Protein AF-0000000082581961 (afdb_homodimer)

Nearest PDB structures (foldseek):
  3zx6-assembly1_A  TM=3.488E-01  e=2.601E-10  Archaeoglobus fulgidus DSM 4304
  3g67-assembly1_B  TM=8.698E-01  e=4.375E-05  Thermotoga maritima
  3g6b-assembly1_A  TM=6.900E-01  e=1.747E-05  Thermotoga maritima
  3g67-assembly1_A  TM=6.271E-01  e=1.162E-05  Thermotoga maritima
  8c5v-assembly1_I  TM=3.028E-01  e=1.075E-08  Escherichia coli

Foldseek 3Di:
DPPPDDDDPLVVLLVVLLVVLLVVLVVVLVVVQVVVLVVLVVVVVVVLQVLQVVVLVVVVVVVVVVQVVQVVLLAVLLVLPPDDCSVVVNLVVQQVVCVVDVQWPKKKKQFPPVQAIRMPVDDHDDRNCPDPQWVVQVVVQAKDKDDWDADPVPRFIWIKIKHFRDHPNDTRIMIMTTGGLVVVQVVQVVSVVVDVKKKWKAFLLQFTSYTRVDDDGQAGLELVNCDDPPHHHPDNDSVVSCQARVVVNVCSVDQWDWDWHQHPNFIWIKTWHAPPPGRMIMIITHTVVVSCVVSVVSVVVSVVSSVVSSVVSNVVSNVVSVVVVVLVVLVVVVVVCVVQFELPDFRDDDPDPVSRVVRVVSNVVSVVVLVVLVVVLVVLVVLLVVLVVLLVVLVVLLVVLVVVVVVLVVLLVVLVVLLVVLVVLLVVLVVLVVVLVVLLVVLVVVLVVLVVVLVVLVVVLVVLVVVLVVLVVVLVVLVVLLVVLVVQLVVLVVVLVVLVVQLVVLVVQLVVLVVQLVVLVVVPPVRPVSNVVSVVSNVVSVVSNVVSVVVNVVSVVVNVVSVVVNVVSVVVSVVSVVVSVVSVVVSVVSVVVSVVSVVVSVVSVVVSVVSVVSVVVSVVSSVVSVVVNVVSVVSNVVSVVVVVVSVVSNVVSVVSNVVSVVSVVVSVVSVVVSVSHDSD/DPPPDDDDPLVVLLVVLLVVLLVVLVVVLVVVLVVVLVVLVVVVLVVLQVLQVVVLVVVVVVVVVVQVVQVVLLAVLLVLPPDDVSLVVNLVVQQVSCVVDVFWPKKKKQFPPVQAIRMPVDDGDDRNCPDPQFVVQVVVQAKDKDDWDADPVPRFIWIKIKHFRDHPNDTGIMIMTTGGLVVVQVVQVVSVVVDVKKKWKDFLLQFTSYTRVDDDGQAGLELVNCDDDRHHHPDNDSVVSCQARVVVNVCNVDQWDWDWHQHPNFIWTKTWHANPVGRMIMIITHTVVVSCVVSVVSVVVSVVSSVVSSVVSNVVSNVVSVVVVVLVVLVVVVVVCVVQFELPDFRDDDPDPVSRVVRVVSNVVSVVVLVVLVVVLVVLVVLLVVLVVLQVVLVVLLVVLVVVVVVLVVLLVVLVVLLVVLVVLLVVLVVLVVVLVVLLVVLVVVLVVLVVVLVVLVVVLVVLVVVLVVLVVVLVVLVVVLVVLVVQLVVLVVVLVVLVVQLVVLVVQLVVLVVQLVVLVVVPPVSPVSNVVSVVSNVVSVVSNVVSVVVNVVSVVSSVVSVVVNVVSVVVSVVSVVVSVVSVVVSVVSVVVSVVSVVVSVVSVVVSVVSVVSVVVSVVSSVVSVVVNVVSVVSNVVSVVVVVVSVVSNVVSVVSNVVSVVSVVVSVVSVVVSVSHDSD

pLDDT: mean 88.44, std 5.91, range [30.7, 96.56]

Sequence (1360 aa):
MIKSSKKSLSFILKSLNILTVLVCLIITTTIMYFHSQSSITSNLKSQNNSIVKTSKVTMATYFNGYELSIKNYANSISNLYGQANSFDSIQKLSEKFLSSDKSLAGVYYIDGTENKMFIAPYTNFDNPKNTKTYKDTISKNGLNWFDAYKDKITGNMMISVSYPVIKDNNIIGVVGYDINLNSLGDLRKQFENSTNNKLIISDQTGTLLTSGLGKEVGVNLSVKNNNKKDIKNIIEDKTEFAKQYSWVDGIYQNKEGNQNVNLLNKKYYVEYSTYDKLGIRIISLMPYSYITNSTKNLVYFSITSIIIGIVIAMIIAIFISKYIMNIFTKISTAIKRTSEGDFITPLQINNITEGIQISNDYNNMLENVKSLLLNIDEKFKQVENSSEGLMRIATENSKAINEVSDAIDHISKGTMEQATNMDKGSRATQKLGEEIDSVMQNSEKANGALNTSNQSLKLGEKDICDLSKTYANLENSLLKVENIINTLNEKTANIIEVVDVISGISEQTNLLSLNASIEAARAGESGKGFAVVADEVRQLAEQSQISSENIRDIITTVINDTKDAVLEMKKTNQTNSEQKAAVENVNASFSSLKDSIMLSLDDIKNQTNSIKILVDQKLKVTEMIENISALSQETSASTEEMLASIEQQSASSEEVSNHANTLNDLIHEVQMELNKFRIKMIKSSKKSLSFILKSLNILTVLVCLIITTTIMYFHSQSSITSNLKSQNNSIVKTSKVTMATYFNGYELSIKNYANSISNLYGQANSFDSIQKLSEKFLSSDKSLAGVYYIDGTENKMFIAPYTNFDNPKNTKTYKDTISKNGLNWFDAYKDKITGNMMISVSYPVIKDNNIIGVVGYDINLNSLGDLRKQFENSTNNKLIISDQTGTLLTSGLGKEVGVNLSVKNNNKKDIKNIIEDKTEFAKQYSWVDGIYQNKEGNQNVNLLNKKYYVEYSTYDKLGIRIISLMPYSYITNSTKNLVYFSITSIIIGIVIAMIIAIFISKYIMNIFTKISTAIKRTSEGDFITPLQINNITEGIQISNDYNNMLENVKSLLLNIDEKFKQVENSSEGLMRIATENSKAINEVSDAIDHISKGTMEQATNMDKGSRATQKLGEEIDSVMQNSEKANGALNTSNQSLKLGEKDICDLSKTYANLENSLLKVENIINTLNEKTANIIEVVDVISGISEQTNLLSLNASIEAARAGESGKGFAVVADEVRQLAEQSQISSENIRDIITTVINDTKDAVLEMKKTNQTNSEQKAAVENVNASFSSLKDSIMLSLDDIKNQTNSIKILVDQKLKVTEMIENISALSQETSASTEEMLASIEQQSASSEEVSNHANTLNDLIHEVQMELNKFRIK

Secondary structure (DSSP, 8-state):
-----PPPHHHHHHHHHHHHHHHHHHHHHHHHHHHHHHHHHHHHHHHHHHHHHHHHHHHHHHHHHHHHHHHHHHHHHHHHTTSTTHHHHHHHHHHHHHHH-TTEEEEEEEETTT--EEEES----S-GGGSHHHHHHHHHTS-EE---EE-TTT--EEEEEEEEEEETTEEEEEEEEEEETHHHHHHHHHHHHTSS-EEEEE-TTSBEEEESS-S--S-B--STT---TT--BSSSSHHHHHHHHHHHHHHTTSSSEEEEEEETTEEEEEEEEEETTTTEEEEEEEEHHHHHHHHHHHHHHHHHHHHHHHHHHHHHHHHHHHHHHHHHHHHHHHHHHHHTTB-S------SSHHHHHHHHHHHHHHHHHHHHHHHHHHHHHHHHHHHHHHHHHHHHHHHHHHHHHHHHHHHHHHHHHHHHHHHHHHHHHHHHHHHHHHHHHHHHHHHHHHHHHHHHHHHHHHHHHHHHHHHHHHHHHHHHHHHHHHHHHHHHHHHHHHHHHHHHHHHHHHHHHHHHHHHHHHTGGGGHHHHHHHHHHHHHHHHHHHHHHHHHHHHHHHHHHHHHHHHHHHHHHHHHHHHHHHHHHHHHHHHHHHHHHHHHHHHHHHHHHHHHHHHHHHHHHHHHHHHHHHHHHHHHHHHHHHHHHHHHHHHHHHHHHHHHHHHHHHHHHHHHHHTTSB--/-----PPPHHHHHHHHHHHHHHHHHHHHHHHHHHHHHHHHHHHHHHHHHHHHHHHHHHHHHHHHHHHHHHHHHHHHHHHHTTSTTHHHHHHHHHHHHHHH-TTEEEEEEEETTT--EEEES----S-GGGSHHHHHHHHHTS-EEPPPEE-TTT--EEEEEEEEEEETTEEEEEEEEEEETHHHHHHHHHHHHTSS-EEEEE-TTSBEEEESS-S--S-B--STT---TT--BSSSSHHHHHHHHHHHHHHTTSSSEEEEEEETTEEEEEEEEEETTTTEEEEEEEEHHHHHHHHHHHHHHHHHHHHHHHHHHHHHHHHHHHHHHHHHHHHHHHHHHHHTTB-S------SSHHHHHHHHHHHHHHHHHHHHHHHHHHHHHHHHHHHHHHHHHHHHHHHHHHHHHHHHHHHHHHHHHHHHHHHHHHHHHHHHHHHHHHHHHHHHHHHHHHHHHHHHHHHHHHHHHHHHHHHHHHHHHHHHHHHHHHHHHHHHHHHHHHHHHHHHHHHHHHHHHHHHHHHHHHTGGGGHHHHHHHHHHHHHHHHHHHHHHHHHHHHHHHHHHHHHHHHHHHHHHHHHHHHHHHHHHHHHHHHHHHHHHHHHHHHHHHHHHHHHHHHHHHHHHHHHHHHHHHHHHHHHHHHHHHHHHHHHHHHHHHHHHHHHHHHHHHHHHHHHHHTTSB--

Radius of gyration: 113.08 Å; Cα contacts (8 Å, |Δi|>4): 2018; chains: 2; bounding box: 65×340×175 Å

Structure (mmCIF, N/CA/C/O backbone):
data_AF-0000000082581961-model_v1
#
loop_
_entity.id
_entity.type
_entity.pdbx_description
1 polymer 'Methyl-accepting chemotaxis protein'
#
loop_
_atom_site.group_PDB
_atom_site.id
_atom_site.type_symbol
_atom_site.label_atom_id
_atom_site.label_alt_id
_atom_site.label_comp_id
_atom_site.label_asym_id
_atom_site.label_entity_id
_atom_site.label_seq_id
_atom_site.pdbx_PDB_ins_code
_atom_site.Cartn_x
_atom_site.Cartn_y
_atom_site.Cartn_z
_atom_site.occupancy
_atom_site.B_iso_or_equiv
_atom_site.auth_seq_id
_atom_site.auth_comp_id
_atom_site.auth_asym_id
_atom_site.auth_atom_id
_atom_site.pdbx_PDB_model_num
ATOM 1 N N . MET A 1 1 ? 28.141 -24.703 -30.328 1 32.25 1 MET A N 1
ATOM 2 C CA . MET A 1 1 ? 27.312 -24.625 -29.125 1 32.25 1 MET A CA 1
ATOM 3 C C . MET A 1 1 ? 25.969 -25.297 -29.359 1 32.25 1 MET A C 1
ATOM 5 O O . MET A 1 1 ? 25.141 -24.781 -30.109 1 32.25 1 MET A O 1
ATOM 9 N N . ILE A 1 2 ? 26.078 -26.594 -29.531 1 33.5 2 ILE A N 1
ATOM 10 C CA . ILE A 1 2 ? 25 -27.484 -29.984 1 33.5 2 ILE A CA 1
ATOM 11 C C . ILE A 1 2 ? 23.812 -27.391 -29.031 1 33.5 2 ILE A C 1
ATOM 13 O O . ILE A 1 2 ? 23.922 -27.75 -27.859 1 33.5 2 ILE A O 1
ATOM 17 N N . LYS A 1 3 ? 23 -26.359 -29.047 1 45.78 3 LYS A N 1
ATOM 18 C CA . LYS A 1 3 ? 21.719 -25.938 -28.469 1 45.78 3 LYS A CA 1
ATOM 19 C C . LYS A 1 3 ? 20.797 -27.141 -28.25 1 45.78 3 LYS A C 1
ATOM 21 O O . LYS A 1 3 ? 20.312 -27.734 -29.203 1 45.78 3 LYS A O 1
ATOM 26 N N . SER A 1 4 ? 21.109 -28.016 -27.359 1 43.59 4 SER A N 1
ATOM 27 C CA . SER A 1 4 ? 20.516 -29.312 -27.031 1 43.59 4 SER A CA 1
ATOM 28 C C . SER A 1 4 ? 19 -29.203 -26.938 1 43.59 4 SER A C 1
ATOM 30 O O . SER A 1 4 ? 18.453 -28.469 -26.109 1 43.59 4 SER A O 1
ATOM 32 N N . SER A 1 5 ? 18.266 -29.25 -27.875 1 55.84 5 SER A N 1
ATOM 33 C CA . SER A 1 5 ? 16.844 -29.094 -28.141 1 55.84 5 SER A CA 1
ATOM 34 C C . SER A 1 5 ? 16.016 -30.078 -27.312 1 55.84 5 SER A C 1
ATOM 36 O O . SER A 1 5 ? 16.109 -31.297 -27.516 1 55.84 5 SER A O 1
ATOM 38 N N . LYS A 1 6 ? 15.719 -29.859 -26.203 1 64.25 6 LYS A N 1
ATOM 39 C CA . LYS A 1 6 ? 14.938 -30.656 -25.266 1 64.25 6 LYS A CA 1
ATOM 40 C C . LYS A 1 6 ? 13.594 -31.062 -25.875 1 64.25 6 LYS A C 1
ATOM 42 O O . LYS A 1 6 ? 13.008 -30.312 -26.656 1 64.25 6 LYS A O 1
ATOM 47 N N . LYS A 1 7 ? 13.289 -32.219 -25.656 1 80.19 7 LYS A N 1
ATOM 48 C CA . LYS A 1 7 ? 12.156 -32.875 -26.297 1 80.19 7 LYS A CA 1
ATOM 49 C C . LYS A 1 7 ? 10.852 -32.562 -25.578 1 80.19 7 LYS A C 1
ATOM 51 O O . LYS A 1 7 ? 10.859 -32.281 -24.375 1 80.19 7 LYS A O 1
ATOM 56 N N . SER A 1 8 ? 9.648 -32.562 -26.312 1 86.19 8 SER A N 1
ATOM 57 C CA . SER A 1 8 ? 8.32 -32.312 -25.766 1 86.19 8 SER A CA 1
ATOM 58 C C . SER A 1 8 ? 7.824 -33.5 -24.938 1 86.19 8 SER A C 1
ATOM 60 O O . SER A 1 8 ? 8.258 -34.625 -25.141 1 86.19 8 SER A O 1
ATOM 62 N N . LEU A 1 9 ? 7.098 -33.219 -23.875 1 85.12 9 LEU A N 1
ATOM 63 C CA . LEU A 1 9 ? 6.492 -34.281 -23.062 1 85.12 9 LEU A CA 1
ATOM 64 C C . LEU A 1 9 ? 5.68 -35.25 -23.906 1 85.12 9 LEU A C 1
ATOM 66 O O . LEU A 1 9 ? 5.707 -36.438 -23.688 1 85.12 9 LEU A O 1
ATOM 70 N N . SER A 1 10 ? 5.035 -34.656 -24.891 1 86.06 10 SER A N 1
ATOM 71 C CA . SER A 1 10 ? 4.266 -35.469 -25.828 1 86.06 10 SER A CA 1
ATOM 72 C C . SER A 1 10 ? 5.152 -36.469 -26.547 1 86.06 10 SER A C 1
ATOM 74 O O . SER A 1 10 ? 4.809 -37.656 -26.625 1 86.06 10 SER A O 1
ATOM 76 N N . PHE A 1 11 ? 6.258 -36.094 -26.984 1 87 11 PHE A N 1
ATOM 77 C CA . PHE A 1 11 ? 7.195 -36.969 -27.688 1 87 11 PHE A CA 1
ATOM 78 C C . PHE A 1 11 ? 7.73 -38.062 -26.766 1 87 11 PHE A C 1
ATOM 80 O O . PHE A 1 11 ? 7.824 -39.219 -27.156 1 87 11 PHE A O 1
ATOM 87 N N . ILE A 1 12 ? 8.008 -37.688 -25.594 1 84.38 12 ILE A N 1
ATOM 88 C CA . ILE A 1 12 ? 8.586 -38.656 -24.656 1 84.38 12 ILE A CA 1
ATOM 89 C C . ILE A 1 12 ? 7.551 -39.719 -24.297 1 84.38 12 ILE A C 1
ATOM 91 O O . ILE A 1 12 ? 7.855 -40.906 -24.312 1 84.38 12 ILE A O 1
ATOM 95 N N . LEU A 1 13 ? 6.328 -39.312 -24.094 1 85.44 13 LEU A N 1
ATOM 96 C CA . LEU A 1 13 ? 5.266 -40.25 -23.734 1 85.44 13 LEU A CA 1
ATOM 97 C C . LEU A 1 13 ? 4.969 -41.219 -24.891 1 85.44 13 LEU A C 1
ATOM 99 O O . LEU A 1 13 ? 4.844 -42.406 -24.672 1 85.44 13 LEU A O 1
ATOM 103 N N . LYS A 1 14 ? 4.957 -40.656 -26.047 1 86.06 14 LYS A N 1
ATOM 104 C CA . LYS A 1 14 ? 4.684 -41.469 -27.219 1 86.06 14 LYS A CA 1
ATOM 105 C C . LYS A 1 14 ? 5.82 -42.438 -27.484 1 86.06 14 LYS A C 1
ATOM 107 O O . LYS A 1 14 ? 5.586 -43.656 -27.688 1 86.06 14 LYS A O 1
ATOM 112 N N . SER A 1 15 ? 7.027 -41.969 -27.391 1 84.5 15 SER A N 1
ATOM 113 C CA . SER A 1 15 ? 8.195 -42.781 -27.688 1 84.5 15 SER A CA 1
ATOM 114 C C . SER A 1 15 ? 8.352 -43.906 -26.672 1 84.5 15 SER A C 1
ATOM 116 O O . SER A 1 15 ? 8.641 -45.062 -27.047 1 84.5 15 SER A O 1
ATOM 118 N N . LEU A 1 16 ? 8.133 -43.625 -25.469 1 84 16 LEU A N 1
ATOM 119 C CA . LEU A 1 16 ? 8.305 -44.656 -24.422 1 84 16 LEU A CA 1
ATOM 120 C C . LEU A 1 16 ? 7.238 -45.719 -24.531 1 84 16 LEU A C 1
ATOM 122 O O . LEU A 1 16 ? 7.527 -46.906 -24.344 1 84 16 LEU A O 1
ATOM 126 N N . ASN A 1 17 ? 6.012 -45.312 -24.859 1 85.31 17 ASN A N 1
ATOM 127 C CA . ASN A 1 17 ? 4.945 -46.281 -25.031 1 85.31 17 ASN A CA 1
ATOM 128 C C . ASN A 1 17 ? 5.215 -47.219 -26.219 1 85.31 17 ASN A C 1
ATOM 130 O O . ASN A 1 17 ? 5.078 -48.438 -26.109 1 85.31 17 ASN A O 1
ATOM 134 N N . ILE A 1 18 ? 5.613 -46.594 -27.312 1 85.88 18 ILE A N 1
ATOM 135 C CA . ILE A 1 18 ? 5.887 -47.344 -28.516 1 85.88 18 ILE A CA 1
ATOM 136 C C . ILE A 1 18 ? 7.062 -48.281 -28.281 1 85.88 18 ILE A C 1
ATOM 138 O O . ILE A 1 18 ? 7.031 -49.438 -28.688 1 85.88 18 ILE A O 1
ATOM 142 N N . LEU A 1 19 ? 8.086 -47.844 -27.594 1 84.75 19 LEU A N 1
ATOM 143 C CA . LEU A 1 19 ? 9.258 -48.656 -27.312 1 84.75 19 LEU A CA 1
ATOM 144 C C . LEU A 1 19 ? 8.898 -49.844 -26.438 1 84.75 19 LEU A C 1
ATOM 146 O O . LEU A 1 19 ? 9.367 -50.969 -26.656 1 84.75 19 LEU A O 1
ATOM 150 N N . THR A 1 20 ? 8.039 -49.656 -25.453 1 84.75 20 THR A N 1
ATOM 151 C CA . THR A 1 20 ? 7.621 -50.719 -24.562 1 84.75 20 THR A CA 1
ATOM 152 C C . THR A 1 20 ? 6.879 -51.812 -25.328 1 84.75 20 THR A C 1
ATOM 154 O O . THR A 1 20 ? 7.164 -53 -25.172 1 84.75 20 THR A O 1
ATOM 157 N N . VAL A 1 21 ? 5.957 -51.375 -26.219 1 86.81 21 VAL A N 1
ATOM 158 C CA . VAL A 1 21 ? 5.156 -52.312 -26.984 1 86.81 21 VAL A CA 1
ATOM 159 C C . VAL A 1 21 ? 6.051 -53.094 -27.953 1 86.81 21 VAL A C 1
ATOM 161 O O . VAL A 1 21 ? 5.922 -54.312 -28.109 1 86.81 21 VAL A O 1
ATOM 164 N N . LEU A 1 22 ? 6.969 -52.344 -28.562 1 86.06 22 LEU A N 1
ATOM 165 C CA . LEU A 1 22 ? 7.867 -52.969 -29.531 1 86.06 22 LEU A CA 1
ATOM 166 C C . LEU A 1 22 ? 8.719 -54.031 -28.875 1 86.06 22 LEU A C 1
ATOM 168 O O . LEU A 1 22 ? 8.844 -55.156 -29.422 1 86.06 22 LEU A O 1
ATOM 172 N N . VAL A 1 23 ? 9.289 -53.844 -27.734 1 85.06 23 VAL A N 1
ATOM 173 C CA . VAL A 1 23 ? 10.148 -54.781 -27.047 1 85.06 23 VAL A CA 1
ATOM 174 C C . VAL A 1 23 ? 9.344 -56.031 -26.656 1 85.06 23 VAL A C 1
ATOM 176 O O . VAL A 1 23 ? 9.797 -57.156 -26.844 1 85.06 23 VAL A O 1
ATOM 179 N N . CYS A 1 24 ? 8.117 -55.844 -26.172 1 85.5 24 CYS A N 1
ATOM 180 C CA . CYS A 1 24 ? 7.277 -56.969 -25.75 1 85.5 24 CYS A CA 1
ATOM 181 C C . CYS A 1 24 ? 6.871 -57.812 -26.953 1 85.5 24 CYS A C 1
ATOM 183 O O . CYS A 1 24 ? 6.887 -59.031 -26.891 1 85.5 24 CYS A O 1
ATOM 185 N N . LEU A 1 25 ? 6.543 -57.094 -28.062 1 87.25 25 LEU A N 1
ATOM 186 C CA . LEU A 1 25 ? 6.109 -57.812 -29.266 1 87.25 25 LEU A CA 1
ATOM 187 C C . LEU A 1 25 ? 7.254 -58.625 -29.859 1 87.25 25 LEU A C 1
ATOM 189 O O . LEU A 1 25 ? 7.055 -59.781 -30.266 1 87.25 25 LEU A O 1
ATOM 193 N N . ILE A 1 26 ? 8.469 -58.062 -29.875 1 85.5 26 ILE A N 1
ATOM 194 C CA . ILE A 1 26 ? 9.625 -58.75 -30.438 1 85.5 26 ILE A CA 1
ATOM 195 C C . ILE A 1 26 ? 9.93 -60 -29.609 1 85.5 26 ILE A C 1
ATOM 197 O O . ILE A 1 26 ? 10.156 -61.094 -30.172 1 85.5 26 ILE A O 1
ATOM 201 N N . ILE A 1 27 ? 9.891 -59.938 -28.328 1 84.75 27 ILE A N 1
ATOM 202 C CA . ILE A 1 27 ? 10.211 -61.062 -27.453 1 84.75 27 ILE A CA 1
ATOM 203 C C . ILE A 1 27 ? 9.172 -62.188 -27.625 1 84.75 27 ILE A C 1
ATOM 205 O O . ILE A 1 27 ? 9.516 -63.344 -27.797 1 84.75 27 ILE A O 1
ATOM 209 N N . THR A 1 28 ? 7.898 -61.781 -27.672 1 83.25 28 THR A N 1
ATOM 210 C CA . THR A 1 28 ? 6.812 -62.75 -27.766 1 83.25 28 THR A CA 1
ATOM 211 C C . THR A 1 28 ? 6.832 -63.469 -29.125 1 83.25 28 THR A C 1
ATOM 213 O O . THR A 1 28 ? 6.688 -64.688 -29.203 1 83.25 28 THR A O 1
ATOM 216 N N . THR A 1 29 ? 7.047 -62.688 -30.172 1 84.81 29 THR A N 1
ATOM 217 C CA . THR A 1 29 ? 7.043 -63.25 -31.516 1 84.81 29 THR A CA 1
ATOM 218 C C . THR A 1 29 ? 8.242 -64.188 -31.719 1 84.81 29 THR A C 1
ATOM 220 O O . THR A 1 29 ? 8.125 -65.188 -32.406 1 84.81 29 THR A O 1
ATOM 223 N N . THR A 1 30 ? 9.406 -63.812 -31.109 1 85.31 30 THR A N 1
ATOM 224 C CA . THR A 1 30 ? 10.609 -64.625 -31.25 1 85.31 30 THR A CA 1
ATOM 225 C C . THR A 1 30 ? 10.43 -65.938 -30.531 1 85.31 30 THR A C 1
ATOM 227 O O . THR A 1 30 ? 10.766 -67 -31.078 1 85.31 30 THR A O 1
ATOM 230 N N . ILE A 1 31 ? 9.82 -66 -29.375 1 83.75 31 ILE A N 1
ATOM 231 C CA . ILE A 1 31 ? 9.602 -67.25 -28.609 1 83.75 31 ILE A CA 1
ATOM 232 C C . ILE A 1 31 ? 8.633 -68.125 -29.359 1 83.75 31 ILE A C 1
ATOM 234 O O . ILE A 1 31 ? 8.898 -69.312 -29.547 1 83.75 31 ILE A O 1
ATOM 238 N N . MET A 1 32 ? 7.586 -67.562 -29.891 1 82.81 32 MET A N 1
ATOM 239 C CA . MET A 1 32 ? 6.562 -68.312 -30.594 1 82.81 32 MET A CA 1
ATOM 240 C C . MET A 1 32 ? 7.109 -68.875 -31.906 1 82.81 32 MET A C 1
ATOM 242 O O . MET A 1 32 ? 6.789 -70 -32.281 1 82.81 32 MET A O 1
ATOM 246 N N . TYR A 1 33 ? 7.945 -68.062 -32.531 1 84.44 33 TYR A N 1
ATOM 247 C CA . TYR A 1 33 ? 8.531 -68.5 -33.781 1 84.44 33 TYR A CA 1
ATOM 248 C C . TYR A 1 33 ? 9.43 -69.75 -33.594 1 84.44 33 TYR A C 1
ATOM 250 O O . TYR A 1 33 ? 9.273 -70.75 -34.281 1 84.44 33 TYR A O 1
ATOM 258 N N . PHE A 1 34 ? 10.328 -69.688 -32.688 1 86.06 34 PHE A N 1
ATOM 259 C CA . PHE A 1 34 ? 11.312 -70.75 -32.5 1 86.06 34 PHE A CA 1
ATOM 260 C C . PHE A 1 34 ? 10.633 -72 -32.031 1 86.06 34 PHE A C 1
ATOM 262 O O . PHE A 1 34 ? 11 -73.125 -32.469 1 86.06 34 PHE A O 1
ATOM 269 N N . HIS A 1 35 ? 9.664 -71.875 -31.266 1 82.69 35 HIS A N 1
ATOM 270 C CA . HIS A 1 35 ? 8.961 -73.062 -30.812 1 82.69 35 HIS A CA 1
ATOM 271 C C . HIS A 1 35 ? 8.18 -73.688 -31.953 1 82.69 35 HIS A C 1
ATOM 273 O O . HIS A 1 35 ? 8.211 -74.938 -32.125 1 82.69 35 HIS A O 1
ATOM 279 N N . SER A 1 36 ? 7.477 -72.938 -32.781 1 83.12 36 SER A N 1
ATOM 280 C CA . SER A 1 36 ? 6.695 -73.438 -33.906 1 83.12 36 SER A CA 1
ATOM 281 C C . SER A 1 36 ? 7.594 -74.125 -34.938 1 83.12 36 SER A C 1
ATOM 283 O O . SER A 1 36 ? 7.273 -75.188 -35.438 1 83.12 36 SER A O 1
ATOM 285 N N . GLN A 1 37 ? 8.688 -73.5 -35.125 1 85.31 37 GLN A N 1
ATOM 286 C CA . GLN A 1 37 ? 9.641 -74 -36.062 1 85.31 37 GLN A CA 1
ATOM 287 C C . GLN A 1 37 ? 10.172 -75.375 -35.625 1 85.31 37 GLN A C 1
ATOM 289 O O . GLN A 1 37 ? 10.258 -76.312 -36.406 1 85.31 37 GLN A O 1
ATOM 294 N N . SER A 1 38 ? 10.523 -75.5 -34.375 1 87.38 38 SER A N 1
ATOM 295 C CA . SER A 1 38 ? 11.039 -76.75 -33.812 1 87.38 38 SER A CA 1
ATOM 296 C C . SER A 1 38 ? 10.008 -77.875 -33.906 1 87.38 38 SER A C 1
ATOM 298 O O . SER A 1 38 ? 10.328 -79 -34.25 1 87.38 38 SER A O 1
ATOM 300 N N . SER A 1 39 ? 8.773 -77.5 -33.656 1 83.12 39 SER A N 1
ATOM 301 C CA . SER A 1 39 ? 7.691 -78.5 -33.688 1 83.12 39 SER A CA 1
ATOM 302 C C . SER A 1 39 ? 7.41 -79 -35.094 1 83.12 39 SER A C 1
ATOM 304 O O . SER A 1 39 ? 7.27 -80.188 -35.312 1 83.12 39 SER A O 1
ATOM 306 N N . ILE A 1 40 ? 7.43 -78.188 -36.062 1 85.25 40 ILE A N 1
ATOM 307 C CA . ILE A 1 40 ? 7.184 -78.5 -37.469 1 85.25 40 ILE A CA 1
ATOM 308 C C . ILE A 1 40 ? 8.312 -79.438 -38 1 85.25 40 ILE A C 1
ATOM 310 O O . ILE A 1 40 ? 8.062 -80.438 -38.594 1 85.25 40 ILE A O 1
ATOM 314 N N . THR A 1 41 ? 9.508 -79 -37.656 1 86.19 41 THR A N 1
ATOM 315 C CA . THR A 1 41 ? 10.68 -79.75 -38.094 1 86.19 41 THR A CA 1
ATOM 316 C C . THR A 1 41 ? 10.672 -81.188 -37.5 1 86.19 41 THR A C 1
ATOM 318 O O . THR A 1 41 ? 10.891 -82.125 -38.219 1 86.19 41 THR A O 1
ATOM 321 N N . SER A 1 42 ? 10.352 -81.25 -36.25 1 87.38 42 SER A N 1
ATOM 322 C CA . SER A 1 42 ? 10.328 -82.562 -35.562 1 87.38 42 SER A CA 1
ATOM 323 C C . SER A 1 42 ? 9.273 -83.5 -36.188 1 87.38 42 SER A C 1
ATOM 325 O O . SER A 1 42 ? 9.531 -84.688 -36.375 1 87.38 42 SER A O 1
ATOM 327 N N . ASN A 1 43 ? 8.18 -82.938 -36.562 1 83 43 ASN A N 1
ATOM 328 C CA . ASN A 1 43 ? 7.094 -83.688 -37.125 1 83 43 ASN A CA 1
ATOM 329 C C . ASN A 1 43 ? 7.445 -84.188 -38.531 1 83 43 ASN A C 1
ATOM 331 O O . ASN A 1 43 ? 7.121 -85.312 -38.906 1 83 43 ASN A O 1
ATOM 335 N N . LEU A 1 44 ? 8.125 -83.5 -39.312 1 85.5 44 LEU A N 1
ATOM 336 C CA . LEU A 1 44 ? 8.523 -83.875 -40.656 1 85.5 44 LEU A CA 1
ATOM 337 C C . LEU A 1 44 ? 9.602 -84.938 -40.625 1 85.5 44 LEU A C 1
ATOM 339 O O . LEU A 1 44 ? 9.586 -85.875 -41.438 1 85.5 44 LEU A O 1
ATOM 343 N N . LYS A 1 45 ? 10.445 -84.875 -39.688 1 88 45 LYS A N 1
ATOM 344 C CA . LYS A 1 45 ? 11.461 -85.938 -39.5 1 88 45 LYS A CA 1
ATOM 345 C C . LYS A 1 45 ? 10.828 -87.25 -39.125 1 88 45 LYS A C 1
ATOM 347 O O . LYS A 1 45 ? 11.234 -88.312 -39.625 1 88 45 LYS A O 1
ATOM 352 N N . SER A 1 46 ? 9.852 -87.125 -38.281 1 84.69 46 SER A N 1
ATOM 353 C CA . SER A 1 46 ? 9.117 -88.312 -37.906 1 84.69 46 SER A CA 1
ATOM 354 C C . SER A 1 46 ? 8.422 -88.938 -39.094 1 84.69 46 SER A C 1
ATOM 356 O O . SER A 1 46 ? 8.375 -90.188 -39.219 1 84.69 46 SER A O 1
ATOM 358 N N . GLN A 1 47 ? 7.91 -88.125 -39.938 1 83.12 47 GLN A N 1
ATOM 359 C CA . GLN A 1 47 ? 7.281 -88.562 -41.188 1 83.12 47 GLN A CA 1
ATOM 360 C C . GLN A 1 47 ? 8.281 -89.312 -42.062 1 83.12 47 GLN A C 1
ATOM 362 O O . GLN A 1 47 ? 7.977 -90.375 -42.594 1 83.12 47 GLN A O 1
ATOM 367 N N . ASN A 1 48 ? 9.445 -88.75 -42.156 1 88.75 48 ASN A N 1
ATOM 368 C CA . ASN A 1 48 ? 10.5 -89.375 -42.938 1 88.75 48 ASN A CA 1
ATOM 369 C C . ASN A 1 48 ? 10.883 -90.75 -42.406 1 88.75 48 ASN A C 1
ATOM 371 O O . ASN A 1 48 ? 11.094 -91.688 -43.156 1 88.75 48 ASN A O 1
ATOM 375 N N . ASN A 1 49 ? 10.922 -90.875 -41.156 1 88.81 49 ASN A N 1
ATOM 376 C CA . ASN A 1 49 ? 11.227 -92.125 -40.5 1 88.81 49 ASN A CA 1
ATOM 377 C C . ASN A 1 49 ? 10.172 -93.188 -40.781 1 88.81 49 ASN A C 1
ATOM 379 O O . ASN A 1 49 ? 10.508 -94.375 -41.062 1 88.81 49 ASN A O 1
ATOM 383 N N . SER A 1 50 ? 8.977 -92.75 -40.781 1 82.69 50 SER A N 1
ATOM 384 C CA . SER A 1 50 ? 7.887 -93.688 -41.094 1 82.69 50 SER A CA 1
ATOM 385 C C . SER A 1 50 ? 7.977 -94.188 -42.531 1 82.69 50 SER A C 1
ATOM 387 O O . SER A 1 50 ? 7.727 -95.375 -42.781 1 82.69 50 SER A O 1
ATOM 389 N N . ILE A 1 51 ? 8.359 -93.375 -43.438 1 84.75 51 ILE A N 1
ATOM 390 C CA . ILE A 1 51 ? 8.477 -93.75 -44.844 1 84.75 51 ILE A CA 1
ATOM 391 C C . ILE A 1 51 ? 9.539 -94.812 -45 1 84.75 51 ILE A C 1
ATOM 393 O O . ILE A 1 51 ? 9.312 -95.812 -45.688 1 84.75 51 ILE A O 1
ATOM 397 N N . VAL A 1 52 ? 10.664 -94.688 -44.375 1 89.5 52 VAL A N 1
ATOM 398 C CA . VAL A 1 52 ? 11.766 -95.625 -44.469 1 89.5 52 VAL A CA 1
ATOM 399 C C . VAL A 1 52 ? 11.352 -97 -43.906 1 89.5 52 VAL A C 1
ATOM 401 O O . VAL A 1 52 ? 11.602 -98 -44.5 1 89.5 52 VAL A O 1
ATOM 404 N N . LYS A 1 53 ? 10.703 -96.938 -42.875 1 86.75 53 LYS A N 1
ATOM 405 C CA . LYS A 1 53 ? 10.328 -98.188 -42.188 1 86.75 53 LYS A CA 1
ATOM 406 C C . LYS A 1 53 ? 9.258 -98.938 -42.969 1 86.75 53 LYS A C 1
ATOM 408 O O . LYS A 1 53 ? 9.328 -100.188 -43.062 1 86.75 53 LYS A O 1
ATOM 413 N N . THR A 1 54 ? 8.367 -98.188 -43.469 1 82.75 54 THR A N 1
ATOM 414 C CA . THR A 1 54 ? 7.324 -98.812 -44.281 1 82.75 54 THR A CA 1
ATOM 415 C C . THR A 1 54 ? 7.898 -99.312 -45.562 1 82.75 54 THR A C 1
ATOM 417 O O . THR A 1 54 ? 7.5 -100.438 -46.031 1 82.75 54 THR A O 1
ATOM 420 N N . SER A 1 55 ? 8.812 -98.688 -46.125 1 85.75 55 SER A N 1
ATOM 421 C CA . SER A 1 55 ? 9.477 -99.125 -47.344 1 85.75 55 SER A CA 1
ATOM 422 C C . SER A 1 55 ? 10.273 -100.438 -47.094 1 85.75 55 SER A C 1
ATOM 424 O O . SER A 1 55 ? 10.32 -101.312 -47.938 1 85.75 55 SER A O 1
ATOM 426 N N . LYS A 1 56 ? 10.844 -100.5 -45.969 1 89.81 56 LYS A N 1
ATOM 427 C CA . LYS A 1 56 ? 11.594 -101.688 -45.562 1 89.81 56 LYS A CA 1
ATOM 428 C C . LYS A 1 56 ? 10.688 -102.938 -45.562 1 89.81 56 LYS A C 1
ATOM 430 O O . LYS A 1 56 ? 11.055 -104 -46.094 1 89.81 56 LYS A O 1
ATOM 435 N N . VAL A 1 57 ? 9.555 -102.75 -45.094 1 86.31 57 VAL A N 1
ATOM 436 C CA . VAL A 1 57 ? 8.609 -103.812 -45 1 86.31 57 VAL A CA 1
ATOM 437 C C . VAL A 1 57 ? 8.172 -104.25 -46.406 1 86.31 57 VAL A C 1
ATOM 439 O O . VAL A 1 57 ? 8.062 -105.438 -46.688 1 86.31 57 VAL A O 1
ATOM 442 N N . THR A 1 58 ? 8.008 -103.375 -47.219 1 84.19 58 THR A N 1
ATOM 443 C CA . THR A 1 58 ? 7.613 -103.625 -48.594 1 84.19 58 THR A CA 1
ATOM 444 C C . THR A 1 58 ? 8.711 -104.375 -49.344 1 84.19 58 THR A C 1
ATOM 446 O O . THR A 1 58 ? 8.438 -105.375 -50.031 1 84.19 58 THR A O 1
ATOM 449 N N . MET A 1 59 ? 9.867 -104.062 -49.062 1 87.75 59 MET A N 1
ATOM 450 C CA . MET A 1 59 ? 11 -104.75 -49.688 1 87.75 59 MET A CA 1
ATOM 451 C C . MET A 1 59 ? 11.125 -106.188 -49.188 1 87.75 59 MET A C 1
ATOM 453 O O . MET A 1 59 ? 11.383 -107.062 -49.969 1 87.75 59 MET A O 1
ATOM 457 N N . ALA A 1 60 ? 10.953 -106.312 -48 1 88.75 60 ALA A N 1
ATOM 458 C CA . ALA A 1 60 ? 11 -107.625 -47.438 1 88.75 60 ALA A CA 1
ATOM 459 C C . ALA A 1 60 ? 9.945 -108.562 -48.062 1 88.75 60 ALA A C 1
ATOM 461 O O . ALA A 1 60 ? 10.227 -109.688 -48.406 1 88.75 60 ALA A O 1
ATOM 462 N N . THR A 1 61 ? 8.852 -107.938 -48.25 1 86.12 61 THR A N 1
ATOM 463 C CA . THR A 1 61 ? 7.746 -108.688 -48.844 1 86.12 61 THR A CA 1
ATOM 464 C C . THR A 1 61 ? 8.055 -109.062 -50.281 1 86.12 61 THR A C 1
ATOM 466 O O . THR A 1 61 ? 7.77 -110.188 -50.75 1 86.12 61 THR A O 1
ATOM 469 N N . TYR A 1 62 ? 8.664 -108.188 -51 1 87.81 62 TYR A N 1
ATOM 470 C CA . TYR A 1 62 ? 9.047 -108.375 -52.375 1 87.81 62 TYR A CA 1
ATOM 471 C C . TYR A 1 62 ? 10.039 -109.5 -52.562 1 87.81 62 TYR A C 1
ATOM 473 O O . TYR A 1 62 ? 9.812 -110.438 -53.344 1 87.81 62 TYR A O 1
ATOM 481 N N . PHE A 1 63 ? 11.008 -109.562 -51.781 1 90.88 63 PHE A N 1
ATOM 482 C CA . PHE A 1 63 ? 12.055 -110.562 -51.906 1 90.88 63 PHE A CA 1
ATOM 483 C C . PHE A 1 63 ? 11.578 -111.938 -51.375 1 90.88 63 PHE A C 1
ATOM 485 O O . PHE A 1 63 ? 11.914 -113 -51.938 1 90.88 63 PHE A O 1
ATOM 492 N N . ASN A 1 64 ? 10.852 -111.875 -50.438 1 89.38 64 ASN A N 1
ATOM 493 C CA . ASN A 1 64 ? 10.305 -113.125 -49.875 1 89.38 64 ASN A CA 1
ATOM 494 C C . ASN A 1 64 ? 9.414 -113.812 -50.906 1 89.38 64 ASN A C 1
ATOM 496 O O . ASN A 1 64 ? 9.383 -115.062 -50.938 1 89.38 64 ASN A O 1
ATOM 500 N N . GLY A 1 65 ? 8.773 -113.062 -51.688 1 86.19 65 GLY A N 1
ATOM 501 C CA . GLY A 1 65 ? 7.969 -113.688 -52.75 1 86.19 65 GLY A CA 1
ATOM 502 C C . GLY A 1 65 ? 8.773 -114.5 -53.719 1 86.19 65 GLY A C 1
ATOM 503 O O . GLY A 1 65 ? 8.359 -115.625 -54.062 1 86.19 65 GLY A O 1
ATOM 504 N N . TYR A 1 66 ? 9.891 -114.125 -54.031 1 92.31 66 TYR A N 1
ATOM 505 C CA . TYR A 1 66 ? 10.758 -114.812 -54.938 1 92.31 66 TYR A CA 1
ATOM 506 C C . TYR A 1 66 ? 11.375 -116.062 -54.25 1 92.31 66 TYR A C 1
ATOM 508 O O . TYR A 1 66 ? 11.586 -117.062 -54.875 1 92.31 66 TYR A O 1
ATOM 516 N N . GLU A 1 67 ? 11.656 -115.938 -53.062 1 92.56 67 GLU A N 1
ATOM 517 C CA . GLU A 1 67 ? 12.195 -117.062 -52.312 1 92.56 67 GLU A CA 1
ATOM 518 C C . GLU A 1 67 ? 11.203 -118.25 -52.281 1 92.56 67 GLU A C 1
ATOM 520 O O . GLU A 1 67 ? 11.594 -119.375 -52.469 1 92.56 67 GLU A O 1
ATOM 525 N N . LEU A 1 68 ? 10.055 -117.875 -52.125 1 89.5 68 LEU A N 1
ATOM 526 C CA . LEU A 1 68 ? 9.023 -118.938 -52.125 1 89.5 68 LEU A CA 1
ATOM 527 C C . LEU A 1 68 ? 8.828 -119.5 -53.5 1 89.5 68 LEU A C 1
ATOM 529 O O . LEU A 1 68 ? 8.711 -120.75 -53.656 1 89.5 68 LEU A O 1
ATOM 533 N N . SER A 1 69 ? 8.859 -118.688 -54.438 1 91.62 69 SER A N 1
ATOM 534 C CA . SER A 1 69 ? 8.656 -119.125 -55.812 1 91.62 69 SER A CA 1
ATOM 535 C C . SER A 1 69 ? 9.758 -120.062 -56.281 1 91.62 69 SER A C 1
ATOM 537 O O . SER A 1 69 ? 9.484 -121.125 -56.906 1 91.62 69 SER A O 1
ATOM 539 N N . ILE A 1 70 ? 10.945 -119.812 -55.938 1 94.69 70 ILE A N 1
ATOM 540 C CA . ILE A 1 70 ? 12.07 -120.625 -56.406 1 94.69 70 ILE A CA 1
ATOM 541 C C . ILE A 1 70 ? 12.055 -121.938 -55.688 1 94.69 70 ILE A C 1
ATOM 543 O O . ILE A 1 70 ? 12.438 -123 -56.281 1 94.69 70 ILE A O 1
ATOM 547 N N . LYS A 1 71 ? 11.703 -122.062 -54.5 1 92.94 71 LYS A N 1
ATOM 548 C CA . LYS A 1 71 ? 11.539 -123.312 -53.781 1 92.94 71 LYS A CA 1
ATOM 549 C C . LYS A 1 71 ? 10.484 -124.188 -54.469 1 92.94 71 LYS A C 1
ATOM 551 O O . LYS A 1 71 ? 10.68 -125.375 -54.594 1 92.94 71 LYS A O 1
ATOM 556 N N . ASN A 1 72 ? 9.508 -123.5 -54.844 1 90.88 72 ASN A N 1
ATOM 557 C CA . ASN A 1 72 ? 8.453 -124.25 -55.531 1 90.88 72 ASN A CA 1
ATOM 558 C C . ASN A 1 72 ? 8.945 -124.812 -56.875 1 90.88 72 ASN A C 1
ATOM 560 O O . ASN A 1 72 ? 8.578 -125.875 -57.25 1 90.88 72 ASN A O 1
ATOM 564 N N . TYR A 1 73 ? 9.688 -124.062 -57.5 1 93.94 73 TYR A N 1
ATOM 565 C CA . TYR A 1 73 ? 10.281 -124.5 -58.75 1 93.94 73 TYR A CA 1
ATOM 566 C C . TYR A 1 73 ? 11.172 -125.75 -58.5 1 93.94 73 TYR A C 1
ATOM 568 O O . TYR A 1 73 ? 11.086 -126.75 -59.219 1 93.94 73 TYR A O 1
ATOM 576 N N . ALA A 1 74 ? 11.945 -125.688 -57.531 1 94.5 74 ALA A N 1
ATOM 577 C CA . ALA A 1 74 ? 12.836 -126.75 -57.156 1 94.5 74 ALA A CA 1
ATOM 578 C C . ALA A 1 74 ? 12.039 -128 -56.844 1 94.5 74 ALA A C 1
ATOM 580 O O . ALA A 1 74 ? 12.391 -129.125 -57.312 1 94.5 74 ALA A O 1
ATOM 581 N N . ASN A 1 75 ? 11.055 -127.875 -56.156 1 91.31 75 ASN A N 1
ATOM 582 C CA . ASN A 1 75 ? 10.211 -129 -55.781 1 91.31 75 ASN A CA 1
ATOM 583 C C . ASN A 1 75 ? 9.547 -129.625 -57.031 1 91.31 75 ASN A C 1
ATOM 585 O O . ASN A 1 75 ? 9.398 -130.875 -57.094 1 91.31 75 ASN A O 1
ATOM 589 N N . SER A 1 76 ? 9.203 -128.875 -57.938 1 91.75 76 SER A N 1
ATOM 590 C CA . SER A 1 76 ? 8.586 -129.25 -59.156 1 91.75 76 SER A CA 1
ATOM 591 C C . SER A 1 76 ? 9.578 -130.125 -60 1 91.75 76 SER A C 1
ATOM 593 O O . SER A 1 76 ? 9.227 -131.125 -60.562 1 91.75 76 SER A O 1
ATOM 595 N N . ILE A 1 77 ? 10.75 -129.625 -60.062 1 93.56 77 ILE A N 1
ATOM 596 C CA . ILE A 1 77 ? 11.797 -130.375 -60.812 1 93.56 77 ILE A CA 1
ATOM 597 C C . ILE A 1 77 ? 12.094 -131.625 -60.156 1 93.56 77 ILE A C 1
ATOM 599 O O . ILE A 1 77 ? 12.219 -132.625 -60.844 1 93.56 77 ILE A O 1
ATOM 603 N N . SER A 1 78 ? 12.25 -131.625 -58.875 1 92.31 78 SER A N 1
ATOM 604 C CA . SER A 1 78 ? 12.508 -132.875 -58.125 1 92.31 78 SER A CA 1
ATOM 605 C C . SER A 1 78 ? 11.453 -134 -58.438 1 92.31 78 SER A C 1
ATOM 607 O O . SER A 1 78 ? 11.773 -135.125 -58.562 1 92.31 78 SER A O 1
ATOM 609 N N . ASN A 1 79 ? 10.328 -133.625 -58.594 1 88.62 79 ASN A N 1
ATOM 610 C CA . ASN A 1 79 ? 9.219 -134.5 -58.844 1 88.62 79 ASN A CA 1
ATOM 611 C C . ASN A 1 79 ? 9.203 -135 -60.281 1 88.62 79 ASN A C 1
ATOM 613 O O . ASN A 1 79 ? 8.758 -136.125 -60.531 1 88.62 79 ASN A O 1
ATOM 617 N N . LEU A 1 80 ? 9.695 -134.25 -61.219 1 88.19 80 LEU A N 1
ATOM 618 C CA . LEU A 1 80 ? 9.695 -134.625 -62.656 1 88.19 80 LEU A CA 1
ATOM 619 C C . LEU A 1 80 ? 10.906 -135.375 -63 1 88.19 80 LEU A C 1
ATOM 621 O O . LEU A 1 80 ? 10.844 -136.25 -63.906 1 88.19 80 LEU A O 1
ATOM 625 N N . TYR A 1 81 ? 11.906 -135.25 -62.281 1 88.19 81 TYR A N 1
ATOM 626 C CA . TYR A 1 81 ? 13.195 -135.875 -62.625 1 88.19 81 TYR A CA 1
ATOM 627 C C . TYR A 1 81 ? 13.125 -137.375 -62.562 1 88.19 81 TYR A C 1
ATOM 629 O O . TYR A 1 81 ? 12.672 -138 -61.562 1 88.19 81 TYR A O 1
ATOM 637 N N . GLY A 1 82 ? 13.586 -138.125 -63.531 1 80.81 82 GLY A N 1
ATOM 638 C CA . GLY A 1 82 ? 13.617 -139.625 -63.562 1 80.81 82 GLY A CA 1
ATOM 639 C C . GLY A 1 82 ? 12.438 -140.25 -64.25 1 80.81 82 GLY A C 1
ATOM 640 O O . GLY A 1 82 ? 12.438 -141.375 -64.562 1 80.81 82 GLY A O 1
ATOM 641 N N . GLN A 1 83 ? 11.477 -139.5 -64.688 1 83.06 83 GLN A N 1
ATOM 642 C CA . GLN A 1 83 ? 10.328 -140 -65.438 1 83.06 83 GLN A CA 1
ATOM 643 C C . GLN A 1 83 ? 10.633 -140 -66.938 1 83.06 83 GLN A C 1
ATOM 645 O O . GLN A 1 83 ? 11.68 -139.5 -67.375 1 83.06 83 GLN A O 1
ATOM 650 N N . ALA A 1 84 ? 9.828 -140.75 -67.688 1 78.94 84 ALA A N 1
ATOM 651 C CA . ALA A 1 84 ? 10 -140.875 -69.125 1 78.94 84 ALA A CA 1
ATOM 652 C C . ALA A 1 84 ? 9.969 -139.375 -69.75 1 78.94 84 ALA A C 1
ATOM 654 O O . ALA A 1 84 ? 9.102 -138.625 -69.438 1 78.94 84 ALA A O 1
ATOM 655 N N . ASN A 1 85 ? 10.875 -139 -70.562 1 83.88 85 ASN A N 1
ATOM 656 C CA . ASN A 1 85 ? 10.992 -137.625 -71.25 1 83.88 85 ASN A CA 1
ATOM 657 C C . ASN A 1 85 ? 11.156 -136.5 -70.25 1 83.88 85 ASN A C 1
ATOM 659 O O . ASN A 1 85 ? 10.602 -135.5 -70.5 1 83.88 85 ASN A O 1
ATOM 663 N N . SER A 1 86 ? 11.727 -136.75 -69.125 1 87.75 86 SER A N 1
ATOM 664 C CA . SER A 1 86 ? 11.867 -135.75 -68 1 87.75 86 SER A CA 1
ATOM 665 C C . SER A 1 86 ? 12.555 -134.5 -68.5 1 87.75 86 SER A C 1
ATOM 667 O O . SER A 1 86 ? 12.133 -133.375 -68.125 1 87.75 86 SER A O 1
ATOM 669 N N . PHE A 1 87 ? 13.469 -134.625 -69.375 1 89.12 87 PHE A N 1
ATOM 670 C CA . PHE A 1 87 ? 14.258 -133.5 -69.75 1 89.12 87 PHE A CA 1
ATOM 671 C C . PHE A 1 87 ? 13.43 -132.5 -70.625 1 89.12 87 PHE A C 1
ATOM 673 O O . PHE A 1 87 ? 13.523 -131.25 -70.5 1 89.12 87 PHE A O 1
ATOM 680 N N . ASP A 1 88 ? 12.648 -133 -71.5 1 89.62 88 ASP A N 1
ATOM 681 C CA . ASP A 1 88 ? 11.742 -132.25 -72.25 1 89.62 88 ASP A CA 1
ATOM 682 C C . ASP A 1 88 ? 10.711 -131.5 -71.375 1 89.62 88 ASP A C 1
ATOM 684 O O . ASP A 1 88 ? 10.391 -130.375 -71.625 1 89.62 88 ASP A O 1
ATOM 688 N N . SER A 1 89 ? 10.211 -132.25 -70.438 1 89.81 89 SER A N 1
ATOM 689 C CA . SER A 1 89 ? 9.234 -131.75 -69.5 1 89.81 89 SER A CA 1
ATOM 690 C C . SER A 1 89 ? 9.844 -130.625 -68.625 1 89.81 89 SER A C 1
ATOM 692 O O . SER A 1 89 ? 9.188 -129.625 -68.312 1 89.81 89 SER A O 1
ATOM 694 N N . ILE A 1 90 ? 11.047 -130.75 -68.312 1 93.81 90 ILE A N 1
ATOM 695 C CA . ILE A 1 90 ? 11.75 -129.75 -67.5 1 93.81 90 ILE A CA 1
ATOM 696 C C . ILE A 1 90 ? 11.945 -128.5 -68.25 1 93.81 90 ILE A C 1
ATOM 698 O O . ILE A 1 90 ? 11.734 -127.375 -67.75 1 93.81 90 ILE A O 1
ATOM 702 N N . GLN A 1 91 ? 12.305 -128.625 -69.5 1 93.12 91 GLN A N 1
ATOM 703 C CA . GLN A 1 91 ? 12.477 -127.375 -70.312 1 93.12 91 GLN A CA 1
ATOM 704 C C . GLN A 1 91 ? 11.164 -126.625 -70.5 1 93.12 91 GLN A C 1
ATOM 706 O O . GLN A 1 91 ? 11.125 -125.438 -70.438 1 93.12 91 GLN A O 1
ATOM 711 N N . LYS A 1 92 ? 10.148 -127.312 -70.75 1 91.94 92 LYS A N 1
ATOM 712 C CA . LYS A 1 92 ? 8.828 -126.75 -70.875 1 91.94 92 LYS A CA 1
ATOM 713 C C . LYS A 1 92 ? 8.391 -126 -69.625 1 91.94 92 LYS A C 1
ATOM 715 O O . LYS A 1 92 ? 7.777 -124.938 -69.688 1 91.94 92 LYS A O 1
ATOM 720 N N . LEU A 1 93 ? 8.68 -126.625 -68.5 1 92.81 93 LEU A N 1
ATOM 721 C CA . LEU A 1 93 ? 8.328 -126 -67.25 1 92.81 93 LEU A CA 1
ATOM 722 C C . LEU A 1 93 ? 9.078 -124.688 -67 1 92.81 93 LEU A C 1
ATOM 724 O O . LEU A 1 93 ? 8.5 -123.688 -66.5 1 92.81 93 LEU A O 1
ATOM 728 N N . SER A 1 94 ? 10.305 -124.688 -67.312 1 94.56 94 SER A N 1
ATOM 729 C CA . SER A 1 94 ? 11.102 -123.5 -67.188 1 94.56 94 SER A CA 1
ATOM 730 C C . SER A 1 94 ? 10.5 -122.375 -68 1 94.56 94 SER A C 1
ATOM 732 O O . SER A 1 94 ? 10.438 -121.188 -67.562 1 94.56 94 SER A O 1
ATOM 734 N N . GLU A 1 95 ? 10.086 -122.625 -69.125 1 94.06 95 GLU A N 1
ATOM 735 C CA . GLU A 1 95 ? 9.469 -121.625 -70 1 94.06 95 GLU A CA 1
ATOM 736 C C . GLU A 1 95 ? 8.156 -121.125 -69.438 1 94.06 95 GLU A C 1
ATOM 738 O O . GLU A 1 95 ? 7.848 -119.938 -69.562 1 94.06 95 GLU A O 1
ATOM 743 N N . LYS A 1 96 ? 7.434 -122 -68.875 1 91.56 96 LYS A N 1
ATOM 744 C CA . LYS A 1 96 ? 6.152 -121.562 -68.25 1 91.56 96 LYS A CA 1
ATOM 745 C C . LYS A 1 96 ? 6.344 -120.688 -67.062 1 91.56 96 LYS A C 1
ATOM 747 O O . LYS A 1 96 ? 5.594 -119.75 -66.875 1 91.56 96 LYS A O 1
ATOM 752 N N . PHE A 1 97 ? 7.301 -121.062 -66.25 1 92.88 97 PHE A N 1
ATOM 753 C CA . PHE A 1 97 ? 7.594 -120.188 -65.062 1 92.88 97 PHE A CA 1
ATOM 754 C C . PHE A 1 97 ? 8.031 -118.812 -65.5 1 92.88 97 PHE A C 1
ATOM 756 O O . PHE A 1 97 ? 7.617 -117.812 -64.938 1 92.88 97 PHE A O 1
ATOM 763 N N . LEU A 1 98 ? 8.828 -118.688 -66.438 1 93.69 98 LEU A N 1
ATOM 764 C CA . LEU A 1 98 ? 9.266 -117.438 -67 1 93.69 98 LEU A CA 1
ATOM 765 C C . LEU A 1 98 ? 8.086 -116.625 -67.5 1 93.69 98 LEU A C 1
ATOM 767 O O . LEU A 1 98 ? 8.008 -115.375 -67.312 1 93.69 98 LEU A O 1
ATOM 771 N N . SER A 1 99 ? 7.207 -117.25 -68.188 1 90.94 99 SER A N 1
ATOM 772 C CA . SER A 1 99 ? 6.07 -116.562 -68.812 1 90.94 99 SER A CA 1
ATOM 773 C C . SER A 1 99 ? 5.082 -116.062 -67.75 1 90.94 99 SER A C 1
ATOM 775 O O . SER A 1 99 ? 4.324 -115.125 -67.938 1 90.94 99 SER A O 1
ATOM 777 N N . SER A 1 100 ? 5.141 -116.688 -66.625 1 88.06 100 SER A N 1
ATOM 778 C CA . SER A 1 100 ? 4.18 -116.375 -65.562 1 88.06 100 SER A CA 1
ATOM 779 C C . SER A 1 100 ? 4.598 -115.125 -64.812 1 88.06 100 SER A C 1
ATOM 781 O O . SER A 1 100 ? 3.768 -114.438 -64.125 1 88.06 100 SER A O 1
ATOM 783 N N . ASP A 1 101 ? 5.844 -114.75 -64.812 1 90.06 101 ASP A N 1
ATOM 784 C CA . ASP A 1 101 ? 6.363 -113.625 -64.062 1 90.06 101 ASP A CA 1
ATOM 785 C C . ASP A 1 101 ? 7.219 -112.75 -65 1 90.06 101 ASP A C 1
ATOM 787 O O . ASP A 1 101 ? 8.375 -113.062 -65.25 1 90.06 101 ASP A O 1
ATOM 791 N N . LYS A 1 102 ? 6.652 -111.625 -65.25 1 87.62 102 LYS A N 1
ATOM 792 C CA . LYS A 1 102 ? 7.293 -110.75 -66.188 1 87.62 102 LYS A CA 1
ATOM 793 C C . LYS A 1 102 ? 8.57 -110.125 -65.625 1 87.62 102 LYS A C 1
ATOM 795 O O . LYS A 1 102 ? 9.398 -109.625 -66.375 1 87.62 102 LYS A O 1
ATOM 800 N N . SER A 1 103 ? 8.75 -110.375 -64.375 1 89.75 103 SER A N 1
ATOM 801 C CA . SER A 1 103 ? 9.93 -109.75 -63.719 1 89.75 103 SER A CA 1
ATOM 802 C C . SER A 1 103 ? 11.125 -110.75 -63.812 1 89.75 103 SER A C 1
ATOM 804 O O . SER A 1 103 ? 12.258 -110.312 -63.562 1 89.75 103 SER A O 1
ATOM 806 N N . LEU A 1 104 ? 10.914 -111.812 -64.188 1 91.69 104 LEU A N 1
ATOM 807 C CA . LEU A 1 104 ? 12 -112.812 -64.312 1 91.69 104 LEU A CA 1
ATOM 808 C C . LEU A 1 104 ? 12.656 -112.688 -65.688 1 91.69 104 LEU A C 1
ATOM 810 O O . LEU A 1 104 ? 11.969 -112.688 -66.75 1 91.69 104 LEU A O 1
ATOM 814 N N . ALA A 1 105 ? 13.812 -112.562 -65.75 1 91.56 105 ALA A N 1
ATOM 815 C CA . ALA A 1 105 ? 14.578 -112.5 -66.938 1 91.56 105 ALA A CA 1
ATOM 816 C C . ALA A 1 105 ? 15.023 -113.938 -67.375 1 91.56 105 ALA A C 1
ATOM 818 O O . ALA A 1 105 ? 15.289 -114.188 -68.562 1 91.56 105 ALA A O 1
ATOM 819 N N . GLY A 1 106 ? 15.117 -114.812 -66.375 1 91.88 106 GLY A N 1
ATOM 820 C CA . GLY A 1 106 ? 15.531 -116.125 -66.688 1 91.88 106 GLY A CA 1
ATOM 821 C C . GLY A 1 106 ? 15.133 -117.125 -65.625 1 91.88 106 GLY A C 1
ATOM 822 O O . GLY A 1 106 ? 15.086 -116.812 -64.438 1 91.88 106 GLY A O 1
ATOM 823 N N . VAL A 1 107 ? 14.859 -118.312 -66.062 1 94.75 107 VAL A N 1
ATOM 824 C CA . VAL A 1 107 ? 14.586 -119.438 -65.188 1 94.75 107 VAL A CA 1
ATOM 825 C C . VAL A 1 107 ? 15.383 -120.625 -65.625 1 94.75 107 VAL A C 1
ATOM 827 O O . VAL A 1 107 ? 15.375 -121 -66.812 1 94.75 107 VAL A O 1
ATOM 830 N N . TYR A 1 108 ? 16.047 -121.188 -64.75 1 94.69 108 TYR A N 1
ATOM 831 C CA . TYR A 1 108 ? 16.859 -122.312 -65.25 1 94.69 108 TYR A CA 1
ATOM 832 C C . TYR A 1 108 ? 17.031 -123.375 -64.188 1 94.69 108 TYR A C 1
ATOM 834 O O . TYR A 1 108 ? 16.828 -123.188 -63 1 94.69 108 TYR A O 1
ATOM 842 N N . TYR A 1 109 ? 17.406 -124.688 -64.688 1 95.25 109 TYR A N 1
ATOM 843 C CA . TYR A 1 109 ? 17.781 -125.875 -63.875 1 95.25 109 TYR A CA 1
ATOM 844 C C . TYR A 1 109 ? 19.078 -126.5 -64.375 1 95.25 109 TYR A C 1
ATOM 846 O O . TYR A 1 109 ? 19.188 -126.812 -65.562 1 95.25 109 TYR A O 1
ATOM 854 N N . ILE A 1 110 ? 19.953 -126.562 -63.531 1 95.94 110 ILE A N 1
ATOM 855 C CA . ILE A 1 110 ? 21.219 -127.188 -63.844 1 95.94 110 ILE A CA 1
ATOM 856 C C . ILE A 1 110 ? 21.219 -128.625 -63.25 1 95.94 110 ILE A C 1
ATOM 858 O O . ILE A 1 110 ? 21.219 -128.75 -62.031 1 95.94 110 ILE A O 1
ATOM 862 N N . ASP A 1 111 ? 21.391 -129.5 -64.188 1 93.44 111 ASP A N 1
ATOM 863 C CA . ASP A 1 111 ? 21.359 -131 -63.75 1 93.44 111 ASP A CA 1
ATOM 864 C C . ASP A 1 111 ? 22.734 -131.375 -63.312 1 93.44 111 ASP A C 1
ATOM 866 O O . ASP A 1 111 ? 23.703 -131.25 -64.062 1 93.44 111 ASP A O 1
ATOM 870 N N . GLY A 1 112 ? 22.875 -131.875 -62.156 1 91.12 112 GLY A N 1
ATOM 871 C CA . GLY A 1 112 ? 24.141 -132.375 -61.594 1 91.12 112 GLY A CA 1
ATOM 872 C C . GLY A 1 112 ? 24.609 -133.75 -62.094 1 91.12 112 GLY A C 1
ATOM 873 O O . GLY A 1 112 ? 25.797 -134 -62 1 91.12 112 GLY A O 1
ATOM 874 N N . THR A 1 113 ? 23.781 -134.5 -62.656 1 88.38 113 THR A N 1
ATOM 875 C CA . THR A 1 113 ? 24.141 -135.75 -63.094 1 88.38 113 THR A CA 1
ATOM 876 C C . THR A 1 113 ? 24.594 -135.75 -64.562 1 88.38 113 THR A C 1
ATOM 878 O O . THR A 1 113 ? 25.641 -136.375 -64.875 1 88.38 113 THR A O 1
ATOM 881 N N . GLU A 1 114 ? 23.828 -135.25 -65.375 1 88.5 114 GLU A N 1
ATOM 882 C CA . GLU A 1 114 ? 24.094 -135.25 -66.812 1 88.5 114 GLU A CA 1
ATOM 883 C C . GLU A 1 114 ? 24.875 -134 -67.25 1 88.5 114 GLU A C 1
ATOM 885 O O . GLU A 1 114 ? 25.297 -133.875 -68.438 1 88.5 114 GLU A O 1
ATOM 890 N N . ASN A 1 115 ? 25.125 -133 -66.375 1 91.06 115 ASN A N 1
ATOM 891 C CA . ASN A 1 115 ? 25.828 -131.75 -66.688 1 91.06 115 ASN A CA 1
ATOM 892 C C . ASN A 1 115 ? 25.156 -131 -67.812 1 91.06 115 ASN A C 1
ATOM 894 O O . ASN A 1 115 ? 25.812 -130.5 -68.75 1 91.06 115 ASN A O 1
ATOM 898 N N . LYS A 1 116 ? 23.812 -130.75 -67.812 1 92.38 116 LYS A N 1
ATOM 899 C CA . LYS A 1 116 ? 23.016 -130.125 -68.75 1 92.38 116 LYS A CA 1
ATOM 900 C C . LYS A 1 116 ? 22.234 -129 -68.125 1 92.38 116 LYS A C 1
ATOM 902 O O . LYS A 1 116 ? 21.875 -129 -66.938 1 92.38 116 LYS A O 1
ATOM 907 N N . MET A 1 117 ? 22.031 -128 -68.812 1 94.19 117 MET A N 1
ATOM 908 C CA . MET A 1 117 ? 21.234 -126.875 -68.312 1 94.19 117 MET A CA 1
ATOM 909 C C . MET A 1 117 ? 19.953 -126.688 -69.125 1 94.19 117 MET A C 1
ATOM 911 O O . MET A 1 117 ? 19.984 -126.688 -70.375 1 94.19 117 MET A O 1
ATOM 915 N N . PHE A 1 118 ? 18.906 -126.625 -68.5 1 93.5 118 PHE A N 1
ATOM 916 C CA . PHE A 1 118 ? 17.609 -126.312 -69.062 1 93.5 118 PHE A CA 1
ATOM 917 C C . PHE A 1 118 ? 17.219 -124.875 -68.688 1 93.5 118 PHE A C 1
ATOM 919 O O . PHE A 1 118 ? 16.906 -124.562 -67.562 1 93.5 118 PHE A O 1
ATOM 926 N N . ILE A 1 119 ? 17.281 -124.062 -69.625 1 93 119 ILE A N 1
ATOM 927 C CA . ILE A 1 119 ? 17.094 -122.625 -69.312 1 93 119 ILE A CA 1
ATOM 928 C C . ILE A 1 119 ? 16.047 -122 -70.25 1 93 119 ILE A C 1
ATOM 930 O O . ILE A 1 119 ? 15.93 -122.438 -71.375 1 93 119 ILE A O 1
ATOM 934 N N . ALA A 1 120 ? 15.312 -121.25 -69.75 1 92.56 120 ALA A N 1
ATOM 935 C CA . ALA A 1 120 ? 14.391 -120.438 -70.5 1 92.56 120 ALA A CA 1
ATOM 936 C C . ALA A 1 120 ? 14.695 -118.938 -70.312 1 92.56 120 ALA A C 1
ATOM 938 O O . ALA A 1 120 ? 14.75 -118.438 -69.188 1 92.56 120 ALA A O 1
ATOM 939 N N . PRO A 1 121 ? 14.789 -118 -71.25 1 87.75 121 PRO A N 1
ATOM 940 C CA . PRO A 1 121 ? 14.781 -118.375 -72.625 1 87.75 121 PRO A CA 1
ATOM 941 C C . PRO A 1 121 ? 15.945 -119.312 -73 1 87.75 121 PRO A C 1
ATOM 943 O O . PRO A 1 121 ? 17.016 -119.188 -72.375 1 87.75 121 PRO A O 1
ATOM 946 N N . TYR A 1 122 ? 15.781 -120.125 -74.062 1 86.62 122 TYR A N 1
ATOM 947 C CA . TYR A 1 122 ? 16.734 -121.188 -74.312 1 86.62 122 TYR A CA 1
ATOM 948 C C . TYR A 1 122 ? 18.062 -120.625 -74.812 1 86.62 122 TYR A C 1
ATOM 950 O O . TYR A 1 122 ? 18.109 -119.688 -75.562 1 86.62 122 TYR A O 1
ATOM 958 N N . THR A 1 123 ? 19.094 -121.062 -74.188 1 83.75 123 THR A N 1
ATOM 959 C CA . THR A 1 123 ? 20.469 -120.75 -74.562 1 83.75 123 THR A CA 1
ATOM 960 C C . THR A 1 123 ? 21.359 -122 -74.375 1 83.75 123 THR A C 1
ATOM 962 O O . THR A 1 123 ? 21.188 -122.75 -73.438 1 83.75 123 THR A O 1
ATOM 965 N N . ASN A 1 124 ? 22.156 -122.188 -75.312 1 79.62 124 ASN A N 1
ATOM 966 C CA . ASN A 1 124 ? 23.062 -123.312 -75.25 1 79.62 124 ASN A CA 1
ATOM 967 C C . ASN A 1 124 ? 24.234 -123 -74.312 1 79.62 124 ASN A C 1
ATOM 969 O O . ASN A 1 124 ? 24.891 -122 -74.375 1 79.62 124 ASN A O 1
ATOM 973 N N . PHE A 1 125 ? 24.375 -123.75 -73.188 1 82.75 125 PHE A N 1
ATOM 974 C CA . PHE A 1 125 ? 25.438 -123.562 -72.25 1 82.75 125 PHE A CA 1
ATOM 975 C C . PHE A 1 125 ? 26.359 -124.75 -72.188 1 82.75 125 PHE A C 1
ATOM 977 O O . PHE A 1 125 ? 25.891 -125.875 -72 1 82.75 125 PHE A O 1
ATOM 984 N N . ASP A 1 126 ? 27.625 -124.438 -72.438 1 80.44 126 ASP A N 1
ATOM 985 C CA . ASP A 1 126 ? 28.609 -125.5 -72.312 1 80.44 126 ASP A CA 1
ATOM 986 C C . ASP A 1 126 ? 29.047 -125.75 -70.875 1 80.44 126 ASP A C 1
ATOM 988 O O . ASP A 1 126 ? 29.422 -124.812 -70.188 1 80.44 126 ASP A O 1
ATOM 992 N N . ASN A 1 127 ? 29.062 -126.812 -70.188 1 88.25 127 ASN A N 1
ATOM 993 C CA . ASN A 1 127 ? 29.531 -127.312 -68.875 1 88.25 127 ASN A CA 1
ATOM 994 C C . ASN A 1 127 ? 28.812 -126.562 -67.75 1 88.25 127 ASN A C 1
ATOM 996 O O . ASN A 1 127 ? 29.469 -125.875 -66.938 1 88.25 127 ASN A O 1
ATOM 1000 N N . PRO A 1 128 ? 27.547 -126.625 -67.625 1 92 128 PRO A N 1
ATOM 1001 C CA . PRO A 1 128 ? 26.75 -125.875 -66.625 1 92 128 PRO A CA 1
ATOM 1002 C C . PRO A 1 128 ? 27.219 -126.125 -65.188 1 92 128 PRO A C 1
ATOM 1004 O O . PRO A 1 128 ? 27.047 -125.25 -64.312 1 92 128 PRO A O 1
ATOM 1007 N N . LYS A 1 129 ? 27.859 -127.188 -64.875 1 94.25 129 LYS A N 1
ATOM 1008 C CA . LYS A 1 129 ? 28.312 -127.5 -63.5 1 94.25 129 LYS A CA 1
ATOM 1009 C C . LYS A 1 129 ? 29.484 -126.625 -63.094 1 94.25 129 LYS A C 1
ATOM 1011 O O . LYS A 1 129 ? 29.812 -126.5 -61.906 1 94.25 129 LYS A O 1
ATOM 1016 N N . ASN A 1 130 ? 30.016 -126 -64 1 90.75 130 ASN A N 1
ATOM 1017 C CA . ASN A 1 130 ? 31.172 -125.125 -63.75 1 90.75 130 ASN A CA 1
ATOM 1018 C C . ASN A 1 130 ? 30.734 -123.688 -63.469 1 90.75 130 ASN A C 1
ATOM 1020 O O . ASN A 1 130 ? 31.562 -122.812 -63.094 1 90.75 130 ASN A O 1
ATOM 1024 N N . THR A 1 131 ? 29.531 -123.438 -63.562 1 89.62 131 THR A N 1
ATOM 1025 C CA . THR A 1 131 ? 29.031 -122.125 -63.312 1 89.62 131 THR A CA 1
ATOM 1026 C C . THR A 1 131 ? 29.141 -121.812 -61.812 1 89.62 131 THR A C 1
ATOM 1028 O O . THR A 1 131 ? 29.047 -122.688 -60.969 1 89.62 131 THR A O 1
ATOM 1031 N N . LYS A 1 132 ? 29.328 -120.562 -61.469 1 90 132 LYS A N 1
ATOM 1032 C CA . LYS A 1 132 ? 29.375 -120.062 -60.094 1 90 132 LYS A CA 1
ATOM 1033 C C . LYS A 1 132 ? 28.062 -120.375 -59.375 1 90 132 LYS A C 1
ATOM 1035 O O . LYS A 1 132 ? 28.062 -120.75 -58.188 1 90 132 LYS A O 1
ATOM 1040 N N . THR A 1 133 ? 27 -120.312 -60.031 1 92.12 133 THR A N 1
ATOM 1041 C CA . THR A 1 133 ? 25.672 -120.562 -59.469 1 92.12 133 THR A CA 1
ATOM 1042 C C . THR A 1 133 ? 25.578 -122 -58.938 1 92.12 133 THR A C 1
ATOM 1044 O O . THR A 1 133 ? 25.109 -122.188 -57.812 1 92.12 133 THR A O 1
ATOM 1047 N N . TYR A 1 134 ? 26.016 -122.812 -59.719 1 93.31 134 TYR A N 1
ATOM 1048 C CA . TYR A 1 134 ? 25.922 -124.25 -59.312 1 93.31 134 TYR A CA 1
ATOM 1049 C C . TYR A 1 134 ? 26.828 -124.5 -58.125 1 93.31 134 TYR A C 1
ATOM 1051 O O . TYR A 1 134 ? 26.391 -125.062 -57.125 1 93.31 134 TYR A O 1
ATOM 1059 N N . LYS A 1 135 ? 28.062 -124.125 -58.25 1 94.69 135 LYS A N 1
ATOM 1060 C CA . LYS A 1 135 ? 29.062 -124.375 -57.219 1 94.69 135 LYS A CA 1
ATOM 1061 C C . LYS A 1 135 ? 28.672 -123.75 -55.906 1 94.69 135 LYS A C 1
ATOM 1063 O O . LYS A 1 135 ? 28.734 -124.438 -54.844 1 94.69 135 LYS A O 1
ATOM 1068 N N . ASP A 1 136 ? 28.234 -122.625 -55.938 1 93.5 136 ASP A N 1
ATOM 1069 C CA . ASP A 1 136 ? 27.906 -121.875 -54.719 1 93.5 136 ASP A CA 1
ATOM 1070 C C . ASP A 1 136 ? 26.656 -122.5 -54.062 1 93.5 136 ASP A C 1
ATOM 1072 O O . ASP A 1 136 ? 26.578 -122.562 -52.844 1 93.5 136 ASP A O 1
ATOM 1076 N N . THR A 1 137 ? 25.641 -122.75 -54.75 1 94.88 137 THR A N 1
ATOM 1077 C CA . THR A 1 137 ? 24.391 -123.25 -54.219 1 94.88 137 THR A CA 1
ATOM 1078 C C . THR A 1 137 ? 24.578 -124.625 -53.594 1 94.88 137 THR A C 1
ATOM 1080 O O . THR A 1 137 ? 23.984 -124.938 -52.562 1 94.88 137 THR A O 1
ATOM 1083 N N . ILE A 1 138 ? 25.438 -125.375 -54.281 1 93.62 138 ILE A N 1
ATOM 1084 C CA . ILE A 1 138 ? 25.719 -126.688 -53.75 1 93.62 138 ILE A CA 1
ATOM 1085 C C . ILE A 1 138 ? 26.484 -126.562 -52.438 1 93.62 138 ILE A C 1
ATOM 1087 O O . ILE A 1 138 ? 26.188 -127.312 -51.469 1 93.62 138 ILE A O 1
ATOM 1091 N N . SER A 1 139 ? 27.438 -125.75 -52.469 1 93.38 139 SER A N 1
ATOM 1092 C CA . SER A 1 139 ? 28.234 -125.562 -51.25 1 93.38 139 SER A CA 1
ATOM 1093 C C . SER A 1 139 ? 27.375 -125.062 -50.094 1 93.38 139 SER A C 1
ATOM 1095 O O . SER A 1 139 ? 27.547 -125.5 -48.969 1 93.38 139 SER A O 1
ATOM 1097 N N . LYS A 1 140 ? 26.453 -124.188 -50.344 1 92.06 140 LYS A N 1
ATOM 1098 C CA . LYS A 1 140 ? 25.594 -123.625 -49.312 1 92.06 140 LYS A CA 1
ATOM 1099 C C . LYS A 1 140 ? 24.5 -124.625 -48.906 1 92.06 140 LYS A C 1
ATOM 1101 O O . LYS A 1 140 ? 23.969 -124.5 -47.781 1 92.06 140 LYS A O 1
ATOM 1106 N N . ASN A 1 141 ? 24.094 -125.375 -49.75 1 91.62 141 ASN A N 1
ATOM 1107 C CA . ASN A 1 141 ? 23.016 -126.375 -49.562 1 91.62 141 ASN A CA 1
ATOM 1108 C C . ASN A 1 141 ? 21.734 -125.688 -49.094 1 91.62 141 ASN A C 1
ATOM 1110 O O . ASN A 1 141 ? 21.125 -126.125 -48.094 1 91.62 141 ASN A O 1
ATOM 1114 N N . GLY A 1 142 ? 21.438 -124.625 -49.688 1 92.38 142 GLY A N 1
ATOM 1115 C CA . GLY A 1 142 ? 20.25 -123.812 -49.375 1 92.38 142 GLY A CA 1
ATOM 1116 C C . GLY A 1 142 ? 20.047 -122.625 -50.281 1 92.38 142 GLY A C 1
ATOM 1117 O O . GLY A 1 142 ? 20.641 -122.562 -51.375 1 92.38 142 GLY A O 1
ATOM 1118 N N . LEU A 1 143 ? 19.094 -121.812 -49.906 1 93.81 143 LEU A N 1
ATOM 1119 C CA . LEU A 1 143 ? 18.766 -120.625 -50.688 1 93.81 143 LEU A CA 1
ATOM 1120 C C . LEU A 1 143 ? 19.984 -119.688 -50.781 1 93.81 143 LEU A C 1
ATOM 1122 O O . LEU A 1 143 ? 20.656 -119.438 -49.781 1 93.81 143 LEU A O 1
ATOM 1126 N N . ASN A 1 144 ? 20.297 -119.25 -51.938 1 94.56 144 ASN A N 1
ATOM 1127 C CA . ASN A 1 144 ? 21.453 -118.438 -52.125 1 94.56 144 ASN A CA 1
ATOM 1128 C C . ASN A 1 144 ? 21.109 -117.188 -53.031 1 94.56 144 ASN A C 1
ATOM 1130 O O . ASN A 1 144 ? 20.734 -117.375 -54.188 1 94.56 144 ASN A O 1
ATOM 1134 N N . TRP A 1 145 ? 21.141 -116.062 -52.469 1 92.38 145 TRP A N 1
ATOM 1135 C CA . TRP A 1 145 ? 21.016 -114.812 -53.25 1 92.38 145 TRP A CA 1
ATOM 1136 C C . TRP A 1 145 ? 22.375 -114.375 -53.75 1 92.38 145 TRP A C 1
ATOM 1138 O O . TRP A 1 145 ? 23.359 -114.438 -53.031 1 92.38 145 TRP A O 1
ATOM 1148 N N . PHE A 1 146 ? 22.406 -113.938 -54.969 1 88.75 146 PHE A N 1
ATOM 1149 C CA . PHE A 1 146 ? 23.656 -113.438 -55.562 1 88.75 146 PHE A CA 1
ATOM 1150 C C . PHE A 1 146 ? 23.641 -111.938 -55.656 1 88.75 146 PHE A C 1
ATOM 1152 O O . PHE A 1 146 ? 22.578 -111.312 -55.562 1 88.75 146 PHE A O 1
ATOM 1159 N N . ASP A 1 147 ? 24.75 -111.375 -55.812 1 85 147 ASP A N 1
ATOM 1160 C CA . ASP A 1 147 ? 24.906 -109.938 -55.969 1 85 147 ASP A CA 1
ATOM 1161 C C . ASP A 1 147 ? 24.281 -109.438 -57.281 1 85 147 ASP A C 1
ATOM 1163 O O . ASP A 1 147 ? 24.188 -110.25 -58.25 1 85 147 ASP A O 1
ATOM 1167 N N . ALA A 1 148 ? 23.859 -108.188 -57.25 1 87.31 148 ALA A N 1
ATOM 1168 C CA . ALA A 1 148 ? 23.328 -107.562 -58.469 1 87.31 148 ALA A CA 1
ATOM 1169 C C . ALA A 1 148 ? 24.375 -107.562 -59.562 1 87.31 148 ALA A C 1
ATOM 1171 O O . ALA A 1 148 ? 25.562 -107.312 -59.312 1 87.31 148 ALA A O 1
ATOM 1172 N N . TYR A 1 149 ? 23.906 -107.875 -60.75 1 83.12 149 TYR A N 1
ATOM 1173 C CA . TYR A 1 149 ? 24.812 -107.875 -61.906 1 83.12 149 TYR A CA 1
ATOM 1174 C C . TYR A 1 149 ? 24.094 -107.438 -63.156 1 83.12 149 TYR A C 1
ATOM 1176 O O . TYR A 1 149 ? 22.859 -107.438 -63.219 1 83.12 149 TYR A O 1
ATOM 1184 N N . LYS A 1 150 ? 24.875 -107.062 -64.125 1 83.62 150 LYS A N 1
ATOM 1185 C CA . LYS A 1 150 ? 24.344 -106.625 -65.438 1 83.62 150 LYS A CA 1
ATOM 1186 C C . LYS A 1 150 ? 24.25 -107.812 -66.438 1 83.62 150 LYS A C 1
ATOM 1188 O O . LYS A 1 150 ? 25.219 -108.562 -66.562 1 83.62 150 LYS A O 1
ATOM 1193 N N . ASP A 1 151 ? 23.047 -108 -66.875 1 77.94 151 ASP A N 1
ATOM 1194 C CA . ASP A 1 151 ? 22.844 -109.062 -67.875 1 77.94 151 ASP A CA 1
ATOM 1195 C C . ASP A 1 151 ? 23.609 -108.75 -69.188 1 77.94 151 ASP A C 1
ATOM 1197 O O . ASP A 1 151 ? 23.5 -107.625 -69.75 1 77.94 151 ASP A O 1
ATOM 1201 N N . LYS A 1 152 ? 24.375 -109.625 -69.75 1 74.56 152 LYS A N 1
ATOM 1202 C CA . LYS A 1 152 ? 25.25 -109.438 -70.875 1 74.56 152 LYS A CA 1
ATOM 1203 C C . LYS A 1 152 ? 24.438 -109.312 -72.188 1 74.56 152 LYS A C 1
ATOM 1205 O O . LYS A 1 152 ? 24.859 -108.625 -73.125 1 74.56 152 LYS A O 1
ATOM 1210 N N . ILE A 1 153 ? 23.297 -109.875 -72 1 71.19 153 ILE A N 1
ATOM 1211 C CA . ILE A 1 153 ? 22.5 -109.875 -73.25 1 71.19 153 ILE A CA 1
ATOM 1212 C C . ILE A 1 153 ? 21.578 -108.688 -73.25 1 71.19 153 ILE A C 1
ATOM 1214 O O . ILE A 1 153 ? 21.609 -107.875 -74.25 1 71.19 153 ILE A O 1
ATOM 1218 N N . THR A 1 154 ? 20.828 -108.438 -72.25 1 75.5 154 THR A N 1
ATOM 1219 C CA . THR A 1 154 ? 19.812 -107.375 -72.25 1 75.5 154 THR A CA 1
ATOM 1220 C C . THR A 1 154 ? 20.375 -106.062 -71.688 1 75.5 154 THR A C 1
ATOM 1222 O O . THR A 1 154 ? 19.797 -105 -71.875 1 75.5 154 THR A O 1
ATOM 1225 N N . GLY A 1 155 ? 21.469 -106.188 -70.938 1 75.94 155 GLY A N 1
ATOM 1226 C CA . GLY A 1 155 ? 22.047 -105 -70.312 1 75.94 155 GLY A CA 1
ATOM 1227 C C . GLY A 1 155 ? 21.312 -104.625 -69.062 1 75.94 155 GLY A C 1
ATOM 1228 O O . GLY A 1 155 ? 21.688 -103.625 -68.375 1 75.94 155 GLY A O 1
ATOM 1229 N N . ASN A 1 156 ? 20.297 -105.312 -68.75 1 80.5 156 ASN A N 1
ATOM 1230 C CA . ASN A 1 156 ? 19.516 -104.938 -67.562 1 80.5 156 ASN A CA 1
ATOM 1231 C C . ASN A 1 156 ? 20.172 -105.438 -66.25 1 80.5 156 ASN A C 1
ATOM 1233 O O . ASN A 1 156 ? 20.859 -106.5 -66.25 1 80.5 156 ASN A O 1
ATOM 1237 N N . MET A 1 157 ? 19.984 -104.688 -65.188 1 83.69 157 MET A N 1
ATOM 1238 C CA . MET A 1 157 ? 20.469 -105.125 -63.875 1 83.69 157 MET A CA 1
ATOM 1239 C C . MET A 1 157 ? 19.562 -106.188 -63.312 1 83.69 157 MET A C 1
ATOM 1241 O O . MET A 1 157 ? 18.328 -106.062 -63.375 1 83.69 157 MET A O 1
ATOM 1245 N N . MET A 1 158 ? 20.219 -107.25 -62.906 1 89.69 158 MET A N 1
ATOM 1246 C CA . MET A 1 158 ? 19.469 -108.375 -62.406 1 89.69 158 MET A CA 1
ATOM 1247 C C . MET A 1 158 ? 20 -108.812 -61.031 1 89.69 158 MET A C 1
ATOM 1249 O O . MET A 1 158 ? 21.141 -108.5 -60.688 1 89.69 158 MET A O 1
ATOM 1253 N N . ILE A 1 159 ? 19.219 -109.375 -60.281 1 89.69 159 ILE A N 1
ATOM 1254 C CA . ILE A 1 159 ? 19.594 -110.125 -59.125 1 89.69 159 ILE A CA 1
ATOM 1255 C C . ILE A 1 159 ? 19.109 -111.562 -59.25 1 89.69 159 ILE A C 1
ATOM 1257 O O . ILE A 1 159 ? 18.094 -111.875 -59.906 1 89.69 159 ILE A O 1
ATOM 1261 N N . SER A 1 160 ? 19.906 -112.5 -58.812 1 91.94 160 SER A N 1
ATOM 1262 C CA . SER A 1 160 ? 19.547 -113.875 -59 1 91.94 160 SER A CA 1
ATOM 1263 C C . SER A 1 160 ? 19.391 -114.625 -57.656 1 91.94 160 SER A C 1
ATOM 1265 O O . SER A 1 160 ? 19.984 -114.188 -56.656 1 91.94 160 SER A O 1
ATOM 1267 N N . VAL A 1 161 ? 18.656 -115.5 -57.625 1 95 161 VAL A N 1
ATOM 1268 C CA . VAL A 1 161 ? 18.469 -116.438 -56.469 1 95 161 VAL A CA 1
ATOM 1269 C C . VAL A 1 161 ? 18.469 -117.875 -56.938 1 95 161 VAL A C 1
ATOM 1271 O O . VAL A 1 161 ? 18.031 -118.188 -58.062 1 95 161 VAL A O 1
ATOM 1274 N N . SER A 1 162 ? 19.094 -118.688 -56.219 1 96.31 162 SER A N 1
ATOM 1275 C CA . SER A 1 162 ? 19.172 -120.125 -56.562 1 96.31 162 SER A CA 1
ATOM 1276 C C . SER A 1 162 ? 18.844 -121 -55.375 1 96.31 162 SER A C 1
ATOM 1278 O O . SER A 1 162 ? 18.891 -120.562 -54.219 1 96.31 162 SER A O 1
ATOM 1280 N N . TYR A 1 163 ? 18.562 -122.125 -55.656 1 96.44 163 TYR A N 1
ATOM 1281 C CA . TYR A 1 163 ? 18.156 -123.125 -54.625 1 96.44 163 TYR A CA 1
ATOM 1282 C C . TYR A 1 163 ? 18.469 -124.5 -55.094 1 96.44 163 TYR A C 1
ATOM 1284 O O . TYR A 1 163 ? 18.297 -124.875 -56.281 1 96.44 163 TYR A O 1
ATOM 1292 N N . PRO A 1 164 ? 18.828 -125.375 -54.219 1 96.25 164 PRO A N 1
ATOM 1293 C CA . PRO A 1 164 ? 19.141 -126.75 -54.625 1 96.25 164 PRO A CA 1
ATOM 1294 C C . PRO A 1 164 ? 17.891 -127.625 -54.844 1 96.25 164 PRO A C 1
ATOM 1296 O O . PRO A 1 164 ? 16.875 -127.438 -54.188 1 96.25 164 PRO A O 1
ATOM 1299 N N . VAL A 1 165 ? 18.031 -128.625 -55.781 1 96.19 165 VAL A N 1
ATOM 1300 C CA . VAL A 1 165 ? 16.969 -129.5 -56 1 96.19 165 VAL A CA 1
ATOM 1301 C C . VAL A 1 165 ? 17.312 -130.875 -55.312 1 96.19 165 VAL A C 1
ATOM 1303 O O . VAL A 1 165 ? 18.312 -131.5 -55.688 1 96.19 165 VAL A O 1
ATOM 1306 N N . ILE A 1 166 ? 16.516 -131.25 -54.406 1 93.81 166 ILE A N 1
ATOM 1307 C CA . ILE A 1 166 ? 16.797 -132.5 -53.594 1 93.81 166 ILE A CA 1
ATOM 1308 C C . ILE A 1 166 ? 15.805 -133.625 -53.938 1 93.81 166 ILE A C 1
ATOM 1310 O O . ILE A 1 166 ? 14.594 -133.375 -53.938 1 93.81 166 ILE A O 1
ATOM 1314 N N . LYS A 1 167 ? 16.266 -134.625 -54.312 1 90.75 167 LYS A N 1
ATOM 1315 C CA . LYS A 1 167 ? 15.469 -135.875 -54.531 1 90.75 167 LYS A CA 1
ATOM 1316 C C . LYS A 1 167 ? 16.031 -137 -53.781 1 90.75 167 LYS A C 1
ATOM 1318 O O . LYS A 1 167 ? 17.203 -137.375 -53.938 1 90.75 167 LYS A O 1
ATOM 1323 N N . ASP A 1 168 ? 15.289 -137.75 -52.969 1 86.75 168 ASP A N 1
ATOM 1324 C CA . ASP A 1 168 ? 15.672 -138.875 -52.156 1 86.75 168 ASP A CA 1
ATOM 1325 C C . ASP A 1 168 ? 16.938 -138.625 -51.344 1 86.75 168 ASP A C 1
ATOM 1327 O O . ASP A 1 168 ? 17.891 -139.375 -51.375 1 86.75 168 ASP A O 1
ATOM 1331 N N . ASN A 1 169 ? 17.141 -137.5 -50.781 1 88.25 169 ASN A N 1
ATOM 1332 C CA . ASN A 1 169 ? 18.156 -137 -49.844 1 88.25 169 ASN A CA 1
ATOM 1333 C C . ASN A 1 169 ? 19.469 -136.75 -50.562 1 88.25 169 ASN A C 1
ATOM 1335 O O . ASN A 1 169 ? 20.516 -136.625 -49.906 1 88.25 169 ASN A O 1
ATOM 1339 N N . ASN A 1 170 ? 19.406 -136.625 -51.906 1 90.88 170 ASN A N 1
ATOM 1340 C CA . ASN A 1 170 ? 20.594 -136.25 -52.688 1 90.88 170 ASN A CA 1
ATOM 1341 C C . ASN A 1 170 ? 20.328 -135.125 -53.531 1 90.88 170 ASN A C 1
ATOM 1343 O O . ASN A 1 170 ? 19.234 -134.875 -54.094 1 90.88 170 ASN A O 1
ATOM 1347 N N . ILE A 1 171 ? 21.266 -134.25 -53.719 1 94.44 171 ILE A N 1
ATOM 1348 C CA . ILE A 1 171 ? 21.172 -133.125 -54.594 1 94.44 171 ILE A CA 1
ATOM 1349 C C . ILE A 1 171 ? 21.359 -133.625 -56.031 1 94.44 171 ILE A C 1
ATOM 1351 O O . ILE A 1 171 ? 22.422 -134.125 -56.406 1 94.44 171 ILE A O 1
ATOM 1355 N N . ILE A 1 172 ? 20.438 -133.375 -56.844 1 94.44 172 ILE A N 1
ATOM 1356 C CA . ILE A 1 172 ? 20.5 -133.875 -58.219 1 94.44 172 ILE A CA 1
ATOM 1357 C C . ILE A 1 172 ? 20.797 -132.625 -59.156 1 94.44 172 ILE A C 1
ATOM 1359 O O . ILE A 1 172 ? 21.094 -132.875 -60.344 1 94.44 172 ILE A O 1
ATOM 1363 N N . GLY A 1 173 ? 20.656 -131.375 -58.594 1 95.69 173 GLY A N 1
ATOM 1364 C CA . GLY A 1 173 ? 20.891 -130.25 -59.375 1 95.69 173 GLY A CA 1
ATOM 1365 C C . GLY A 1 173 ? 20.562 -128.875 -58.656 1 95.69 173 GLY A C 1
ATOM 1366 O O . GLY A 1 173 ? 20.406 -128.875 -57.438 1 95.69 173 GLY A O 1
ATOM 1367 N N . VAL A 1 174 ? 20.531 -127.812 -59.469 1 96.5 174 VAL A N 1
ATOM 1368 C CA . VAL A 1 174 ? 20.312 -126.5 -58.938 1 96.5 174 VAL A CA 1
ATOM 1369 C C . VAL A 1 174 ? 19.344 -125.75 -59.844 1 96.5 174 VAL A C 1
ATOM 1371 O O . VAL A 1 174 ? 19.438 -125.812 -61.094 1 96.5 174 VAL A O 1
ATOM 1374 N N . VAL A 1 175 ? 18.359 -125.062 -59.188 1 96.38 175 VAL A N 1
ATOM 1375 C CA . VAL A 1 175 ? 17.484 -124.125 -59.938 1 96.38 175 VAL A CA 1
ATOM 1376 C C . VAL A 1 175 ? 17.891 -122.688 -59.688 1 96.38 175 VAL A C 1
ATOM 1378 O O . VAL A 1 175 ? 18.516 -122.375 -58.656 1 96.38 175 VAL A O 1
ATOM 1381 N N . GLY A 1 176 ? 17.469 -121.812 -60.594 1 95.5 176 GLY A N 1
ATOM 1382 C CA . GLY A 1 176 ? 17.797 -120.438 -60.438 1 95.5 176 GLY A CA 1
ATOM 1383 C C . GLY A 1 176 ? 16.859 -119.5 -61.156 1 95.5 176 GLY A C 1
ATOM 1384 O O . GLY A 1 176 ? 16.266 -119.875 -62.156 1 95.5 176 GLY A O 1
ATOM 1385 N N . TYR A 1 177 ? 16.609 -118.312 -60.562 1 94.5 177 TYR A N 1
ATOM 1386 C CA . TYR A 1 177 ? 15.898 -117.188 -61.156 1 94.5 177 TYR A CA 1
ATOM 1387 C C . TYR A 1 177 ? 16.844 -116 -61.375 1 94.5 177 TYR A C 1
ATOM 1389 O O . TYR A 1 177 ? 17.703 -115.75 -60.562 1 94.5 177 TYR A O 1
ATOM 1397 N N . ASP A 1 178 ? 16.75 -115.375 -62.5 1 93.56 178 ASP A N 1
ATOM 1398 C CA . ASP A 1 178 ? 17.281 -114.062 -62.75 1 93.56 178 ASP A CA 1
ATOM 1399 C C . ASP A 1 178 ? 16.172 -113 -62.781 1 93.56 178 ASP A C 1
ATOM 1401 O O . ASP A 1 178 ? 15.305 -113.062 -63.656 1 93.56 178 ASP A O 1
ATOM 1405 N N . ILE A 1 179 ? 16.25 -112.125 -61.844 1 92.56 179 ILE A N 1
ATOM 1406 C CA . ILE A 1 179 ? 15.172 -111.188 -61.625 1 92.56 179 ILE A CA 1
ATOM 1407 C C . ILE A 1 179 ? 15.594 -109.812 -62.188 1 92.56 179 ILE A C 1
ATOM 1409 O O . ILE A 1 179 ? 16.641 -109.312 -61.844 1 92.56 179 ILE A O 1
ATOM 1413 N N . ASN A 1 180 ? 14.688 -109.25 -63 1 90.12 180 ASN A N 1
ATOM 1414 C CA . ASN A 1 180 ? 14.906 -107.938 -63.562 1 90.12 180 ASN A CA 1
ATOM 1415 C C . ASN A 1 180 ? 14.578 -106.875 -62.531 1 90.12 180 ASN A C 1
ATOM 1417 O O . ASN A 1 180 ? 13.461 -106.812 -62 1 90.12 180 ASN A O 1
ATOM 1421 N N . LEU A 1 181 ? 15.398 -105.938 -62.25 1 88.38 181 LEU A N 1
ATOM 1422 C CA . LEU A 1 181 ? 15.258 -105 -61.188 1 88.38 181 LEU A CA 1
ATOM 1423 C C . LEU A 1 181 ? 14.359 -103.812 -61.594 1 88.38 181 LEU A C 1
ATOM 1425 O O . LEU A 1 181 ? 14.055 -102.938 -60.781 1 88.38 181 LEU A O 1
ATOM 1429 N N . ASN A 1 182 ? 13.844 -103.812 -62.75 1 87.88 182 ASN A N 1
ATOM 1430 C CA . ASN A 1 182 ? 12.852 -102.875 -63.156 1 87.88 182 ASN A CA 1
ATOM 1431 C C . ASN A 1 182 ? 11.586 -102.938 -62.281 1 87.88 182 ASN A C 1
ATOM 1433 O O . ASN A 1 182 ? 10.953 -101.938 -62.031 1 87.88 182 ASN A O 1
ATOM 1437 N N . SER A 1 183 ? 11.281 -104.062 -61.875 1 86.38 183 SER A N 1
ATOM 1438 C CA . SER A 1 183 ? 10.109 -104.25 -61 1 86.38 183 SER A CA 1
ATOM 1439 C C . SER A 1 183 ? 10.32 -103.625 -59.656 1 86.38 183 SER A C 1
ATOM 1441 O O . SER A 1 183 ? 9.398 -103 -59.062 1 86.38 183 SER A O 1
ATOM 1443 N N . LEU A 1 184 ? 11.484 -103.688 -59.188 1 89.06 184 LEU A N 1
ATOM 1444 C CA . LEU A 1 184 ? 11.828 -103 -57.938 1 89.06 184 LEU A CA 1
ATOM 1445 C C . LEU A 1 184 ? 11.766 -101.438 -58.125 1 89.06 184 LEU A C 1
ATOM 1447 O O . LEU A 1 184 ? 11.328 -100.75 -57.219 1 89.06 184 LEU A O 1
ATOM 1451 N N . GLY A 1 185 ? 12.227 -101 -59.156 1 89.88 185 GLY A N 1
ATOM 1452 C CA . GLY A 1 185 ? 12.125 -99.562 -59.5 1 89.88 185 GLY A CA 1
ATOM 1453 C C . GLY A 1 185 ? 10.688 -99.062 -59.531 1 89.88 185 GLY A C 1
ATOM 1454 O O . GLY A 1 185 ? 10.398 -98 -59.062 1 89.88 185 GLY A O 1
ATOM 1455 N N . ASP A 1 186 ? 9.82 -99.875 -60 1 88.12 186 ASP A N 1
ATOM 1456 C CA . ASP A 1 186 ? 8.414 -99.5 -60.062 1 88.12 186 ASP A CA 1
ATOM 1457 C C . ASP A 1 186 ? 7.809 -99.375 -58.688 1 88.12 186 ASP A C 1
ATOM 1459 O O . ASP A 1 186 ? 6.996 -98.5 -58.406 1 88.12 186 ASP A O 1
ATOM 1463 N N . LEU A 1 187 ? 8.227 -100.312 -57.938 1 86 187 LEU A N 1
ATOM 1464 C CA . LEU A 1 187 ? 7.777 -100.25 -56.531 1 86 187 LEU A CA 1
ATOM 1465 C C . LEU A 1 187 ? 8.266 -99 -55.844 1 86 187 LEU A C 1
ATOM 1467 O O . LEU A 1 187 ? 7.488 -98.312 -55.156 1 86 187 LEU A O 1
ATOM 1471 N N . ARG A 1 188 ? 9.453 -98.688 -55.938 1 90.56 188 ARG A N 1
ATOM 1472 C CA . ARG A 1 188 ? 10.047 -97.438 -55.375 1 90.56 188 ARG A CA 1
ATOM 1473 C C . ARG A 1 188 ? 9.305 -96.25 -55.844 1 90.56 188 ARG A C 1
ATOM 1475 O O . ARG A 1 188 ? 9.016 -95.312 -55.062 1 90.56 188 ARG A O 1
ATOM 1482 N N . LYS A 1 189 ? 9.016 -96.188 -57.125 1 90.12 189 LYS A N 1
ATOM 1483 C CA . LYS A 1 189 ? 8.305 -95 -57.688 1 90.12 189 LYS A CA 1
ATOM 1484 C C . LYS A 1 189 ? 6.934 -94.812 -57.062 1 90.12 189 LYS A C 1
ATOM 1486 O O . LYS A 1 189 ? 6.48 -93.688 -56.844 1 90.12 189 LYS A O 1
ATOM 1491 N N . GLN A 1 190 ? 6.348 -95.812 -56.781 1 84.38 190 GLN A N 1
ATOM 1492 C CA . GLN A 1 190 ? 5.035 -95.75 -56.125 1 84.38 190 GLN A CA 1
ATOM 1493 C C . GLN A 1 190 ? 5.133 -95.125 -54.75 1 84.38 190 GLN A C 1
ATOM 1495 O O . GLN A 1 190 ? 4.27 -94.375 -54.344 1 84.38 190 GLN A O 1
ATOM 1500 N N . PHE A 1 191 ? 6.16 -95.5 -54.062 1 82.44 191 PHE A N 1
ATOM 1501 C CA . PHE A 1 191 ? 6.398 -94.938 -52.75 1 82.44 191 PHE A CA 1
ATOM 1502 C C . PHE A 1 191 ? 6.664 -93.438 -52.906 1 82.44 191 PHE A C 1
ATOM 1504 O O . PHE A 1 191 ? 6.113 -92.625 -52.125 1 82.44 191 PHE A O 1
ATOM 1511 N N . GLU A 1 192 ? 7.469 -93.062 -53.844 1 86.88 192 GLU A N 1
ATOM 1512 C CA . GLU A 1 192 ? 7.867 -91.688 -54.031 1 86.88 192 GLU A CA 1
ATOM 1513 C C . GLU A 1 192 ? 6.676 -90.812 -54.406 1 86.88 192 GLU A C 1
ATOM 1515 O O . GLU A 1 192 ? 6.609 -89.625 -54.031 1 86.88 192 GLU A O 1
ATOM 1520 N N . ASN A 1 193 ? 5.816 -91.438 -55.156 1 82.56 193 ASN A N 1
ATOM 1521 C CA . ASN A 1 193 ? 4.652 -90.688 -55.594 1 82.56 193 ASN A CA 1
ATOM 1522 C C . ASN A 1 193 ? 3.725 -90.375 -54.438 1 82.56 193 ASN A C 1
ATOM 1524 O O . ASN A 1 193 ? 2.922 -89.438 -54.531 1 82.56 193 ASN A O 1
ATOM 1528 N N . SER A 1 194 ? 3.906 -91.062 -53.5 1 74.81 194 SER A N 1
ATOM 1529 C CA . SER A 1 194 ? 3.016 -90.875 -52.344 1 74.81 194 SER A CA 1
ATOM 1530 C C . SER A 1 194 ? 3.656 -90 -51.312 1 74.81 194 SER A C 1
ATOM 1532 O O . SER A 1 194 ? 3.027 -89.625 -50.281 1 74.81 194 SER A O 1
ATOM 1534 N N . THR A 1 195 ? 4.898 -89.625 -51.531 1 79.75 195 THR A N 1
ATOM 1535 C CA . THR A 1 195 ? 5.629 -88.812 -50.562 1 79.75 195 THR A CA 1
ATOM 1536 C C . THR A 1 195 ? 6.402 -87.688 -51.25 1 79.75 195 THR A C 1
ATOM 1538 O O . THR A 1 195 ? 6.332 -87.562 -52.5 1 79.75 195 THR A O 1
ATOM 1541 N N . ASN A 1 196 ? 6.93 -86.812 -50.531 1 80.19 196 ASN A N 1
ATOM 1542 C CA . ASN A 1 196 ? 7.812 -85.812 -51.094 1 80.19 196 ASN A CA 1
ATOM 1543 C C . ASN A 1 196 ? 9.281 -86.188 -51 1 80.19 196 ASN A C 1
ATOM 1545 O O . ASN A 1 196 ? 10.172 -85.375 -51.219 1 80.19 196 ASN A O 1
ATOM 1549 N N . ASN A 1 197 ? 9.484 -87.438 -50.719 1 89.44 197 ASN A N 1
ATOM 1550 C CA . ASN A 1 197 ? 10.836 -87.938 -50.5 1 89.44 197 ASN A CA 1
ATOM 1551 C C . ASN A 1 197 ? 11.359 -88.688 -51.75 1 89.44 197 ASN A C 1
ATOM 1553 O O . ASN A 1 197 ? 10.586 -89 -52.656 1 89.44 197 ASN A O 1
ATOM 1557 N N . LYS A 1 198 ? 12.602 -88.688 -51.875 1 92.88 198 LYS A N 1
ATOM 1558 C CA . LYS A 1 198 ? 13.273 -89.562 -52.812 1 92.88 198 LYS A CA 1
ATOM 1559 C C . LYS A 1 198 ? 13.859 -90.812 -52.156 1 92.88 198 LYS A C 1
ATOM 1561 O O . LYS A 1 198 ? 14.398 -90.688 -51.031 1 92.88 198 LYS A O 1
ATOM 1566 N N . LEU A 1 199 ? 13.703 -91.875 -52.781 1 93.62 199 LEU A N 1
ATOM 1567 C CA . LEU A 1 199 ? 14.164 -93.125 -52.156 1 93.62 199 LEU A CA 1
ATOM 1568 C C . LEU A 1 199 ? 15.312 -93.75 -52.969 1 93.62 199 LEU A C 1
ATOM 1570 O O . LEU A 1 199 ? 15.328 -93.688 -54.188 1 93.62 199 LEU A O 1
ATOM 1574 N N . ILE A 1 200 ? 16.234 -94.312 -52.281 1 94.38 200 ILE A N 1
ATOM 1575 C CA . ILE A 1 200 ? 17.344 -95.062 -52.844 1 94.38 200 ILE A CA 1
ATOM 1576 C C . ILE A 1 200 ? 17.422 -96.438 -52.188 1 94.38 200 ILE A C 1
ATOM 1578 O O . ILE A 1 200 ? 17.328 -96.562 -50.969 1 94.38 200 ILE A O 1
ATOM 1582 N N . ILE A 1 201 ? 17.547 -97.375 -53.062 1 94.12 201 ILE A N 1
ATOM 1583 C CA . ILE A 1 201 ? 17.719 -98.75 -52.562 1 94.12 201 ILE A CA 1
ATOM 1584 C C . ILE A 1 201 ? 19.047 -99.312 -53.062 1 94.12 201 ILE A C 1
ATOM 1586 O O . ILE A 1 201 ? 19.297 -99.312 -54.281 1 94.12 201 ILE A O 1
ATOM 1590 N N . SER A 1 202 ? 19.797 -99.75 -52.219 1 93.38 202 SER A N 1
ATOM 1591 C CA . SER A 1 202 ? 21.109 -100.25 -52.562 1 93.38 202 SER A CA 1
ATOM 1592 C C . SER A 1 202 ? 21.375 -101.625 -51.875 1 93.38 202 SER A C 1
ATOM 1594 O O . SER A 1 202 ? 20.766 -101.938 -50.844 1 93.38 202 SER A O 1
ATOM 1596 N N . ASP A 1 203 ? 22.297 -102.375 -52.5 1 90.12 203 ASP A N 1
ATOM 1597 C CA . ASP A 1 203 ? 22.609 -103.688 -51.938 1 90.12 203 ASP A CA 1
ATOM 1598 C C . ASP A 1 203 ? 23.688 -103.562 -50.844 1 90.12 203 ASP A C 1
ATOM 1600 O O . ASP A 1 203 ? 24.062 -102.438 -50.469 1 90.12 203 ASP A O 1
ATOM 1604 N N . GLN A 1 204 ? 24.094 -104.625 -50.312 1 88.62 204 GLN A N 1
ATOM 1605 C CA . GLN A 1 204 ? 24.984 -104.625 -49.156 1 88.62 204 GLN A CA 1
ATOM 1606 C C . GLN A 1 204 ? 26.359 -104.062 -49.5 1 88.62 204 GLN A C 1
ATOM 1608 O O . GLN A 1 204 ? 27.109 -103.625 -48.625 1 88.62 204 GLN A O 1
ATOM 1613 N N . THR A 1 205 ? 26.609 -104 -50.781 1 86.44 205 THR A N 1
ATOM 1614 C CA . THR A 1 205 ? 27.938 -103.562 -51.188 1 86.44 205 THR A CA 1
ATOM 1615 C C . THR A 1 205 ? 27.906 -102.125 -51.656 1 86.44 205 THR A C 1
ATOM 1617 O O . THR A 1 205 ? 28.938 -101.562 -52 1 86.44 205 THR A O 1
ATOM 1620 N N . GLY A 1 206 ? 26.812 -101.625 -51.75 1 89.75 206 GLY A N 1
ATOM 1621 C CA . GLY A 1 206 ? 26.688 -100.25 -52.188 1 89.75 206 GLY A CA 1
ATOM 1622 C C . GLY A 1 206 ? 26.219 -100.125 -53.625 1 89.75 206 GLY A C 1
ATOM 1623 O O . GLY A 1 206 ? 26.156 -99 -54.156 1 89.75 206 GLY A O 1
ATOM 1624 N N . THR A 1 207 ? 25.859 -101.125 -54.281 1 90.19 207 THR A N 1
ATOM 1625 C CA . THR A 1 207 ? 25.359 -101.062 -55.656 1 90.19 207 THR A CA 1
ATOM 1626 C C . THR A 1 207 ? 23.922 -100.625 -55.688 1 90.19 207 THR A C 1
ATOM 1628 O O . THR A 1 207 ? 23.062 -101.125 -54.969 1 90.19 207 THR A O 1
ATOM 1631 N N . LEU A 1 208 ? 23.719 -99.688 -56.531 1 92.88 208 LEU A N 1
ATOM 1632 C CA . LEU A 1 208 ? 22.422 -99.062 -56.656 1 92.88 208 LEU A CA 1
ATOM 1633 C C . LEU A 1 208 ? 21.438 -100 -57.375 1 92.88 208 LEU A C 1
ATOM 1635 O O . LEU A 1 208 ? 21.656 -100.375 -58.531 1 92.88 208 LEU A O 1
ATOM 1639 N N . LEU A 1 209 ? 20.5 -100.312 -56.688 1 91.06 209 LEU A N 1
ATOM 1640 C CA . LEU A 1 209 ? 19.484 -101.188 -57.281 1 91.06 209 LEU A CA 1
ATOM 1641 C C . LEU A 1 209 ? 18.406 -100.375 -57.969 1 91.06 209 LEU A C 1
ATOM 1643 O O . LEU A 1 209 ? 17.953 -100.688 -59.062 1 91.06 209 LEU A O 1
ATOM 1647 N N . THR A 1 210 ? 17.938 -99.312 -57.312 1 91.69 210 THR A N 1
ATOM 1648 C CA . THR A 1 210 ? 17.016 -98.312 -57.875 1 91.69 210 THR A CA 1
ATOM 1649 C C . THR A 1 210 ? 17.141 -97 -57.156 1 91.69 210 THR A C 1
ATOM 1651 O O . THR A 1 210 ? 17.562 -96.938 -56 1 91.69 210 THR A O 1
ATOM 1654 N N . SER A 1 211 ? 16.875 -95.938 -57.781 1 92.38 211 SER A N 1
ATOM 1655 C CA . SER A 1 211 ? 17.062 -94.625 -57.219 1 92.38 211 SER A CA 1
ATOM 1656 C C . SER A 1 211 ? 16.016 -93.625 -57.75 1 92.38 211 SER A C 1
ATOM 1658 O O . SER A 1 211 ? 15.703 -93.625 -58.938 1 92.38 211 SER A O 1
ATOM 1660 N N . GLY A 1 212 ? 15.539 -92.875 -56.812 1 90.5 212 GLY A N 1
ATOM 1661 C CA . GLY A 1 212 ? 14.664 -91.812 -57.188 1 90.5 212 GLY A CA 1
ATOM 1662 C C . GLY A 1 212 ? 15.422 -90.562 -57.625 1 90.5 212 GLY A C 1
ATOM 1663 O O . GLY A 1 212 ? 14.812 -89.562 -58.062 1 90.5 212 GLY A O 1
ATOM 1664 N N . LEU A 1 213 ? 16.688 -90.375 -57.5 1 86.38 213 LEU A N 1
ATOM 1665 C CA . LEU A 1 213 ? 17.484 -89.25 -57.844 1 86.38 213 LEU A CA 1
ATOM 1666 C C . LEU A 1 213 ? 17.922 -89.25 -59.281 1 86.38 213 LEU A C 1
ATOM 1668 O O . LEU A 1 213 ? 18.359 -88.25 -59.844 1 86.38 213 LEU A O 1
ATOM 1672 N N . GLY A 1 214 ? 17.828 -90.5 -59.906 1 79.81 214 GLY A N 1
ATOM 1673 C CA . GLY A 1 214 ? 18.281 -90.625 -61.281 1 79.81 214 GLY A CA 1
ATOM 1674 C C . GLY A 1 214 ? 17.891 -91.938 -61.938 1 79.81 214 GLY A C 1
ATOM 1675 O O . GLY A 1 214 ? 17.203 -92.75 -61.312 1 79.81 214 GLY A O 1
ATOM 1676 N N . LYS A 1 215 ? 18.281 -92 -63.219 1 75.44 215 LYS A N 1
ATOM 1677 C CA . LYS A 1 215 ? 17.906 -93.188 -63.969 1 75.44 215 LYS A CA 1
ATOM 1678 C C . LYS A 1 215 ? 18.953 -94.25 -63.875 1 75.44 215 LYS A C 1
ATOM 1680 O O . LYS A 1 215 ? 18.703 -95.438 -64.25 1 75.44 215 LYS A O 1
ATOM 1685 N N . GLU A 1 216 ? 19.984 -94 -63.156 1 77.31 216 GLU A N 1
ATOM 1686 C CA . GLU A 1 216 ? 21.109 -94.938 -63.156 1 77.31 216 GLU A CA 1
ATOM 1687 C C . GLU A 1 216 ? 20.891 -96.062 -62.188 1 77.31 216 GLU A C 1
ATOM 1689 O O . GLU A 1 216 ? 20.5 -95.812 -61.031 1 77.31 216 GLU A O 1
ATOM 1694 N N . VAL A 1 217 ? 20.938 -97.25 -62.719 1 85.31 217 VAL A N 1
ATOM 1695 C CA . VAL A 1 217 ? 20.859 -98.438 -61.906 1 85.31 217 VAL A CA 1
ATOM 1696 C C . VAL A 1 217 ? 22.125 -99.312 -62.156 1 85.31 217 VAL A C 1
ATOM 1698 O O . VAL A 1 217 ? 22.734 -99.25 -63.219 1 85.31 217 VAL A O 1
ATOM 1701 N N . GLY A 1 218 ? 22.609 -99.875 -61.125 1 85.12 218 GLY A N 1
ATOM 1702 C CA . GLY A 1 218 ? 23.766 -100.75 -61.25 1 85.12 218 GLY A CA 1
ATOM 1703 C C . GLY A 1 218 ? 25.094 -100 -61.094 1 85.12 218 GLY A C 1
ATOM 1704 O O . GLY A 1 218 ? 26.109 -100.438 -61.625 1 85.12 218 GLY A O 1
ATOM 1705 N N . VAL A 1 219 ? 24.969 -98.938 -60.594 1 88.81 219 VAL A N 1
ATOM 1706 C CA . VAL A 1 219 ? 26.188 -98.125 -60.312 1 88.81 219 VAL A CA 1
ATOM 1707 C C . VAL A 1 219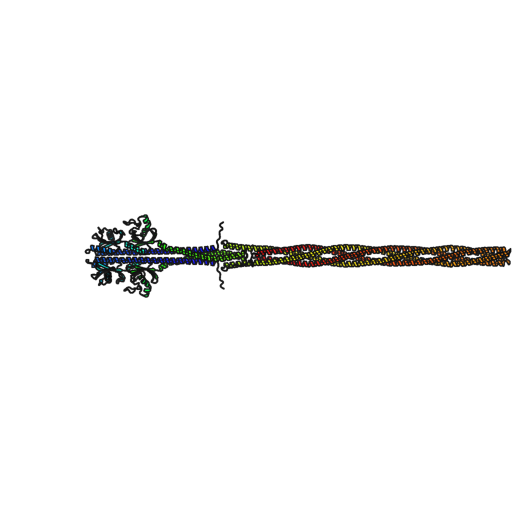 ? 26.5 -98.188 -58.812 1 88.81 219 VAL A C 1
ATOM 1709 O O . VAL A 1 219 ? 25.625 -98.438 -58 1 88.81 219 VAL A O 1
ATOM 1712 N N . ASN A 1 220 ? 27.781 -98.062 -58.5 1 90.25 220 ASN A N 1
ATOM 1713 C CA . ASN A 1 220 ? 28.234 -98.062 -57.125 1 90.25 220 ASN A CA 1
ATOM 1714 C C . ASN A 1 220 ? 28.094 -96.75 -56.438 1 90.25 220 ASN A C 1
ATOM 1716 O O . ASN A 1 220 ? 28.516 -95.688 -56.969 1 90.25 220 ASN A O 1
ATOM 1720 N N . LEU A 1 221 ? 27.547 -96.75 -55.25 1 92.19 221 LEU A N 1
ATOM 1721 C CA . LEU A 1 221 ? 27.312 -95.562 -54.5 1 92.19 221 LEU A CA 1
ATOM 1722 C C . LEU A 1 221 ? 28.344 -95.438 -53.375 1 92.19 221 LEU A C 1
ATOM 1724 O O . LEU A 1 221 ? 28.5 -94.312 -52.781 1 92.19 221 LEU A O 1
ATOM 1728 N N . SER A 1 222 ? 29.016 -96.5 -52.969 1 91.69 222 SER A N 1
ATOM 1729 C CA . SER A 1 222 ? 29.938 -96.562 -51.844 1 91.69 222 SER A CA 1
ATOM 1730 C C . SER A 1 222 ? 31.328 -96.125 -52.281 1 91.69 222 SER A C 1
ATOM 1732 O O . SER A 1 222 ? 31.922 -96.688 -53.188 1 91.69 222 SER A O 1
ATOM 1734 N N . VAL A 1 223 ? 31.797 -95.188 -51.562 1 89.62 223 VAL A N 1
ATOM 1735 C CA . VAL A 1 223 ? 33.125 -94.688 -51.875 1 89.62 223 VAL A CA 1
ATOM 1736 C C . VAL A 1 223 ? 34.188 -95.688 -51.406 1 89.62 223 VAL A C 1
ATOM 1738 O O . VAL A 1 223 ? 35.219 -95.812 -52.031 1 89.62 223 VAL A O 1
ATOM 1741 N N . LYS A 1 224 ? 33.875 -96.375 -50.344 1 87.06 224 LYS A N 1
ATOM 1742 C CA . LYS A 1 224 ? 34.812 -97.312 -49.781 1 87.06 224 LYS A CA 1
ATOM 1743 C C . LYS A 1 224 ? 34.906 -98.562 -50.656 1 87.06 224 LYS A C 1
ATOM 1745 O O . LYS A 1 224 ? 36 -99.125 -50.812 1 87.06 224 LYS A O 1
ATOM 1750 N N . ASN A 1 225 ? 33.875 -99 -51.188 1 80.38 225 ASN A N 1
ATOM 1751 C CA . ASN A 1 225 ? 33.812 -100.188 -52.031 1 80.38 225 ASN A CA 1
ATOM 1752 C C . ASN A 1 225 ? 33.844 -99.812 -53.5 1 80.38 225 ASN A C 1
ATOM 1754 O O . ASN A 1 225 ? 32.938 -100.188 -54.25 1 80.38 225 ASN A O 1
ATOM 1758 N N . ASN A 1 226 ? 34.844 -99.125 -54 1 76.38 226 ASN A N 1
ATOM 1759 C CA . ASN A 1 226 ? 34.875 -98.562 -55.344 1 76.38 226 ASN A CA 1
ATOM 1760 C C . ASN A 1 226 ? 35.562 -99.438 -56.344 1 76.38 226 ASN A C 1
ATOM 1762 O O . ASN A 1 226 ? 35.656 -99.125 -57.531 1 76.38 226 ASN A O 1
ATOM 1766 N N . ASN A 1 227 ? 36 -100.688 -55.906 1 69.44 227 ASN A N 1
ATOM 1767 C CA . ASN A 1 227 ? 36.75 -101.562 -56.844 1 69.44 227 ASN A CA 1
ATOM 1768 C C . ASN A 1 227 ? 36 -102.812 -57.156 1 69.44 227 ASN A C 1
ATOM 1770 O O . ASN A 1 227 ? 36.594 -103.938 -57.031 1 69.44 227 ASN A O 1
ATOM 1774 N N . LYS A 1 228 ? 34.75 -102.75 -57.594 1 73.19 228 LYS A N 1
ATOM 1775 C CA . LYS A 1 228 ? 33.969 -103.875 -57.969 1 73.19 228 LYS A CA 1
ATOM 1776 C C . LYS A 1 228 ? 34.094 -104.25 -59.438 1 73.19 228 LYS A C 1
ATOM 1778 O O . LYS A 1 228 ? 34.094 -103.312 -60.281 1 73.19 228 LYS A O 1
ATOM 1783 N N . LYS A 1 229 ? 34.281 -105.438 -59.688 1 72.25 229 LYS A N 1
ATOM 1784 C CA . LYS A 1 229 ? 34.469 -105.875 -61.062 1 72.25 229 LYS A CA 1
ATOM 1785 C C . LYS A 1 229 ? 33.188 -105.688 -61.844 1 72.25 229 LYS A C 1
ATOM 1787 O O . LYS A 1 229 ? 32.094 -106.062 -61.438 1 72.25 229 LYS A O 1
ATOM 1792 N N . ASP A 1 230 ? 33.062 -104.812 -62.938 1 70.69 230 ASP A N 1
ATOM 1793 C CA . ASP A 1 230 ? 32.031 -104.688 -63.969 1 70.69 230 ASP A CA 1
ATOM 1794 C C . ASP A 1 230 ? 30.969 -103.688 -63.5 1 70.69 230 ASP A C 1
ATOM 1796 O O . ASP A 1 230 ? 29.875 -103.625 -64.062 1 70.69 230 ASP A O 1
ATOM 1800 N N . ILE A 1 231 ? 31.203 -102.938 -62.312 1 81.75 231 ILE A N 1
ATOM 1801 C CA . ILE A 1 231 ? 30.25 -101.938 -61.844 1 81.75 231 ILE A CA 1
ATOM 1802 C C . ILE A 1 231 ? 30.938 -100.625 -61.75 1 81.75 231 ILE A C 1
ATOM 1804 O O . ILE A 1 231 ? 31.891 -100.438 -60.969 1 81.75 231 ILE A O 1
ATOM 1808 N N . LYS A 1 232 ? 30.453 -99.625 -62.406 1 87.69 232 LYS A N 1
ATOM 1809 C CA . LYS A 1 232 ? 31.016 -98.312 -62.406 1 87.69 232 LYS A CA 1
ATOM 1810 C C . LYS A 1 232 ? 30.5 -97.5 -61.25 1 87.69 232 LYS A C 1
ATOM 1812 O O . LYS A 1 232 ? 29.422 -97.75 -60.719 1 87.69 232 LYS A O 1
ATOM 1817 N N . ASN A 1 233 ? 31.375 -96.625 -60.812 1 89.19 233 ASN A N 1
ATOM 1818 C CA . ASN A 1 233 ? 30.953 -95.688 -59.781 1 89.19 233 ASN A CA 1
ATOM 1819 C C . ASN A 1 233 ? 29.922 -94.688 -60.312 1 89.19 233 ASN A C 1
ATOM 1821 O O . ASN A 1 233 ? 29.938 -94.375 -61.5 1 89.19 233 ASN A O 1
ATOM 1825 N N . ILE A 1 234 ? 29 -94.25 -59.562 1 88.12 234 ILE A N 1
ATOM 1826 C CA . ILE A 1 234 ? 27.938 -93.312 -59.969 1 88.12 234 ILE A CA 1
ATOM 1827 C C . ILE A 1 234 ? 28.562 -92 -60.5 1 88.12 234 ILE A C 1
ATOM 1829 O O . ILE A 1 234 ? 28.016 -91.375 -61.406 1 88.12 234 ILE A O 1
ATOM 1833 N N . ILE A 1 235 ? 29.656 -91.625 -59.906 1 89.62 235 ILE A N 1
ATOM 1834 C CA . ILE A 1 235 ? 30.453 -90.5 -60.375 1 89.62 235 ILE A CA 1
ATOM 1835 C C . ILE A 1 235 ? 31.875 -91 -60.719 1 89.62 235 ILE A C 1
ATOM 1837 O O . ILE A 1 235 ? 32.5 -91.625 -59.875 1 89.62 235 ILE A O 1
ATOM 1841 N N . GLU A 1 236 ? 32.281 -90.75 -61.875 1 87.88 236 GLU A N 1
ATOM 1842 C CA . GLU A 1 236 ? 33.562 -91.188 -62.375 1 87.88 236 GLU A CA 1
ATOM 1843 C C . GLU A 1 236 ? 34.719 -90.5 -61.656 1 87.88 236 GLU A C 1
ATOM 1845 O O . GLU A 1 236 ? 35.688 -91.188 -61.25 1 87.88 236 GLU A O 1
ATOM 1850 N N . ASP A 1 237 ? 34.594 -89.312 -61.469 1 90.81 237 ASP A N 1
ATOM 1851 C CA . ASP A 1 237 ? 35.625 -88.562 -60.781 1 90.81 237 ASP A CA 1
ATOM 1852 C C . ASP A 1 237 ? 35.656 -88.938 -59.312 1 90.81 237 ASP A C 1
ATOM 1854 O O . ASP A 1 237 ? 34.688 -88.688 -58.562 1 90.81 237 ASP A O 1
ATOM 1858 N N . LYS A 1 238 ? 36.812 -89.312 -58.844 1 90.94 238 LYS A N 1
ATOM 1859 C CA . LYS A 1 238 ? 36.938 -89.875 -57.469 1 90.94 238 LYS A CA 1
ATOM 1860 C C . LYS A 1 238 ? 36.719 -88.75 -56.438 1 90.94 238 LYS A C 1
ATOM 1862 O O . LYS A 1 238 ? 36.062 -89 -55.406 1 90.94 238 LYS A O 1
ATOM 1867 N N . THR A 1 239 ? 37.219 -87.688 -56.688 1 91.5 239 THR A N 1
ATOM 1868 C CA . THR A 1 239 ? 37.094 -86.562 -55.75 1 91.5 239 THR A CA 1
ATOM 1869 C C . THR A 1 239 ? 35.625 -86.125 -55.656 1 91.5 239 THR A C 1
ATOM 1871 O O . THR A 1 239 ? 35.125 -85.875 -54.531 1 91.5 239 THR A O 1
ATOM 1874 N N . GLU A 1 240 ? 35.062 -86 -56.781 1 91.94 240 GLU A N 1
ATOM 1875 C CA . GLU A 1 240 ? 33.656 -85.625 -56.812 1 91.94 240 GLU A CA 1
ATOM 1876 C C . GLU A 1 240 ? 32.781 -86.688 -56.219 1 91.94 240 GLU A C 1
ATOM 1878 O O . GLU A 1 240 ? 31.766 -86.375 -55.562 1 91.94 240 GLU A O 1
ATOM 1883 N N . PHE A 1 241 ? 33.156 -87.875 -56.438 1 89.81 241 PHE A N 1
ATOM 1884 C CA . PHE A 1 241 ? 32.438 -89 -55.906 1 89.81 241 PHE A CA 1
ATOM 1885 C C . PHE A 1 241 ? 32.469 -89 -54.375 1 89.81 241 PHE A C 1
ATOM 1887 O O . PHE A 1 241 ? 31.422 -89.125 -53.719 1 89.81 241 PHE A O 1
ATOM 1894 N N . ALA A 1 242 ? 33.5 -88.75 -53.812 1 92.06 242 ALA A N 1
ATOM 1895 C CA . ALA A 1 242 ? 33.656 -88.75 -52.344 1 92.06 242 ALA A CA 1
ATOM 1896 C C . ALA A 1 242 ? 32.906 -87.5 -51.75 1 92.06 242 ALA A C 1
ATOM 1898 O O . ALA A 1 242 ? 32.281 -87.625 -50.719 1 92.06 242 ALA A O 1
ATOM 1899 N N . LYS A 1 243 ? 33.062 -86.562 -52.469 1 92.44 243 LYS A N 1
ATOM 1900 C CA . LYS A 1 243 ? 32.406 -85.312 -52 1 92.44 243 LYS A CA 1
ATOM 1901 C C . LYS A 1 243 ? 30.891 -85.5 -51.938 1 92.44 243 LYS A C 1
ATOM 1903 O O . LYS A 1 243 ? 30.266 -85.062 -50.969 1 92.44 243 LYS A O 1
ATOM 1908 N N . GLN A 1 244 ? 30.312 -86.125 -52.875 1 91.38 244 GLN A N 1
ATOM 1909 C CA . GLN A 1 244 ? 28.859 -86.25 -53.031 1 91.38 244 GLN A CA 1
ATOM 1910 C C . GLN A 1 244 ? 28.312 -87.438 -52.281 1 91.38 244 GLN A C 1
ATOM 1912 O O . GLN A 1 244 ? 27.203 -87.438 -51.781 1 91.38 244 GLN A O 1
ATOM 1917 N N . TYR A 1 245 ? 29.125 -88.5 -52.125 1 91 245 TYR A N 1
ATOM 1918 C CA . TYR A 1 245 ? 28.484 -89.75 -51.688 1 91 245 TYR A CA 1
ATOM 1919 C C . TYR A 1 245 ? 29.234 -90.375 -50.531 1 91 245 TYR A C 1
ATOM 1921 O O . TYR A 1 245 ? 28.953 -91.5 -50.125 1 91 245 TYR A O 1
ATOM 1929 N N . SER A 1 246 ? 30.094 -89.562 -49.906 1 91.88 246 SER A N 1
ATOM 1930 C CA . SER A 1 246 ? 30.828 -90.062 -48.75 1 91.88 246 SER A CA 1
ATOM 1931 C C . SER A 1 246 ? 29.875 -90.5 -47.625 1 91.88 246 SER A C 1
ATOM 1933 O O . SER A 1 246 ? 30.188 -91.375 -46.844 1 91.88 246 SER A O 1
ATOM 1935 N N . TRP A 1 247 ? 28.75 -89.875 -47.594 1 92.12 247 TRP A N 1
ATOM 1936 C CA . TRP A 1 247 ? 27.781 -90.125 -46.562 1 92.12 247 TRP A CA 1
ATOM 1937 C C . TRP A 1 247 ? 27.219 -91.562 -46.719 1 92.12 247 TRP A C 1
ATOM 1939 O O . TRP A 1 247 ? 26.734 -92.125 -45.75 1 92.12 247 TRP A O 1
ATOM 1949 N N . VAL A 1 248 ? 27.25 -92.188 -47.781 1 92.75 248 VAL A N 1
ATOM 1950 C CA . VAL A 1 248 ? 26.688 -93.5 -48.062 1 92.75 248 VAL A CA 1
ATOM 1951 C C . VAL A 1 248 ? 27.438 -94.562 -47.25 1 92.75 248 VAL A C 1
ATOM 1953 O O . VAL A 1 248 ? 26.844 -95.5 -46.75 1 92.75 248 VAL A O 1
ATOM 1956 N N . ASP A 1 249 ? 28.734 -94.375 -47.188 1 91.56 249 ASP A N 1
ATOM 1957 C CA . ASP A 1 249 ? 29.531 -95.375 -46.438 1 91.56 249 ASP A CA 1
ATOM 1958 C C . ASP A 1 249 ? 29.125 -95.375 -44.969 1 91.56 249 ASP A C 1
ATOM 1960 O O . ASP A 1 249 ? 29.188 -96.438 -44.344 1 91.56 249 ASP A O 1
ATOM 1964 N N . GLY A 1 250 ? 28.766 -94.312 -44.531 1 89.38 250 GLY A N 1
ATOM 1965 C CA . GLY A 1 250 ? 28.281 -94.25 -43.156 1 89.38 250 GLY A CA 1
ATOM 1966 C C . GLY A 1 250 ? 26.984 -95 -42.938 1 89.38 250 GLY A C 1
ATOM 1967 O O . GLY A 1 250 ? 26.75 -95.562 -41.844 1 89.38 250 GLY A O 1
ATOM 1968 N N . ILE A 1 251 ? 26.172 -95.062 -43.844 1 91.5 251 ILE A N 1
ATOM 1969 C CA . ILE A 1 251 ? 24.891 -95.812 -43.781 1 91.5 251 ILE A CA 1
ATOM 1970 C C . ILE A 1 251 ? 25.141 -97.312 -43.594 1 91.5 251 ILE A C 1
ATOM 1972 O O . ILE A 1 251 ? 24.312 -98 -43 1 91.5 251 ILE A O 1
ATOM 1976 N N . TYR A 1 252 ? 26.234 -97.812 -44.062 1 90.25 252 TYR A N 1
ATOM 1977 C CA . TYR A 1 252 ? 26.516 -99.25 -44.031 1 90.25 252 TYR A CA 1
ATOM 1978 C C . TYR A 1 252 ? 27.172 -99.625 -42.719 1 90.25 252 TYR A C 1
ATOM 1980 O O . TYR A 1 252 ? 27.438 -100.812 -42.469 1 90.25 252 TYR A O 1
ATOM 1988 N N . GLN A 1 253 ? 27.406 -98.625 -41.875 1 89.62 253 GLN A N 1
ATOM 1989 C CA . GLN A 1 253 ? 27.969 -98.875 -40.562 1 89.62 253 GLN A CA 1
ATOM 1990 C C . GLN A 1 253 ? 26.875 -99.312 -39.562 1 89.62 253 GLN A C 1
ATOM 1992 O O . GLN A 1 253 ? 27.141 -100.062 -38.625 1 89.62 253 GLN A O 1
ATOM 1997 N N . ASN A 1 254 ? 25.688 -98.75 -39.75 1 91.19 254 ASN A N 1
ATOM 1998 C CA . ASN A 1 254 ? 24.562 -99.125 -38.875 1 91.19 254 ASN A CA 1
ATOM 1999 C C . ASN A 1 254 ? 23.375 -99.625 -39.656 1 91.19 254 ASN A C 1
ATOM 2001 O O . ASN A 1 254 ? 23.25 -99.312 -40.875 1 91.19 254 ASN A O 1
ATOM 2005 N N . LYS A 1 255 ? 22.516 -100.375 -39 1 91.25 255 LYS A N 1
ATOM 2006 C CA . LYS A 1 255 ? 21.344 -100.938 -39.656 1 91.25 255 LYS A CA 1
ATOM 2007 C C . LYS A 1 255 ? 20.281 -99.875 -39.906 1 91.25 255 LYS A C 1
ATOM 2009 O O . LYS A 1 255 ? 19.469 -100 -40.844 1 91.25 255 LYS A O 1
ATOM 2014 N N . GLU A 1 256 ? 20.188 -98.875 -39 1 93.62 256 GLU A N 1
ATOM 2015 C CA . GLU A 1 256 ? 19.266 -97.75 -39.156 1 93.62 256 GLU A CA 1
ATOM 2016 C C . GLU A 1 256 ? 19.844 -96.438 -38.594 1 93.62 256 GLU A C 1
ATOM 2018 O O . GLU A 1 256 ? 20.766 -96.5 -37.781 1 93.62 256 GLU A O 1
ATOM 2023 N N . GLY A 1 257 ? 19.312 -95.375 -39.094 1 93.62 257 GLY A N 1
ATOM 2024 C CA . GLY A 1 257 ? 19.781 -94.062 -38.625 1 93.62 257 GLY A CA 1
ATOM 2025 C C . GLY A 1 257 ? 19.328 -92.938 -39.5 1 93.62 257 GLY A C 1
ATOM 2026 O O . GLY A 1 257 ? 18.484 -93.062 -40.375 1 93.62 257 GLY A O 1
ATOM 2027 N N . ASN A 1 258 ? 19.781 -91.75 -39.125 1 94.62 258 ASN A N 1
ATOM 2028 C CA . ASN A 1 258 ? 19.469 -90.5 -39.844 1 94.62 258 ASN A CA 1
ATOM 2029 C C . ASN A 1 258 ? 20.672 -89.562 -39.906 1 94.62 258 ASN A C 1
ATOM 2031 O O . ASN A 1 258 ? 21.578 -89.688 -39.094 1 94.62 258 ASN A O 1
ATOM 2035 N N . GLN A 1 259 ? 20.797 -88.688 -40.844 1 94.25 259 GLN A N 1
ATOM 2036 C CA . GLN A 1 259 ? 21.859 -87.688 -40.969 1 94.25 259 GLN A CA 1
ATOM 2037 C C . GLN A 1 259 ? 21.469 -86.625 -41.969 1 94.25 259 GLN A C 1
ATOM 2039 O O . GLN A 1 259 ? 20.641 -86.875 -42.844 1 94.25 259 GLN A O 1
ATOM 2044 N N . ASN A 1 260 ? 22.047 -85.562 -41.875 1 93.19 260 ASN A N 1
ATOM 2045 C CA . ASN A 1 260 ? 21.922 -84.5 -42.844 1 93.19 260 ASN A CA 1
ATOM 2046 C C . ASN A 1 260 ? 22.984 -84.625 -43.938 1 93.19 260 ASN A C 1
ATOM 2048 O O . ASN A 1 260 ? 24.156 -84.812 -43.625 1 93.19 260 ASN A O 1
ATOM 2052 N N . VAL A 1 261 ? 22.5 -84.5 -45.188 1 93.75 261 VAL A N 1
ATOM 2053 C CA . VAL A 1 261 ? 23.422 -84.688 -46.281 1 93.75 261 VAL A CA 1
ATOM 2054 C C . VAL A 1 261 ? 23.266 -83.562 -47.312 1 93.75 261 VAL A C 1
ATOM 2056 O O . VAL A 1 261 ? 22.172 -83.062 -47.5 1 93.75 261 VAL A O 1
ATOM 2059 N N . ASN A 1 262 ? 24.359 -83.25 -47.906 1 93.5 262 ASN A N 1
ATOM 2060 C CA . ASN A 1 262 ? 24.375 -82.375 -49.062 1 93.5 262 ASN A CA 1
ATOM 2061 C C . ASN A 1 262 ? 24.672 -83.125 -50.344 1 93.5 262 ASN A C 1
ATOM 2063 O O . ASN A 1 262 ? 25.75 -83.75 -50.5 1 93.5 262 ASN A O 1
ATOM 2067 N N . LEU A 1 263 ? 23.672 -83.312 -51.156 1 91.75 263 LEU A N 1
ATOM 2068 C CA . LEU A 1 263 ? 23.766 -84.062 -52.375 1 91.75 263 LEU A CA 1
ATOM 2069 C C . LEU A 1 263 ? 23.297 -83.25 -53.562 1 91.75 263 LEU A C 1
ATOM 2071 O O . LEU A 1 263 ? 22.188 -82.75 -53.594 1 91.75 263 LEU A O 1
ATOM 2075 N N . LEU A 1 264 ? 24.156 -83.125 -54.562 1 89.12 264 LEU A N 1
ATOM 2076 C CA . LEU A 1 264 ? 23.859 -82.438 -55.812 1 89.12 264 LEU A CA 1
ATOM 2077 C C . LEU A 1 264 ? 23.375 -81 -55.531 1 89.12 264 LEU A C 1
ATOM 2079 O O . LEU A 1 264 ? 22.359 -80.562 -56.062 1 89.12 264 LEU A O 1
ATOM 2083 N N . ASN A 1 265 ? 23.922 -80.312 -54.594 1 89.5 265 ASN A N 1
ATOM 2084 C CA . ASN A 1 265 ? 23.734 -78.938 -54.219 1 89.5 265 ASN A CA 1
ATOM 2085 C C . ASN A 1 265 ? 22.406 -78.688 -53.5 1 89.5 265 ASN A C 1
ATOM 2087 O O . ASN A 1 265 ? 21.859 -77.625 -53.5 1 89.5 265 ASN A O 1
ATOM 2091 N N . LYS A 1 266 ? 21.906 -79.75 -53.062 1 93.12 266 LYS A N 1
ATOM 2092 C CA . LYS A 1 266 ? 20.688 -79.688 -52.281 1 93.12 266 LYS A CA 1
ATOM 2093 C C . LYS A 1 266 ? 20.875 -80.375 -50.906 1 93.12 266 LYS A C 1
ATOM 2095 O O . LYS A 1 266 ? 21.578 -81.375 -50.812 1 93.12 266 LYS A O 1
ATOM 2100 N N . LYS A 1 267 ? 20.375 -79.75 -49.906 1 94.75 267 LYS A N 1
ATOM 2101 C CA . LYS A 1 267 ? 20.438 -80.312 -48.562 1 94.75 267 LYS A CA 1
ATOM 2102 C C . LYS A 1 267 ? 19.281 -81.25 -48.312 1 94.75 267 LYS A C 1
ATOM 2104 O O . LYS A 1 267 ? 18.125 -80.938 -48.625 1 94.75 267 LYS A O 1
ATOM 2109 N N . TYR A 1 268 ? 19.609 -82.5 -47.875 1 93.81 268 TYR A N 1
ATOM 2110 C CA . TYR A 1 268 ? 18.594 -83.5 -47.562 1 93.81 268 TYR A CA 1
ATOM 2111 C C . TYR A 1 268 ? 18.703 -84 -46.125 1 93.81 268 TYR A C 1
ATOM 2113 O O . TYR A 1 268 ? 19.797 -84.062 -45.562 1 93.81 268 TYR A O 1
ATOM 2121 N N . TYR A 1 269 ? 17.547 -84.25 -45.531 1 94.38 269 TYR A N 1
ATOM 2122 C CA . TYR A 1 269 ? 17.484 -85.125 -44.344 1 94.38 269 TYR A CA 1
ATOM 2123 C C . TYR A 1 269 ? 17.297 -86.562 -44.719 1 94.38 269 TYR A C 1
ATOM 2125 O O . TYR A 1 269 ? 16.25 -86.938 -45.25 1 94.38 269 TYR A O 1
ATOM 2133 N N . VAL A 1 270 ? 18.328 -87.312 -44.375 1 94.88 270 VAL A N 1
ATOM 2134 C CA . VAL A 1 270 ? 18.359 -88.688 -44.844 1 94.88 270 VAL A CA 1
ATOM 2135 C C . VAL A 1 270 ? 18.047 -89.625 -43.688 1 94.88 270 VAL A C 1
ATOM 2137 O O . VAL A 1 270 ? 18.547 -89.438 -42.562 1 94.88 270 VAL A O 1
ATOM 2140 N N . GLU A 1 271 ? 17.125 -90.5 -43.938 1 95.38 271 GLU A N 1
ATOM 2141 C CA . GLU A 1 271 ? 16.828 -91.625 -43.031 1 95.38 271 GLU A CA 1
ATOM 2142 C C . GLU A 1 271 ? 17.016 -93 -43.75 1 95.38 271 GLU A C 1
ATOM 2144 O O . GLU A 1 271 ? 16.688 -93.125 -44.938 1 95.38 271 GLU A O 1
ATOM 2149 N N . TYR A 1 272 ? 17.578 -93.938 -43.062 1 95.25 272 TYR A N 1
ATOM 2150 C CA . TYR A 1 272 ? 17.797 -95.188 -43.719 1 95.25 272 TYR A CA 1
ATOM 2151 C C . TYR A 1 272 ? 17.5 -96.375 -42.781 1 95.25 272 TYR A C 1
ATOM 2153 O O . TYR A 1 272 ? 17.547 -96.25 -41.562 1 95.25 272 TYR A O 1
ATOM 2161 N N . SER A 1 273 ? 17.141 -97.438 -43.344 1 94 273 SER A N 1
ATOM 2162 C CA . SER A 1 273 ? 16.938 -98.75 -42.688 1 94 273 SER A CA 1
ATOM 2163 C C . SER A 1 273 ? 17.469 -99.875 -43.531 1 94 273 SER A C 1
ATOM 2165 O O . SER A 1 273 ? 17.844 -99.688 -44.688 1 94 273 SER A O 1
ATOM 2167 N N . THR A 1 274 ? 17.609 -101.062 -42.906 1 94.5 274 THR A N 1
ATOM 2168 C CA . THR A 1 274 ? 18.234 -102.25 -43.562 1 94.5 274 THR A CA 1
ATOM 2169 C C . THR A 1 274 ? 17.328 -103.438 -43.562 1 94.5 274 THR A C 1
ATOM 2171 O O . THR A 1 274 ? 16.781 -103.812 -42.5 1 94.5 274 THR A O 1
ATOM 2174 N N . TYR A 1 275 ? 17.125 -103.938 -44.75 1 90.88 275 TYR A N 1
ATOM 2175 C CA . TYR A 1 275 ? 16.547 -105.312 -44.781 1 90.88 275 TYR A CA 1
ATOM 2176 C C . TYR A 1 275 ? 17.609 -106.375 -44.5 1 90.88 275 TYR A C 1
ATOM 2178 O O . TYR A 1 275 ? 18.391 -106.75 -45.375 1 90.88 275 TYR A O 1
ATOM 2186 N N . ASP A 1 276 ? 17.609 -106.938 -43.375 1 88.69 276 ASP A N 1
ATOM 2187 C CA . ASP A 1 276 ? 18.703 -107.688 -42.781 1 88.69 276 ASP A CA 1
ATOM 2188 C C . ASP A 1 276 ? 19.016 -108.938 -43.562 1 88.69 276 ASP A C 1
ATOM 2190 O O . ASP A 1 276 ? 20.188 -109.312 -43.75 1 88.69 276 ASP A O 1
ATOM 2194 N N . LYS A 1 277 ? 18.156 -109.562 -44.125 1 87.25 277 LYS A N 1
ATOM 2195 C CA . LYS A 1 277 ? 18.328 -110.812 -44.781 1 87.25 277 LYS A CA 1
ATOM 2196 C C . LYS A 1 277 ? 19.25 -110.688 -46 1 87.25 277 LYS A C 1
ATOM 2198 O O . LYS A 1 277 ? 20.062 -111.625 -46.281 1 87.25 277 LYS A O 1
ATOM 2203 N N . LEU A 1 278 ? 19.188 -109.625 -46.688 1 89.88 278 LEU A N 1
ATOM 2204 C CA . LEU A 1 278 ? 19.953 -109.5 -47.938 1 89.88 278 LEU A CA 1
ATOM 2205 C C . LEU A 1 278 ? 20.953 -108.312 -47.812 1 89.88 278 LEU A C 1
ATOM 2207 O O . LEU A 1 278 ? 21.766 -108.125 -48.688 1 89.88 278 LEU A O 1
ATOM 2211 N N . GLY A 1 279 ? 20.812 -107.625 -46.656 1 90.88 279 GLY A N 1
ATOM 2212 C CA . GLY A 1 279 ? 21.672 -106.5 -46.438 1 90.88 279 GLY A CA 1
ATOM 2213 C C . GLY A 1 279 ? 21.312 -105.312 -47.344 1 90.88 279 GLY A C 1
ATOM 2214 O O . GLY A 1 279 ? 22.156 -104.438 -47.594 1 90.88 279 GLY A O 1
ATOM 2215 N N . ILE A 1 280 ? 20.109 -105.25 -47.812 1 93.12 280 ILE A N 1
ATOM 2216 C CA . ILE A 1 280 ? 19.641 -104.188 -48.656 1 93.12 280 ILE A CA 1
ATOM 2217 C C . ILE A 1 280 ? 19.375 -102.938 -47.844 1 93.12 280 ILE A C 1
ATOM 2219 O O . ILE A 1 280 ? 18.75 -103 -46.781 1 93.12 280 ILE A O 1
ATOM 2223 N N . ARG A 1 281 ? 19.812 -101.812 -48.344 1 94.38 281 ARG A N 1
ATOM 2224 C CA . ARG A 1 281 ? 19.609 -100.562 -47.656 1 94.38 281 ARG A CA 1
ATOM 2225 C C . ARG A 1 281 ? 18.531 -99.75 -48.344 1 94.38 281 ARG A C 1
ATOM 2227 O O . ARG A 1 281 ? 18.547 -99.562 -49.562 1 94.38 281 ARG A O 1
ATOM 2234 N N . ILE A 1 282 ? 17.625 -99.25 -47.531 1 94.62 282 ILE A N 1
ATOM 2235 C CA . ILE A 1 282 ? 16.594 -98.312 -48 1 94.62 282 ILE A CA 1
ATOM 2236 C C . ILE A 1 282 ? 16.875 -96.938 -47.438 1 94.62 282 ILE A C 1
ATOM 2238 O O . ILE A 1 282 ? 16.922 -96.688 -46.25 1 94.62 282 ILE A O 1
ATOM 2242 N N . ILE A 1 283 ? 17.031 -96 -48.281 1 95.19 283 ILE A N 1
ATOM 2243 C CA . ILE A 1 283 ? 17.406 -94.625 -47.938 1 95.19 283 ILE A CA 1
ATOM 2244 C C . ILE A 1 283 ? 16.328 -93.625 -48.406 1 95.19 283 ILE A C 1
ATOM 2246 O O . ILE A 1 283 ? 15.984 -93.625 -49.594 1 95.19 283 ILE A O 1
ATOM 2250 N N . SER A 1 284 ? 15.797 -92.875 -47.5 1 94.56 284 SER A N 1
ATOM 2251 C CA . SER A 1 284 ? 14.828 -91.812 -47.781 1 94.56 284 SER A CA 1
ATOM 2252 C C . SER A 1 284 ? 15.445 -90.438 -47.656 1 94.56 284 SER A C 1
ATOM 2254 O O . SER A 1 284 ? 15.969 -90.062 -46.625 1 94.56 284 SER A O 1
ATOM 2256 N N . LEU A 1 285 ? 15.391 -89.688 -48.719 1 94.94 285 LEU A N 1
ATOM 2257 C CA . LEU A 1 285 ? 15.922 -88.375 -48.75 1 94.94 285 LEU A CA 1
ATOM 2258 C C . LEU A 1 285 ? 14.789 -87.312 -48.75 1 94.94 285 LEU A C 1
ATOM 2260 O O . LEU A 1 285 ? 14.055 -87.25 -49.75 1 94.94 285 LEU A O 1
ATOM 2264 N N . MET A 1 286 ? 14.672 -86.625 -47.719 1 92.69 286 MET A N 1
ATOM 2265 C CA . MET A 1 286 ? 13.727 -85.5 -47.625 1 92.69 286 MET A CA 1
ATOM 2266 C C . MET A 1 286 ? 14.43 -84.188 -47.906 1 92.69 286 MET A C 1
ATOM 2268 O O . MET A 1 286 ? 15.32 -83.75 -47.156 1 92.69 286 MET A O 1
ATOM 2272 N N . PRO A 1 287 ? 13.938 -83.5 -48.906 1 91 287 PRO A N 1
ATOM 2273 C CA . PRO A 1 287 ? 14.539 -82.188 -49.156 1 91 287 PRO A CA 1
ATOM 2274 C C . PRO A 1 287 ? 14.305 -81.188 -48 1 91 287 PRO A C 1
ATOM 2276 O O . PRO A 1 287 ? 13.18 -81.062 -47.531 1 91 287 PRO A O 1
ATOM 2279 N N . TYR A 1 288 ? 15.398 -80.625 -47.688 1 90.06 288 TYR A N 1
ATOM 2280 C CA . TYR A 1 288 ? 15.312 -79.625 -46.594 1 90.06 288 TYR A CA 1
ATOM 2281 C C . TYR A 1 288 ? 14.406 -78.5 -46.969 1 90.06 288 TYR A C 1
ATOM 2283 O O . TYR A 1 288 ? 13.828 -77.812 -46.125 1 90.06 288 TYR A O 1
ATOM 2291 N N . SER A 1 289 ? 14.266 -78.188 -48.25 1 89.75 289 SER A N 1
ATOM 2292 C CA . SER A 1 289 ? 13.367 -77.188 -48.75 1 89.75 289 SER A CA 1
ATOM 2293 C C . SER A 1 289 ? 11.93 -77.438 -48.312 1 89.75 289 SER A C 1
ATOM 2295 O O . SER A 1 289 ? 11.141 -76.5 -48.188 1 89.75 289 SER A O 1
ATOM 2297 N N . TYR A 1 290 ? 11.609 -78.625 -48.094 1 85.25 290 TYR A N 1
ATOM 2298 C CA . TYR A 1 290 ? 10.266 -79 -47.594 1 85.25 290 TYR A CA 1
ATOM 2299 C C . TYR A 1 290 ? 10.055 -78.438 -46.188 1 85.25 290 TYR A C 1
ATOM 2301 O O . TYR A 1 290 ? 8.992 -77.938 -45.875 1 85.25 290 TYR A O 1
ATOM 2309 N N . ILE A 1 291 ? 11.039 -78.625 -45.406 1 83.94 291 ILE A N 1
ATOM 2310 C CA . ILE A 1 291 ? 10.977 -78.125 -44.062 1 83.94 291 ILE A CA 1
ATOM 2311 C C . ILE A 1 291 ? 10.906 -76.562 -44.062 1 83.94 291 ILE A C 1
ATOM 2313 O O . ILE A 1 291 ? 10.039 -76 -43.406 1 83.94 291 ILE A O 1
ATOM 2317 N N . THR A 1 292 ? 11.758 -76 -44.812 1 87 292 THR A N 1
ATOM 2318 C CA . THR A 1 292 ? 11.836 -74.5 -44.844 1 87 292 THR A CA 1
ATOM 2319 C C . THR A 1 292 ? 10.562 -73.938 -45.438 1 87 292 THR A C 1
ATOM 2321 O O . THR A 1 292 ? 10.102 -72.875 -44.969 1 87 292 THR A O 1
ATOM 2324 N N . ASN A 1 293 ? 9.961 -74.625 -46.406 1 85.44 293 ASN A N 1
ATOM 2325 C CA . ASN A 1 293 ? 8.727 -74.125 -47.031 1 85.44 293 ASN A CA 1
ATOM 2326 C C . ASN A 1 293 ? 7.551 -74.25 -46.062 1 85.44 293 ASN A C 1
ATOM 2328 O O . ASN A 1 293 ? 6.664 -73.375 -46.062 1 85.44 293 ASN A O 1
ATOM 2332 N N . SER A 1 294 ? 7.652 -75.125 -45.156 1 79.69 294 SER A N 1
ATOM 2333 C CA . SER A 1 294 ? 6.578 -75.312 -44.156 1 79.69 294 SER A CA 1
ATOM 2334 C C . SER A 1 294 ? 6.68 -74.312 -43.062 1 79.69 294 SER A C 1
ATOM 2336 O O . SER A 1 294 ? 5.695 -74 -42.375 1 79.69 294 SER A O 1
ATOM 2338 N N . THR A 1 295 ? 7.859 -73.688 -42.938 1 83.81 295 THR A N 1
ATOM 2339 C CA . THR A 1 295 ? 8.055 -72.75 -41.812 1 83.81 295 THR A CA 1
ATOM 2340 C C . THR A 1 295 ? 8.156 -71.312 -42.344 1 83.81 295 THR A C 1
ATOM 2342 O O . THR A 1 295 ? 8.172 -70.375 -41.531 1 83.81 295 THR A O 1
ATOM 2345 N N . LYS A 1 296 ? 8.242 -71.062 -43.656 1 85.12 296 LYS A N 1
ATOM 2346 C CA . LYS A 1 296 ? 8.43 -69.75 -44.25 1 85.12 296 LYS A CA 1
ATOM 2347 C C . LYS A 1 296 ? 7.281 -68.812 -43.875 1 85.12 296 LYS A C 1
ATOM 2349 O O . LYS A 1 296 ? 7.504 -67.625 -43.562 1 85.12 296 LYS A O 1
ATOM 2354 N N . ASN A 1 297 ? 6.102 -69.375 -43.719 1 83.62 297 ASN A N 1
ATOM 2355 C CA . ASN A 1 297 ? 4.926 -68.562 -43.438 1 83.62 297 ASN A CA 1
ATOM 2356 C C . ASN A 1 297 ? 4.926 -68 -42 1 83.62 297 ASN A C 1
ATOM 2358 O O . ASN A 1 297 ? 4.285 -67 -41.719 1 83.62 297 ASN A O 1
ATOM 2362 N N . LEU A 1 298 ? 5.746 -68.688 -41.188 1 82.44 298 LEU A N 1
ATOM 2363 C CA . LEU A 1 298 ? 5.84 -68.25 -39.812 1 82.44 298 LEU A CA 1
ATOM 2364 C C . LEU A 1 298 ? 6.465 -66.875 -39.719 1 82.44 298 LEU A C 1
ATOM 2366 O O . LEU A 1 298 ? 6.023 -66.062 -38.906 1 82.44 298 LEU A O 1
ATOM 2370 N N . VAL A 1 299 ? 7.465 -66.625 -40.531 1 83.62 299 VAL A N 1
ATOM 2371 C CA . VAL A 1 299 ? 8.156 -65.312 -40.531 1 83.62 299 VAL A CA 1
ATOM 2372 C C . VAL A 1 299 ? 7.191 -64.188 -40.938 1 83.62 299 VAL A C 1
ATOM 2374 O O . VAL A 1 299 ? 7.129 -63.156 -40.281 1 83.62 299 VAL A O 1
ATOM 2377 N N . TYR A 1 300 ? 6.359 -64.5 -41.969 1 84.81 300 TYR A N 1
ATOM 2378 C CA . TYR A 1 300 ? 5.418 -63.531 -42.469 1 84.81 300 TYR A CA 1
ATOM 2379 C C . TYR A 1 300 ? 4.387 -63.188 -41.406 1 84.81 300 TYR A C 1
ATOM 2381 O O . TYR A 1 300 ? 4.09 -62 -41.188 1 84.81 300 TYR A O 1
ATOM 2389 N N . PHE A 1 301 ? 3.955 -64.188 -40.625 1 82.75 301 PHE A N 1
ATOM 2390 C CA . PHE A 1 301 ? 2.936 -63.938 -39.594 1 82.75 301 PHE A CA 1
ATOM 2391 C C . PHE A 1 301 ? 3.539 -63.25 -38.406 1 82.75 301 PHE A C 1
ATOM 2393 O O . PHE A 1 301 ? 2.879 -62.406 -37.75 1 82.75 301 PHE A O 1
ATOM 2400 N N . SER A 1 302 ? 4.812 -63.531 -38.219 1 82.88 302 SER A N 1
ATOM 2401 C CA . SER A 1 302 ? 5.504 -62.875 -37.125 1 82.88 302 SER A CA 1
ATOM 2402 C C . SER A 1 302 ? 5.652 -61.375 -37.406 1 82.88 302 SER A C 1
ATOM 2404 O O . SER A 1 302 ? 5.316 -60.531 -36.562 1 82.88 302 SER A O 1
ATOM 2406 N N . ILE A 1 303 ? 6.047 -60.938 -38.656 1 85.38 303 ILE A N 1
ATOM 2407 C CA . ILE A 1 303 ? 6.273 -59.562 -39.062 1 85.38 303 ILE A CA 1
ATOM 2408 C C . ILE A 1 303 ? 4.945 -58.812 -39.094 1 85.38 303 ILE A C 1
ATOM 2410 O O . ILE A 1 303 ? 4.84 -57.688 -38.594 1 85.38 303 ILE A O 1
ATOM 2414 N N . THR A 1 304 ? 3.891 -59.469 -39.594 1 85 304 THR A N 1
ATOM 2415 C CA . THR A 1 304 ? 2.58 -58.844 -39.688 1 85 304 THR A CA 1
ATOM 2416 C C . THR A 1 304 ? 2.027 -58.531 -38.281 1 85 304 THR A C 1
ATOM 2418 O O . THR A 1 304 ? 1.44 -57.469 -38.062 1 85 304 THR A O 1
ATOM 2421 N N . SER A 1 305 ? 2.291 -59.469 -37.312 1 82.75 305 SER A N 1
ATOM 2422 C CA . SER A 1 305 ? 1.815 -59.281 -35.938 1 82.75 305 SER A CA 1
ATOM 2423 C C . SER A 1 305 ? 2.525 -58.094 -35.281 1 82.75 305 SER A C 1
ATOM 2425 O O . SER A 1 305 ? 1.908 -57.312 -34.531 1 82.75 305 SER A O 1
ATOM 2427 N N . ILE A 1 306 ? 3.801 -57.938 -35.594 1 85.75 306 ILE A N 1
ATOM 2428 C CA . ILE A 1 306 ? 4.578 -56.812 -35.031 1 85.75 306 ILE A CA 1
ATOM 2429 C C . ILE A 1 306 ? 4.066 -55.5 -35.594 1 85.75 306 ILE A C 1
ATOM 2431 O O . ILE A 1 306 ? 3.873 -54.531 -34.844 1 85.75 306 ILE A O 1
ATOM 2435 N N . ILE A 1 307 ? 3.725 -55.406 -36.906 1 86.69 307 ILE A N 1
ATOM 2436 C CA . ILE A 1 307 ? 3.27 -54.188 -37.562 1 86.69 307 ILE A CA 1
ATOM 2437 C C . ILE A 1 307 ? 1.908 -53.781 -37 1 86.69 307 ILE A C 1
ATOM 2439 O O . ILE A 1 307 ? 1.695 -52.625 -36.656 1 86.69 307 ILE A O 1
ATOM 2443 N N . ILE A 1 308 ? 1.003 -54.75 -36.75 1 84.88 308 ILE A N 1
ATOM 2444 C CA . ILE A 1 308 ? -0.319 -54.469 -36.219 1 84.88 308 ILE A CA 1
ATOM 2445 C C . ILE A 1 308 ? -0.185 -53.969 -34.781 1 84.88 308 ILE A C 1
ATOM 2447 O O . ILE A 1 308 ? -0.849 -53 -34.375 1 84.88 308 ILE A O 1
ATOM 2451 N N . GLY A 1 309 ? 0.721 -54.594 -34.031 1 83.19 309 GLY A N 1
ATOM 2452 C CA . GLY A 1 309 ? 0.959 -54.156 -32.656 1 83.19 309 GLY A CA 1
ATOM 2453 C C . GLY A 1 309 ? 1.482 -52.75 -32.562 1 83.19 309 GLY A C 1
ATOM 2454 O O . GLY A 1 309 ? 1.042 -51.969 -31.719 1 83.19 309 GLY A O 1
ATOM 2455 N N . ILE A 1 310 ? 2.32 -52.344 -33.5 1 84.19 310 ILE A N 1
ATOM 2456 C CA . ILE A 1 310 ? 2.912 -51 -33.5 1 84.19 310 ILE A CA 1
ATOM 2457 C C . ILE A 1 310 ? 1.84 -49.969 -33.812 1 84.19 310 ILE A C 1
ATOM 2459 O O . ILE A 1 310 ? 1.807 -48.906 -33.219 1 84.19 310 ILE A O 1
ATOM 2463 N N . VAL A 1 311 ? 0.947 -50.25 -34.75 1 87.38 311 VAL A N 1
ATOM 2464 C CA . VAL A 1 311 ? -0.113 -49.312 -35.156 1 87.38 311 VAL A CA 1
ATOM 2465 C C . VAL A 1 311 ? -1.045 -49.062 -33.969 1 87.38 311 VAL A C 1
ATOM 2467 O O . VAL A 1 311 ? -1.391 -47.938 -33.656 1 87.38 311 VAL A O 1
ATOM 2470 N N . ILE A 1 312 ? -1.4 -50.094 -33.188 1 84 312 ILE A N 1
ATOM 2471 C CA . ILE A 1 312 ? -2.268 -49.969 -32 1 84 312 ILE A CA 1
ATOM 2472 C C . ILE A 1 312 ? -1.559 -49.156 -30.922 1 84 312 ILE A C 1
ATOM 2474 O O . ILE A 1 312 ? -2.162 -48.281 -30.297 1 84 312 ILE A O 1
ATOM 2478 N N . ALA A 1 313 ? -0.272 -49.469 -30.766 1 83.38 313 ALA A N 1
ATOM 2479 C CA . ALA A 1 313 ? 0.528 -48.75 -29.766 1 83.38 313 ALA A CA 1
ATOM 2480 C C . ALA A 1 313 ? 0.574 -47.25 -30.078 1 83.38 313 ALA A C 1
ATOM 2482 O O . ALA A 1 313 ? 0.484 -46.438 -29.188 1 83.38 313 ALA A O 1
ATOM 2483 N N . MET A 1 314 ? 0.625 -46.938 -31.359 1 84.5 314 MET A N 1
ATOM 2484 C CA . MET A 1 314 ? 0.68 -45.531 -31.797 1 84.5 314 MET A CA 1
ATOM 2485 C C . MET A 1 314 ? -0.635 -44.812 -31.5 1 84.5 314 MET A C 1
ATOM 2487 O O . MET A 1 314 ? -0.637 -43.688 -31 1 84.5 314 MET A O 1
ATOM 2491 N N . ILE A 1 315 ? -1.752 -45.438 -31.719 1 85.75 315 ILE A N 1
ATOM 2492 C CA . ILE A 1 315 ? -3.07 -44.844 -31.5 1 85.75 315 ILE A CA 1
ATOM 2493 C C . ILE A 1 315 ? -3.262 -44.562 -30.016 1 85.75 315 ILE A C 1
ATOM 2495 O O . ILE A 1 315 ? -3.658 -43.469 -29.625 1 85.75 315 ILE A O 1
ATOM 2499 N N . ILE A 1 316 ? -2.865 -45.469 -29.109 1 82 316 ILE A N 1
ATOM 2500 C CA . ILE A 1 316 ? -3.049 -45.312 -27.672 1 82 316 ILE A CA 1
ATOM 2501 C C . ILE A 1 316 ? -2.078 -44.281 -27.141 1 82 316 ILE A C 1
ATOM 2503 O O . ILE A 1 316 ? -2.434 -43.469 -26.266 1 82 316 ILE A O 1
ATOM 2507 N N . ALA A 1 317 ? -0.861 -44.312 -27.75 1 83.69 317 ALA A N 1
ATOM 2508 C CA . ALA A 1 317 ? 0.138 -43.344 -27.359 1 83.69 317 ALA A CA 1
ATOM 2509 C C . ALA A 1 317 ? -0.357 -41.906 -27.625 1 83.69 317 ALA A C 1
ATOM 2511 O O . ALA A 1 317 ? -0.147 -41 -26.812 1 83.69 317 ALA A O 1
ATOM 2512 N N . ILE A 1 318 ? -1.028 -41.688 -28.688 1 86.25 318 ILE A N 1
ATOM 2513 C CA . ILE A 1 318 ? -1.563 -40.375 -29.047 1 86.25 318 ILE A CA 1
ATOM 2514 C C . ILE A 1 318 ? -2.646 -39.969 -28.047 1 86.25 318 ILE A C 1
ATOM 2516 O O . ILE A 1 318 ? -2.697 -38.812 -27.609 1 86.25 318 ILE A O 1
ATOM 2520 N N . PHE A 1 319 ? -3.445 -40.938 -27.625 1 85.31 319 PHE A N 1
ATOM 2521 C CA . PHE A 1 319 ? -4.523 -40.656 -26.688 1 85.31 319 PHE A CA 1
ATOM 2522 C C . PHE A 1 319 ? -3.963 -40.281 -25.312 1 85.31 319 PHE A C 1
ATOM 2524 O O . PHE A 1 319 ? -4.402 -39.312 -24.703 1 85.31 319 PHE A O 1
ATOM 2531 N N . ILE A 1 320 ? -2.98 -40.969 -24.844 1 82.62 320 ILE A N 1
ATOM 2532 C CA . ILE A 1 320 ? -2.355 -40.688 -23.562 1 82.62 320 ILE A CA 1
ATOM 2533 C C . ILE A 1 320 ? -1.669 -39.344 -23.578 1 82.62 320 ILE A C 1
ATOM 2535 O O . ILE A 1 320 ? -1.824 -38.531 -22.656 1 82.62 320 ILE A O 1
ATOM 2539 N N . SER A 1 321 ? -0.977 -39.125 -24.656 1 86.12 321 SER A N 1
ATOM 2540 C CA . SER A 1 321 ? -0.249 -37.875 -24.812 1 86.12 321 SER A CA 1
ATOM 2541 C C . SER A 1 321 ? -1.199 -36.688 -24.812 1 86.12 321 SER A C 1
ATOM 2543 O O . SER A 1 321 ? -0.958 -35.688 -24.141 1 86.12 321 SER A O 1
ATOM 2545 N N . LYS A 1 322 ? -2.301 -36.844 -25.531 1 86.62 322 LYS A N 1
ATOM 2546 C CA . LYS A 1 322 ? -3.275 -35.75 -25.609 1 86.62 322 LYS A CA 1
ATOM 2547 C C . LYS A 1 322 ? -3.902 -35.5 -24.25 1 86.62 322 LYS A C 1
ATOM 2549 O O . LYS A 1 322 ? -4.105 -34.344 -23.875 1 86.62 322 LYS A O 1
ATOM 2554 N N . TYR A 1 323 ? -4.16 -36.469 -23.516 1 85.88 323 TYR A N 1
ATOM 2555 C CA . TYR A 1 323 ? -4.762 -36.344 -22.203 1 85.88 323 TYR A CA 1
ATOM 2556 C C . TYR A 1 323 ? -3.844 -35.594 -21.234 1 85.88 323 TYR A C 1
ATOM 2558 O O . TYR A 1 323 ? -4.266 -34.625 -20.594 1 85.88 323 TYR A O 1
ATOM 2566 N N . ILE A 1 324 ? -2.598 -35.906 -21.172 1 86.12 324 ILE A N 1
ATOM 2567 C CA . ILE A 1 324 ? -1.629 -35.312 -20.266 1 86.12 324 ILE A CA 1
ATOM 2568 C C . ILE A 1 324 ? -1.298 -33.906 -20.719 1 86.12 324 ILE A C 1
ATOM 2570 O O . ILE A 1 324 ? -1.222 -32.969 -19.906 1 86.12 324 ILE A O 1
ATOM 2574 N N . MET A 1 325 ? -1.164 -33.781 -21.984 1 87.12 325 MET A N 1
ATOM 2575 C CA . MET A 1 325 ? -0.831 -32.469 -22.547 1 87.12 325 MET A CA 1
ATOM 2576 C C . MET A 1 325 ? -1.939 -31.453 -22.266 1 87.12 325 MET A C 1
ATOM 2578 O O . MET A 1 325 ? -1.667 -30.266 -22.047 1 87.12 325 MET A O 1
ATOM 2582 N N . ASN A 1 326 ? -3.17 -31.938 -22.25 1 88.56 326 ASN A N 1
ATOM 2583 C CA . ASN A 1 326 ? -4.285 -31.047 -21.938 1 88.56 326 ASN A CA 1
ATOM 2584 C C . ASN A 1 326 ? -4.18 -30.484 -20.516 1 88.56 326 ASN A C 1
ATOM 2586 O O . ASN A 1 326 ? -4.418 -29.297 -20.297 1 88.56 326 ASN A O 1
ATOM 2590 N N . ILE A 1 327 ? -3.814 -31.25 -19.609 1 87.75 327 ILE A N 1
ATOM 2591 C CA . ILE A 1 327 ? -3.652 -30.844 -18.219 1 87.75 327 ILE A CA 1
ATOM 2592 C C . ILE A 1 327 ? -2.504 -29.844 -18.094 1 87.75 327 ILE A C 1
ATOM 2594 O O . ILE A 1 327 ? -2.65 -28.781 -17.484 1 87.75 327 ILE A O 1
ATOM 2598 N N . PHE A 1 328 ? -1.375 -30.109 -18.781 1 89 328 PHE A N 1
ATOM 2599 C CA . PHE A 1 328 ? -0.205 -29.25 -18.766 1 89 328 PHE A CA 1
ATOM 2600 C C . PHE A 1 328 ? -0.525 -27.891 -19.391 1 89 328 PHE A C 1
ATOM 2602 O O . PHE A 1 328 ? -0.101 -26.859 -18.875 1 89 328 PHE A O 1
ATOM 2609 N N . THR A 1 329 ? -1.291 -27.938 -20.406 1 90.44 329 THR A N 1
ATOM 2610 C CA . THR A 1 329 ? -1.653 -26.703 -21.094 1 90.44 329 THR A CA 1
ATOM 2611 C C . THR A 1 329 ? -2.533 -25.828 -20.188 1 90.44 329 THR A C 1
ATOM 2613 O O . THR A 1 329 ? -2.359 -24.609 -20.141 1 90.44 329 THR A O 1
ATOM 2616 N N . LYS A 1 330 ? -3.469 -26.438 -19.469 1 91.62 330 LYS A N 1
ATOM 2617 C CA . LYS A 1 330 ? -4.316 -25.688 -18.547 1 91.62 330 LYS A CA 1
ATOM 2618 C C . LYS A 1 330 ? -3.482 -25.016 -17.453 1 91.62 330 LYS A C 1
ATOM 2620 O O . LYS A 1 330 ? -3.697 -23.844 -17.141 1 91.62 330 LYS A O 1
ATOM 2625 N N . ILE A 1 331 ? -2.549 -25.719 -16.906 1 92.31 331 ILE A N 1
ATOM 2626 C CA . ILE A 1 331 ? -1.673 -25.203 -15.867 1 92.31 331 ILE A CA 1
ATOM 2627 C C . ILE A 1 331 ? -0.816 -24.062 -16.438 1 92.31 331 ILE A C 1
ATOM 2629 O O . ILE A 1 331 ? -0.743 -22.984 -15.859 1 92.31 331 ILE A O 1
ATOM 2633 N N . SER A 1 332 ? -0.187 -24.359 -17.578 1 92.12 332 SER A N 1
ATOM 2634 C CA . SER A 1 332 ? 0.684 -23.406 -18.234 1 92.12 332 SER A CA 1
ATOM 2635 C C . SER A 1 332 ? -0.068 -22.109 -18.578 1 92.12 332 SER A C 1
ATOM 2637 O O . SER A 1 332 ? 0.431 -21.016 -18.328 1 92.12 332 SER A O 1
ATOM 2639 N N . THR A 1 333 ? -1.284 -22.219 -19.109 1 92.12 333 THR A N 1
ATOM 2640 C CA . THR A 1 333 ? -2.092 -21.062 -19.484 1 92.12 333 THR A CA 1
ATOM 2641 C C . THR A 1 333 ? -2.49 -20.25 -18.25 1 92.12 333 THR A C 1
ATOM 2643 O O . THR A 1 333 ? -2.436 -19.016 -18.266 1 92.12 333 THR A O 1
ATOM 2646 N N . ALA A 1 334 ? -2.908 -20.891 -17.203 1 92.31 334 ALA A N 1
ATOM 2647 C CA . ALA A 1 334 ? -3.299 -20.219 -15.969 1 92.31 334 ALA A CA 1
ATOM 2648 C C . ALA A 1 334 ? -2.133 -19.422 -15.391 1 92.31 334 ALA A C 1
ATOM 2650 O O . ALA A 1 334 ? -2.283 -18.25 -15.039 1 92.31 334 ALA A O 1
ATOM 2651 N N . ILE A 1 335 ? -0.951 -20 -15.328 1 92.5 335 ILE A N 1
ATOM 2652 C CA . ILE A 1 335 ? 0.235 -19.375 -14.766 1 92.5 335 ILE A CA 1
ATOM 2653 C C . ILE A 1 335 ? 0.667 -18.203 -15.648 1 92.5 335 ILE A C 1
ATOM 2655 O O . ILE A 1 335 ? 1.051 -17.141 -15.156 1 92.5 335 ILE A O 1
ATOM 2659 N N . LYS A 1 336 ? 0.588 -18.453 -16.969 1 91.75 336 LYS A N 1
ATOM 2660 C CA . LYS A 1 336 ? 0.931 -17.375 -17.906 1 91.75 336 LYS A CA 1
ATOM 2661 C C . LYS A 1 336 ? 0.02 -16.172 -17.703 1 91.75 336 LYS A C 1
ATOM 2663 O O . LYS A 1 336 ? 0.494 -15.031 -17.625 1 91.75 336 LYS A O 1
ATOM 2668 N N . ARG A 1 337 ? -1.262 -16.359 -17.594 1 92.25 337 ARG A N 1
ATOM 2669 C CA . ARG A 1 337 ? -2.221 -15.289 -17.359 1 92.25 337 ARG A CA 1
ATOM 2670 C C . ARG A 1 337 ? -1.903 -14.531 -16.078 1 92.25 337 ARG A C 1
ATOM 2672 O O . ARG A 1 337 ? -1.932 -13.297 -16.047 1 92.25 337 ARG A O 1
ATOM 2679 N N . THR A 1 338 ? -1.645 -15.258 -15.07 1 91.5 338 THR A N 1
ATOM 2680 C CA . THR A 1 338 ? -1.326 -14.625 -13.797 1 91.5 338 THR A CA 1
ATOM 2681 C C . THR A 1 338 ? -0.015 -13.852 -13.883 1 91.5 338 THR A C 1
ATOM 2683 O O . THR A 1 338 ? 0.122 -12.781 -13.281 1 91.5 338 THR A O 1
ATOM 2686 N N . SER A 1 339 ? 0.974 -14.422 -14.586 1 91.12 339 SER A N 1
ATOM 2687 C CA . SER A 1 339 ? 2.242 -13.734 -14.797 1 91.12 339 SER A CA 1
ATOM 2688 C C . SER A 1 339 ? 2.037 -12.406 -15.523 1 91.12 339 SER A C 1
ATOM 2690 O O . SER A 1 339 ? 2.852 -11.492 -15.406 1 91.12 339 SER A O 1
ATOM 2692 N N . GLU A 1 340 ? 0.918 -12.359 -16.312 1 90.06 340 GLU A N 1
ATOM 2693 C CA . GLU A 1 340 ? 0.592 -11.148 -17.062 1 90.06 340 GLU A CA 1
ATOM 2694 C C . GLU A 1 340 ? -0.327 -10.234 -16.25 1 90.06 340 GLU A C 1
ATOM 2696 O O . GLU A 1 340 ? -0.794 -9.211 -16.75 1 90.06 340 GLU A O 1
ATOM 2701 N N . GLY A 1 341 ? -0.681 -10.664 -15.109 1 90.81 341 GLY A N 1
ATOM 2702 C CA . GLY A 1 341 ? -1.378 -9.758 -14.203 1 90.81 341 GLY A CA 1
ATOM 2703 C C . GLY A 1 341 ? -2.807 -10.188 -13.922 1 90.81 341 GLY A C 1
ATOM 2704 O O . GLY A 1 341 ? -3.535 -9.492 -13.211 1 90.81 341 GLY A O 1
ATOM 2705 N N . ASP A 1 342 ? -3.289 -11.336 -14.375 1 91.75 342 ASP A N 1
ATOM 2706 C CA . ASP A 1 342 ? -4.652 -11.812 -14.164 1 91.75 342 ASP A CA 1
ATOM 2707 C C . ASP A 1 342 ? -4.762 -12.609 -12.867 1 91.75 342 ASP A C 1
ATOM 2709 O O . ASP A 1 342 ? -4.363 -13.773 -12.812 1 91.75 342 ASP A O 1
ATOM 2713 N N . PHE A 1 343 ? -5.355 -12 -11.898 1 91.62 343 PHE A N 1
ATOM 2714 C CA . PHE A 1 343 ? -5.492 -12.688 -10.625 1 91.62 343 PHE A CA 1
ATOM 2715 C C . PHE A 1 343 ? -6.957 -13 -10.328 1 91.62 343 PHE A C 1
ATOM 2717 O O . PHE A 1 343 ? -7.348 -13.133 -9.172 1 91.62 343 PHE A O 1
ATOM 2724 N N . ILE A 1 344 ? -7.844 -13.094 -11.367 1 91.25 344 ILE A N 1
ATOM 2725 C CA . ILE A 1 344 ? -9.273 -13.336 -11.188 1 91.25 344 ILE A CA 1
ATOM 2726 C C . ILE A 1 344 ? -9.641 -14.703 -11.742 1 91.25 344 ILE A C 1
ATOM 2728 O O . ILE A 1 344 ? -10.57 -15.352 -11.242 1 91.25 344 ILE A O 1
ATOM 2732 N N . THR A 1 345 ? -8.961 -15.234 -12.758 1 91.69 345 THR A N 1
ATOM 2733 C CA . THR A 1 345 ? -9.328 -16.469 -13.445 1 91.69 345 THR A CA 1
ATOM 2734 C C . THR A 1 345 ? -8.805 -17.688 -12.703 1 91.69 345 THR A C 1
ATOM 2736 O O . THR A 1 345 ? -7.594 -17.891 -12.617 1 91.69 345 THR A O 1
ATOM 2739 N N . PRO A 1 346 ? -9.672 -18.516 -12.18 1 92.12 346 PRO A N 1
ATOM 2740 C CA . PRO A 1 346 ? -9.227 -19.703 -11.43 1 92.12 346 PRO A CA 1
ATOM 2741 C C . PRO A 1 346 ? -8.75 -20.828 -12.344 1 92.12 346 PRO A C 1
ATOM 2743 O O . PRO A 1 346 ? -9.039 -20.828 -13.539 1 92.12 346 PRO A O 1
ATOM 2746 N N . LEU A 1 347 ? -7.879 -21.703 -11.844 1 92.94 347 LEU A N 1
ATOM 2747 C CA . LEU A 1 347 ? -7.477 -22.953 -12.477 1 92.94 347 LEU A CA 1
ATOM 2748 C C . LEU A 1 347 ? -8.406 -24.094 -12.062 1 92.94 347 LEU A C 1
ATOM 2750 O O . LEU A 1 347 ? -8.703 -24.25 -10.883 1 92.94 347 LEU A O 1
ATOM 2754 N N . GLN A 1 348 ? -9.016 -24.781 -13.062 1 92.44 348 GLN A N 1
ATOM 2755 C CA . GLN A 1 348 ? -9.914 -25.891 -12.773 1 92.44 348 GLN A CA 1
ATOM 2756 C C . GLN A 1 348 ? -9.461 -27.172 -13.484 1 92.44 348 GLN A C 1
ATOM 2758 O O . GLN A 1 348 ? -9.641 -27.312 -14.703 1 92.44 348 GLN A O 1
ATOM 2763 N N . ILE A 1 349 ? -8.812 -28.016 -12.742 1 90.81 349 ILE A N 1
ATOM 2764 C CA . ILE A 1 349 ? -8.469 -29.359 -13.164 1 90.81 349 ILE A CA 1
ATOM 2765 C C . ILE A 1 349 ? -9.164 -30.391 -12.266 1 90.81 349 ILE A C 1
ATOM 2767 O O . ILE A 1 349 ? -8.773 -30.562 -11.109 1 90.81 349 ILE A O 1
ATOM 2771 N N . ASN A 1 350 ? -10.266 -31.109 -12.719 1 88.06 350 ASN A N 1
ATOM 2772 C CA . ASN A 1 350 ? -11.094 -31.953 -11.867 1 88.06 350 ASN A CA 1
ATOM 2773 C C . ASN A 1 350 ? -11 -33.406 -12.273 1 88.06 350 ASN A C 1
ATOM 2775 O O . ASN A 1 350 ? -11.703 -34.281 -11.727 1 88.06 350 ASN A O 1
ATOM 2779 N N . ASN A 1 351 ? -10.133 -33.75 -13.094 1 85.44 351 ASN A N 1
ATOM 2780 C CA . ASN A 1 351 ? -10.125 -35.094 -13.648 1 85.44 351 ASN A CA 1
ATOM 2781 C C . ASN A 1 351 ? -9.141 -36 -12.906 1 85.44 351 ASN A C 1
ATOM 2783 O O . ASN A 1 351 ? -9.242 -37.219 -12.977 1 85.44 351 ASN A O 1
ATOM 2787 N N . ILE A 1 352 ? -8.156 -35.469 -12.227 1 86.75 352 ILE A N 1
ATOM 2788 C CA . ILE A 1 352 ? -7.164 -36.25 -11.484 1 86.75 352 ILE A CA 1
ATOM 2789 C C . ILE A 1 352 ? -6.949 -35.625 -10.102 1 86.75 352 ILE A C 1
ATOM 2791 O O . ILE A 1 352 ? -7.133 -34.406 -9.922 1 86.75 352 ILE A O 1
ATOM 2795 N N . THR A 1 353 ? -6.574 -36.438 -9.07 1 87.38 353 THR A N 1
ATOM 2796 C CA . THR A 1 353 ? -6.391 -35.969 -7.691 1 87.38 353 THR A CA 1
ATOM 2797 C C . THR A 1 353 ? -5.301 -34.906 -7.617 1 87.38 353 THR A C 1
ATOM 2799 O O . THR A 1 353 ? -5.461 -33.906 -6.934 1 87.38 353 THR A O 1
ATOM 2802 N N . GLU A 1 354 ? -4.141 -35.125 -8.344 1 88.19 354 GLU A N 1
ATOM 2803 C CA . GLU A 1 354 ? -3.039 -34.156 -8.344 1 88.19 354 GLU A CA 1
ATOM 2804 C C . GLU A 1 354 ? -3.461 -32.844 -8.977 1 88.19 354 GLU A C 1
ATOM 2806 O O . GLU A 1 354 ? -3.051 -31.781 -8.523 1 88.19 354 GLU A O 1
ATOM 2811 N N . GLY A 1 355 ? -4.301 -33 -9.992 1 89.25 355 GLY A N 1
ATOM 2812 C CA . GLY A 1 355 ? -4.828 -31.797 -10.641 1 89.25 355 GLY A CA 1
ATOM 2813 C C . GLY A 1 355 ? -5.734 -30.984 -9.742 1 89.25 355 GLY A C 1
ATOM 2814 O O . GLY A 1 355 ? -5.652 -29.75 -9.719 1 89.25 355 GLY A O 1
ATOM 2815 N N . ILE A 1 356 ? -6.543 -31.562 -8.922 1 90.38 356 ILE A N 1
ATOM 2816 C CA . ILE A 1 356 ? -7.445 -30.906 -7.98 1 90.38 356 ILE A CA 1
ATOM 2817 C C . ILE A 1 356 ? -6.633 -30.172 -6.914 1 90.38 356 ILE A C 1
ATOM 2819 O O . ILE A 1 356 ? -6.918 -29.016 -6.59 1 90.38 356 ILE A O 1
ATOM 2823 N N . GLN A 1 357 ? -5.625 -30.891 -6.465 1 90.62 357 GLN A N 1
ATOM 2824 C CA . GLN A 1 357 ? -4.777 -30.281 -5.441 1 90.62 357 GLN A CA 1
ATOM 2825 C C . GLN A 1 357 ? -4.066 -29.047 -5.98 1 90.62 357 GLN A C 1
ATOM 2827 O O . GLN A 1 357 ? -4.039 -28 -5.324 1 90.62 357 GLN A O 1
ATOM 2832 N N . ILE A 1 358 ? -3.523 -29.141 -7.152 1 92.25 358 ILE A N 1
ATOM 2833 C CA . ILE A 1 358 ? -2.844 -28.016 -7.789 1 92.25 358 ILE A CA 1
ATOM 2834 C C . ILE A 1 358 ? -3.83 -26.859 -8 1 92.25 358 ILE A C 1
ATOM 2836 O O . ILE A 1 358 ? -3.514 -25.703 -7.719 1 92.25 358 ILE A O 1
ATOM 2840 N N . SER A 1 359 ? -5.02 -27.234 -8.492 1 93.81 359 SER A N 1
ATOM 2841 C CA . SER A 1 359 ? -6.059 -26.234 -8.703 1 93.81 359 SER A CA 1
ATOM 2842 C C . SER A 1 359 ? -6.406 -25.516 -7.41 1 93.81 359 SER A C 1
ATOM 2844 O O . SER A 1 359 ? -6.488 -24.281 -7.383 1 93.81 359 SER A O 1
ATOM 2846 N N . ASN A 1 360 ? -6.543 -26.219 -6.332 1 92.81 360 ASN A N 1
ATOM 2847 C CA . ASN A 1 360 ? -6.891 -25.641 -5.043 1 92.81 360 ASN A CA 1
ATOM 2848 C C . ASN A 1 360 ? -5.785 -24.719 -4.527 1 92.81 360 ASN A C 1
ATOM 2850 O O . ASN A 1 360 ? -6.051 -23.594 -4.113 1 92.81 360 ASN A O 1
ATOM 2854 N N . ASP A 1 361 ? -4.547 -25.203 -4.57 1 92.75 361 ASP A N 1
ATOM 2855 C CA . ASP A 1 361 ? -3.416 -24.406 -4.098 1 92.75 361 ASP A CA 1
ATOM 2856 C C . ASP A 1 361 ? -3.232 -23.156 -4.945 1 92.75 361 ASP A C 1
ATOM 2858 O O . ASP A 1 361 ? -2.961 -22.078 -4.418 1 92.75 361 ASP A O 1
ATOM 2862 N N . TYR A 1 362 ? -3.406 -23.297 -6.168 1 94.56 362 TYR A N 1
ATOM 2863 C CA . TYR A 1 362 ? -3.311 -22.172 -7.09 1 94.56 362 TYR A CA 1
ATOM 2864 C C . TYR A 1 362 ? -4.395 -21.141 -6.809 1 94.56 362 TYR A C 1
ATOM 2866 O O . TYR A 1 362 ? -4.113 -19.938 -6.711 1 94.56 362 TYR A O 1
ATOM 2874 N N . ASN A 1 363 ? -5.582 -21.578 -6.715 1 92.81 363 ASN A N 1
ATOM 2875 C CA . ASN A 1 363 ? -6.695 -20.672 -6.469 1 92.81 363 ASN A CA 1
ATOM 2876 C C . ASN A 1 363 ? -6.582 -20 -5.102 1 92.81 363 ASN A C 1
ATOM 2878 O O . ASN A 1 363 ? -6.961 -18.844 -4.938 1 92.81 363 ASN A O 1
ATOM 2882 N N . ASN A 1 364 ? -6.105 -20.703 -4.145 1 92.81 364 ASN A N 1
ATOM 2883 C CA . ASN A 1 364 ? -5.828 -20.109 -2.842 1 92.81 364 ASN A CA 1
ATOM 2884 C C . ASN A 1 364 ? -4.781 -19 -2.943 1 92.81 364 ASN A C 1
ATOM 2886 O O . ASN A 1 364 ? -4.918 -17.953 -2.311 1 92.81 364 ASN A O 1
ATOM 2890 N N . MET A 1 365 ? -3.74 -19.312 -3.664 1 90.38 365 MET A N 1
ATOM 2891 C CA . MET A 1 365 ? -2.717 -18.297 -3.914 1 90.38 365 MET A CA 1
ATOM 2892 C C . MET A 1 365 ? -3.326 -17.047 -4.559 1 90.38 365 MET A C 1
ATOM 2894 O O . MET A 1 365 ? -3.057 -15.93 -4.133 1 90.38 365 MET A O 1
ATOM 2898 N N . LEU A 1 366 ? -4.168 -17.266 -5.609 1 91.56 366 LEU A N 1
ATOM 2899 C CA . LEU A 1 366 ? -4.84 -16.172 -6.285 1 91.56 366 LEU A CA 1
ATOM 2900 C C . LEU A 1 366 ? -5.664 -15.344 -5.297 1 91.56 366 LEU A C 1
ATOM 2902 O O . LEU A 1 366 ? -5.574 -14.117 -5.277 1 91.56 366 LEU A O 1
ATOM 2906 N N . GLU A 1 367 ? -6.359 -16.016 -4.5 1 91.44 367 GLU A N 1
ATOM 2907 C CA . GLU A 1 367 ? -7.238 -15.359 -3.539 1 91.44 367 GLU A CA 1
ATOM 2908 C C . GLU A 1 367 ? -6.441 -14.57 -2.51 1 91.44 367 GLU A C 1
ATOM 2910 O O . GLU A 1 367 ? -6.824 -13.453 -2.137 1 91.44 367 GLU A O 1
ATOM 2915 N N . ASN A 1 368 ? -5.387 -15.109 -2.062 1 90.44 368 ASN A N 1
ATOM 2916 C CA . ASN A 1 368 ? -4.555 -14.438 -1.064 1 90.44 368 ASN A CA 1
ATOM 2917 C C . ASN A 1 368 ? -3.932 -13.164 -1.618 1 90.44 368 ASN A C 1
ATOM 2919 O O . ASN A 1 368 ? -3.943 -12.125 -0.956 1 90.44 368 ASN A O 1
ATOM 2923 N N . VAL A 1 369 ? -3.418 -13.211 -2.762 1 90.19 369 VAL A N 1
ATOM 2924 C CA . VAL A 1 369 ? -2.797 -12.047 -3.373 1 90.19 369 VAL A CA 1
ATOM 2925 C C . VAL A 1 369 ? -3.865 -11.008 -3.709 1 90.19 369 VAL A C 1
ATOM 2927 O O . VAL A 1 369 ? -3.688 -9.812 -3.445 1 90.19 369 VAL A O 1
ATOM 2930 N N . LYS A 1 370 ? -4.941 -11.555 -4.289 1 91 370 LYS A N 1
ATOM 2931 C CA . LYS A 1 370 ? -6.055 -10.664 -4.605 1 91 370 LYS A CA 1
ATOM 2932 C C . LYS A 1 370 ? -6.535 -9.93 -3.359 1 91 370 LYS A C 1
ATOM 2934 O O . LYS A 1 370 ? -6.719 -8.711 -3.387 1 91 370 LYS A O 1
ATOM 2939 N N . SER A 1 371 ? -6.73 -10.617 -2.297 1 90.81 371 SER A N 1
ATOM 2940 C CA . SER A 1 371 ? -7.18 -10.023 -1.041 1 90.81 371 SER A CA 1
ATOM 2941 C C . SER A 1 371 ? -6.188 -8.984 -0.536 1 90.81 371 SER A C 1
ATOM 2943 O O . SER A 1 371 ? -6.582 -7.91 -0.083 1 90.81 371 SER A O 1
ATOM 2945 N N . LEU A 1 372 ? -4.965 -9.258 -0.626 1 88.19 372 LEU A N 1
ATOM 2946 C CA . LEU A 1 372 ? -3.924 -8.32 -0.212 1 88.19 372 LEU A CA 1
ATOM 2947 C C . LEU A 1 372 ? -3.975 -7.051 -1.048 1 88.19 372 LEU A C 1
ATOM 2949 O O . LEU A 1 372 ? -3.955 -5.941 -0.503 1 88.19 372 LEU A O 1
ATOM 2953 N N . LEU A 1 373 ? -4.082 -7.23 -2.334 1 89 373 LEU A N 1
ATOM 2954 C CA . LEU A 1 373 ? -4.066 -6.082 -3.232 1 89 373 LEU A CA 1
ATOM 2955 C C . LEU A 1 373 ? -5.32 -5.23 -3.047 1 89 373 LEU A C 1
ATOM 2957 O O . LEU A 1 373 ? -5.25 -4 -3.086 1 89 373 LEU A O 1
ATOM 2961 N N . LEU A 1 374 ? -6.422 -5.887 -2.793 1 90.56 374 LEU A N 1
ATOM 2962 C CA . LEU A 1 374 ? -7.652 -5.156 -2.51 1 90.56 374 LEU A CA 1
ATOM 2963 C C . LEU A 1 374 ? -7.531 -4.379 -1.202 1 90.56 374 LEU A C 1
ATOM 2965 O O . LEU A 1 374 ? -7.98 -3.234 -1.112 1 90.56 374 LEU A O 1
ATOM 2969 N N . ASN A 1 375 ? -6.914 -4.977 -0.269 1 90.56 375 ASN A N 1
ATOM 2970 C CA . ASN A 1 375 ? -6.695 -4.309 1.01 1 90.56 375 ASN A CA 1
ATOM 2971 C C . ASN A 1 375 ? -5.77 -3.105 0.862 1 90.56 375 ASN A C 1
ATOM 2973 O O . ASN A 1 375 ? -6.02 -2.049 1.445 1 90.56 375 ASN A O 1
ATOM 2977 N N . ILE A 1 376 ? -4.762 -3.287 0.151 1 88.44 376 ILE A N 1
ATOM 2978 C CA . ILE A 1 376 ? -3.83 -2.195 -0.106 1 88.44 376 ILE A CA 1
ATOM 2979 C C . ILE A 1 376 ? -4.551 -1.056 -0.821 1 88.44 376 ILE A C 1
ATOM 2981 O O . ILE A 1 376 ? -4.379 0.114 -0.47 1 88.44 376 ILE A O 1
ATOM 2985 N N . ASP A 1 377 ? -5.336 -1.371 -1.773 1 92.19 377 ASP A N 1
ATOM 2986 C CA . ASP A 1 377 ? -6.121 -0.374 -2.494 1 92.19 377 ASP A CA 1
ATOM 2987 C C . ASP A 1 377 ? -7.023 0.408 -1.544 1 92.19 377 ASP A C 1
ATOM 2989 O O . ASP A 1 377 ? -7.094 1.637 -1.617 1 92.19 377 ASP A O 1
ATOM 2993 N N . GLU A 1 378 ? -7.629 -0.278 -0.649 1 91.19 378 GLU A N 1
ATOM 2994 C CA . GLU A 1 378 ? -8.508 0.352 0.33 1 91.19 378 GLU A CA 1
ATOM 2995 C C . GLU A 1 378 ? -7.727 1.264 1.27 1 91.19 378 GLU A C 1
ATOM 2997 O O . GLU A 1 378 ? -8.164 2.375 1.574 1 91.19 378 GLU A O 1
ATOM 3002 N N . LYS A 1 379 ? -6.594 0.793 1.746 1 90.88 379 LYS A N 1
ATOM 3003 C CA . LYS A 1 379 ? -5.77 1.586 2.652 1 90.88 379 LYS A CA 1
ATOM 3004 C C . LYS A 1 379 ? -5.254 2.848 1.967 1 90.88 379 LYS A C 1
ATOM 3006 O O . LYS A 1 379 ? -5.191 3.914 2.582 1 90.88 379 LYS A O 1
ATOM 3011 N N . PHE A 1 380 ? -4.992 2.795 0.702 1 91.25 380 PHE A N 1
ATOM 3012 C CA . PHE A 1 380 ? -4.5 3.973 -0.002 1 91.25 380 PHE A CA 1
ATOM 3013 C C . PHE A 1 380 ? -5.633 4.957 -0.271 1 91.25 380 PHE A C 1
ATOM 3015 O O . PHE A 1 380 ? -5.402 6.16 -0.382 1 91.25 380 PHE A O 1
ATOM 3022 N N . LYS A 1 381 ? -6.887 4.441 -0.338 1 90.81 381 LYS A N 1
ATOM 3023 C CA . LYS A 1 381 ? -8.023 5.355 -0.387 1 90.81 381 LYS A CA 1
ATOM 3024 C C . LYS A 1 381 ? -8.148 6.152 0.908 1 90.81 381 LYS A C 1
ATOM 3026 O O . LYS A 1 381 ? -8.484 7.34 0.884 1 90.81 381 LYS A O 1
ATOM 3031 N N . GLN A 1 382 ? -7.797 5.516 1.958 1 91.19 382 GLN A N 1
ATOM 3032 C CA . GLN A 1 382 ? -7.812 6.199 3.248 1 91.19 382 GLN A CA 1
ATOM 3033 C C . GLN A 1 382 ? -6.676 7.215 3.344 1 91.19 382 GLN A C 1
ATOM 3035 O O . GLN A 1 382 ? -6.848 8.297 3.912 1 91.19 382 GLN A O 1
ATOM 3040 N N . VAL A 1 383 ? -5.531 6.883 2.828 1 91.19 383 VAL A N 1
ATOM 3041 C CA . VAL A 1 383 ? -4.43 7.836 2.75 1 91.19 383 VAL A CA 1
ATOM 3042 C C . VAL A 1 383 ? -4.844 9.031 1.897 1 91.19 383 VAL A C 1
ATOM 3044 O O . VAL A 1 383 ? -4.535 10.18 2.234 1 91.19 383 VAL A O 1
ATOM 3047 N N . GLU A 1 384 ? -5.578 8.773 0.864 1 91.44 384 GLU A N 1
ATOM 3048 C CA . GLU A 1 384 ? -6.078 9.836 -0.003 1 91.44 384 GLU A CA 1
ATOM 3049 C C . GLU A 1 384 ? -7.012 10.773 0.756 1 91.44 384 GLU A C 1
ATOM 3051 O O . GLU A 1 384 ? -6.891 11.992 0.651 1 91.44 384 GLU A O 1
ATOM 3056 N N . ASN A 1 385 ? -7.875 10.258 1.532 1 92.5 385 ASN A N 1
ATOM 3057 C CA . ASN A 1 385 ? -8.773 11.047 2.357 1 92.5 385 ASN A CA 1
ATOM 3058 C C . ASN A 1 385 ? -8.008 11.914 3.355 1 92.5 385 ASN A C 1
ATOM 3060 O O . ASN A 1 385 ? -8.344 13.086 3.557 1 92.5 385 ASN A O 1
ATOM 3064 N N . SER A 1 386 ? -7.031 11.273 3.932 1 90.81 386 SER A N 1
ATOM 3065 C CA . SER A 1 386 ? -6.203 12.016 4.875 1 90.81 386 SER A CA 1
ATOM 3066 C C . SER A 1 386 ? -5.441 13.133 4.18 1 90.81 386 SER A C 1
ATOM 3068 O O . SER A 1 386 ? -5.344 14.25 4.703 1 90.81 386 SER A O 1
ATOM 3070 N N . SER A 1 387 ? -4.91 12.875 3.031 1 92.62 387 SER A N 1
ATOM 3071 C CA . SER A 1 387 ? -4.176 13.883 2.266 1 92.62 387 SER A CA 1
ATOM 3072 C C . SER A 1 387 ? -5.078 15.047 1.874 1 92.62 387 SER A C 1
ATOM 3074 O O . SER A 1 387 ? -4.688 16.203 2.004 1 92.62 387 SER A O 1
ATOM 3076 N N . GLU A 1 388 ? -6.309 14.781 1.484 1 91.56 388 GLU A N 1
ATOM 3077 C CA . GLU A 1 388 ? -7.273 15.828 1.142 1 91.56 388 GLU A CA 1
ATOM 3078 C C . GLU A 1 388 ? -7.656 16.656 2.369 1 91.56 388 GLU A C 1
ATOM 3080 O O . GLU A 1 388 ? -7.773 17.875 2.291 1 91.56 388 GLU A O 1
ATOM 3085 N N . GLY A 1 389 ? -7.781 15.867 3.395 1 91.94 389 GLY A N 1
ATOM 3086 C CA . GLY A 1 389 ? -8.055 16.562 4.645 1 91.94 389 GLY A CA 1
ATOM 3087 C C . GLY A 1 389 ? -6.93 17.469 5.078 1 91.94 389 GLY A C 1
ATOM 3088 O O . GLY A 1 389 ? -7.168 18.609 5.484 1 91.94 389 GLY A O 1
ATOM 3089 N N . LEU A 1 390 ? -5.75 17.047 4.961 1 92 390 LEU A N 1
ATOM 3090 C CA . LEU A 1 390 ? -4.578 17.828 5.328 1 92 390 LEU A CA 1
ATOM 3091 C C . LEU A 1 390 ? -4.441 19.047 4.434 1 92 390 LEU A C 1
ATOM 3093 O O . LEU A 1 390 ? -4.086 20.141 4.906 1 92 390 LEU A O 1
ATOM 3097 N N . MET A 1 391 ? -4.758 18.938 3.15 1 92.31 391 MET A N 1
ATOM 3098 C CA . MET A 1 391 ? -4.707 20.062 2.225 1 92.31 391 MET A CA 1
ATOM 3099 C C . MET A 1 391 ? -5.734 21.125 2.605 1 92.31 391 MET A C 1
ATOM 3101 O O . MET A 1 391 ? -5.43 22.312 2.598 1 92.31 391 MET A O 1
ATOM 3105 N N . ARG A 1 392 ? -6.898 20.703 2.947 1 92.19 392 ARG A N 1
ATOM 3106 C CA . ARG A 1 392 ? -7.941 21.625 3.393 1 92.19 392 ARG A CA 1
ATOM 3107 C C . ARG A 1 392 ? -7.527 22.344 4.668 1 92.19 392 ARG A C 1
ATOM 3109 O O . ARG A 1 392 ? -7.703 23.56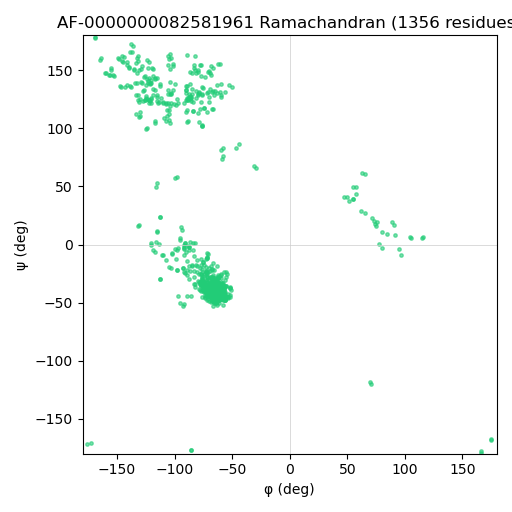2 4.781 1 92.19 392 ARG A O 1
ATOM 3116 N N . ILE A 1 393 ? -6.953 21.594 5.594 1 91.38 393 ILE A N 1
ATOM 3117 C CA . ILE A 1 393 ? -6.512 22.156 6.867 1 91.38 393 ILE A CA 1
ATOM 3118 C C . ILE A 1 393 ? -5.406 23.172 6.629 1 91.38 393 ILE A C 1
ATOM 3120 O O . ILE A 1 393 ? -5.395 24.234 7.254 1 91.38 393 ILE A O 1
ATOM 3124 N N . ALA A 1 394 ? -4.492 22.859 5.746 1 91.25 394 ALA A N 1
ATOM 3125 C CA . ALA A 1 394 ? -3.4 23.781 5.43 1 91.25 394 ALA A CA 1
ATOM 3126 C C . ALA A 1 394 ? -3.932 25.094 4.855 1 91.25 394 ALA A C 1
ATOM 3128 O O . ALA A 1 394 ? -3.471 26.172 5.23 1 91.25 394 ALA A O 1
ATOM 3129 N N . THR A 1 395 ? -4.965 25.062 4.051 1 90.81 395 THR A N 1
ATOM 3130 C CA . THR A 1 395 ? -5.566 26.25 3.449 1 90.81 395 THR A CA 1
ATOM 3131 C C . THR A 1 395 ? -6.289 27.078 4.504 1 90.81 395 THR A C 1
ATOM 3133 O O . THR A 1 395 ? -6.125 28.297 4.559 1 90.81 395 THR A O 1
ATOM 3136 N N . GLU A 1 396 ? -7 26.391 5.328 1 91.19 396 GLU A N 1
ATOM 3137 C CA . GLU A 1 396 ? -7.723 27.078 6.402 1 91.19 396 GLU A CA 1
ATOM 3138 C C . GLU A 1 396 ? -6.758 27.719 7.398 1 91.19 396 GLU A C 1
ATOM 3140 O O . GLU A 1 396 ? -6.988 28.828 7.855 1 91.19 396 GLU A O 1
ATOM 3145 N N . ASN A 1 397 ? -5.746 26.969 7.691 1 89.69 397 ASN A N 1
ATOM 3146 C CA . ASN A 1 397 ? -4.75 27.5 8.617 1 89.69 397 ASN A CA 1
ATOM 3147 C C . ASN A 1 397 ? -4.02 28.703 8.039 1 89.69 397 ASN A C 1
ATOM 3149 O O . ASN A 1 397 ? -3.729 29.656 8.758 1 89.69 397 ASN A O 1
ATOM 3153 N N . SER A 1 398 ? -3.738 28.672 6.789 1 91.12 398 SER A N 1
ATOM 3154 C CA . SER A 1 398 ? -3.104 29.797 6.133 1 91.12 398 SER A CA 1
ATOM 3155 C C . SER A 1 398 ? -3.98 31.047 6.207 1 91.12 398 SER A C 1
ATOM 3157 O O . SER A 1 398 ? -3.479 32.156 6.406 1 91.12 398 SER A O 1
ATOM 3159 N N . LYS A 1 399 ? -5.273 30.891 6.051 1 92.31 399 LYS A N 1
ATOM 3160 C CA . LYS A 1 399 ? -6.215 32 6.168 1 92.31 399 LYS A CA 1
ATOM 3161 C C . LYS A 1 399 ? -6.23 32.562 7.59 1 92.31 399 LYS A C 1
ATOM 3163 O O . LYS A 1 399 ? -6.203 33.781 7.785 1 92.31 399 LYS A O 1
ATOM 3168 N N . ALA A 1 400 ? -6.238 31.625 8.516 1 91.75 400 ALA A N 1
ATOM 3169 C CA . ALA A 1 400 ? -6.254 32.031 9.922 1 91.75 400 ALA A CA 1
ATOM 3170 C C . ALA A 1 400 ? -4.965 32.75 10.289 1 91.75 400 ALA A C 1
ATOM 3172 O O . ALA A 1 400 ? -4.996 33.75 11.023 1 91.75 400 ALA A O 1
ATOM 3173 N N . ILE A 1 401 ? -3.867 32.312 9.812 1 92.19 401 ILE A N 1
ATOM 3174 C CA . ILE A 1 401 ? -2.566 32.938 10.062 1 92.19 401 ILE A CA 1
ATOM 3175 C C . ILE A 1 401 ? -2.547 34.344 9.477 1 92.19 401 ILE A C 1
ATOM 3177 O O . ILE A 1 401 ? -2.051 35.281 10.109 1 92.19 401 ILE A O 1
ATOM 3181 N N . ASN A 1 402 ? -3.156 34.562 8.32 1 92.38 402 ASN A N 1
ATOM 3182 C CA . ASN A 1 402 ? -3.23 35.875 7.695 1 92.38 402 ASN A CA 1
ATOM 3183 C C . ASN A 1 402 ? -4.102 36.812 8.508 1 92.38 402 ASN A C 1
ATOM 3185 O O . ASN A 1 402 ? -3.793 38 8.617 1 92.38 402 ASN A O 1
ATOM 3189 N N . GLU A 1 403 ? -5.117 36.281 9.039 1 91.75 403 GLU A N 1
ATOM 3190 C CA . GLU A 1 403 ? -5.996 37.094 9.875 1 91.75 403 GLU A CA 1
ATOM 3191 C C . GLU A 1 403 ? -5.277 37.562 11.133 1 91.75 403 GLU A C 1
ATOM 3193 O O . GLU A 1 403 ? -5.391 38.719 11.516 1 91.75 403 GLU A O 1
ATOM 3198 N N . VAL A 1 404 ? -4.57 36.719 11.711 1 91.62 404 VAL A N 1
ATOM 3199 C CA . VAL A 1 404 ? -3.814 37.062 12.906 1 91.62 404 VAL A CA 1
ATOM 3200 C C . VAL A 1 404 ? -2.717 38.062 12.539 1 91.62 404 VAL A C 1
ATOM 3202 O O . VAL A 1 404 ? -2.486 39.031 13.258 1 91.62 404 VAL A O 1
ATOM 3205 N N . SER A 1 405 ? -2.074 37.844 11.445 1 93 405 SER A N 1
ATOM 3206 C CA . SER A 1 405 ? -1.04 38.75 10.961 1 93 405 SER A CA 1
ATOM 3207 C C . SER A 1 405 ? -1.599 40.156 10.734 1 93 405 SER A C 1
ATOM 3209 O O . SER A 1 405 ? -0.977 41.156 11.109 1 93 405 SER A O 1
ATOM 3211 N N . ASP A 1 406 ? -2.783 40.25 10.133 1 92.88 406 ASP A N 1
ATOM 3212 C CA . ASP A 1 406 ? -3.449 41.531 9.898 1 92.88 406 ASP A CA 1
ATOM 3213 C C . ASP A 1 406 ? -3.783 42.219 11.211 1 92.88 406 ASP A C 1
ATOM 3215 O O . ASP A 1 406 ? -3.582 43.438 11.344 1 92.88 406 ASP A O 1
ATOM 3219 N N . ALA A 1 407 ? -4.277 41.375 12.062 1 91.62 407 ALA A N 1
ATOM 3220 C CA . ALA A 1 407 ? -4.629 41.938 13.367 1 91.62 407 ALA A CA 1
ATOM 3221 C C . ALA A 1 407 ? -3.393 42.469 14.094 1 91.62 407 ALA A C 1
ATOM 3223 O O . ALA A 1 407 ? -3.441 43.5 14.734 1 91.62 407 ALA A O 1
ATOM 3224 N N . ILE A 1 408 ? -2.293 41.812 14.008 1 91.69 408 ILE A N 1
ATOM 3225 C CA . ILE A 1 408 ? -1.033 42.219 14.617 1 91.69 408 ILE A CA 1
ATOM 3226 C C . ILE A 1 408 ? -0.561 43.531 13.992 1 91.69 408 ILE A C 1
ATOM 3228 O O . ILE A 1 408 ? -0.068 44.406 14.688 1 91.69 408 ILE A O 1
ATOM 3232 N N . ASP A 1 409 ? -0.756 43.656 12.734 1 91.5 409 ASP A N 1
ATOM 3233 C CA . ASP A 1 409 ? -0.393 44.875 12.031 1 91.5 409 ASP A CA 1
ATOM 3234 C C . ASP A 1 409 ? -1.22 46.062 12.531 1 91.5 409 ASP A C 1
ATOM 3236 O O . ASP A 1 409 ? -0.69 47.156 12.727 1 91.5 409 ASP A O 1
ATOM 3240 N N . HIS A 1 410 ? -2.459 45.812 12.742 1 91.44 410 HIS A N 1
ATOM 3241 C CA . HIS A 1 410 ? -3.336 46.844 13.273 1 91.44 410 HIS A CA 1
ATOM 3242 C C . HIS A 1 410 ? -2.902 47.281 14.672 1 91.44 410 HIS A C 1
ATOM 3244 O O . HIS A 1 410 ? -2.863 48.469 14.977 1 91.44 410 HIS A O 1
ATOM 3250 N N . ILE A 1 411 ? -2.574 46.281 15.469 1 91 411 ILE A N 1
ATOM 3251 C CA . ILE A 1 411 ? -2.15 46.562 16.844 1 91 411 ILE A CA 1
ATOM 3252 C C . ILE A 1 411 ? -0.83 47.344 16.812 1 91 411 ILE A C 1
ATOM 3254 O O . ILE A 1 411 ? -0.654 48.312 17.562 1 91 411 ILE A O 1
ATOM 3258 N N . SER A 1 412 ? 0.077 46.938 15.969 1 91.06 412 SER A N 1
ATOM 3259 C CA . SER A 1 412 ? 1.371 47.594 15.852 1 91.06 412 SER A CA 1
ATOM 3260 C C . SER A 1 412 ? 1.208 49.062 15.438 1 91.06 412 SER A C 1
ATOM 3262 O O . SER A 1 412 ? 1.824 49.938 16.016 1 91.06 412 SER A O 1
ATOM 3264 N N . LYS A 1 413 ? 0.389 49.281 14.438 1 91.31 413 LYS A N 1
ATOM 3265 C CA . LYS A 1 413 ? 0.111 50.656 13.992 1 91.31 413 LYS A CA 1
ATOM 3266 C C . LYS A 1 413 ? -0.556 51.469 15.094 1 91.31 413 LYS A C 1
ATOM 3268 O O . LYS A 1 413 ? -0.219 52.625 15.305 1 91.31 413 LYS A O 1
ATOM 3273 N N . GLY A 1 414 ? -1.487 50.781 15.711 1 87.25 414 GLY A N 1
ATOM 3274 C CA . GLY A 1 414 ? -2.146 51.406 16.828 1 87.25 414 GLY A CA 1
ATOM 3275 C C . GLY A 1 414 ? -1.19 51.781 17.953 1 87.25 414 GLY A C 1
ATOM 3276 O O . GLY A 1 414 ? -1.285 52.875 18.516 1 87.25 414 GLY A O 1
ATOM 3277 N N . THR A 1 415 ? -0.293 50.906 18.25 1 89.38 415 THR A N 1
ATOM 3278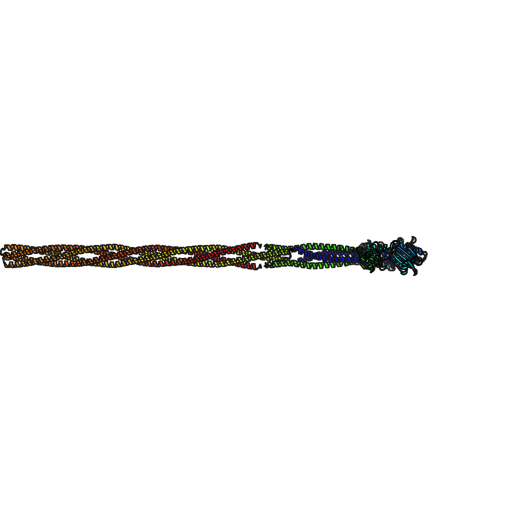 C CA . THR A 1 415 ? 0.694 51.156 19.297 1 89.38 415 THR A CA 1
ATOM 3279 C C . THR A 1 415 ? 1.625 52.281 18.922 1 89.38 415 THR A C 1
ATOM 3281 O O . THR A 1 415 ? 2.01 53.094 19.781 1 89.38 415 THR A O 1
ATOM 3284 N N . MET A 1 416 ? 2.004 52.438 17.672 1 88.75 416 MET A N 1
ATOM 3285 C CA . MET A 1 416 ? 2.84 53.531 17.203 1 88.75 416 MET A CA 1
ATOM 3286 C C . MET A 1 416 ? 2.105 54.875 17.312 1 88.75 416 MET A C 1
ATOM 3288 O O . MET A 1 416 ? 2.686 55.875 17.75 1 88.75 416 MET A O 1
ATOM 3292 N N . GLU A 1 417 ? 0.877 54.844 16.969 1 90.06 417 GLU A N 1
ATOM 3293 C CA . GLU A 1 417 ? 0.052 56.031 17.094 1 90.06 417 GLU A CA 1
ATOM 3294 C C . GLU A 1 417 ? -0.103 56.438 18.562 1 90.06 417 GLU A C 1
ATOM 3296 O O . GLU A 1 417 ? -0.101 57.625 18.891 1 90.06 417 GLU A O 1
ATOM 3301 N N . GLN A 1 418 ? -0.215 55.406 19.344 1 88.69 418 GLN A N 1
ATOM 3302 C CA . GLN A 1 418 ? -0.311 55.656 20.766 1 88.69 418 GLN A CA 1
ATOM 3303 C C . GLN A 1 418 ? 0.963 56.312 21.312 1 88.69 418 GLN A C 1
ATOM 3305 O O . GLN A 1 418 ? 0.901 57.219 22.125 1 88.69 418 GLN A O 1
ATOM 3310 N N . ALA A 1 419 ? 2.072 55.844 20.875 1 86.44 419 ALA A N 1
ATOM 3311 C CA . ALA A 1 419 ? 3.348 56.406 21.297 1 86.44 419 ALA A CA 1
ATOM 3312 C C . ALA A 1 419 ? 3.455 57.875 20.891 1 86.44 419 ALA A C 1
ATOM 3314 O O . ALA A 1 419 ? 3.93 58.719 21.672 1 86.44 419 ALA A O 1
ATOM 3315 N N . THR A 1 420 ? 3.002 58.219 19.75 1 89.62 420 THR A N 1
ATOM 3316 C CA . THR A 1 420 ? 3.027 59.594 19.25 1 89.62 420 THR A CA 1
ATOM 3317 C C . THR A 1 420 ? 2.111 60.469 20.078 1 89.62 420 THR A C 1
ATOM 3319 O O . THR A 1 420 ? 2.484 61.594 20.438 1 89.62 420 THR A O 1
ATOM 3322 N N . ASN A 1 421 ? 0.929 59.938 20.375 1 89.06 421 ASN A N 1
ATOM 3323 C CA . ASN A 1 421 ? -0.026 60.688 21.188 1 89.06 421 ASN A CA 1
ATOM 3324 C C . ASN A 1 421 ? 0.498 60.906 22.594 1 89.06 421 ASN A C 1
ATOM 3326 O O . ASN A 1 421 ? 0.279 61.969 23.188 1 89.06 421 ASN A O 1
ATOM 3330 N N . MET A 1 422 ? 1.159 59.938 23.078 1 87.94 422 MET A N 1
ATOM 3331 C CA . MET A 1 422 ? 1.737 60.062 24.422 1 87.94 422 MET A CA 1
ATOM 3332 C C . MET A 1 422 ? 2.834 61.125 24.453 1 87.94 422 MET A C 1
ATOM 3334 O O . MET A 1 422 ? 2.971 61.875 25.422 1 87.94 422 MET A O 1
ATOM 3338 N N . ASP A 1 423 ? 3.607 61.219 23.422 1 89.62 423 ASP A N 1
ATOM 3339 C CA . ASP A 1 423 ? 4.633 62.25 23.312 1 89.62 423 ASP A CA 1
ATOM 3340 C C . ASP A 1 423 ? 4.008 63.625 23.328 1 89.62 423 ASP A C 1
ATOM 3342 O O . ASP A 1 423 ? 4.492 64.5 24.016 1 89.62 423 ASP A O 1
ATOM 3346 N N . LYS A 1 424 ? 2.992 63.75 22.531 1 89.25 424 LYS A N 1
ATOM 3347 C CA . LYS A 1 424 ? 2.268 65.062 22.5 1 89.25 424 LYS A CA 1
ATOM 3348 C C . LYS A 1 424 ? 1.689 65.375 23.875 1 89.25 424 LYS A C 1
ATOM 3350 O O . LYS A 1 424 ? 1.766 66.5 24.328 1 89.25 424 LYS A O 1
ATOM 3355 N N . GLY A 1 425 ? 1.127 64.312 24.469 1 86.5 425 GLY A N 1
ATOM 3356 C CA . GLY A 1 425 ? 0.566 64.438 25.797 1 86.5 425 GLY A CA 1
ATOM 3357 C C . GLY A 1 425 ? 1.604 64.875 26.828 1 86.5 425 GLY A C 1
ATOM 3358 O O . GLY A 1 425 ? 1.36 65.75 27.672 1 86.5 425 GLY A O 1
ATOM 3359 N N . SER A 1 426 ? 2.725 64.25 26.797 1 90.62 426 SER A N 1
ATOM 3360 C CA . SER A 1 426 ? 3.816 64.562 27.719 1 90.62 426 SER A CA 1
ATOM 3361 C C . SER A 1 426 ? 4.266 66 27.578 1 90.62 426 SER A C 1
ATOM 3363 O O . SER A 1 426 ? 4.488 66.688 28.578 1 90.62 426 SER A O 1
ATOM 3365 N N . ARG A 1 427 ? 4.465 66.5 26.344 1 92.88 427 ARG A N 1
ATOM 3366 C CA . ARG A 1 427 ? 4.855 67.875 26.094 1 92.88 427 ARG A CA 1
ATOM 3367 C C . ARG A 1 427 ? 3.799 68.875 26.609 1 92.88 427 ARG A C 1
ATOM 3369 O O . ARG A 1 427 ? 4.129 69.875 27.203 1 92.88 427 ARG A O 1
ATOM 3376 N N . ALA A 1 428 ? 2.52 68.438 26.328 1 88.56 428 ALA A N 1
ATOM 3377 C CA . ALA A 1 428 ? 1.419 69.25 26.797 1 88.56 428 ALA A CA 1
ATOM 3378 C C . ALA A 1 428 ? 1.409 69.375 28.312 1 88.56 428 ALA A C 1
ATOM 3380 O O . ALA A 1 428 ? 1.185 70.438 28.875 1 88.56 428 ALA A O 1
ATOM 3381 N N . THR A 1 429 ? 1.641 68.25 28.969 1 90.12 429 THR A N 1
ATOM 3382 C CA . THR A 1 429 ? 1.646 68.25 30.422 1 90.12 429 THR A CA 1
ATOM 3383 C C . THR A 1 429 ? 2.838 69 30.984 1 90.12 429 THR A C 1
ATOM 3385 O O . THR A 1 429 ? 2.734 69.688 32.031 1 90.12 429 THR A O 1
ATOM 3388 N N . GLN A 1 430 ? 3.924 68.938 30.328 1 89.69 430 GLN A N 1
ATOM 3389 C CA . GLN A 1 430 ? 5.086 69.75 30.734 1 89.69 430 GLN A CA 1
ATOM 3390 C C . GLN A 1 430 ? 4.797 71.25 30.625 1 89.69 430 GLN A C 1
ATOM 3392 O O . GLN A 1 430 ? 5.121 72 31.547 1 89.69 430 GLN A O 1
ATOM 3397 N N . LYS A 1 431 ? 4.227 71.625 29.547 1 91.38 431 LYS A N 1
ATOM 3398 C CA . LYS A 1 431 ? 3.855 73 29.375 1 91.38 431 LYS A CA 1
ATOM 3399 C C . LYS A 1 431 ? 2.836 73.438 30.422 1 91.38 431 LYS A C 1
ATOM 3401 O O . LYS A 1 431 ? 2.879 74.562 30.906 1 91.38 431 LYS A O 1
ATOM 3406 N N . LEU A 1 432 ? 1.94 72.5 30.703 1 88.38 432 LEU A N 1
ATOM 3407 C CA . LEU A 1 432 ? 0.986 72.75 31.781 1 88.38 432 LEU A CA 1
ATOM 3408 C C . LEU A 1 432 ? 1.709 73.062 33.094 1 88.38 432 LEU A C 1
ATOM 3410 O O . LEU A 1 432 ? 1.347 74 33.812 1 88.38 432 LEU A O 1
ATOM 3414 N N . GLY A 1 433 ? 2.691 72.188 33.344 1 89.69 433 GLY A N 1
ATOM 3415 C CA . GLY A 1 433 ? 3.479 72.375 34.562 1 89.69 433 GLY A CA 1
ATOM 3416 C C . GLY A 1 433 ? 4.164 73.75 34.594 1 89.69 433 GLY A C 1
ATOM 3417 O O . GLY A 1 433 ? 4.141 74.438 35.625 1 89.69 433 GLY A O 1
ATOM 3418 N N . GLU A 1 434 ? 4.727 74.188 33.531 1 91.31 434 GLU A N 1
ATOM 3419 C CA . GLU A 1 434 ? 5.398 75.5 33.438 1 91.31 434 GLU A CA 1
ATOM 3420 C C . GLU A 1 434 ? 4.418 76.625 33.656 1 91.31 434 GLU A C 1
ATOM 3422 O O . GLU A 1 434 ? 4.734 77.625 34.344 1 91.31 434 GLU A O 1
ATOM 3427 N N . GLU A 1 435 ? 3.307 76.438 33.031 1 89.88 435 GLU A N 1
ATOM 3428 C CA . GLU A 1 435 ? 2.311 77.5 33.125 1 89.88 435 GLU A CA 1
ATOM 3429 C C . GLU A 1 435 ? 1.717 77.562 34.531 1 89.88 435 GLU A C 1
ATOM 3431 O O . GLU A 1 435 ? 1.376 78.688 35 1 89.88 435 GLU A O 1
ATOM 3436 N N . ILE A 1 436 ? 1.544 76.5 35.188 1 91.88 436 ILE A N 1
ATOM 3437 C CA . ILE A 1 436 ? 1.07 76.5 36.594 1 91.88 436 ILE A CA 1
ATOM 3438 C C . ILE A 1 436 ? 2.066 77.25 37.469 1 91.88 436 ILE A C 1
ATOM 3440 O O . ILE A 1 436 ? 1.67 78 38.344 1 91.88 436 ILE A O 1
ATOM 3444 N N . ASP A 1 437 ? 3.307 77 37.25 1 90.75 437 ASP A N 1
ATOM 3445 C CA . ASP A 1 437 ? 4.348 77.688 38 1 90.75 437 ASP A CA 1
ATOM 3446 C C . ASP A 1 437 ? 4.27 79.188 37.781 1 90.75 437 ASP A C 1
ATOM 3448 O O . ASP A 1 437 ? 4.434 79.938 38.719 1 90.75 437 ASP A O 1
ATOM 3452 N N . SER A 1 438 ? 4.078 79.5 36.594 1 90.31 438 SER A N 1
ATOM 3453 C CA . SER A 1 438 ? 3.953 80.938 36.25 1 90.31 438 SER A CA 1
ATOM 3454 C C . SER A 1 438 ? 2.762 81.562 36.938 1 90.31 438 SER A C 1
ATOM 3456 O O . SER A 1 438 ? 2.844 82.688 37.406 1 90.31 438 SER A O 1
ATOM 3458 N N . VAL A 1 439 ? 1.68 80.812 36.938 1 90.19 439 VAL A N 1
ATOM 3459 C CA . VAL A 1 439 ? 0.479 81.312 37.594 1 90.19 439 VAL A CA 1
ATOM 3460 C C . VAL A 1 439 ? 0.75 81.5 39.094 1 90.19 439 VAL A C 1
ATOM 3462 O O . VAL A 1 439 ? 0.339 82.5 39.719 1 90.19 439 VAL A O 1
ATOM 3465 N N . MET A 1 440 ? 1.392 80.562 39.688 1 89.62 440 MET A N 1
ATOM 3466 C CA . MET A 1 440 ? 1.74 80.625 41.094 1 89.62 440 MET A CA 1
ATOM 3467 C C . MET A 1 440 ? 2.631 81.812 41.406 1 89.62 440 MET A C 1
ATOM 3469 O O . MET A 1 440 ? 2.391 82.562 42.375 1 89.62 440 MET A O 1
ATOM 3473 N N . GLN A 1 441 ? 3.609 82.062 40.594 1 91 441 GLN A N 1
ATOM 3474 C CA . GLN A 1 441 ? 4.531 83.125 40.781 1 91 441 GLN A CA 1
ATOM 3475 C C . GLN A 1 441 ? 3.809 84.5 40.688 1 91 441 GLN A C 1
ATOM 3477 O O . GLN A 1 441 ? 4.039 85.375 41.5 1 91 441 GLN A O 1
ATOM 3482 N N . ASN A 1 442 ? 3.014 84.562 39.656 1 88.44 442 ASN A N 1
ATOM 3483 C CA . ASN A 1 442 ? 2.258 85.75 39.5 1 88.44 442 ASN A CA 1
ATOM 3484 C C . ASN A 1 442 ? 1.303 86 40.656 1 88.44 442 ASN A C 1
ATOM 3486 O O . ASN A 1 442 ? 1.103 87.125 41.062 1 88.44 442 ASN A O 1
ATOM 3490 N N . SER A 1 443 ? 0.763 85 41.156 1 88.56 443 SER A N 1
ATOM 3491 C CA . SER A 1 443 ? -0.115 85.062 42.312 1 88.56 443 SER A CA 1
ATOM 3492 C C . SER A 1 443 ? 0.649 85.562 43.562 1 88.56 443 SER A C 1
ATOM 3494 O O . SER A 1 443 ? 0.157 86.375 44.312 1 88.56 443 SER A O 1
ATOM 3496 N N . GLU A 1 444 ? 1.811 85.062 43.719 1 90 444 GLU A N 1
ATOM 3497 C CA . GLU A 1 444 ? 2.646 85.438 44.875 1 90 444 GLU A CA 1
ATOM 3498 C C . GLU A 1 444 ? 3.068 86.875 44.781 1 90 444 GLU A C 1
ATOM 3500 O O . GLU A 1 444 ? 3.086 87.562 45.781 1 90 444 GLU A O 1
ATOM 3505 N N . LYS A 1 445 ? 3.43 87.25 43.594 1 90.31 445 LYS A N 1
ATOM 3506 C CA . LYS A 1 445 ? 3.781 88.688 43.375 1 90.31 445 LYS A CA 1
ATOM 3507 C C . LYS A 1 445 ? 2.6 89.625 43.688 1 90.31 445 LYS A C 1
ATOM 3509 O O . LYS A 1 445 ? 2.762 90.625 44.375 1 90.31 445 LYS A O 1
ATOM 3514 N N . ALA A 1 446 ? 1.513 89.062 43.188 1 85.94 446 ALA A N 1
ATOM 3515 C CA . ALA A 1 446 ? 0.304 89.875 43.438 1 85.94 446 ALA A CA 1
ATOM 3516 C C . ALA A 1 446 ? 0.02 89.938 44.938 1 85.94 446 ALA A C 1
ATOM 3518 O O . ALA A 1 446 ? -0.348 91 45.469 1 85.94 446 ALA A O 1
ATOM 3519 N N . ASN A 1 447 ? 0.166 88.875 45.594 1 87.62 447 ASN A N 1
ATOM 3520 C CA . ASN A 1 447 ? -0.008 88.812 47.031 1 87.62 447 ASN A CA 1
ATOM 3521 C C . ASN A 1 447 ? 0.963 89.75 47.75 1 87.62 447 ASN A C 1
ATOM 3523 O O . ASN A 1 447 ? 0.582 90.438 48.688 1 87.62 447 ASN A O 1
ATOM 3527 N N . GLY A 1 448 ? 2.191 89.75 47.344 1 90.12 448 GLY A N 1
ATOM 3528 C CA . GLY A 1 448 ? 3.184 90.625 47.938 1 90.12 448 GLY A CA 1
ATOM 3529 C C . GLY A 1 448 ? 2.848 92.125 47.75 1 90.12 448 GLY A C 1
ATOM 3530 O O . GLY A 1 448 ? 2.93 92.875 48.719 1 90.12 448 GLY A O 1
ATOM 3531 N N . ALA A 1 449 ? 2.484 92.375 46.562 1 87.19 449 ALA A N 1
ATOM 3532 C CA . ALA A 1 449 ? 2.115 93.75 46.25 1 87.19 449 ALA A CA 1
ATOM 3533 C C . ALA A 1 449 ? 0.905 94.188 47.062 1 87.19 449 ALA A C 1
ATOM 3535 O O . ALA A 1 449 ? 0.861 95.312 47.594 1 87.19 449 ALA A O 1
ATOM 3536 N N . LEU A 1 450 ? 0.007 93.375 47.25 1 89.06 450 LEU A N 1
ATOM 3537 C CA . LEU A 1 450 ? -1.206 93.625 48.031 1 89.06 450 LEU A CA 1
ATOM 3538 C C . LEU A 1 450 ? -0.901 93.75 49.5 1 89.06 450 LEU A C 1
ATOM 3540 O O . LEU A 1 450 ? -1.499 94.625 50.219 1 89.06 450 LEU A O 1
ATOM 3544 N N . ASN A 1 451 ? -0.034 93 50 1 90.38 451 ASN A N 1
ATOM 3545 C CA . ASN A 1 451 ? 0.381 93.125 51.406 1 90.38 451 ASN A CA 1
ATOM 3546 C C . ASN A 1 451 ? 1.102 94.438 51.656 1 90.38 451 ASN A C 1
ATOM 3548 O O . ASN A 1 451 ? 0.938 95 52.719 1 90.38 451 ASN A O 1
ATOM 3552 N N . THR A 1 452 ? 1.912 94.812 50.75 1 90.12 452 THR A N 1
ATOM 3553 C CA . THR A 1 452 ? 2.568 96.062 50.844 1 90.12 452 THR A CA 1
ATOM 3554 C C . THR A 1 452 ? 1.541 97.188 50.844 1 90.12 452 THR A C 1
ATOM 3556 O O . THR A 1 452 ? 1.656 98.188 51.625 1 90.12 452 THR A O 1
ATOM 3559 N N . SER A 1 453 ? 0.576 97 50 1 88.94 453 SER A N 1
ATOM 3560 C CA . SER A 1 453 ? -0.516 98 49.938 1 88.94 453 SER A CA 1
ATOM 3561 C C . SER A 1 453 ? -1.26 98 51.281 1 88.94 453 SER A C 1
ATOM 3563 O O . SER A 1 453 ? -1.608 99.125 51.75 1 88.94 453 SER A O 1
ATOM 3565 N N . ASN A 1 454 ? -1.461 96.875 51.812 1 89.38 454 ASN A N 1
ATOM 3566 C CA . ASN A 1 454 ? -2.133 96.812 53.094 1 89.38 454 ASN A CA 1
ATOM 3567 C C . ASN A 1 454 ? -1.33 97.5 54.219 1 89.38 454 ASN A C 1
ATOM 3569 O O . ASN A 1 454 ? -1.901 98.188 55.062 1 89.38 454 ASN A O 1
ATOM 3573 N N . GLN A 1 455 ? -0.057 97.438 54.219 1 89.38 455 GLN A N 1
ATOM 3574 C CA . GLN A 1 455 ? 0.802 98.062 55.188 1 89.38 455 GLN A CA 1
ATOM 3575 C C . GLN A 1 455 ? 0.768 99.625 54.969 1 89.38 455 GLN A C 1
ATOM 3577 O O . GLN A 1 455 ? 0.7 100.375 55.938 1 89.38 455 GLN A O 1
ATOM 3582 N N . SER A 1 456 ? 0.857 99.938 53.75 1 87.19 456 SER A N 1
ATOM 3583 C CA . SER A 1 456 ? 0.769 101.375 53.438 1 87.19 456 SER A CA 1
ATOM 3584 C C . SER A 1 456 ? -0.571 101.938 53.875 1 87.19 456 SER A C 1
ATOM 3586 O O . SER A 1 456 ? -0.637 103.062 54.312 1 87.19 456 SER A O 1
ATOM 3588 N N . LEU A 1 457 ? -1.543 101.125 53.688 1 87.75 457 LEU A N 1
ATOM 3589 C CA . LEU A 1 457 ? -2.883 101.5 54.125 1 87.75 457 LEU A CA 1
ATOM 3590 C C . LEU A 1 457 ? -2.941 101.688 55.625 1 87.75 457 LEU A C 1
ATOM 3592 O O . LEU A 1 457 ? -3.564 102.688 56.125 1 87.75 457 LEU A O 1
ATOM 3596 N N . LYS A 1 458 ? -2.334 100.938 56.406 1 87.44 458 LYS A N 1
ATOM 3597 C CA . LYS A 1 458 ? -2.307 101.062 57.875 1 87.44 458 LYS A CA 1
ATOM 3598 C C . LYS A 1 458 ? -1.566 102.312 58.281 1 87.44 458 LYS A C 1
ATOM 3600 O O . LYS A 1 458 ? -2.01 103 59.188 1 87.44 458 LYS A O 1
ATOM 3605 N N . LEU A 1 459 ? -0.551 102.562 57.688 1 87.88 459 LEU A N 1
ATOM 3606 C CA . LEU A 1 459 ? 0.192 103.75 57.969 1 87.88 459 LEU A CA 1
ATOM 3607 C C . LEU A 1 459 ? -0.626 105 57.562 1 87.88 459 LEU A C 1
ATOM 3609 O O . LEU A 1 459 ? -0.645 106 58.312 1 87.88 459 LEU A O 1
ATOM 3613 N N . GLY A 1 460 ? -1.189 104.812 56.406 1 86.06 460 GLY A N 1
ATOM 3614 C CA . GLY A 1 460 ? -2.045 105.875 55.969 1 86.06 460 GLY A CA 1
ATOM 3615 C C . GLY A 1 460 ? -3.197 106.125 56.906 1 86.06 460 GLY A C 1
ATOM 3616 O O . GLY A 1 460 ? -3.564 107.312 57.125 1 86.06 460 GLY A O 1
ATOM 3617 N N . GLU A 1 461 ? -3.736 105.125 57.469 1 86.69 461 GLU A N 1
ATOM 3618 C CA . GLU A 1 461 ? -4.797 105.312 58.438 1 86.69 461 GLU A CA 1
ATOM 3619 C C . GLU A 1 461 ? -4.316 106.125 59.656 1 86.69 461 GLU A C 1
ATOM 3621 O O . GLU A 1 461 ? -5.051 106.938 60.188 1 86.69 461 GLU A O 1
ATOM 3626 N N . LYS A 1 462 ? -3.166 105.875 60.094 1 91.56 462 LYS A N 1
ATOM 3627 C CA . LYS A 1 462 ? -2.582 106.625 61.188 1 91.56 462 LYS A CA 1
ATOM 3628 C C . LYS A 1 462 ? -2.383 108.125 60.844 1 91.56 462 LYS A C 1
ATOM 3630 O O . LYS A 1 462 ? -2.668 109 61.625 1 91.56 462 LYS A O 1
ATOM 3635 N N . ASP A 1 463 ? -1.896 108.25 59.656 1 90.5 463 ASP A N 1
ATOM 3636 C CA . ASP A 1 463 ? -1.682 109.625 59.156 1 90.5 463 ASP A CA 1
ATOM 3637 C C . ASP A 1 463 ? -2.996 110.375 59.094 1 90.5 463 ASP A C 1
ATOM 3639 O O . ASP A 1 463 ? -3.037 111.562 59.438 1 90.5 463 ASP A O 1
ATOM 3643 N N . ILE A 1 464 ? -3.99 109.75 58.719 1 90.38 464 ILE A N 1
ATOM 3644 C CA . ILE A 1 464 ? -5.301 110.375 58.625 1 90.38 464 ILE A CA 1
ATOM 3645 C C . ILE A 1 464 ? -5.824 110.688 60.031 1 90.38 464 ILE A C 1
ATOM 3647 O O . ILE A 1 464 ? -6.441 111.75 60.25 1 90.38 464 ILE A O 1
ATOM 3651 N N . CYS A 1 465 ? -5.598 109.875 60.969 1 90.38 465 CYS A N 1
ATOM 3652 C CA . CYS A 1 465 ? -5.977 110.125 62.344 1 90.38 465 CYS A CA 1
ATOM 3653 C C . CYS A 1 465 ? -5.246 111.375 62.906 1 90.38 465 CYS A C 1
ATOM 3655 O O . CYS A 1 465 ? -5.859 112.188 63.562 1 90.38 465 CYS A O 1
ATOM 3657 N N . ASP A 1 466 ? -4.066 111.375 62.625 1 91.56 466 ASP A N 1
ATOM 3658 C CA . ASP A 1 466 ? -3.275 112.5 63.062 1 91.56 466 ASP A CA 1
ATOM 3659 C C . ASP A 1 466 ? -3.779 113.812 62.406 1 91.56 466 ASP A C 1
ATOM 3661 O O . ASP A 1 466 ? -3.842 114.875 63.062 1 91.56 466 ASP A O 1
ATOM 3665 N N . LEU A 1 467 ? -4.023 113.625 61.188 1 91.12 467 LEU A N 1
ATOM 3666 C CA . LEU A 1 467 ? -4.574 114.75 60.469 1 91.12 467 LEU A CA 1
ATOM 3667 C C . LEU A 1 467 ? -5.863 115.25 61.125 1 91.12 467 LEU A C 1
ATOM 3669 O O . LEU A 1 467 ? -6.043 116.438 61.312 1 91.12 467 LEU A O 1
ATOM 3673 N N . SER A 1 468 ? -6.727 114.438 61.5 1 90.56 468 SER A N 1
ATOM 3674 C CA . SER A 1 468 ? -7.988 114.75 62.156 1 90.56 468 SER A CA 1
ATOM 3675 C C . SER A 1 468 ? -7.75 115.375 63.531 1 90.56 468 SER A C 1
ATOM 3677 O O . SER A 1 468 ? -8.438 116.312 63.906 1 90.56 468 SER A O 1
ATOM 3679 N N . LYS A 1 469 ? -6.801 115 64.25 1 91.44 469 LYS A N 1
ATOM 3680 C CA . LYS A 1 469 ? -6.477 115.562 65.562 1 91.44 469 LYS A CA 1
ATOM 3681 C C . LYS A 1 469 ? -5.914 116.938 65.5 1 91.44 469 LYS A C 1
ATOM 3683 O O . LYS A 1 469 ? -6.305 117.812 66.25 1 91.44 469 LYS A O 1
ATOM 3688 N N . THR A 1 470 ? -5.023 117 64.625 1 90.12 470 THR A N 1
ATOM 3689 C CA . THR A 1 470 ? -4.414 118.312 64.438 1 90.12 470 THR A CA 1
ATOM 3690 C C . THR A 1 470 ? -5.453 119.312 64 1 90.12 470 THR A C 1
ATOM 3692 O O . THR A 1 470 ? -5.383 120.5 64.375 1 90.12 470 THR A O 1
ATOM 3695 N N . TYR A 1 471 ? -6.383 118.875 63.219 1 89.44 471 TYR A N 1
ATOM 3696 C CA . TYR A 1 471 ? -7.461 119.75 62.781 1 89.44 471 TYR A CA 1
ATOM 3697 C C . TYR A 1 471 ? -8.305 120.188 63.969 1 89.44 471 TYR A C 1
ATOM 3699 O O . TYR A 1 471 ? -8.68 121.375 64.125 1 89.44 471 TYR A O 1
ATOM 3707 N N . ALA A 1 472 ? -8.594 119.312 64.812 1 89.56 472 ALA A N 1
ATOM 3708 C CA . ALA A 1 472 ? -9.375 119.625 66 1 89.56 472 ALA A CA 1
ATOM 3709 C C . ALA A 1 472 ? -8.656 120.688 66.875 1 89.56 472 ALA A C 1
ATOM 3711 O O . ALA A 1 472 ? -9.289 121.625 67.375 1 89.56 472 ALA A O 1
ATOM 3712 N N . ASN A 1 473 ? -7.441 120.562 67 1 91.31 473 ASN A N 1
ATOM 3713 C CA . ASN A 1 473 ? -6.645 121.5 67.75 1 91.31 473 ASN A CA 1
ATOM 3714 C C . ASN A 1 473 ? -6.668 122.875 67.062 1 91.31 473 ASN A C 1
ATOM 3716 O O . ASN A 1 473 ? -6.762 123.875 67.75 1 91.31 473 ASN A O 1
ATOM 3720 N N . LEU A 1 474 ? -6.559 122.75 65.812 1 91.5 474 LEU A N 1
ATOM 3721 C CA . LEU A 1 474 ? -6.582 124 65.062 1 91.5 474 LEU A CA 1
ATOM 3722 C C . LEU A 1 474 ? -7.93 124.75 65.25 1 91.5 474 LEU A C 1
ATOM 3724 O O . LEU A 1 474 ? -7.984 125.938 65.375 1 91.5 474 LEU A O 1
ATOM 3728 N N . GLU A 1 475 ? -8.953 124 65.125 1 89.19 475 GLU A N 1
ATOM 3729 C CA . GLU A 1 475 ? -10.297 124.562 65.312 1 89.19 475 GLU A CA 1
ATOM 3730 C C . GLU A 1 475 ? -10.469 125.188 66.688 1 89.19 475 GLU A C 1
ATOM 3732 O O . GLU A 1 475 ? -11.023 126.312 66.75 1 89.19 475 GLU A O 1
ATOM 3737 N N . ASN A 1 476 ? -9.969 124.688 67.688 1 91.81 476 ASN A N 1
ATOM 3738 C CA . ASN A 1 476 ? -10.047 125.25 69.062 1 91.81 476 ASN A CA 1
ATOM 3739 C C . ASN A 1 476 ? -9.242 126.5 69.188 1 91.81 476 ASN A C 1
ATOM 3741 O O . ASN A 1 476 ? -9.664 127.438 69.875 1 91.81 476 ASN A O 1
ATOM 3745 N N . SER A 1 477 ? -8.117 126.375 68.625 1 90.75 477 SER A N 1
ATOM 3746 C CA . SER A 1 477 ? -7.258 127.562 68.688 1 90.75 477 SER A CA 1
ATOM 3747 C C . SER A 1 477 ? -7.898 128.75 67.938 1 90.75 477 SER A C 1
ATOM 3749 O O . SER A 1 477 ? -7.84 129.875 68.438 1 90.75 477 SER A O 1
ATOM 3751 N N . LEU A 1 478 ? -8.516 128.5 66.875 1 91.56 478 LEU A N 1
ATOM 3752 C CA . LEU A 1 478 ? -9.172 129.5 66.062 1 91.56 478 LEU A CA 1
ATOM 3753 C C . LEU A 1 478 ? -10.359 130.125 66.875 1 91.56 478 LEU A C 1
ATOM 3755 O O . LEU A 1 478 ? -10.602 131.25 66.812 1 91.56 478 LEU A O 1
ATOM 3759 N N . LEU A 1 479 ? -10.984 129.375 67.562 1 90.62 479 LEU A N 1
ATOM 3760 C CA . LEU A 1 479 ? -12.109 129.875 68.375 1 90.62 479 LEU A CA 1
ATOM 3761 C C . LEU A 1 479 ? -11.625 130.75 69.5 1 90.62 479 LEU A C 1
ATOM 3763 O O . LEU A 1 479 ? -12.281 131.75 69.75 1 90.62 479 LEU A O 1
ATOM 3767 N N . LYS A 1 480 ? -10.578 130.5 70.062 1 91.06 480 LYS A N 1
ATOM 3768 C CA . LYS A 1 480 ? -10.016 131.375 71.125 1 91.06 480 LYS A CA 1
ATOM 3769 C C . LYS A 1 480 ? -9.617 132.75 70.562 1 91.06 480 LYS A C 1
ATOM 3771 O O . LYS A 1 480 ? -9.906 133.75 71.188 1 91.06 480 LYS A O 1
ATOM 3776 N N . VAL A 1 481 ? -9.008 132.5 69.438 1 90.38 481 VAL A N 1
ATOM 3777 C CA . VAL A 1 481 ? -8.602 133.75 68.75 1 90.38 481 VAL A CA 1
ATOM 3778 C C . VAL A 1 481 ? -9.836 134.625 68.438 1 90.38 481 VAL A C 1
ATOM 3780 O O . VAL A 1 481 ? -9.844 135.75 68.625 1 90.38 481 VAL A O 1
ATOM 3783 N N . GLU A 1 482 ? -10.789 134 67.938 1 91 482 GLU A N 1
ATOM 3784 C CA . GLU A 1 482 ? -12.031 134.625 67.625 1 91 482 GLU A CA 1
ATOM 3785 C C . GLU A 1 482 ? -12.648 135.375 68.812 1 91 482 GLU A C 1
ATOM 3787 O O . GLU A 1 482 ? -13.094 136.5 68.75 1 91 482 GLU A O 1
ATOM 3792 N N . ASN A 1 483 ? -12.641 134.875 69.938 1 92.25 483 ASN A N 1
ATOM 3793 C CA . ASN A 1 483 ? -13.211 135.375 71.188 1 92.25 483 ASN A CA 1
ATOM 3794 C C . ASN A 1 483 ? -12.438 136.625 71.625 1 92.25 483 ASN A C 1
ATOM 3796 O O . ASN A 1 483 ? -13.031 137.625 72.062 1 92.25 483 ASN A O 1
ATOM 3800 N N . ILE A 1 484 ? -11.188 136.375 71.562 1 90.56 484 ILE A N 1
ATOM 3801 C CA . ILE A 1 484 ? -10.344 137.5 72 1 90.56 484 ILE A CA 1
ATOM 3802 C C . ILE A 1 484 ? -10.586 138.75 71.125 1 90.56 484 ILE A C 1
ATOM 3804 O O . ILE A 1 484 ? -10.734 139.875 71.625 1 90.56 484 ILE A O 1
ATOM 3808 N N . ILE A 1 485 ? -10.719 138.5 69.875 1 89.31 485 ILE A N 1
ATOM 3809 C CA . ILE A 1 485 ? -10.906 139.5 68.938 1 89.31 485 ILE A CA 1
ATOM 3810 C C . ILE A 1 485 ? -12.281 140.125 69.125 1 89.31 485 ILE A C 1
ATOM 3812 O O . ILE A 1 485 ? -12.43 141.375 69.062 1 89.31 485 ILE A O 1
ATOM 3816 N N . ASN A 1 486 ? -13.234 139.5 69.5 1 89.44 486 ASN A N 1
ATOM 3817 C CA . ASN A 1 486 ? -14.57 140.125 69.75 1 89.44 486 ASN A CA 1
ATOM 3818 C C . ASN A 1 486 ? -14.602 140.875 71 1 89.44 486 ASN A C 1
ATOM 3820 O O . ASN A 1 486 ? -15.25 142 71.062 1 89.44 486 ASN A O 1
ATOM 3824 N N . THR A 1 487 ? -13.961 140.5 72 1 89.38 487 THR A N 1
ATOM 3825 C CA . THR A 1 487 ? -13.875 141.25 73.25 1 89.38 487 THR A CA 1
ATOM 3826 C C . THR A 1 487 ? -13.156 142.625 73.062 1 89.38 487 THR A C 1
ATOM 3828 O O . THR A 1 487 ? -13.57 143.625 73.562 1 89.38 487 THR A O 1
ATOM 3831 N N . LEU A 1 488 ? -12.172 142.375 72.25 1 86.25 488 LEU A N 1
ATOM 3832 C CA . LEU A 1 488 ? -11.414 143.625 71.875 1 86.25 488 LEU A CA 1
ATOM 3833 C C . LEU A 1 488 ? -12.297 144.625 71.188 1 86.25 488 LEU A C 1
ATOM 3835 O O . LEU A 1 488 ? -12.227 145.875 71.438 1 86.25 488 LEU A O 1
ATOM 3839 N N . ASN A 1 489 ? -13.062 144.25 70.312 1 86.31 489 ASN A N 1
ATOM 3840 C CA . ASN A 1 489 ? -13.984 145 69.562 1 86.31 489 ASN A CA 1
ATOM 3841 C C . ASN A 1 489 ? -14.977 145.75 70.5 1 86.31 489 ASN A C 1
ATOM 3843 O O . ASN A 1 489 ? -15.227 147 70.312 1 86.31 489 ASN A O 1
ATOM 3847 N N . GLU A 1 490 ? -15.469 145.25 71.5 1 87.19 490 GLU A N 1
ATOM 3848 C CA . GLU A 1 490 ? -16.422 145.75 72.438 1 87.19 490 GLU A CA 1
ATOM 3849 C C . GLU A 1 490 ? -15.758 146.75 73.312 1 87.19 490 GLU A C 1
ATOM 3851 O O . GLU A 1 490 ? -16.312 147.875 73.562 1 87.19 490 GLU A O 1
ATOM 3856 N N . LYS A 1 491 ? -14.672 146.625 73.75 1 85.81 491 LYS A N 1
ATOM 3857 C CA . LYS A 1 491 ? -13.984 147.375 74.75 1 85.81 491 LYS A CA 1
ATOM 3858 C C . LYS A 1 491 ? -13.469 148.75 74.062 1 85.81 491 LYS A C 1
ATOM 3860 O O . LYS A 1 491 ? -13.492 149.75 74.688 1 85.81 491 LYS A O 1
ATOM 3865 N N . THR A 1 492 ? -13.031 148.5 72.812 1 86.06 492 THR A N 1
ATOM 3866 C CA . THR A 1 492 ? -12.484 149.625 72.062 1 86.06 492 THR A CA 1
ATOM 3867 C C . THR A 1 492 ? -13.586 150.625 71.75 1 86.06 492 THR A C 1
ATOM 3869 O O . THR A 1 492 ? -13.352 151.875 71.75 1 86.06 492 THR A O 1
ATOM 3872 N N . ALA A 1 493 ? -14.742 150.25 71.625 1 82.94 493 ALA A N 1
ATOM 3873 C CA . ALA A 1 493 ? -15.875 151.125 71.312 1 82.94 493 ALA A CA 1
ATOM 3874 C C . ALA A 1 493 ? -16.203 152 72.562 1 82.94 493 ALA A C 1
ATOM 3876 O O . ALA A 1 493 ? -16.594 153.125 72.438 1 82.94 493 ALA A O 1
ATOM 3877 N N . ASN A 1 494 ? -15.969 151.625 73.688 1 85.38 494 ASN A N 1
ATOM 3878 C CA . ASN A 1 494 ? -16.25 152.25 74.938 1 85.38 494 ASN A CA 1
ATOM 3879 C C . ASN A 1 494 ? -15.25 153.375 75.125 1 85.38 494 ASN A C 1
ATOM 3881 O O . ASN A 1 494 ? -15.57 154.375 75.812 1 85.38 494 ASN A O 1
ATOM 3885 N N . ILE A 1 495 ? -14.156 153.25 74.562 1 85.06 495 ILE A N 1
ATOM 3886 C CA . ILE A 1 495 ? -13.109 154.25 74.75 1 85.06 495 ILE A CA 1
ATOM 3887 C C . ILE A 1 495 ? -13.5 155.5 74.062 1 85.06 495 ILE A C 1
ATOM 3889 O O . ILE A 1 495 ? -13.273 156.625 74.625 1 85.06 495 ILE A O 1
ATOM 3893 N N . ILE A 1 496 ? -14.148 155.5 73 1 80.75 496 ILE A N 1
ATOM 3894 C CA . ILE A 1 496 ? -14.523 156.625 72.188 1 80.75 496 ILE A CA 1
ATOM 3895 C C . ILE A 1 496 ? -15.508 157.5 73 1 80.75 496 ILE A C 1
ATOM 3897 O O . ILE A 1 496 ? -15.438 158.75 73 1 80.75 496 ILE A O 1
ATOM 3901 N N . GLU A 1 497 ? -16.297 157 73.75 1 84.62 497 GLU A N 1
ATOM 3902 C CA . GLU A 1 497 ? -17.281 157.75 74.562 1 84.62 497 GLU A CA 1
ATOM 3903 C C . GLU A 1 497 ? -16.609 158.5 75.688 1 84.62 497 GLU A C 1
ATOM 3905 O O . GLU A 1 497 ? -16.969 159.625 75.938 1 84.62 497 GLU A O 1
ATOM 3910 N N . VAL A 1 498 ? -15.688 157.875 76.25 1 84.19 498 VAL A N 1
ATOM 3911 C CA . VAL A 1 498 ? -15.016 158.625 77.375 1 84.19 498 VAL A CA 1
ATOM 3912 C C . VAL A 1 498 ? -14.156 159.75 76.875 1 84.19 498 VAL A C 1
ATOM 3914 O O . VAL A 1 498 ? -14.047 160.75 77.5 1 84.19 498 VAL A O 1
ATOM 3917 N N . VAL A 1 499 ? -13.602 159.5 75.625 1 87.38 499 VAL A N 1
ATOM 3918 C CA . VAL A 1 499 ? -12.789 160.625 75 1 87.38 499 VAL A CA 1
ATOM 3919 C C . VAL A 1 499 ? -13.664 161.75 74.688 1 87.38 499 VAL A C 1
ATOM 3921 O O . VAL A 1 499 ? -13.242 162.875 74.812 1 87.38 499 VAL A O 1
ATOM 3924 N N . ASP A 1 500 ? -14.852 161.5 74.375 1 86.62 500 ASP A N 1
ATOM 3925 C CA . ASP A 1 500 ? -15.797 162.625 74.062 1 86.62 500 ASP A CA 1
ATOM 3926 C C . ASP A 1 500 ? -16.141 163.5 75.312 1 86.62 500 ASP A C 1
ATOM 3928 O O . ASP A 1 500 ? -16.297 164.625 75.25 1 86.62 500 ASP A O 1
ATOM 3932 N N . VAL A 1 501 ? -16.203 162.875 76.375 1 87.56 501 VAL A N 1
ATOM 3933 C CA . VAL A 1 501 ? -16.469 163.5 77.625 1 87.56 501 VAL A CA 1
ATOM 3934 C C . VAL A 1 501 ? -15.305 164.5 77.938 1 87.56 501 VAL A C 1
ATOM 3936 O O . VAL A 1 501 ? -15.508 165.625 78.375 1 87.56 501 VAL A O 1
ATOM 3939 N N . ILE A 1 502 ? -14.195 163.875 77.688 1 84.88 502 ILE A N 1
ATOM 3940 C CA . ILE A 1 502 ? -13 164.625 78 1 84.88 502 ILE A CA 1
ATOM 3941 C C . ILE A 1 502 ? -12.914 165.875 77.062 1 84.88 502 ILE A C 1
ATOM 3943 O O . ILE A 1 502 ? -12.586 167 77.5 1 84.88 502 ILE A O 1
ATOM 3947 N N . SER A 1 503 ? -13.219 165.75 75.812 1 89.12 503 SER A N 1
ATOM 3948 C CA . SER A 1 503 ? -13.25 166.875 74.875 1 89.12 503 SER A CA 1
ATOM 3949 C C . SER A 1 503 ? -14.281 167.875 75.25 1 89.12 503 SER A C 1
ATOM 3951 O O . SER A 1 503 ? -14.031 169.125 75.125 1 89.12 503 SER A O 1
ATOM 3953 N N . GLY A 1 504 ? -15.352 167.625 75.812 1 88.38 504 GLY A N 1
ATOM 3954 C CA . GLY A 1 504 ? -16.375 168.5 76.312 1 88.38 504 GLY A CA 1
ATOM 3955 C C . GLY A 1 504 ? -15.953 169.25 77.5 1 88.38 504 GLY A C 1
ATOM 3956 O O . GLY A 1 504 ? -16.203 170.5 77.625 1 88.38 504 GLY A O 1
ATOM 3957 N N . ILE A 1 505 ? -15.312 168.5 78.25 1 86.69 505 ILE A N 1
ATOM 3958 C CA . ILE A 1 505 ? -14.812 169.125 79.5 1 86.69 505 ILE A CA 1
ATOM 3959 C C . ILE A 1 505 ? -13.773 170.25 79.125 1 86.69 505 ILE A C 1
ATOM 3961 O O . ILE A 1 505 ? -13.773 171.375 79.688 1 86.69 505 ILE A O 1
ATOM 3965 N N . SER A 1 506 ? -12.969 169.875 78.125 1 89.88 506 SER A N 1
ATOM 3966 C CA . SER A 1 506 ? -11.938 170.875 77.688 1 89.88 506 SER A CA 1
ATOM 3967 C C . SER A 1 506 ? -12.539 172.125 77 1 89.88 506 SER A C 1
ATOM 3969 O O . SER A 1 506 ? -12.062 173.125 77.25 1 89.88 506 SER A O 1
ATOM 3971 N N . GLU A 1 507 ? -13.555 172 76.438 1 89.94 507 GLU A N 1
ATOM 3972 C CA . GLU A 1 507 ? -14.25 173.125 75.812 1 89.94 507 GLU A CA 1
ATOM 3973 C C . GLU A 1 507 ? -14.914 174 76.812 1 89.94 507 GLU A C 1
ATOM 3975 O O . GLU A 1 507 ? -14.859 175.25 76.688 1 89.94 507 GLU A O 1
ATOM 3980 N N . GLN A 1 508 ? -15.43 173.375 77.688 1 90.56 508 GLN A N 1
ATOM 3981 C CA . GLN A 1 508 ? -16.109 174.125 78.75 1 90.56 508 GLN A CA 1
ATOM 3982 C C . GLN A 1 508 ? -15.094 174.875 79.625 1 90.56 508 GLN A C 1
ATOM 3984 O O . GLN A 1 508 ? -15.352 176.125 80 1 90.56 508 GLN A O 1
ATOM 3989 N N . THR A 1 509 ? -14.07 174.25 79.75 1 86.12 509 THR A N 1
ATOM 3990 C CA . THR A 1 509 ? -13 174.875 80.5 1 86.12 509 THR A CA 1
ATOM 3991 C C . THR A 1 509 ? -12.422 176 79.75 1 86.12 509 THR A C 1
ATOM 3993 O O . THR A 1 509 ? -12.133 177.125 80.312 1 86.12 509 THR A O 1
ATOM 3996 N N . ASN A 1 510 ? -12.273 175.875 78.5 1 88.81 510 ASN A N 1
ATOM 3997 C CA . ASN A 1 510 ? -11.797 177 77.625 1 88.81 510 ASN A CA 1
ATOM 3998 C C . ASN A 1 510 ? -12.758 178.125 77.625 1 88.81 510 ASN A C 1
ATOM 4000 O O . ASN A 1 510 ? -12.328 179.25 77.688 1 88.81 510 ASN A O 1
ATOM 4004 N N . LEU A 1 511 ? -13.922 178 77.688 1 89 511 LEU A N 1
ATOM 4005 C CA . LEU A 1 511 ? -14.945 179 77.688 1 89 511 LEU A CA 1
ATOM 4006 C C . LEU A 1 511 ? -14.992 179.75 79 1 89 511 LEU A C 1
ATOM 4008 O O . LEU A 1 511 ? -15.117 181 79.062 1 89 511 LEU A O 1
ATOM 4012 N N . LEU A 1 512 ? -14.914 179 80 1 87.94 512 LEU A N 1
ATOM 4013 C CA . LEU A 1 512 ? -14.914 179.625 81.312 1 87.94 512 LEU A CA 1
ATOM 4014 C C . LEU A 1 512 ? -13.68 180.5 81.5 1 87.94 512 LEU A C 1
ATOM 4016 O O . LEU A 1 512 ? -13.766 181.5 82.125 1 87.94 512 LEU A O 1
ATOM 4020 N N . SER A 1 513 ? -12.625 180 80.938 1 86.44 513 SER A N 1
ATOM 4021 C CA . SER A 1 513 ? -11.375 180.75 81 1 86.44 513 SER A CA 1
ATOM 4022 C C . SER A 1 513 ? -11.414 182.125 80.188 1 86.44 513 SER A C 1
ATOM 4024 O O . SER A 1 513 ? -10.867 183.125 80.625 1 86.44 513 SER A O 1
ATOM 4026 N N . LEU A 1 514 ? -12.07 182.125 79.125 1 85.12 514 LEU A N 1
ATOM 4027 C CA . LEU A 1 514 ? -12.25 183.25 78.312 1 85.12 514 LEU A CA 1
ATOM 4028 C C . LEU A 1 514 ? -13.117 184.375 79 1 85.12 514 LEU A C 1
ATOM 4030 O O . LEU A 1 514 ? -12.781 185.5 79 1 85.12 514 LEU A O 1
ATOM 4034 N N . ASN A 1 515 ? -14.039 184 79.625 1 84 515 ASN A N 1
ATOM 4035 C CA . ASN A 1 515 ? -14.93 184.875 80.375 1 84 515 ASN A CA 1
ATOM 4036 C C . ASN A 1 515 ? -14.227 185.5 81.562 1 84 515 ASN A C 1
ATOM 4038 O O . ASN A 1 515 ? -14.422 186.75 81.875 1 84 515 ASN A O 1
ATOM 4042 N N . ALA A 1 516 ? -13.469 184.625 82.062 1 82.44 516 ALA A N 1
ATOM 4043 C CA . ALA A 1 516 ? -12.68 185.125 83.25 1 82.44 516 ALA A CA 1
ATOM 4044 C C . ALA A 1 516 ? -11.633 186.125 82.812 1 82.44 516 ALA A C 1
ATOM 4046 O O . ALA A 1 516 ? -11.359 187.125 83.5 1 82.44 516 ALA A O 1
ATOM 4047 N N . SER A 1 517 ? -11.141 186 81.688 1 85.31 517 SER A N 1
ATOM 4048 C CA . SER A 1 517 ? -10.172 187 81.125 1 85.31 517 SER A CA 1
ATOM 4049 C C . SER A 1 517 ? -10.836 188.25 80.75 1 85.31 517 SER A C 1
ATOM 4051 O O . SER A 1 517 ? -10.258 189.375 81 1 85.31 517 SER A O 1
ATOM 4053 N N . ILE A 1 518 ? -11.938 188.375 80.375 1 80.69 518 ILE A N 1
ATOM 4054 C CA . ILE A 1 518 ? -12.688 189.5 80 1 80.69 518 ILE A CA 1
ATOM 4055 C C . ILE A 1 518 ? -13.039 190.25 81.312 1 80.69 518 ILE A C 1
ATOM 4057 O O . ILE A 1 518 ? -12.875 191.5 81.375 1 80.69 518 ILE A O 1
ATOM 4061 N N . GLU A 1 519 ? -13.453 189.625 82.25 1 77.62 519 GLU A N 1
ATOM 4062 C CA . GLU A 1 519 ? -13.852 190.25 83.5 1 77.62 519 GLU A CA 1
ATOM 4063 C C . GLU A 1 519 ? -12.641 190.875 84.25 1 77.62 519 GLU A C 1
ATOM 4065 O O . GLU A 1 519 ? -12.742 191.875 84.875 1 77.62 519 GLU A O 1
ATOM 4070 N N . ALA A 1 520 ? -11.594 190.125 84.062 1 80.5 520 ALA A N 1
ATOM 4071 C CA . ALA A 1 520 ? -10.352 190.625 84.625 1 80.5 520 ALA A CA 1
ATOM 4072 C C . ALA A 1 520 ? -9.883 191.875 83.938 1 80.5 520 ALA A C 1
ATOM 4074 O O . ALA A 1 520 ? -9.375 192.75 84.625 1 80.5 520 ALA A O 1
ATOM 4075 N N . ALA A 1 521 ? -10.094 192.25 82.812 1 78.62 521 ALA A N 1
ATOM 4076 C CA . ALA A 1 521 ? -9.758 193.375 82.062 1 78.62 521 ALA A CA 1
ATOM 4077 C C . ALA A 1 521 ? -10.664 194.625 82.438 1 78.62 521 ALA A C 1
ATOM 4079 O O . ALA A 1 521 ? -10.203 195.75 82.562 1 78.62 521 ALA A O 1
ATOM 4080 N N . ARG A 1 522 ? -11.844 194.375 82.75 1 78.19 522 ARG A N 1
ATOM 4081 C CA . ARG A 1 522 ? -12.852 195.375 83.062 1 78.19 522 ARG A CA 1
ATOM 4082 C C . ARG A 1 522 ? -12.594 196 84.5 1 78.19 522 ARG A C 1
ATOM 4084 O O . ARG A 1 522 ? -12.938 197.125 84.75 1 78.19 522 ARG A O 1
ATOM 4091 N N . ALA A 1 523 ? -11.922 195.125 85.25 1 78.94 523 ALA A N 1
ATOM 4092 C CA . ALA A 1 523 ? -11.672 195.5 86.688 1 78.94 523 ALA A CA 1
ATOM 4093 C C . ALA A 1 523 ? -10.414 196.375 86.75 1 78.94 523 ALA A C 1
ATOM 4095 O O . ALA A 1 523 ? -10.023 196.75 87.875 1 78.94 523 ALA A O 1
ATOM 4096 N N . GLY A 1 524 ? -9.656 196.625 85.625 1 77.44 524 GLY A N 1
ATOM 4097 C CA . GLY A 1 524 ? -8.531 197.5 85.5 1 77.44 524 GLY A CA 1
ATOM 4098 C C . GLY A 1 524 ? -7.293 197 86.25 1 77.44 524 GLY A C 1
ATOM 4099 O O . GLY A 1 524 ? -6.84 195.875 86 1 77.44 524 GLY A O 1
ATOM 4100 N N . GLU A 1 525 ? -6.809 197.875 87.312 1 76.44 525 GLU A N 1
ATOM 4101 C CA . GLU A 1 525 ? -5.543 197.625 88 1 76.44 525 GLU A CA 1
ATOM 4102 C C . GLU A 1 525 ? -5.684 196.5 89 1 76.44 525 GLU A C 1
ATOM 4104 O O . GLU A 1 525 ? -4.738 195.75 89.25 1 76.44 525 GLU A O 1
ATOM 4109 N N . SER A 1 526 ? -6.828 196.25 89.375 1 74.88 526 SER A N 1
ATOM 4110 C CA . SER A 1 526 ? -7.086 195.25 90.375 1 74.88 526 SER A CA 1
ATOM 4111 C C . SER A 1 526 ? -7.246 193.875 89.812 1 74.88 526 SER A C 1
ATOM 4113 O O . SER A 1 526 ? -7.176 192.75 90.5 1 74.88 526 SER A O 1
ATOM 4115 N N . GLY A 1 527 ? -7.176 193.75 88.375 1 76.5 527 GLY A N 1
ATOM 4116 C CA . GLY A 1 527 ? -7.469 192.5 87.75 1 76.5 527 GLY A CA 1
ATOM 4117 C C . GLY A 1 527 ? -6.273 191.875 87 1 76.5 527 GLY A C 1
ATOM 4118 O O . GLY A 1 527 ? -6.383 190.875 86.312 1 76.5 527 GLY A O 1
ATOM 4119 N N . LYS A 1 528 ? -5.23 192.5 87.062 1 81.31 528 LYS A N 1
ATOM 4120 C CA . LYS A 1 528 ? -4.051 192.125 86.25 1 81.31 528 LYS A CA 1
ATOM 4121 C C . LYS A 1 528 ? -3.549 190.75 86.625 1 81.31 528 LYS A C 1
ATOM 4123 O O . LYS A 1 528 ? -3.176 190 85.75 1 81.31 528 LYS A O 1
ATOM 4128 N N . GLY A 1 529 ? -3.648 190.375 87.938 1 78.5 529 GLY A N 1
ATOM 4129 C CA . GLY A 1 529 ? -3.227 189 88.375 1 78.5 529 GLY A CA 1
ATOM 4130 C C . GLY A 1 529 ? -4.168 187.875 87.938 1 78.5 529 GLY A C 1
ATOM 4131 O O . GLY A 1 529 ? -3.721 186.875 87.562 1 78.5 529 GLY A O 1
ATOM 4132 N N . PHE A 1 530 ? -5.445 188.25 87.75 1 80.62 530 PHE A N 1
ATOM 4133 C CA . PHE A 1 530 ? -6.469 187.25 87.375 1 80.62 530 PHE A CA 1
ATOM 4134 C C . PHE A 1 530 ? -6.473 187.125 85.875 1 80.62 530 PHE A C 1
ATOM 4136 O O . PHE A 1 530 ? -6.746 186 85.375 1 80.62 530 PHE A O 1
ATOM 4143 N N . ALA A 1 531 ? -5.977 188 85.188 1 83.06 531 ALA A N 1
ATOM 4144 C CA . ALA A 1 531 ? -5.887 187.875 83.75 1 83.06 531 ALA A CA 1
ATOM 4145 C C . ALA A 1 531 ? -4.797 187 83.312 1 83.06 531 ALA A C 1
ATOM 4147 O O . ALA A 1 531 ? -4.984 186.125 82.375 1 83.06 531 ALA A O 1
ATOM 4148 N N . VAL A 1 532 ? -3.809 186.75 84.125 1 84.81 532 VAL A N 1
ATOM 4149 C CA . VAL A 1 532 ? -2.691 185.875 83.812 1 84.81 532 VAL A CA 1
ATOM 4150 C C . VAL A 1 532 ? -3.102 184.5 84.062 1 84.81 532 VAL A C 1
ATOM 4152 O O . VAL A 1 532 ? -2.83 183.5 83.312 1 84.81 532 VAL A O 1
ATOM 4155 N N . VAL A 1 533 ? -3.871 184.375 85.062 1 83.56 533 VAL A N 1
ATOM 4156 C CA . VAL A 1 533 ? -4.328 183 85.438 1 83.56 533 VAL A CA 1
ATOM 4157 C C . VAL A 1 533 ? -5.391 182.5 84.438 1 83.56 533 VAL A C 1
ATOM 4159 O O . VAL A 1 533 ? -5.367 181.375 84 1 83.56 533 VAL A O 1
ATOM 4162 N N . ALA A 1 534 ? -6.199 183.375 84 1 84.19 534 ALA A N 1
ATOM 4163 C CA . ALA A 1 534 ? -7.246 183 83.062 1 84.19 534 ALA A CA 1
ATOM 4164 C C . ALA A 1 534 ? -6.652 182.625 81.688 1 84.19 534 ALA A C 1
ATOM 4166 O O . ALA A 1 534 ? -7.109 181.75 81.062 1 84.19 534 ALA A O 1
ATOM 4167 N N . ASP A 1 535 ? -5.504 183.25 81.438 1 85.81 535 ASP A N 1
ATOM 4168 C CA . ASP A 1 535 ? -4.848 183 80.125 1 85.81 535 ASP A CA 1
ATOM 4169 C C . ASP A 1 535 ? -4.105 181.625 80.188 1 85.81 535 ASP A C 1
ATOM 4171 O O . ASP A 1 535 ? -4.074 181 79.188 1 85.81 535 ASP A O 1
ATOM 4175 N N . GLU A 1 536 ? -3.674 181.375 81.312 1 89.44 536 GLU A N 1
ATOM 4176 C CA . GLU A 1 536 ? -2.963 180.125 81.438 1 89.44 536 GLU A CA 1
ATOM 4177 C C . GLU A 1 536 ? -3.932 179 81.438 1 89.44 536 GLU A C 1
ATOM 4179 O O . GLU A 1 536 ? -3.662 178 80.812 1 89.44 536 GLU A O 1
ATOM 4184 N N . VAL A 1 537 ? -5.023 179 82 1 86.25 537 VAL A N 1
ATOM 4185 C CA . VAL A 1 537 ? -6.059 178 82 1 86.25 537 VAL A CA 1
ATOM 4186 C C . VAL A 1 537 ? -6.645 177.875 80.625 1 86.25 537 VAL A C 1
ATOM 4188 O O . VAL A 1 537 ? -6.941 176.75 80.188 1 86.25 537 VAL A O 1
ATOM 4191 N N . ARG A 1 538 ? -6.699 179 79.938 1 87.12 538 ARG A N 1
ATOM 4192 C CA . ARG A 1 538 ? -7.164 178.875 78.562 1 87.12 538 ARG A CA 1
ATOM 4193 C C . ARG A 1 538 ? -6.199 178.125 77.688 1 87.12 538 ARG A C 1
ATOM 4195 O O . ARG A 1 538 ? -6.625 177.25 76.875 1 87.12 538 ARG A O 1
ATOM 4202 N N . GLN A 1 539 ? -4.934 178.25 77.875 1 87.88 539 GLN A N 1
ATOM 4203 C CA . GLN A 1 539 ? -3.912 177.5 77.125 1 87.88 539 GLN A CA 1
ATOM 4204 C C . GLN A 1 539 ? -3.906 176 77.438 1 87.88 539 GLN A C 1
ATOM 4206 O O . GLN A 1 539 ? -3.762 175.25 76.562 1 87.88 539 GLN A O 1
ATOM 4211 N N . LEU A 1 540 ? -4.199 175.75 78.625 1 87.38 540 LEU A N 1
ATOM 4212 C CA . LEU A 1 540 ? -4.238 174.375 79 1 87.38 540 LEU A CA 1
ATOM 4213 C C . LEU A 1 540 ? -5.492 173.625 78.5 1 87.38 540 LEU A C 1
ATOM 4215 O O . LEU A 1 540 ? -5.441 172.5 78.125 1 87.38 540 LEU A O 1
ATOM 4219 N N . ALA A 1 541 ? -6.551 174.375 78.438 1 87.38 541 ALA A N 1
ATOM 4220 C CA . ALA A 1 541 ? -7.793 173.75 77.875 1 87.38 541 ALA A CA 1
ATOM 4221 C C . ALA A 1 541 ? -7.656 173.5 76.375 1 87.38 541 ALA A C 1
ATOM 4223 O O . ALA A 1 541 ? -8.148 172.5 75.875 1 87.38 541 ALA A O 1
ATOM 4224 N N . GLU A 1 542 ? -6.906 174.5 75.812 1 88.62 542 GLU A N 1
ATOM 4225 C CA . GLU A 1 542 ? -6.652 174.375 74.375 1 88.62 542 GLU A CA 1
ATOM 4226 C C . GLU A 1 542 ? -5.742 173.125 74.125 1 88.62 542 GLU A C 1
ATOM 4228 O O . GLU A 1 542 ? -5.969 172.375 73.188 1 88.62 542 GLU A O 1
ATOM 4233 N N . GLN A 1 543 ? -4.859 172.875 74.938 1 88.88 543 GLN A N 1
ATOM 4234 C CA . GLN A 1 543 ? -3.961 171.75 74.812 1 88.88 543 GLN A CA 1
ATOM 4235 C C . GLN A 1 543 ? -4.688 170.5 75.062 1 88.88 543 GLN A C 1
ATOM 4237 O O . GLN A 1 543 ? -4.441 169.5 74.438 1 88.88 543 GLN A O 1
ATOM 4242 N N . SER A 1 544 ? -5.527 170.375 76 1 86.69 544 SER A N 1
ATOM 4243 C CA . SER A 1 544 ? -6.324 169.25 76.312 1 86.69 544 SER A CA 1
ATOM 4244 C C . SER A 1 544 ? -7.285 168.875 75.188 1 86.69 544 SER A C 1
ATOM 4246 O O . SER A 1 544 ? -7.504 167.75 74.875 1 86.69 544 SER A O 1
ATOM 4248 N N . GLN A 1 545 ? -7.754 169.875 74.562 1 86.38 545 GLN A N 1
ATOM 4249 C CA . GLN A 1 545 ? -8.633 169.75 73.438 1 86.38 545 GLN A CA 1
ATOM 4250 C C . GLN A 1 545 ? -7.879 169.125 72.25 1 86.38 545 GLN A C 1
ATOM 4252 O O . GLN A 1 545 ? -8.375 168.125 71.625 1 86.38 545 GLN A O 1
ATOM 4257 N N . ILE A 1 546 ? -6.664 169.5 72.125 1 90.25 546 ILE A N 1
ATOM 4258 C CA . ILE A 1 546 ? -5.836 169 71.062 1 90.25 546 ILE A CA 1
ATOM 4259 C C . ILE A 1 546 ? -5.469 167.5 71.375 1 90.25 546 ILE A C 1
ATOM 4261 O O . ILE A 1 546 ? -5.535 166.625 70.5 1 90.25 546 ILE A O 1
ATOM 4265 N N . SER A 1 547 ? -5.23 167.25 72.5 1 87.25 547 SER A N 1
ATOM 4266 C CA . SER A 1 547 ? -4.875 165.875 72.875 1 87.25 547 SER A CA 1
ATOM 4267 C C . SER A 1 547 ? -6.078 165 72.812 1 87.25 547 SER A C 1
ATOM 4269 O O . SER A 1 547 ? -5.941 163.75 72.438 1 87.25 547 SER A O 1
ATOM 4271 N N . SER A 1 548 ? -7.199 165.375 73.188 1 85.81 548 SER A N 1
ATOM 4272 C CA . SER A 1 548 ? -8.422 164.625 73.062 1 85.81 548 SER A CA 1
ATOM 4273 C C . SER A 1 548 ? -8.773 164.25 71.625 1 85.81 548 SER A C 1
ATOM 4275 O O . SER A 1 548 ? -9.227 163.125 71.312 1 85.81 548 SER A O 1
ATOM 4277 N N . GLU A 1 549 ? -8.469 165.375 70.812 1 87.81 549 GLU A N 1
ATOM 4278 C CA . GLU A 1 549 ? -8.695 165.125 69.438 1 87.81 549 GLU A CA 1
ATOM 4279 C C . GLU A 1 549 ? -7.715 164.125 68.875 1 87.81 549 GLU A C 1
ATOM 4281 O O . GLU A 1 549 ? -8.086 163.25 68 1 87.81 549 GLU A O 1
ATOM 4286 N N . ASN A 1 550 ? -6.57 164.125 69.375 1 90.06 550 ASN A N 1
ATOM 4287 C CA . ASN A 1 550 ? -5.566 163.125 69 1 90.06 550 ASN A CA 1
ATOM 4288 C C . ASN A 1 550 ? -5.945 161.75 69.438 1 90.06 550 ASN A C 1
ATOM 4290 O O . ASN A 1 550 ? -5.828 160.75 68.625 1 90.06 550 ASN A O 1
ATOM 4294 N N . ILE A 1 551 ? -6.426 161.5 70.438 1 86.56 551 ILE A N 1
ATOM 4295 C CA . ILE A 1 551 ? -6.848 160.125 71 1 86.56 551 ILE A CA 1
ATOM 4296 C C . ILE A 1 551 ? -8.055 159.625 70.188 1 86.56 551 ILE A C 1
ATOM 4298 O O . ILE A 1 551 ? -8.148 158.5 69.875 1 86.56 551 ILE A O 1
ATOM 4302 N N . ARG A 1 552 ? -8.867 160.625 70 1 85.56 552 ARG A N 1
ATOM 4303 C CA . ARG A 1 552 ? -10.047 160.25 69.25 1 85.56 552 ARG A CA 1
ATOM 4304 C C . ARG A 1 552 ? -9.656 159.75 67.875 1 85.56 552 ARG A C 1
ATOM 4306 O O . ARG A 1 552 ? -10.227 158.75 67.438 1 85.56 552 ARG A O 1
ATOM 4313 N N . ASP A 1 553 ? -8.648 160.25 67.25 1 89.69 553 ASP A N 1
ATOM 4314 C CA . ASP A 1 553 ? -8.188 159.875 65.938 1 89.69 553 ASP A CA 1
ATOM 4315 C C . ASP A 1 553 ? -7.562 158.375 66.062 1 89.69 553 ASP A C 1
ATOM 4317 O O . ASP A 1 553 ? -7.852 157.5 65.25 1 89.69 553 ASP A O 1
ATOM 4321 N N . ILE A 1 554 ? -6.875 158.125 67 1 86.44 554 ILE A N 1
ATOM 4322 C CA . ILE A 1 554 ? -6.184 156.875 67.188 1 86.44 554 ILE A CA 1
ATOM 4323 C C . ILE A 1 554 ? -7.195 155.75 67.5 1 86.44 554 ILE A C 1
ATOM 4325 O O . ILE A 1 554 ? -7.141 154.625 66.938 1 86.44 554 ILE A O 1
ATOM 4329 N N . ILE A 1 555 ? -8.094 156.125 68.312 1 83.69 555 ILE A N 1
ATOM 4330 C CA . ILE A 1 555 ? -9.07 155.125 68.75 1 83.69 555 ILE A CA 1
ATOM 4331 C C . ILE A 1 555 ? -10 154.75 67.562 1 83.69 555 ILE A C 1
ATOM 4333 O O . ILE A 1 555 ? -10.422 153.625 67.438 1 83.69 555 ILE A O 1
ATOM 4337 N N . THR A 1 556 ? -10.32 155.875 66.812 1 89.06 556 THR A N 1
ATOM 4338 C CA . THR A 1 556 ? -11.133 155.625 65.625 1 89.06 556 THR A CA 1
ATOM 4339 C C . THR A 1 556 ? -10.43 154.625 64.688 1 89.06 556 THR A C 1
ATOM 4341 O O . THR A 1 556 ? -11.055 153.75 64.125 1 89.06 556 THR A O 1
ATOM 4344 N N . THR A 1 557 ? -9.109 154.75 64.688 1 88.81 557 THR A N 1
ATOM 4345 C CA . THR A 1 557 ? -8.336 153.875 63.812 1 88.81 557 THR A CA 1
ATOM 4346 C C . THR A 1 557 ? -8.297 152.5 64.438 1 88.81 557 THR A C 1
ATOM 4348 O O . THR A 1 557 ? -8.406 151.5 63.719 1 88.81 557 THR A O 1
ATOM 4351 N N . VAL A 1 558 ? -8.188 152.25 65.625 1 85.19 558 VAL A N 1
ATOM 4352 C CA . VAL A 1 558 ? -8.141 151 66.312 1 85.19 558 VAL A CA 1
ATOM 4353 C C . VAL A 1 558 ? -9.492 150.25 66.188 1 85.19 558 VAL A C 1
ATOM 4355 O O . VAL A 1 558 ? -9.539 149 66 1 85.19 558 VAL A O 1
ATOM 4358 N N . ILE A 1 559 ? -10.523 151.125 66.375 1 87.5 559 ILE A N 1
ATOM 4359 C CA . ILE A 1 559 ? -11.859 150.5 66.188 1 87.5 559 ILE A CA 1
ATOM 4360 C C . ILE A 1 559 ? -12.023 150 64.812 1 87.5 559 ILE A C 1
ATOM 4362 O O . ILE A 1 559 ? -12.555 148.875 64.625 1 87.5 559 ILE A O 1
ATOM 4366 N N . ASN A 1 560 ? -11.453 150.75 63.812 1 90.94 560 ASN A N 1
ATOM 4367 C CA . ASN A 1 560 ? -11.539 150.25 62.438 1 90.94 560 ASN A CA 1
ATOM 4368 C C . ASN A 1 560 ? -10.695 149 62.25 1 90.94 560 ASN A C 1
ATOM 4370 O O . ASN A 1 560 ? -11.125 148 61.562 1 90.94 560 ASN A O 1
ATOM 4374 N N . ASP A 1 561 ? -9.586 148.875 62.875 1 87.25 561 ASP A N 1
ATOM 4375 C CA . ASP A 1 561 ? -8.719 147.75 62.75 1 87.25 561 ASP A CA 1
ATOM 4376 C C . ASP A 1 561 ? -9.344 146.5 63.438 1 87.25 561 ASP A C 1
ATOM 4378 O O . ASP A 1 561 ? -9.234 145.375 62.938 1 87.25 561 ASP A O 1
ATOM 4382 N N . THR A 1 562 ? -9.914 146.625 64.5 1 86.62 562 THR A N 1
ATOM 4383 C CA . THR A 1 562 ? -10.555 145.5 65.188 1 86.62 562 THR A CA 1
ATOM 4384 C C . THR A 1 562 ? -11.734 144.875 64.375 1 86.62 562 THR A C 1
ATOM 4386 O O . THR A 1 562 ? -11.961 143.75 64.375 1 86.62 562 THR A O 1
ATOM 4389 N N . LYS A 1 563 ? -12.43 146 63.844 1 90.69 563 LYS A N 1
ATOM 4390 C CA . LYS A 1 563 ? -13.523 145.5 63 1 90.69 563 LYS A CA 1
ATOM 4391 C C . LYS A 1 563 ? -13 144.75 61.812 1 90.69 563 LYS A C 1
ATOM 4393 O O . LYS A 1 563 ? -13.609 143.75 61.438 1 90.69 563 LYS A O 1
ATOM 4398 N N . ASP A 1 564 ? -11.867 145.125 61.312 1 90.75 564 ASP A N 1
ATOM 4399 C CA . ASP A 1 564 ? -11.234 144.375 60.25 1 90.75 564 ASP A CA 1
ATOM 4400 C C . ASP A 1 564 ? -10.781 143 60.719 1 90.75 564 ASP A C 1
ATOM 4402 O O . ASP A 1 564 ? -10.891 142 60 1 90.75 564 ASP A O 1
ATOM 4406 N N . ALA A 1 565 ? -10.312 142.875 61.844 1 87.69 565 ALA A N 1
ATOM 4407 C CA . ALA A 1 565 ? -9.875 141.625 62.438 1 87.69 565 ALA A CA 1
ATOM 4408 C C . ALA A 1 565 ? -11.047 140.625 62.594 1 87.69 565 ALA A C 1
ATOM 4410 O O . ALA A 1 565 ? -10.93 139.375 62.344 1 87.69 565 ALA A O 1
ATOM 4411 N N . VAL A 1 566 ? -12.117 141.125 63.125 1 90.12 566 VAL A N 1
ATOM 4412 C CA . VAL A 1 566 ? -13.32 140.375 63.281 1 90.12 566 VAL A CA 1
ATOM 4413 C C . VAL A 1 566 ? -13.773 139.75 61.938 1 90.12 566 VAL A C 1
ATOM 4415 O O . VAL A 1 566 ? -14.117 138.625 61.844 1 90.12 566 VAL A O 1
ATOM 4418 N N . LEU A 1 567 ? -13.703 140.625 60.875 1 92.62 567 LEU A N 1
ATOM 4419 C CA . LEU A 1 567 ? -14.133 140.25 59.562 1 92.62 567 LEU A CA 1
ATOM 4420 C C . LEU A 1 567 ? -13.195 139.125 59 1 92.62 567 LEU A C 1
ATOM 4422 O O . LEU A 1 567 ? -13.648 138.125 58.406 1 92.62 567 LEU A O 1
ATOM 4426 N N . GLU A 1 568 ? -11.977 139.25 59.188 1 91.12 568 GLU A N 1
ATOM 4427 C CA . GLU A 1 568 ? -11.008 138.375 58.688 1 91.12 568 GLU A CA 1
ATOM 4428 C C . GLU A 1 568 ? -11.109 137 59.438 1 91.12 568 GLU A C 1
ATOM 4430 O O . GLU A 1 568 ? -10.898 136 58.875 1 91.12 568 GLU A O 1
ATOM 4435 N N . MET A 1 569 ? -11.367 137 60.656 1 90.44 569 MET A N 1
ATOM 4436 C CA . MET A 1 569 ? -11.539 135.75 61.438 1 90.44 569 MET A CA 1
ATOM 4437 C C . MET A 1 569 ? -12.773 135 61 1 90.44 569 MET A C 1
ATOM 4439 O O . MET A 1 569 ? -12.773 133.75 61 1 90.44 569 MET A O 1
ATOM 4443 N N . LYS A 1 570 ? -13.75 135.875 60.688 1 91.31 570 LYS A N 1
ATOM 4444 C CA . LYS A 1 570 ? -14.945 135.25 60.188 1 91.31 570 LYS A CA 1
ATOM 4445 C C . LYS A 1 570 ? -14.648 134.5 58.875 1 91.31 570 LYS A C 1
ATOM 4447 O O . LYS A 1 570 ? -15.109 133.375 58.656 1 91.31 570 LYS A O 1
ATOM 4452 N N . LYS A 1 571 ? -13.875 135.125 58.062 1 91.44 571 LYS A N 1
ATOM 4453 C CA . LYS A 1 571 ? -13.461 134.375 56.812 1 91.44 571 LYS A CA 1
ATOM 4454 C C . LYS A 1 571 ? -12.578 133.25 57.094 1 91.44 571 LYS A C 1
ATOM 4456 O O . LYS A 1 571 ? -12.703 132.125 56.438 1 91.44 571 LYS A O 1
ATOM 4461 N N . THR A 1 572 ? -11.711 133.25 57.969 1 91.12 572 THR A N 1
ATOM 4462 C CA . THR A 1 572 ? -10.82 132.125 58.344 1 91.12 572 THR A CA 1
ATOM 4463 C C . THR A 1 572 ? -11.609 131 58.875 1 91.12 572 THR A C 1
ATOM 4465 O O . THR A 1 572 ? -11.312 129.875 58.562 1 91.12 572 THR A O 1
ATOM 4468 N N . ASN A 1 573 ? -12.586 131.375 59.719 1 89.75 573 ASN A N 1
ATOM 4469 C CA . ASN A 1 573 ? -13.422 130.25 60.25 1 89.75 573 ASN A CA 1
ATOM 4470 C C . ASN A 1 573 ? -14.195 129.5 59.125 1 89.75 573 ASN A C 1
ATOM 4472 O O . ASN A 1 573 ? -14.43 128.375 59.219 1 89.75 573 ASN A O 1
ATOM 4476 N N . GLN A 1 574 ? -14.578 130.375 58.156 1 91.5 574 GLN A N 1
ATOM 4477 C CA . GLN A 1 574 ? -15.25 129.75 57 1 91.5 574 GLN A CA 1
ATOM 4478 C C . GLN A 1 574 ? -14.297 128.75 56.25 1 91.5 574 GLN A C 1
ATOM 4480 O O . GLN A 1 574 ? -14.672 127.688 55.875 1 91.5 574 GLN A O 1
ATOM 4485 N N . THR A 1 575 ? -13.141 129.25 56.062 1 89.75 575 THR A N 1
ATOM 4486 C CA . THR A 1 575 ? -12.133 128.375 55.375 1 89.75 575 THR A CA 1
ATOM 4487 C C . THR A 1 575 ? -11.805 127.188 56.219 1 89.75 575 THR A C 1
ATOM 4489 O O . THR A 1 575 ? -11.57 126.125 55.656 1 89.75 575 THR A O 1
ATOM 4492 N N . ASN A 1 576 ? -11.75 127.312 57.469 1 90.19 576 ASN A N 1
ATOM 4493 C CA . ASN A 1 576 ? -11.508 126.125 58.344 1 90.19 576 ASN A CA 1
ATOM 4494 C C . ASN A 1 576 ? -12.617 125.125 58.25 1 90.19 576 ASN A C 1
ATOM 4496 O O . ASN A 1 576 ? -12.352 123.938 58.344 1 90.19 576 ASN A O 1
ATOM 4500 N N . SER A 1 577 ? -13.812 125.625 58.156 1 91 577 SER A N 1
ATOM 4501 C CA . SER A 1 577 ? -14.93 124.75 57.969 1 91 577 SER A CA 1
ATOM 4502 C C . SER A 1 577 ? -14.797 123.938 56.688 1 91 577 SER A C 1
ATOM 4504 O O . SER A 1 577 ? -15.164 122.75 56.625 1 91 577 SER A O 1
ATOM 4506 N N . GLU A 1 578 ? -14.297 124.562 55.656 1 90.25 578 GLU A N 1
ATOM 4507 C CA . GLU A 1 578 ? -14.039 123.812 54.406 1 90.25 578 GLU A CA 1
ATOM 4508 C C . GLU A 1 578 ? -12.93 122.812 54.562 1 90.25 578 GLU A C 1
ATOM 4510 O O . GLU A 1 578 ? -12.992 121.75 53.969 1 90.25 578 GLU A O 1
ATOM 4515 N N . GLN A 1 579 ? -11.977 123 55.281 1 87.12 579 GLN A N 1
ATOM 4516 C CA . GLN A 1 579 ? -10.891 122.062 55.562 1 87.12 579 GLN A CA 1
ATOM 4517 C C . GLN A 1 579 ? -11.391 120.875 56.344 1 87.12 579 GLN A C 1
ATOM 4519 O O . GLN A 1 579 ? -10.945 119.75 56.094 1 87.12 579 GLN A O 1
ATOM 4524 N N . LYS A 1 580 ? -12.234 121.188 57.25 1 88.44 580 LYS A N 1
ATOM 4525 C CA . LYS A 1 580 ? -12.836 120.062 58 1 88.44 580 LYS A CA 1
ATOM 4526 C C . LYS A 1 580 ? -13.516 119.062 57.062 1 88.44 580 LYS A C 1
ATOM 4528 O O . LYS A 1 580 ? -13.312 117.875 57.156 1 88.44 580 LYS A O 1
ATOM 4533 N N . ALA A 1 581 ? -14.227 119.625 56.125 1 91.25 581 ALA A N 1
ATOM 4534 C CA . ALA A 1 581 ? -14.93 118.75 55.156 1 91.25 581 ALA A CA 1
ATOM 4535 C C . ALA A 1 581 ? -13.945 118 54.281 1 91.25 581 ALA A C 1
ATOM 4537 O O . ALA A 1 581 ? -14.18 116.812 53.969 1 91.25 581 ALA A O 1
ATOM 4538 N N . ALA A 1 582 ? -12.898 118.5 53.969 1 87.69 582 ALA A N 1
ATOM 4539 C CA . ALA A 1 582 ? -11.883 117.875 53.125 1 87.69 582 ALA A CA 1
ATOM 4540 C C . ALA A 1 582 ? -11.211 116.75 53.875 1 87.69 582 ALA A C 1
ATOM 4542 O O . ALA A 1 582 ? -10.938 115.688 53.312 1 87.69 582 ALA A O 1
ATOM 4543 N N . VAL A 1 583 ? -10.914 116.812 55.125 1 87.44 583 VAL A N 1
ATOM 4544 C CA . VAL A 1 583 ? -10.328 115.812 55.969 1 87.44 583 VAL A CA 1
ATOM 4545 C C . VAL A 1 583 ? -11.281 114.625 56.062 1 87.44 583 VAL A C 1
ATOM 4547 O O . VAL A 1 583 ? -10.867 113.438 55.969 1 87.44 583 VAL A O 1
ATOM 4550 N N . GLU A 1 584 ? -12.57 115 56.219 1 90.5 584 GLU A N 1
ATOM 4551 C CA . GLU A 1 584 ? -13.578 113.938 56.312 1 90.5 584 GLU A CA 1
ATOM 4552 C C . GLU A 1 584 ? -13.688 113.125 55 1 90.5 584 GLU A C 1
ATOM 4554 O O . GLU A 1 584 ? -13.867 111.938 55 1 90.5 584 GLU A O 1
ATOM 4559 N N . ASN A 1 585 ? -13.531 113.875 53.938 1 90.19 585 ASN A N 1
ATOM 4560 C CA . ASN A 1 585 ? -13.586 113.188 52.625 1 90.19 585 ASN A CA 1
ATOM 4561 C C . ASN A 1 585 ? -12.391 112.25 52.406 1 90.19 585 ASN A C 1
ATOM 4563 O O . ASN A 1 585 ? -12.539 111.188 51.875 1 90.19 585 ASN A O 1
ATOM 4567 N N . VAL A 1 586 ? -11.234 112.625 52.75 1 88.5 586 VAL A N 1
ATOM 4568 C CA . VAL A 1 586 ? -10.039 111.812 52.656 1 88.5 586 VAL A CA 1
ATOM 4569 C C . VAL A 1 586 ? -10.18 110.562 53.531 1 88.5 586 VAL A C 1
ATOM 4571 O O . VAL A 1 586 ? -9.812 109.438 53.094 1 88.5 586 VAL A O 1
ATOM 4574 N N . ASN A 1 587 ? -10.703 110.75 54.719 1 88 587 ASN A N 1
ATOM 4575 C CA . ASN A 1 587 ? -10.93 109.625 55.594 1 88 587 ASN A CA 1
ATOM 4576 C C . ASN A 1 587 ? -11.875 108.625 54.969 1 88 587 ASN A C 1
ATOM 4578 O O . ASN A 1 587 ? -11.641 107.375 55.062 1 88 587 ASN A O 1
ATOM 4582 N N . ALA A 1 588 ? -12.906 109.125 54.344 1 88 588 ALA A N 1
ATOM 4583 C CA . ALA A 1 588 ? -13.867 108.25 53.688 1 88 588 ALA A CA 1
ATOM 4584 C C . ALA A 1 588 ? -13.234 107.5 52.5 1 88 588 ALA A C 1
ATOM 4586 O O . ALA A 1 588 ? -13.484 106.312 52.312 1 88 588 ALA A O 1
ATOM 4587 N N . SER A 1 589 ? -12.484 108.188 51.812 1 86.88 589 SER A N 1
ATOM 4588 C CA . SER A 1 589 ? -11.812 107.562 50.656 1 86.88 589 SER A CA 1
ATOM 4589 C C . SER A 1 589 ? -10.844 106.5 51.094 1 86.88 589 SER A C 1
ATOM 4591 O O . SER A 1 589 ? -10.758 105.438 50.5 1 86.88 589 SER A O 1
ATOM 4593 N N . PHE A 1 590 ? -10.156 106.625 52.125 1 86.69 590 PHE A N 1
ATOM 4594 C CA . PHE A 1 590 ? -9.203 105.688 52.656 1 86.69 590 PHE A CA 1
ATOM 4595 C C . PHE A 1 590 ? -9.93 104.438 53.188 1 86.69 590 PHE A C 1
ATOM 4597 O O . PHE A 1 590 ? -9.438 103.312 53.031 1 86.69 590 PHE A O 1
ATOM 4604 N N . SER A 1 591 ? -11.023 104.75 53.844 1 87.44 591 SER A N 1
ATOM 4605 C CA . SER A 1 591 ? -11.797 103.625 54.344 1 87.44 591 SER A CA 1
ATOM 4606 C C . SER A 1 591 ? -12.289 102.75 53.219 1 87.44 591 SER A C 1
ATOM 4608 O O . SER A 1 591 ? -12.266 101.5 53.344 1 87.44 591 SER A O 1
ATOM 4610 N N . SER A 1 592 ? -12.711 103.312 52.188 1 87.06 592 SER A N 1
ATOM 4611 C CA . SER A 1 592 ? -13.164 102.562 51.031 1 87.06 592 SER A CA 1
ATOM 4612 C C . SER A 1 592 ? -12.016 101.812 50.406 1 87.06 592 SER A C 1
ATOM 4614 O O . SER A 1 592 ? -12.219 100.688 49.938 1 87.06 592 SER A O 1
ATOM 4616 N N . LEU A 1 593 ? -10.906 102.312 50.344 1 87.38 593 LEU A N 1
ATOM 4617 C CA . LEU A 1 593 ? -9.719 101.625 49.781 1 87.38 593 LEU A CA 1
ATOM 4618 C C . LEU A 1 593 ? -9.328 100.438 50.656 1 87.38 593 LEU A C 1
ATOM 4620 O O . LEU A 1 593 ? -8.938 99.375 50.125 1 87.38 593 LEU A O 1
ATOM 4624 N N . LYS A 1 594 ? -9.375 100.625 51.875 1 88.69 594 LYS A N 1
ATOM 4625 C CA . LYS A 1 594 ? -9.047 99.5 52.781 1 88.69 594 LYS A CA 1
ATOM 4626 C C . LYS A 1 594 ? -9.914 98.312 52.531 1 88.69 594 LYS A C 1
ATOM 4628 O O . LYS A 1 594 ? -9.398 97.188 52.438 1 88.69 594 LYS A O 1
ATOM 4633 N N . ASP A 1 595 ? -11.227 98.562 52.312 1 89.19 595 ASP A N 1
ATOM 4634 C CA . ASP A 1 595 ? -12.156 97.438 52.094 1 89.19 595 ASP A CA 1
ATOM 4635 C C . ASP A 1 595 ? -11.828 96.688 50.781 1 89.19 595 ASP A C 1
ATOM 4637 O O . ASP A 1 595 ? -11.852 95.5 50.719 1 89.19 595 ASP A O 1
ATOM 4641 N N . SER A 1 596 ? -11.5 97.438 49.875 1 86.94 596 SER A N 1
ATOM 4642 C CA . SER A 1 596 ? -11.227 96.875 48.562 1 86.94 596 SER A CA 1
ATOM 4643 C C . SER A 1 596 ? -9.93 96.062 48.562 1 86.94 596 SER A C 1
ATOM 4645 O O . SER A 1 596 ? -9.852 95 47.938 1 86.94 596 SER A O 1
ATOM 4647 N N . ILE A 1 597 ? -8.914 96.438 49.188 1 88.44 597 ILE A N 1
ATOM 4648 C CA . ILE A 1 597 ? -7.633 95.75 49.25 1 88.44 597 ILE A CA 1
ATOM 4649 C C . ILE A 1 597 ? -7.773 94.5 50.062 1 88.44 597 ILE A C 1
ATOM 4651 O O . ILE A 1 597 ? -7.211 93.438 49.719 1 88.44 597 ILE A O 1
ATOM 4655 N N . MET A 1 598 ? -8.594 94.562 51.125 1 88.62 598 MET A N 1
ATOM 4656 C CA . MET A 1 598 ? -8.805 93.375 51.969 1 88.62 598 MET A CA 1
ATOM 4657 C C . MET A 1 598 ? -9.523 92.312 51.188 1 88.62 598 MET A C 1
ATOM 4659 O O . MET A 1 598 ? -9.188 91.125 51.281 1 88.62 598 MET A O 1
ATOM 4663 N N . LEU A 1 599 ? -10.445 92.688 50.375 1 88.81 599 LEU A N 1
ATOM 4664 C CA . LEU A 1 599 ? -11.156 91.75 49.531 1 88.81 599 LEU A CA 1
ATOM 4665 C C . LEU A 1 599 ? -10.211 91.125 48.531 1 88.81 599 LEU A C 1
ATOM 4667 O O . LEU A 1 599 ? -10.273 89.938 48.25 1 88.81 599 LEU A O 1
ATOM 4671 N N . SER A 1 600 ? -9.375 91.812 47.969 1 87.88 600 SER A N 1
ATOM 4672 C CA . SER A 1 600 ? -8.414 91.312 47 1 87.88 600 SER A CA 1
ATOM 4673 C C . SER A 1 600 ? -7.438 90.312 47.625 1 87.88 600 SER A C 1
ATOM 4675 O O . SER A 1 600 ? -7.062 89.375 47 1 87.88 600 SER A O 1
ATOM 4677 N N . LEU A 1 601 ? -7.027 90.625 48.781 1 89.12 601 LEU A N 1
ATOM 4678 C CA . LEU A 1 601 ? -6.129 89.75 49.5 1 89.12 601 LEU A CA 1
ATOM 4679 C C . LEU A 1 601 ? -6.785 88.375 49.719 1 89.12 601 LEU A C 1
ATOM 4681 O O . LEU A 1 601 ? -6.141 87.312 49.562 1 89.12 601 LEU A O 1
ATOM 4685 N N . ASP A 1 602 ? -8.086 88.375 50 1 90.06 602 ASP A N 1
ATOM 4686 C CA . ASP A 1 602 ? -8.812 87.125 50.188 1 90.06 602 ASP A CA 1
ATOM 4687 C C . ASP A 1 602 ? -8.922 86.375 48.875 1 90.06 602 ASP A C 1
ATOM 4689 O O . ASP A 1 602 ? -8.758 85.125 48.875 1 90.06 602 ASP A O 1
ATOM 4693 N N . ASP A 1 603 ? -9.148 87.062 47.875 1 87.19 603 ASP A N 1
ATOM 4694 C CA . ASP A 1 603 ? -9.297 86.438 46.594 1 87.19 603 ASP A CA 1
ATOM 4695 C C . ASP A 1 603 ? -7.984 85.75 46.156 1 87.19 603 ASP A C 1
ATOM 4697 O O . ASP A 1 603 ? -7.98 84.688 45.594 1 87.19 603 ASP A O 1
ATOM 4701 N N . ILE A 1 604 ? -6.891 86.375 46.312 1 88.81 604 ILE A N 1
ATOM 4702 C CA . ILE A 1 604 ? -5.586 85.812 45.906 1 88.81 604 ILE A CA 1
ATOM 4703 C C . ILE A 1 604 ? -5.23 84.625 46.75 1 88.81 604 ILE A C 1
ATOM 4705 O O . ILE A 1 604 ? -4.629 83.688 46.25 1 88.81 604 ILE A O 1
ATOM 4709 N N . LYS A 1 605 ? -5.629 84.688 48.031 1 89.19 605 LYS A N 1
ATOM 4710 C CA . LYS A 1 605 ? -5.414 83.562 48.875 1 89.19 605 LYS A CA 1
ATOM 4711 C C . LYS A 1 605 ? -6.184 82.312 48.344 1 89.19 605 LYS A C 1
ATOM 4713 O O . LYS A 1 605 ? -5.648 81.25 48.281 1 89.19 605 LYS A O 1
ATOM 4718 N N . ASN A 1 606 ? -7.359 82.562 47.969 1 89.69 606 ASN A N 1
ATOM 4719 C CA . ASN A 1 606 ? -8.164 81.5 47.375 1 89.69 606 ASN A CA 1
ATOM 4720 C C . ASN A 1 606 ? -7.574 81 46.062 1 89.69 606 ASN A C 1
ATOM 4722 O O . ASN A 1 606 ? -7.598 79.812 45.781 1 89.69 606 ASN A O 1
ATOM 4726 N N . GLN A 1 607 ? -7.066 81.812 45.344 1 87.94 607 GLN A N 1
ATOM 4727 C CA . GLN A 1 607 ? -6.422 81.5 44.094 1 87.94 607 GLN A CA 1
ATOM 4728 C C . GLN A 1 607 ? -5.195 80.625 44.312 1 87.94 607 GLN A C 1
ATOM 4730 O O . GLN A 1 607 ? -5 79.625 43.625 1 87.94 607 GLN A O 1
ATOM 4735 N N . THR A 1 608 ? -4.418 80.938 45.25 1 88.25 608 THR A N 1
ATOM 4736 C CA . THR A 1 608 ? -3.219 80.188 45.562 1 88.25 608 THR A CA 1
ATOM 4737 C C . THR A 1 608 ? -3.584 78.75 45.969 1 88.25 608 THR A C 1
ATOM 4739 O O . THR A 1 608 ? -2.887 77.812 45.625 1 88.25 608 THR A O 1
ATOM 4742 N N . ASN A 1 609 ? -4.719 78.625 46.688 1 89.81 609 ASN A N 1
ATOM 4743 C CA . ASN A 1 609 ? -5.184 77.312 47.062 1 89.81 609 ASN A CA 1
ATOM 4744 C C . ASN A 1 609 ? -5.605 76.5 45.844 1 89.81 609 ASN A C 1
ATOM 4746 O O . ASN A 1 609 ? -5.34 75.25 45.781 1 89.81 609 ASN A O 1
ATOM 4750 N N . SER A 1 610 ? -6.188 77.062 44.938 1 89.75 610 SER A N 1
ATOM 4751 C CA . SER A 1 610 ? -6.613 76.438 43.719 1 89.75 610 SER A CA 1
ATOM 4752 C C . SER A 1 610 ? -5.418 76 42.875 1 89.75 610 SER A C 1
ATOM 4754 O O . SER A 1 610 ? -5.441 74.875 42.281 1 89.75 610 SER A O 1
ATOM 4756 N N . ILE A 1 611 ? -4.41 76.688 42.844 1 91.38 611 ILE A N 1
ATOM 4757 C CA . ILE A 1 611 ? -3.203 76.375 42.094 1 91.38 611 ILE A CA 1
ATOM 4758 C C . ILE A 1 611 ? -2.521 75.125 42.688 1 91.38 611 ILE A C 1
ATOM 4760 O O . ILE A 1 611 ? -1.972 74.312 41.938 1 91.38 611 ILE A O 1
ATOM 4764 N N . LYS A 1 612 ? -2.582 75 43.969 1 90.44 612 LYS A N 1
ATOM 4765 C CA . LYS A 1 612 ? -2.006 73.812 44.625 1 90.44 612 LYS A CA 1
ATOM 4766 C C . LYS A 1 612 ? -2.721 72.562 44.188 1 90.44 612 LYS A C 1
ATOM 4768 O O . LYS A 1 612 ? -2.084 71.562 43.969 1 90.44 612 LYS A O 1
ATOM 4773 N N . ILE A 1 613 ? -3.965 72.625 43.969 1 89.88 613 ILE A N 1
ATOM 4774 C CA . ILE A 1 613 ? -4.738 71.5 43.5 1 89.88 613 ILE A CA 1
ATOM 4775 C C . ILE A 1 613 ? -4.367 71.188 42.062 1 89.88 613 ILE A C 1
ATOM 4777 O O . ILE A 1 613 ? -4.281 70.062 41.656 1 89.88 613 ILE A O 1
ATOM 4781 N N . LEU A 1 614 ? -4.109 72.125 41.281 1 90.06 614 LEU A N 1
ATOM 4782 C CA . LEU A 1 614 ? -3.691 72 39.875 1 90.06 614 LEU A CA 1
ATOM 4783 C C . LEU A 1 614 ? -2.383 71.188 39.812 1 90.06 614 LEU A C 1
ATOM 4785 O O . LEU A 1 614 ? -2.209 70.375 38.906 1 90.06 614 LEU A O 1
ATOM 4789 N N . VAL A 1 615 ? -1.49 71.562 40.719 1 90.06 615 VAL A N 1
ATOM 4790 C CA . VAL A 1 615 ? -0.203 70.812 40.719 1 90.06 615 VAL A CA 1
ATOM 4791 C C . VAL A 1 615 ? -0.42 69.375 40.969 1 90.06 615 VAL A C 1
ATOM 4793 O O . VAL A 1 615 ? 0.191 68.5 40.312 1 90.06 615 VAL A O 1
ATOM 4796 N N . ASP A 1 616 ? -1.344 69.062 41.906 1 90.25 616 ASP A N 1
ATOM 4797 C CA . ASP A 1 616 ? -1.634 67.625 42.219 1 90.25 616 ASP A CA 1
ATOM 4798 C C . ASP A 1 616 ? -2.244 66.938 41.031 1 90.25 616 ASP A C 1
ATOM 4800 O O . ASP A 1 616 ? -1.882 65.812 40.75 1 90.25 616 ASP A O 1
ATOM 4804 N N . GLN A 1 617 ? -3.115 67.562 40.406 1 87.94 617 GLN A N 1
ATOM 4805 C CA . GLN A 1 617 ? -3.779 66.938 39.281 1 87.94 617 GLN A CA 1
ATOM 4806 C C . GLN A 1 617 ? -2.814 66.75 38.094 1 87.94 617 GLN A C 1
ATOM 4808 O O . GLN A 1 617 ? -2.887 65.812 37.375 1 87.94 617 GLN A O 1
ATOM 4813 N N . LYS A 1 618 ? -1.949 67.625 37.906 1 88.56 618 LYS A N 1
ATOM 4814 C CA . LYS A 1 618 ? -0.918 67.562 36.875 1 88.56 618 LYS A CA 1
ATOM 4815 C C . LYS A 1 618 ? -0.041 66.312 37.094 1 88.56 618 LYS A C 1
ATOM 4817 O O . LYS A 1 618 ? 0.295 65.625 36.156 1 88.56 618 LYS A O 1
ATOM 4822 N N . LEU A 1 619 ? 0.26 66.062 38.312 1 90.19 619 LEU A N 1
ATOM 4823 C CA . LEU A 1 619 ? 1.078 64.875 38.625 1 90.19 619 LEU A CA 1
ATOM 4824 C C . LEU A 1 619 ? 0.344 63.594 38.312 1 90.19 619 LEU A C 1
ATOM 4826 O O . LEU A 1 619 ? 0.953 62.656 37.844 1 90.19 619 LEU A O 1
ATOM 4830 N N . LYS A 1 620 ? -0.883 63.625 38.531 1 90.75 620 LYS A N 1
ATOM 4831 C CA . LYS A 1 620 ? -1.681 62.469 38.219 1 90.75 620 LYS A CA 1
ATOM 4832 C C . LYS A 1 620 ? -1.729 62.219 36.719 1 90.75 620 LYS A C 1
ATOM 4834 O O . LYS A 1 620 ? -1.656 61.062 36.281 1 90.75 620 LYS A O 1
ATOM 4839 N N . VAL A 1 621 ? -1.848 63.188 35.938 1 89.56 621 VAL A N 1
ATOM 4840 C CA . VAL A 1 621 ? -1.867 63.062 34.469 1 89.56 621 VAL A CA 1
ATOM 4841 C C . VAL A 1 621 ? -0.501 62.594 33.969 1 89.56 621 VAL A C 1
ATOM 4843 O O . VAL A 1 621 ? -0.413 61.75 33.094 1 89.56 621 VAL A O 1
ATOM 4846 N N . THR A 1 622 ? 0.502 63.156 34.562 1 91.12 622 THR A N 1
ATOM 4847 C CA . THR A 1 622 ? 1.854 62.75 34.188 1 91.12 622 THR A CA 1
ATOM 4848 C C . THR A 1 622 ? 2.068 61.281 34.469 1 91.12 622 THR A C 1
ATOM 4850 O O . THR A 1 622 ? 2.637 60.562 33.656 1 91.12 622 THR A O 1
ATOM 4853 N N . GLU A 1 623 ? 1.583 60.875 35.594 1 91.44 623 GLU A N 1
ATOM 4854 C CA . GLU A 1 623 ? 1.689 59.469 35.969 1 91.44 623 GLU A CA 1
ATOM 4855 C C . GLU A 1 623 ? 0.918 58.562 35 1 91.44 623 GLU A C 1
ATOM 4857 O O . GLU A 1 623 ? 1.393 57.5 34.594 1 91.44 623 GLU A O 1
ATOM 4862 N N . MET A 1 624 ? -0.219 58.938 34.594 1 89.38 624 MET A N 1
ATOM 4863 C CA . MET A 1 624 ? -1.034 58.219 33.625 1 89.38 624 MET A CA 1
ATOM 4864 C C . MET A 1 624 ? -0.302 58.062 32.281 1 89.38 624 MET A C 1
ATOM 4866 O O . MET A 1 624 ? -0.27 56.969 31.719 1 89.38 624 MET A O 1
ATOM 4870 N N . ILE A 1 625 ? 0.306 59.094 31.828 1 90.25 625 ILE A N 1
ATOM 4871 C CA . ILE A 1 625 ? 1.021 59.094 30.562 1 90.25 625 ILE A CA 1
ATOM 4872 C C . ILE A 1 625 ? 2.217 58.125 30.656 1 90.25 625 ILE A C 1
ATOM 4874 O O . ILE A 1 625 ? 2.48 57.375 29.719 1 90.25 625 ILE A O 1
ATOM 4878 N N . GLU A 1 626 ? 2.871 58.156 31.797 1 90.44 626 GLU A N 1
ATOM 4879 C CA . GLU A 1 626 ? 4.012 57.281 32 1 90.44 626 GLU A CA 1
ATOM 4880 C C . GLU A 1 626 ? 3.572 55.812 32 1 90.44 626 GLU A C 1
ATOM 4882 O O . GLU A 1 626 ? 4.23 54.969 31.406 1 90.44 626 GLU A O 1
ATOM 4887 N N . ASN A 1 627 ? 2.494 55.562 32.594 1 90.56 627 ASN A N 1
ATOM 4888 C CA . ASN A 1 627 ? 1.974 54.188 32.656 1 90.56 627 ASN A CA 1
ATOM 4889 C C . ASN A 1 627 ? 1.542 53.688 31.281 1 90.56 627 ASN A C 1
ATOM 4891 O O . ASN A 1 627 ? 1.84 52.562 30.906 1 90.56 627 ASN A O 1
ATOM 4895 N N . ILE A 1 628 ? 0.883 54.438 30.562 1 88.5 628 ILE A N 1
ATOM 4896 C CA . ILE A 1 628 ? 0.412 54.062 29.234 1 88.5 628 ILE A CA 1
ATOM 4897 C C . ILE A 1 628 ? 1.604 53.875 28.297 1 88.5 628 ILE A C 1
ATOM 4899 O O . ILE A 1 628 ? 1.592 53 27.438 1 88.5 628 ILE A O 1
ATOM 4903 N N . SER A 1 629 ? 2.584 54.75 28.469 1 89.25 629 SER A N 1
ATOM 4904 C CA . SER A 1 629 ? 3.803 54.594 27.688 1 89.25 629 SER A CA 1
ATOM 4905 C C . SER A 1 629 ? 4.453 53.25 27.953 1 89.25 629 SER A C 1
ATOM 4907 O O . SER A 1 629 ? 4.875 52.562 27.016 1 89.25 629 SER A O 1
ATOM 4909 N N . ALA A 1 630 ? 4.527 52.812 29.172 1 89.94 630 ALA A N 1
ATOM 4910 C CA . ALA A 1 630 ? 5.09 51.531 29.531 1 89.94 630 ALA A CA 1
ATOM 4911 C C . ALA A 1 630 ? 4.262 50.375 28.938 1 89.94 630 ALA A C 1
ATOM 4913 O O . ALA A 1 630 ? 4.812 49.406 28.422 1 89.94 630 ALA A O 1
ATOM 4914 N N . LEU A 1 631 ? 3.004 50.469 29 1 87.69 631 LEU A N 1
ATOM 4915 C CA . LEU A 1 631 ? 2.104 49.438 28.469 1 87.69 631 LEU A CA 1
ATOM 4916 C C . LEU A 1 631 ? 2.225 49.375 26.953 1 87.69 631 LEU A C 1
ATOM 4918 O O . LEU A 1 631 ? 2.143 48.281 26.375 1 87.69 631 LEU A O 1
ATOM 4922 N N . SER A 1 632 ? 2.369 50.5 26.281 1 88.38 632 SER A N 1
ATOM 4923 C CA . SER A 1 632 ? 2.564 50.531 24.828 1 88.38 632 SER A CA 1
ATOM 4924 C C . SER A 1 632 ? 3.846 49.812 24.438 1 88.38 632 SER A C 1
ATOM 4926 O O . SER A 1 632 ? 3.879 49.094 23.422 1 88.38 632 SER A O 1
ATOM 4928 N N . GLN A 1 633 ? 4.867 49.938 25.234 1 88.94 633 GLN A N 1
ATOM 4929 C CA . GLN A 1 633 ? 6.121 49.25 24.969 1 88.94 633 GLN A CA 1
ATOM 4930 C C . GLN A 1 633 ? 5.969 47.75 25.141 1 88.94 633 GLN A C 1
ATOM 4932 O O . GLN A 1 633 ? 6.5 46.969 24.344 1 88.94 633 GLN A O 1
ATOM 4937 N N . GLU A 1 634 ? 5.285 47.406 26.156 1 90.12 634 GLU A N 1
ATOM 4938 C CA . GLU A 1 634 ? 5.023 46 26.375 1 90.12 634 GLU A CA 1
ATOM 4939 C C . GLU A 1 634 ? 4.211 45.406 25.234 1 90.12 634 GLU A C 1
ATOM 4941 O O . GLU A 1 634 ? 4.477 44.281 24.797 1 90.12 634 GLU A O 1
ATOM 4946 N N . THR A 1 635 ? 3.238 46.125 24.797 1 89.75 635 THR A N 1
ATOM 4947 C CA . THR A 1 635 ? 2.42 45.656 23.672 1 89.75 635 THR A CA 1
ATOM 4948 C C . THR A 1 635 ? 3.262 45.5 22.406 1 89.75 635 THR A C 1
ATOM 4950 O O . THR A 1 635 ? 3.105 44.562 21.656 1 89.75 635 THR A O 1
ATOM 4953 N N . SER A 1 636 ? 4.117 46.438 22.203 1 90.31 636 SER A N 1
ATOM 4954 C CA . SER A 1 636 ? 5.02 46.375 21.062 1 90.31 636 SER A CA 1
ATOM 4955 C C . SER A 1 636 ? 5.898 45.125 21.125 1 90.31 636 SER A C 1
ATOM 4957 O O . SER A 1 636 ? 6.086 44.438 20.109 1 90.31 636 SER A O 1
ATOM 4959 N N . ALA A 1 637 ? 6.426 44.812 22.281 1 90.38 637 ALA A N 1
ATOM 4960 C CA . ALA A 1 637 ? 7.258 43.625 22.453 1 90.38 637 ALA A CA 1
ATOM 4961 C C . ALA A 1 637 ? 6.457 42.344 22.203 1 90.38 637 ALA A C 1
ATOM 4963 O O . ALA A 1 637 ? 6.945 41.438 21.562 1 90.38 637 ALA A O 1
ATOM 4964 N N . SER A 1 638 ? 5.305 42.375 22.75 1 91.69 638 SER A N 1
ATOM 4965 C CA . SER A 1 638 ? 4.438 41.219 22.562 1 91.69 638 SER A CA 1
ATOM 4966 C C . SER A 1 638 ? 4.098 41 21.078 1 91.69 638 SER A C 1
ATOM 4968 O O . SER A 1 638 ? 4.035 39.875 20.609 1 91.69 638 SER A O 1
ATOM 4970 N N . THR A 1 639 ? 3.852 42.094 20.375 1 91.75 639 THR A N 1
ATOM 4971 C CA . THR A 1 639 ? 3.539 42.031 18.953 1 91.75 639 THR A CA 1
ATOM 4972 C C . THR A 1 639 ? 4.723 41.5 18.172 1 91.75 639 THR A C 1
ATOM 4974 O O . THR A 1 639 ? 4.543 40.719 17.219 1 91.75 639 THR A O 1
ATOM 4977 N N . GLU A 1 640 ? 5.891 41.844 18.578 1 91.31 640 GLU A N 1
ATOM 4978 C CA . GLU A 1 640 ? 7.082 41.344 17.906 1 91.31 640 GLU A CA 1
ATOM 4979 C C . GLU A 1 640 ? 7.223 39.812 18.125 1 91.31 640 GLU A C 1
ATOM 4981 O O . GLU A 1 640 ? 7.574 39.094 17.203 1 91.31 640 GLU A O 1
ATOM 4986 N N . GLU A 1 641 ? 6.984 39.438 19.297 1 90.81 641 GLU A N 1
ATOM 4987 C CA . GLU A 1 641 ? 7.031 38 19.609 1 90.81 641 GLU A CA 1
ATOM 4988 C C . GLU A 1 641 ? 5.984 37.25 18.812 1 90.81 641 GLU A C 1
ATOM 4990 O O . GLU A 1 641 ? 6.258 36.156 18.312 1 90.81 641 GLU A O 1
ATOM 4995 N N . MET A 1 642 ? 4.84 37.781 18.688 1 89.88 642 MET A N 1
ATOM 4996 C CA . MET A 1 642 ? 3.756 37.156 17.938 1 89.88 642 MET A CA 1
ATOM 4997 C C . MET A 1 642 ? 4.113 37.031 16.453 1 89.88 642 MET A C 1
ATOM 4999 O O . MET A 1 642 ? 3.811 36 15.828 1 89.88 642 MET A O 1
ATOM 5003 N N . LEU A 1 643 ? 4.75 38.062 15.969 1 91.31 643 LEU A N 1
ATOM 5004 C CA . LEU A 1 643 ? 5.137 38.031 14.562 1 91.31 643 LEU A CA 1
ATOM 5005 C C . LEU A 1 643 ? 6.082 36.875 14.273 1 91.31 643 LEU A C 1
ATOM 5007 O O . LEU A 1 643 ? 5.953 36.188 13.25 1 91.31 643 LEU A O 1
ATOM 5011 N N . ALA A 1 644 ? 7.004 36.656 15.164 1 91.56 644 ALA A N 1
ATOM 5012 C CA . ALA A 1 644 ? 7.93 35.531 15.008 1 91.56 644 ALA A CA 1
ATOM 5013 C C . ALA A 1 644 ? 7.184 34.188 15.023 1 91.56 644 ALA A C 1
ATOM 5015 O O . ALA A 1 644 ? 7.461 33.312 14.211 1 91.56 644 ALA A O 1
ATOM 5016 N N . SER A 1 645 ? 6.297 34.062 15.906 1 91.62 645 SER A N 1
ATOM 5017 C CA . SER A 1 645 ? 5.523 32.844 16.047 1 91.62 645 SER A CA 1
ATOM 5018 C C . SER A 1 645 ? 4.633 32.625 14.82 1 91.62 645 SER A C 1
ATOM 5020 O O . SER A 1 645 ? 4.465 31.484 14.375 1 91.62 645 SER A O 1
ATOM 5022 N N . ILE A 1 646 ? 4.109 33.656 14.273 1 91.81 646 ILE A N 1
ATOM 5023 C CA . ILE A 1 646 ? 3.244 33.594 13.102 1 91.81 646 ILE A CA 1
ATOM 5024 C C . ILE A 1 646 ? 4.059 33.156 11.883 1 91.81 646 ILE A C 1
ATOM 5026 O O . ILE A 1 646 ? 3.574 32.406 11.031 1 91.81 646 ILE A O 1
ATOM 5030 N N . GLU A 1 647 ? 5.27 33.656 11.812 1 91.69 647 GLU A N 1
ATOM 5031 C CA . GLU A 1 647 ? 6.152 33.188 10.734 1 91.69 647 GLU A CA 1
ATOM 5032 C C . GLU A 1 647 ? 6.41 31.703 10.82 1 91.69 647 GLU A C 1
ATOM 5034 O O . GLU A 1 647 ? 6.398 31 9.797 1 91.69 647 GLU A O 1
ATOM 5039 N N . GLN A 1 648 ? 6.684 31.328 11.984 1 91.31 648 GLN A N 1
ATOM 5040 C CA . GLN A 1 648 ? 6.891 29.906 12.203 1 91.31 648 GLN A CA 1
ATOM 5041 C C . GLN A 1 648 ? 5.641 29.094 11.836 1 91.31 648 GLN A C 1
ATOM 5043 O O . GLN A 1 648 ? 5.734 28.047 11.219 1 91.31 648 GLN A O 1
ATOM 5048 N N . GLN A 1 649 ? 4.504 29.562 12.164 1 90.88 649 GLN A N 1
ATOM 5049 C CA . GLN A 1 649 ? 3.238 28.906 11.859 1 90.88 649 GLN A CA 1
ATOM 5050 C C . GLN A 1 649 ? 2.99 28.859 10.352 1 90.88 649 GLN A C 1
ATOM 5052 O O . GLN A 1 649 ? 2.494 27.859 9.828 1 90.88 649 GLN A O 1
ATOM 5057 N N . SER A 1 650 ? 3.275 29.953 9.695 1 91.88 650 SER A N 1
ATOM 5058 C CA . SER A 1 650 ? 3.145 29.984 8.242 1 91.88 650 SER A CA 1
ATOM 5059 C C . SER A 1 650 ? 4.02 28.938 7.574 1 91.88 650 SER A C 1
ATOM 5061 O O . SER A 1 650 ? 3.566 28.203 6.688 1 91.88 650 SER A O 1
ATOM 5063 N N . ALA A 1 651 ? 5.234 28.828 8.086 1 91.75 651 ALA A N 1
ATOM 5064 C CA . ALA A 1 651 ? 6.145 27.812 7.574 1 91.75 651 ALA A CA 1
ATOM 5065 C C . ALA A 1 651 ? 5.605 26.406 7.836 1 91.75 651 ALA A C 1
ATOM 5067 O O . ALA A 1 651 ? 5.691 25.531 6.973 1 91.75 651 ALA A O 1
ATOM 5068 N N . SER A 1 652 ? 5.129 26.234 9 1 91.19 652 SER A N 1
ATOM 5069 C CA . SER A 1 652 ? 4.559 24.953 9.375 1 91.19 652 SER A CA 1
ATOM 5070 C C . SER A 1 652 ? 3.383 24.578 8.477 1 91.19 652 SER A C 1
ATOM 5072 O O . SER A 1 652 ? 3.242 23.422 8.07 1 91.19 652 SER A O 1
ATOM 5074 N N . SER A 1 653 ? 2.537 25.5 8.156 1 90.81 653 SER A N 1
ATOM 5075 C CA . SER A 1 653 ? 1.389 25.266 7.281 1 90.81 653 SER A CA 1
ATOM 5076 C C . SER A 1 653 ? 1.832 24.891 5.875 1 90.81 653 SER A C 1
ATOM 5078 O O . SER A 1 653 ? 1.251 24 5.254 1 90.81 653 SER A O 1
ATOM 5080 N N . GLU A 1 654 ? 2.842 25.531 5.445 1 91.31 654 GLU A N 1
ATOM 5081 C CA . GLU A 1 654 ? 3.4 25.188 4.141 1 91.31 654 GLU A CA 1
ATOM 5082 C C . GLU A 1 654 ? 3.959 23.766 4.129 1 91.31 654 GLU A C 1
ATOM 5084 O O . GLU A 1 654 ? 3.791 23.031 3.15 1 91.31 654 GLU A O 1
ATOM 5089 N N . GLU A 1 655 ? 4.57 23.422 5.191 1 92.56 655 GLU A N 1
ATOM 5090 C CA . GLU A 1 655 ? 5.117 22.078 5.301 1 92.56 655 GLU A CA 1
ATOM 5091 C C . GLU A 1 655 ? 4.008 21.031 5.293 1 92.56 655 GLU A C 1
ATOM 5093 O O . GLU A 1 655 ? 4.164 19.953 4.703 1 92.56 655 GLU A O 1
ATOM 5098 N N . VAL A 1 656 ? 2.932 21.297 5.98 1 91.88 656 VAL A N 1
ATOM 5099 C CA . VAL A 1 656 ? 1.78 20.391 5.949 1 91.88 656 VAL A CA 1
ATOM 5100 C C . VAL A 1 656 ? 1.305 20.219 4.512 1 91.88 656 VAL A C 1
ATOM 5102 O O . VAL A 1 656 ? 1.064 19.094 4.07 1 91.88 656 VAL A O 1
ATOM 5105 N N . SER A 1 657 ? 1.156 21.312 3.795 1 93.06 657 SER A N 1
ATOM 5106 C CA . SER A 1 657 ? 0.759 21.266 2.393 1 93.06 657 SER A CA 1
ATOM 5107 C C . SER A 1 657 ? 1.727 20.422 1.573 1 93.06 657 SER A C 1
ATOM 5109 O O . SER A 1 657 ? 1.304 19.625 0.73 1 93.06 657 SER A O 1
ATOM 5111 N N . ASN A 1 658 ? 3 20.516 1.84 1 94.06 658 ASN A N 1
ATOM 5112 C CA . ASN A 1 658 ? 4.016 19.734 1.132 1 94.06 658 ASN A CA 1
ATOM 5113 C C . ASN A 1 658 ? 3.879 18.25 1.409 1 94.06 658 ASN A C 1
ATOM 5115 O O . ASN A 1 658 ? 3.971 17.422 0.491 1 94.06 658 ASN A O 1
ATOM 5119 N N . HIS A 1 659 ? 3.695 17.953 2.68 1 92.81 659 HIS A N 1
ATOM 5120 C CA . HIS A 1 659 ? 3.504 16.547 3.029 1 92.81 659 HIS A CA 1
ATOM 5121 C C . HIS A 1 659 ? 2.24 15.992 2.385 1 92.81 659 HIS A C 1
ATOM 5123 O O . HIS A 1 659 ? 2.23 14.852 1.922 1 92.81 659 HIS A O 1
ATOM 5129 N N . ALA A 1 660 ? 1.16 16.781 2.361 1 92.75 660 ALA A N 1
ATOM 5130 C CA . ALA A 1 660 ? -0.076 16.359 1.707 1 92.75 660 ALA A CA 1
ATOM 5131 C C . ALA A 1 660 ? 0.154 16.094 0.223 1 92.75 660 ALA A C 1
ATOM 5133 O O . ALA A 1 660 ? -0.323 15.086 -0.316 1 92.75 660 ALA A O 1
ATOM 5134 N N . ASN A 1 661 ? 0.908 16.891 -0.436 1 92.38 661 ASN A N 1
ATOM 5135 C CA . ASN A 1 661 ? 1.237 16.719 -1.845 1 92.38 661 ASN A CA 1
ATOM 5136 C C . ASN A 1 661 ? 2.068 15.453 -2.064 1 92.38 661 ASN A C 1
ATOM 5138 O O . ASN A 1 661 ? 1.842 14.711 -3.023 1 92.38 661 ASN A O 1
ATOM 5142 N N . THR A 1 662 ? 3.002 15.25 -1.192 1 91.75 662 THR A N 1
ATOM 5143 C CA . THR A 1 662 ? 3.82 14.047 -1.268 1 91.75 662 THR A CA 1
ATOM 5144 C C . THR A 1 662 ? 2.953 12.797 -1.148 1 91.75 662 THR A C 1
ATOM 5146 O O . THR A 1 662 ? 3.127 11.836 -1.905 1 91.75 662 THR A O 1
ATOM 5149 N N . LEU A 1 663 ? 2.006 12.836 -0.227 1 92.31 663 LEU A N 1
ATOM 5150 C CA . LEU A 1 663 ? 1.087 11.719 -0.05 1 92.31 663 LEU A CA 1
ATOM 5151 C C . LEU A 1 663 ? 0.25 11.492 -1.306 1 92.31 663 LEU A C 1
ATOM 5153 O O . LEU A 1 663 ? 0.047 10.359 -1.729 1 92.31 663 LEU A O 1
ATOM 5157 N N . ASN A 1 664 ? -0.157 12.602 -1.903 1 92.88 664 ASN A N 1
ATOM 5158 C CA . ASN A 1 664 ? -0.916 12.508 -3.146 1 92.88 664 ASN A CA 1
ATOM 5159 C C . ASN A 1 664 ? -0.089 11.867 -4.258 1 92.88 664 ASN A C 1
ATOM 5161 O O . ASN A 1 664 ? -0.594 11.039 -5.012 1 92.88 664 ASN A O 1
ATOM 5165 N N . ASP A 1 665 ? 1.142 12.188 -4.328 1 92.38 665 ASP A N 1
ATOM 5166 C CA . ASP A 1 665 ? 2.039 11.602 -5.32 1 92.38 665 ASP A CA 1
ATOM 5167 C C . ASP A 1 665 ? 2.199 10.094 -5.094 1 92.38 665 ASP A C 1
ATOM 5169 O O . ASP A 1 665 ? 2.168 9.312 -6.047 1 92.38 665 ASP A O 1
ATOM 5173 N N . LEU A 1 666 ? 2.348 9.75 -3.867 1 89.62 666 LEU A N 1
ATOM 5174 C CA . LEU A 1 666 ? 2.508 8.344 -3.518 1 89.62 666 LEU A CA 1
ATOM 5175 C C . LEU A 1 666 ? 1.258 7.547 -3.881 1 89.62 666 LEU A C 1
ATOM 5177 O O . LEU A 1 666 ? 1.354 6.418 -4.375 1 89.62 666 LEU A O 1
ATOM 5181 N N . ILE A 1 667 ? 0.085 8.18 -3.664 1 91.88 667 ILE A N 1
ATOM 5182 C CA . ILE A 1 667 ? -1.191 7.566 -4.008 1 91.88 667 ILE A CA 1
ATOM 5183 C C . ILE A 1 667 ? -1.249 7.301 -5.512 1 91.88 667 ILE A C 1
ATOM 5185 O O . ILE A 1 667 ? -1.592 6.199 -5.938 1 91.88 667 ILE A O 1
ATOM 5189 N N . HIS A 1 668 ? -0.846 8.211 -6.316 1 91 668 HIS A N 1
ATOM 5190 C CA . HIS A 1 668 ? -0.872 8.07 -7.77 1 91 668 HIS A CA 1
ATOM 5191 C C . HIS A 1 668 ? 0.094 6.992 -8.242 1 91 668 HIS A C 1
ATOM 5193 O O . HIS A 1 668 ? -0.246 6.184 -9.109 1 91 668 HIS A O 1
ATOM 5199 N N . GLU A 1 669 ? 1.206 6.875 -7.625 1 90 669 GLU A N 1
ATOM 5200 C CA . GLU A 1 669 ? 2.209 5.883 -8 1 90 669 GLU A CA 1
ATOM 5201 C C . GLU A 1 669 ? 1.735 4.469 -7.684 1 90 669 GLU A C 1
ATOM 5203 O O . GLU A 1 669 ? 1.884 3.561 -8.5 1 90 669 GLU A O 1
ATOM 5208 N N . VAL A 1 670 ? 1.146 4.332 -6.512 1 90.5 670 VAL A N 1
ATOM 5209 C CA . VAL A 1 670 ? 0.678 3.014 -6.094 1 90.5 670 VAL A CA 1
ATOM 5210 C C . VAL A 1 670 ? -0.51 2.59 -6.953 1 90.5 670 VAL A C 1
ATOM 5212 O O . VAL A 1 670 ? -0.617 1.425 -7.344 1 90.5 670 VAL A O 1
ATOM 5215 N N . GLN A 1 671 ? -1.369 3.576 -7.281 1 89.56 671 GLN A N 1
ATOM 5216 C CA . GLN A 1 671 ? -2.514 3.275 -8.133 1 89.56 671 GLN A CA 1
ATOM 5217 C C . GLN A 1 671 ? -2.064 2.812 -9.516 1 89.56 671 GLN A C 1
ATOM 5219 O O . GLN A 1 671 ? -2.637 1.878 -10.086 1 89.56 671 GLN A O 1
ATOM 5224 N N . MET A 1 672 ? -1.043 3.357 -10.078 1 89.44 672 MET A N 1
ATOM 5225 C CA . MET A 1 672 ? -0.492 2.963 -11.375 1 89.44 672 MET A CA 1
ATOM 5226 C C . MET A 1 672 ? 0.064 1.544 -11.32 1 89.44 672 MET A C 1
ATOM 5228 O O . MET A 1 672 ? -0.119 0.764 -12.258 1 89.44 672 MET A O 1
ATOM 5232 N N . GLU A 1 673 ? 0.676 1.241 -10.148 1 86.94 673 GLU A N 1
ATOM 5233 C CA . GLU A 1 673 ? 1.24 -0.093 -9.961 1 86.94 673 GLU A CA 1
ATOM 5234 C C . GLU A 1 673 ? 0.142 -1.139 -9.797 1 86.94 673 GLU A C 1
ATOM 5236 O O . GLU A 1 673 ? 0.229 -2.234 -10.352 1 86.94 673 GLU A O 1
ATOM 5241 N N . LEU A 1 674 ? -0.883 -0.778 -9.031 1 89.25 674 LEU A N 1
ATOM 5242 C CA . LEU A 1 674 ? -1.986 -1.699 -8.781 1 89.25 674 LEU A CA 1
ATOM 5243 C C . LEU A 1 674 ? -2.785 -1.951 -10.055 1 89.25 674 LEU A C 1
ATOM 5245 O O . LEU A 1 674 ? -3.301 -3.053 -10.258 1 89.25 674 LEU A O 1
ATOM 5249 N N . ASN A 1 675 ? -2.83 -0.983 -10.992 1 89.69 675 ASN A N 1
ATOM 5250 C CA . ASN A 1 675 ? -3.607 -1.075 -12.219 1 89.69 675 ASN A CA 1
ATOM 5251 C C . ASN A 1 675 ? -2.992 -2.072 -13.195 1 89.69 675 ASN A C 1
ATOM 5253 O O . ASN A 1 675 ? -3.654 -2.514 -14.141 1 89.69 675 ASN A O 1
ATOM 5257 N N . LYS A 1 676 ? -1.766 -2.557 -12.992 1 88.62 676 LYS A N 1
ATOM 5258 C CA . LYS A 1 676 ? -1.115 -3.566 -13.82 1 88.62 676 LYS A CA 1
ATOM 5259 C C . LYS A 1 676 ? -1.686 -4.953 -13.547 1 88.62 676 LYS A C 1
ATOM 5261 O O . LYS A 1 676 ? -1.487 -5.879 -14.336 1 88.62 676 LYS A O 1
ATOM 5266 N N . PHE A 1 677 ? -2.414 -5.047 -12.422 1 89.81 677 PHE A N 1
ATOM 5267 C CA . PHE A 1 677 ? -2.965 -6.328 -12 1 89.81 677 PHE A CA 1
ATOM 5268 C C . PHE A 1 677 ? -4.488 -6.309 -12.062 1 89.81 677 PHE A C 1
ATOM 5270 O O . PHE A 1 677 ? -5.117 -5.324 -11.664 1 89.81 677 PHE A O 1
ATOM 5277 N N . ARG A 1 678 ? -5.125 -7.09 -12.719 1 92.19 678 ARG A N 1
ATOM 5278 C CA . ARG A 1 678 ? -6.574 -7.242 -12.742 1 92.19 678 ARG A CA 1
ATOM 5279 C C . ARG A 1 678 ? -7.074 -7.977 -11.508 1 92.19 678 ARG A C 1
ATOM 5281 O O . ARG A 1 678 ? -6.938 -9.195 -11.406 1 92.19 678 ARG A O 1
ATOM 5288 N N . ILE A 1 679 ? -7.574 -7.512 -10.57 1 87.62 679 ILE A N 1
ATOM 5289 C CA . ILE A 1 679 ? -7.965 -8.109 -9.297 1 87.62 679 ILE A CA 1
ATOM 5290 C C . ILE A 1 679 ? -9.469 -7.938 -9.086 1 87.62 679 ILE A C 1
ATOM 5292 O O . ILE A 1 679 ? -10.016 -8.375 -8.07 1 87.62 679 ILE A O 1
ATOM 5296 N N . LYS A 1 680 ? -10.242 -7.219 -10.25 1 79.44 680 LYS A N 1
ATOM 5297 C CA . LYS A 1 680 ? -11.695 -7.047 -10.242 1 79.44 680 LYS A CA 1
ATOM 5298 C C . LYS A 1 680 ? -12.305 -7.469 -11.578 1 79.44 680 LYS A C 1
ATOM 5300 O O . LYS A 1 680 ? -11.633 -7.426 -12.609 1 79.44 680 LYS A O 1
ATOM 5305 N N . MET B 1 1 ? -24.266 -40.969 -1.101 1 31.92 1 MET B N 1
ATOM 5306 C CA . MET B 1 1 ? -23.469 -39.938 -1.76 1 31.92 1 MET B CA 1
ATOM 5307 C C . MET B 1 1 ? -22.078 -40.469 -2.111 1 31.92 1 MET B C 1
ATOM 5309 O O . MET B 1 1 ? -21.266 -40.719 -1.222 1 31.92 1 MET B O 1
ATOM 5313 N N . ILE B 1 2 ? -22.109 -41.406 -3 1 30.7 2 ILE B N 1
ATOM 5314 C CA . ILE B 1 2 ? -20.969 -42.219 -3.447 1 30.7 2 ILE B CA 1
ATOM 5315 C C . ILE B 1 2 ? -19.891 -41.312 -3.998 1 30.7 2 ILE B C 1
ATOM 5317 O O . ILE B 1 2 ? -20.078 -40.625 -5.02 1 30.7 2 ILE B O 1
ATOM 5321 N N . LYS B 1 3 ? -19.141 -40.562 -3.182 1 45.56 3 LYS B N 1
ATOM 5322 C CA . LYS B 1 3 ? -17.906 -39.781 -3.174 1 45.56 3 LYS B CA 1
ATOM 5323 C C . LYS B 1 3 ? -16.891 -40.344 -4.164 1 45.56 3 LYS B C 1
ATOM 5325 O O . LYS B 1 3 ? -16.312 -41.406 -3.924 1 45.56 3 LYS B O 1
ATOM 5330 N N . SER B 1 4 ? -17.188 -40.281 -5.469 1 43.97 4 SER B N 1
ATOM 5331 C CA . SER B 1 4 ? -16.484 -40.812 -6.637 1 43.97 4 SER B CA 1
ATOM 5332 C C . SER B 1 4 ? -14.984 -40.562 -6.539 1 43.97 4 SER B C 1
ATOM 5334 O O . SER B 1 4 ? -14.547 -39.406 -6.473 1 43.97 4 SER B O 1
ATOM 5336 N N . SER B 1 5 ? -14.219 -41.25 -6.008 1 55.72 5 SER B N 1
ATOM 5337 C CA . SER B 1 5 ? -12.797 -41.25 -5.672 1 55.72 5 SER B CA 1
ATOM 5338 C C . SER B 1 5 ? -11.93 -41.156 -6.922 1 55.72 5 SER B C 1
ATOM 5340 O O . SER B 1 5 ? -11.898 -42.062 -7.738 1 55.72 5 SER B O 1
ATOM 5342 N N . LYS B 1 6 ? -11.727 -40.125 -7.426 1 63.53 6 LYS B N 1
ATOM 5343 C CA . LYS B 1 6 ? -10.914 -39.812 -8.602 1 63.53 6 LYS B CA 1
ATOM 5344 C C . LYS B 1 6 ? -9.523 -40.438 -8.477 1 63.53 6 LYS B C 1
ATOM 5346 O O . LYS B 1 6 ? -8.969 -40.531 -7.379 1 63.53 6 LYS B O 1
ATOM 5351 N N . LYS B 1 7 ? -9.117 -41 -9.531 1 80.25 7 LYS B N 1
ATOM 5352 C CA . LYS B 1 7 ? -7.906 -41.812 -9.57 1 80.25 7 LYS B CA 1
ATOM 5353 C C . LYS B 1 7 ? -6.664 -40.938 -9.734 1 80.25 7 LYS B C 1
ATOM 5355 O O . LYS B 1 7 ? -6.738 -39.844 -10.281 1 80.25 7 LYS B O 1
ATOM 5360 N N . SER B 1 8 ? -5.438 -41.438 -9.25 1 86.25 8 SER B N 1
ATOM 5361 C CA . SER B 1 8 ? -4.156 -40.719 -9.344 1 86.25 8 SER B CA 1
ATOM 5362 C C . SER B 1 8 ? -3.598 -40.812 -10.758 1 86.25 8 SER B C 1
ATOM 5364 O O . SER B 1 8 ? -3.936 -41.719 -11.523 1 86.25 8 SER B O 1
ATOM 5366 N N . LEU B 1 9 ? -2.938 -39.75 -11.195 1 85.19 9 LEU B N 1
ATOM 5367 C CA . LEU B 1 9 ? -2.281 -39.719 -12.492 1 85.19 9 LEU B CA 1
ATOM 5368 C C . LEU B 1 9 ? -1.363 -40.938 -12.672 1 85.19 9 LEU B C 1
ATOM 5370 O O . LEU B 1 9 ? -1.303 -41.5 -13.75 1 85.19 9 LEU B O 1
ATOM 5374 N N . SER B 1 10 ? -0.725 -41.25 -11.57 1 86.06 10 SER B N 1
ATOM 5375 C CA . SER B 1 10 ? 0.144 -42.438 -11.578 1 86.06 10 SER B CA 1
ATOM 5376 C C . SER B 1 10 ? -0.632 -43.688 -11.945 1 86.06 10 SER B C 1
ATOM 5378 O O . SER B 1 10 ? -0.19 -44.469 -12.789 1 86.06 10 SER B O 1
ATOM 5380 N N . PHE B 1 11 ? -1.745 -43.875 -11.414 1 87 11 PHE B N 1
ATOM 5381 C CA . PHE B 1 11 ? -2.582 -45.031 -11.664 1 87 11 PHE B CA 1
ATOM 5382 C C . PHE B 1 11 ? -3.064 -45.062 -13.109 1 87 11 PHE B C 1
ATOM 5384 O O . PHE B 1 11 ? -3.049 -46.094 -13.766 1 87 11 PHE B O 1
ATOM 5391 N N . ILE B 1 12 ? -3.416 -43.938 -13.594 1 84.44 12 ILE B N 1
ATOM 5392 C CA . ILE B 1 12 ? -3.945 -43.875 -14.945 1 84.44 12 ILE B CA 1
ATOM 5393 C C . ILE B 1 12 ? -2.844 -44.188 -15.953 1 84.44 12 ILE B C 1
ATOM 5395 O O . ILE B 1 12 ? -3.051 -44.969 -16.875 1 84.44 12 ILE B O 1
ATOM 5399 N N . LEU B 1 13 ? -1.67 -43.688 -15.719 1 85.38 13 LEU B N 1
ATOM 5400 C CA . LEU B 1 13 ? -0.549 -43.906 -16.625 1 85.38 13 LEU B CA 1
ATOM 5401 C C . LEU B 1 13 ? -0.135 -45.375 -16.625 1 85.38 13 LEU B C 1
ATOM 5403 O O . LEU B 1 13 ? 0.078 -45.969 -17.688 1 85.38 13 LEU B O 1
ATOM 5407 N N . LYS B 1 14 ? -0.123 -45.906 -15.461 1 86.06 14 LYS B N 1
ATOM 5408 C CA . LYS B 1 14 ? 0.259 -47.312 -15.344 1 86.06 14 LYS B CA 1
ATOM 5409 C C . LYS B 1 14 ? -0.788 -48.219 -15.984 1 86.06 14 LYS B C 1
ATOM 5411 O O . LYS B 1 14 ? -0.449 -49.125 -16.766 1 86.06 14 LYS B O 1
ATOM 5416 N N . SER B 1 15 ? -2.029 -47.938 -15.711 1 84.5 15 SER B N 1
ATOM 5417 C CA . SER B 1 15 ? -3.115 -48.781 -16.203 1 84.5 15 SER B CA 1
ATOM 5418 C C . SER B 1 15 ? -3.221 -48.719 -17.719 1 84.5 15 SER B C 1
ATOM 5420 O O . SER B 1 15 ? -3.404 -49.75 -18.391 1 84.5 15 SER B O 1
ATOM 5422 N N . LEU B 1 16 ? -3.074 -47.594 -18.266 1 83.88 16 LEU B N 1
ATOM 5423 C CA . LEU B 1 16 ? -3.207 -47.438 -19.719 1 83.88 16 LEU B CA 1
ATOM 5424 C C . LEU B 1 16 ? -2.053 -48.125 -20.438 1 83.88 16 LEU B C 1
ATOM 5426 O O . LEU B 1 16 ? -2.252 -48.75 -21.484 1 83.88 16 LEU B O 1
ATOM 5430 N N . ASN B 1 17 ? -0.855 -48 -19.859 1 85.38 17 ASN B N 1
ATOM 5431 C CA . ASN B 1 17 ? 0.292 -48.688 -20.453 1 85.38 17 ASN B CA 1
ATOM 5432 C C . ASN B 1 17 ? 0.142 -50.188 -20.422 1 85.38 17 ASN B C 1
ATOM 5434 O O . ASN B 1 17 ? 0.374 -50.875 -21.422 1 85.38 17 ASN B O 1
ATOM 5438 N N . ILE B 1 18 ? -0.255 -50.656 -19.266 1 85.94 18 ILE B N 1
ATOM 5439 C CA . ILE B 1 18 ? -0.423 -52.094 -19.109 1 85.94 18 ILE B CA 1
ATOM 5440 C C . ILE B 1 18 ? -1.527 -52.594 -20.031 1 85.94 18 ILE B C 1
ATOM 5442 O O . ILE B 1 18 ? -1.386 -53.656 -20.672 1 85.94 18 ILE B O 1
ATOM 5446 N N . LEU B 1 19 ? -2.609 -51.906 -20.156 1 84.62 19 LEU B N 1
ATOM 5447 C CA . LEU B 1 19 ? -3.729 -52.281 -21.016 1 84.62 19 LEU B CA 1
ATOM 5448 C C . LEU B 1 19 ? -3.301 -52.312 -22.484 1 84.62 19 LEU B C 1
ATOM 5450 O O . LEU B 1 19 ? -3.668 -53.25 -23.219 1 84.62 19 LEU B O 1
ATOM 5454 N N . THR B 1 20 ? -2.502 -51.375 -22.906 1 84.62 20 THR B N 1
ATOM 5455 C CA . THR B 1 20 ? -2.033 -51.312 -24.281 1 84.62 20 THR B CA 1
ATOM 5456 C C . THR B 1 20 ? -1.178 -52.531 -24.609 1 84.62 20 THR B C 1
ATOM 5458 O O . THR B 1 20 ? -1.37 -53.188 -25.641 1 84.62 20 THR B O 1
ATOM 5461 N N . VAL B 1 21 ? -0.257 -52.875 -23.688 1 86.69 21 VAL B N 1
ATOM 5462 C CA . VAL B 1 21 ? 0.645 -54 -23.891 1 86.69 21 VAL B CA 1
ATOM 5463 C C . VAL B 1 21 ? -0.149 -55.312 -23.906 1 86.69 21 VAL B C 1
ATOM 5465 O O . VAL B 1 21 ? 0.082 -56.188 -24.75 1 86.69 21 VAL B O 1
ATOM 5468 N N . LEU B 1 22 ? -1.107 -55.375 -23 1 86.19 22 LEU B N 1
ATOM 5469 C CA . LEU B 1 22 ? -1.919 -56.594 -22.891 1 86.19 22 LEU B CA 1
ATOM 5470 C C . LEU B 1 22 ? -2.705 -56.844 -24.172 1 86.19 22 LEU B C 1
ATOM 5472 O O . LEU B 1 22 ? -2.721 -57.969 -24.688 1 86.19 22 LEU B O 1
ATOM 5476 N N . VAL B 1 23 ? -3.33 -55.875 -24.75 1 85.06 23 VAL B N 1
ATOM 5477 C CA . VAL B 1 23 ? -4.133 -56 -25.969 1 85.06 23 VAL B CA 1
ATOM 5478 C C . VAL B 1 23 ? -3.244 -56.406 -27.125 1 85.06 23 VAL B C 1
ATOM 5480 O O . VAL B 1 23 ? -3.6 -57.312 -27.891 1 85.06 23 VAL B O 1
ATOM 5483 N N . CYS B 1 24 ? -2.049 -55.844 -27.25 1 85.44 24 CYS B N 1
ATOM 5484 C CA . CYS B 1 24 ? -1.139 -56.156 -28.344 1 85.44 24 CYS B CA 1
ATOM 5485 C C . CYS B 1 24 ? -0.625 -57.594 -28.219 1 85.44 24 CYS B C 1
ATOM 5487 O O . CYS B 1 24 ? -0.547 -58.312 -29.203 1 85.44 24 CYS B O 1
ATOM 5489 N N . LEU B 1 25 ? -0.312 -57.969 -26.953 1 87.25 25 LEU B N 1
ATOM 5490 C CA . LEU B 1 25 ? 0.218 -59.312 -26.719 1 87.25 25 LEU B CA 1
ATOM 5491 C C . LEU B 1 25 ? -0.834 -60.375 -27.031 1 87.25 25 LEU B C 1
ATOM 5493 O O . LEU B 1 25 ? -0.53 -61.375 -27.641 1 87.25 25 LEU B O 1
ATOM 5497 N N . ILE B 1 26 ? -2.1 -60.125 -26.625 1 85.62 26 ILE B N 1
ATOM 5498 C CA . ILE B 1 26 ? -3.174 -61.094 -26.844 1 85.62 26 ILE B CA 1
ATOM 5499 C C . ILE B 1 26 ? -3.41 -61.25 -28.344 1 85.62 26 ILE B C 1
ATOM 5501 O O . ILE B 1 26 ? -3.521 -62.375 -28.828 1 85.62 26 ILE B O 1
ATOM 5505 N N . ILE B 1 27 ? -3.424 -60.219 -29.125 1 84.88 27 ILE B N 1
ATOM 5506 C CA . ILE B 1 27 ? -3.684 -60.281 -30.562 1 84.88 27 ILE B CA 1
ATOM 5507 C C . ILE B 1 27 ? -2.551 -61.031 -31.266 1 84.88 27 ILE B C 1
ATOM 5509 O O . ILE B 1 27 ? -2.799 -61.938 -32.062 1 84.88 27 ILE B O 1
ATOM 5513 N N . THR B 1 28 ? -1.311 -60.719 -30.875 1 83.25 28 THR B N 1
ATOM 5514 C CA . THR B 1 28 ? -0.149 -61.344 -31.516 1 83.25 28 THR B CA 1
ATOM 5515 C C . THR B 1 28 ? -0.067 -62.812 -31.203 1 83.25 28 THR B C 1
ATOM 5517 O O . THR B 1 28 ? 0.176 -63.625 -32.094 1 83.25 28 THR B O 1
ATOM 5520 N N . THR B 1 29 ? -0.317 -63.156 -29.938 1 84.81 29 THR B N 1
ATOM 5521 C CA . THR B 1 29 ? -0.221 -64.562 -29.516 1 84.81 29 THR B CA 1
ATOM 5522 C C . THR B 1 29 ? -1.335 -65.375 -30.156 1 84.81 29 THR B C 1
ATOM 5524 O O . THR B 1 29 ? -1.12 -66.562 -30.516 1 84.81 29 THR B O 1
ATOM 5527 N N . THR B 1 30 ? -2.545 -64.812 -30.312 1 85.44 30 THR B N 1
ATOM 5528 C CA . THR B 1 30 ? -3.674 -65.5 -30.906 1 85.44 30 THR B CA 1
ATOM 5529 C C . THR B 1 30 ? -3.42 -65.75 -32.375 1 85.44 30 THR B C 1
ATOM 5531 O O . THR B 1 30 ? -3.652 -66.875 -32.875 1 85.44 30 THR B O 1
ATOM 5534 N N . ILE B 1 31 ? -2.844 -64.875 -33.125 1 83.88 31 ILE B N 1
ATOM 5535 C CA . ILE B 1 31 ? -2.555 -65 -34.531 1 83.88 31 ILE B CA 1
ATOM 5536 C C . ILE B 1 31 ? -1.491 -66.062 -34.719 1 83.88 31 ILE B C 1
ATOM 5538 O O . ILE B 1 31 ? -1.66 -67 -35.531 1 83.88 31 ILE B O 1
ATOM 5542 N N . MET B 1 32 ? -0.486 -66.062 -33.875 1 82.62 32 MET B N 1
ATOM 5543 C CA . MET B 1 32 ? 0.62 -67 -34 1 82.62 32 MET B CA 1
ATOM 5544 C C . MET B 1 32 ? 0.164 -68.438 -33.625 1 82.62 32 MET B C 1
ATOM 5546 O O . MET B 1 32 ? 0.583 -69.375 -34.25 1 82.62 32 MET B O 1
ATOM 5550 N N . TYR B 1 33 ? -0.708 -68.438 -32.656 1 84.56 33 TYR B N 1
ATOM 5551 C CA . TYR B 1 33 ? -1.216 -69.75 -32.188 1 84.56 33 TYR B CA 1
ATOM 5552 C C . TYR B 1 33 ? -2.023 -70.438 -33.281 1 84.56 33 TYR B C 1
ATOM 5554 O O . TYR B 1 33 ? -1.767 -71.562 -33.625 1 84.56 33 TYR B O 1
ATOM 5562 N N . PHE B 1 34 ? -2.971 -69.75 -33.875 1 86.06 34 PHE B N 1
ATOM 5563 C CA . PHE B 1 34 ? -3.871 -70.375 -34.844 1 86.06 34 PHE B CA 1
ATOM 5564 C C . PHE B 1 34 ? -3.117 -70.75 -36.094 1 86.06 34 PHE B C 1
ATOM 5566 O O . PHE B 1 34 ? -3.381 -71.812 -36.688 1 86.06 34 PHE B O 1
ATOM 5573 N N . HIS B 1 35 ? -2.174 -70 -36.438 1 82.62 35 HIS B N 1
ATOM 5574 C CA . HIS B 1 35 ? -1.399 -70.375 -37.625 1 82.62 35 HIS B CA 1
ATOM 5575 C C . HIS B 1 35 ? -0.534 -71.562 -37.344 1 82.62 35 HIS B C 1
ATOM 5577 O O . HIS B 1 35 ? -0.466 -72.5 -38.188 1 82.62 35 HIS B O 1
ATOM 5583 N N . SER B 1 36 ? 0.121 -71.688 -36.188 1 83.06 36 SER B N 1
ATOM 5584 C CA . SER B 1 36 ? 0.975 -72.812 -35.844 1 83.06 36 SER B CA 1
ATOM 5585 C C . SER B 1 36 ? 0.168 -74.125 -35.75 1 83.06 36 SER B C 1
ATOM 5587 O O . SER B 1 36 ? 0.585 -75.125 -36.25 1 83.06 36 SER B O 1
ATOM 5589 N N . GLN B 1 37 ? -0.961 -73.938 -35.188 1 85.5 37 GLN B N 1
ATOM 5590 C CA . GLN B 1 37 ? -1.838 -75.062 -35.031 1 85.5 37 GLN B CA 1
ATOM 5591 C C . GLN B 1 37 ? -2.281 -75.625 -36.375 1 85.5 37 GLN B C 1
ATOM 5593 O O . GLN B 1 37 ? -2.27 -76.812 -36.594 1 85.5 37 GLN B O 1
ATOM 5598 N N . SER B 1 38 ? -2.664 -74.75 -37.281 1 87.56 38 SER B N 1
ATOM 5599 C CA . SER B 1 38 ? -3.105 -75.188 -38.625 1 87.56 38 SER B CA 1
ATOM 5600 C C . SER B 1 38 ? -1.985 -75.875 -39.375 1 87.56 38 SER B C 1
ATOM 5602 O O . SER B 1 38 ? -2.213 -76.875 -40.062 1 87.56 38 SER B O 1
ATOM 5604 N N . SER B 1 39 ? -0.786 -75.375 -39.219 1 83.19 39 SER B N 1
ATOM 5605 C CA . SER B 1 39 ? 0.362 -75.938 -39.938 1 83.19 39 SER B CA 1
ATOM 5606 C C . SER B 1 39 ? 0.726 -77.312 -39.406 1 83.19 39 SER B C 1
ATOM 5608 O O . SER B 1 39 ? 0.964 -78.25 -40.188 1 83.19 39 SER B O 1
ATOM 5610 N N . ILE B 1 40 ? 0.679 -77.562 -38.156 1 85.31 40 ILE B N 1
ATOM 5611 C CA . ILE B 1 40 ? 0.996 -78.812 -37.531 1 85.31 40 ILE B CA 1
ATOM 5612 C C . ILE B 1 40 ? -0.047 -79.875 -37.938 1 85.31 40 ILE B C 1
ATOM 5614 O O . ILE B 1 40 ? 0.301 -81 -38.344 1 85.31 40 ILE B O 1
ATOM 5618 N N . THR B 1 41 ? -1.287 -79.438 -37.875 1 86.38 41 THR B N 1
ATOM 5619 C CA . THR B 1 41 ? -2.383 -80.312 -38.219 1 86.38 41 THR B CA 1
ATOM 5620 C C . THR B 1 41 ? -2.283 -80.812 -39.688 1 86.38 41 THR B C 1
ATOM 5622 O O . THR B 1 41 ? -2.404 -82 -39.969 1 86.38 41 THR B O 1
ATOM 5625 N N . SER B 1 42 ? -2.002 -79.875 -40.531 1 87.44 42 SER B N 1
ATOM 5626 C CA . SER B 1 42 ? -1.9 -80.125 -41.969 1 87.44 42 SER B CA 1
ATOM 5627 C C . SER B 1 42 ? -0.762 -81.125 -42.25 1 87.44 42 SER B C 1
ATOM 5629 O O . SER B 1 42 ? -0.916 -82.062 -43.062 1 87.44 42 SER B O 1
ATOM 5631 N N . ASN B 1 43 ? 0.297 -80.938 -41.531 1 83.06 43 ASN B N 1
ATOM 5632 C CA . ASN B 1 43 ? 1.459 -81.812 -41.719 1 83.06 43 ASN B CA 1
ATOM 5633 C C . ASN B 1 43 ? 1.192 -83.25 -41.219 1 83.06 43 ASN B C 1
ATOM 5635 O O . ASN B 1 43 ? 1.61 -84.188 -41.875 1 83.06 43 ASN B O 1
ATOM 5639 N N . LEU B 1 44 ? 0.489 -83.438 -40.219 1 85.5 44 LEU B N 1
ATOM 5640 C CA . LEU B 1 44 ? 0.161 -84.75 -39.656 1 85.5 44 LEU B CA 1
ATOM 5641 C C . LEU B 1 44 ? -0.832 -85.5 -40.562 1 85.5 44 LEU B C 1
ATOM 5643 O O . LEU B 1 44 ? -0.72 -86.688 -40.75 1 85.5 44 LEU B O 1
ATOM 5647 N N . LYS B 1 45 ? -1.709 -84.812 -41.156 1 88.06 45 LYS B N 1
ATOM 5648 C CA . LYS B 1 45 ? -2.652 -85.375 -42.094 1 88.06 45 LYS B CA 1
ATOM 5649 C C . LYS B 1 45 ? -1.938 -85.875 -43.344 1 88.06 45 LYS B C 1
ATOM 5651 O O . LYS B 1 45 ? -2.246 -86.938 -43.844 1 88.06 45 LYS B O 1
ATOM 5656 N N . SER B 1 46 ? -1.009 -85.062 -43.75 1 84.56 46 SER B N 1
ATOM 5657 C CA . SER B 1 46 ? -0.202 -85.5 -44.875 1 84.56 46 SER B CA 1
ATOM 5658 C C . SER B 1 46 ? 0.583 -86.75 -44.562 1 84.56 46 SER B C 1
ATOM 5660 O O . SER B 1 46 ? 0.721 -87.625 -45.438 1 84.56 46 SER B O 1
ATOM 5662 N N . GLN B 1 47 ? 1.059 -86.875 -43.375 1 83.06 47 GLN B N 1
ATOM 5663 C CA . GLN B 1 47 ? 1.757 -88.062 -42.938 1 83.06 47 GLN B CA 1
ATOM 5664 C C . GLN B 1 47 ? 0.842 -89.25 -42.969 1 83.06 47 GLN B C 1
ATOM 5666 O O . GLN B 1 47 ? 1.245 -90.312 -43.438 1 83.06 47 GLN B O 1
ATOM 5671 N N . ASN B 1 48 ? -0.35 -89.062 -42.531 1 88.88 48 ASN B N 1
ATOM 5672 C CA . ASN B 1 48 ? -1.332 -90.188 -42.531 1 88.88 48 ASN B CA 1
ATOM 5673 C C . ASN B 1 48 ? -1.631 -90.625 -43.969 1 88.88 48 ASN B C 1
ATOM 5675 O O . ASN B 1 48 ? -1.746 -91.812 -44.219 1 88.88 48 ASN B O 1
ATOM 5679 N N . ASN B 1 49 ? -1.698 -89.75 -44.844 1 88.88 49 ASN B N 1
ATOM 5680 C CA . ASN B 1 49 ? -1.932 -90.062 -46.25 1 88.88 49 ASN B CA 1
ATOM 5681 C C . ASN B 1 49 ? -0.792 -90.875 -46.844 1 88.88 49 ASN B C 1
ATOM 5683 O O . ASN B 1 49 ? -1.03 -91.812 -47.562 1 88.88 49 ASN B O 1
ATOM 5687 N N . SER B 1 50 ? 0.362 -90.5 -46.438 1 82.62 50 SER B N 1
ATOM 5688 C CA . SER B 1 50 ? 1.53 -91.25 -46.938 1 82.62 50 SER B CA 1
ATOM 5689 C C . SER B 1 50 ? 1.526 -92.688 -46.406 1 82.62 50 SER B C 1
ATOM 5691 O O . SER B 1 50 ? 1.87 -93.625 -47.156 1 82.62 50 SER B O 1
ATOM 5693 N N . ILE B 1 51 ? 1.112 -92.875 -45.25 1 84.88 51 ILE B N 1
ATOM 5694 C CA . ILE B 1 51 ? 1.069 -94.188 -44.625 1 84.88 51 ILE B CA 1
ATOM 5695 C C . ILE B 1 51 ? 0.091 -95.125 -45.375 1 84.88 51 ILE B C 1
ATOM 5697 O O . ILE B 1 51 ? 0.413 -96.25 -45.719 1 84.88 51 ILE B O 1
ATOM 5701 N N . VAL B 1 52 ? -1.067 -94.625 -45.719 1 89.62 52 VAL B N 1
ATOM 5702 C CA . VAL B 1 52 ? -2.092 -95.375 -46.438 1 89.62 52 VAL B CA 1
ATOM 5703 C C . VAL B 1 52 ? -1.597 -95.75 -47.812 1 89.62 52 VAL B C 1
ATOM 5705 O O . VAL B 1 52 ? -1.751 -96.875 -48.281 1 89.62 52 VAL B O 1
ATOM 5708 N N . LYS B 1 53 ? -0.984 -94.875 -48.438 1 86.75 53 LYS B N 1
ATOM 5709 C CA . LYS B 1 53 ? -0.543 -95.125 -49.812 1 86.75 53 LYS B CA 1
ATOM 5710 C C . LYS B 1 53 ? 0.604 -96.125 -49.844 1 86.75 53 LYS B C 1
ATOM 5712 O O . LYS B 1 53 ? 0.632 -97 -50.719 1 86.75 53 LYS B O 1
ATOM 5717 N N . THR B 1 54 ? 1.453 -95.938 -48.875 1 82.69 54 THR B N 1
ATOM 5718 C CA . THR B 1 54 ? 2.562 -96.875 -48.844 1 82.69 54 THR B CA 1
ATOM 5719 C C . THR B 1 54 ? 2.072 -98.312 -48.438 1 82.69 54 THR B C 1
ATOM 5721 O O . THR B 1 54 ? 2.559 -99.312 -48.969 1 82.69 54 THR B O 1
ATOM 5724 N N . SER B 1 55 ? 1.13 -98.375 -47.625 1 85.88 55 SER B N 1
ATOM 5725 C CA . SER B 1 55 ? 0.536 -99.625 -47.219 1 85.88 55 SER B CA 1
ATOM 5726 C C . SER B 1 55 ? -0.173 -100.312 -48.406 1 85.88 55 SER B C 1
ATOM 5728 O O . SER B 1 55 ? -0.126 -101.562 -48.562 1 85.88 55 SER B O 1
ATOM 5730 N N . LYS B 1 56 ? -0.783 -99.562 -49.219 1 89.88 56 LYS B N 1
ATOM 5731 C CA . LYS B 1 56 ? -1.449 -100.062 -50.406 1 89.88 56 LYS B CA 1
ATOM 5732 C C . LYS B 1 56 ? -0.46 -100.75 -51.344 1 89.88 56 LYS B C 1
ATOM 5734 O O . LYS B 1 56 ? -0.733 -101.875 -51.812 1 89.88 56 LYS B O 1
ATOM 5739 N N . VAL B 1 57 ? 0.639 -100.188 -51.406 1 86.38 57 VAL B N 1
ATOM 5740 C CA . VAL B 1 57 ? 1.666 -100.75 -52.281 1 86.38 57 VAL B CA 1
ATOM 5741 C C . VAL B 1 57 ? 2.176 -102.062 -51.688 1 86.38 57 VAL B C 1
ATOM 5743 O O . VAL B 1 57 ? 2.383 -103 -52.438 1 86.38 57 VAL B O 1
ATOM 5746 N N . THR B 1 58 ? 2.295 -102.125 -50.5 1 84.19 58 THR B N 1
ATOM 5747 C CA . THR B 1 58 ? 2.754 -103.312 -49.812 1 84.19 58 THR B CA 1
ATOM 5748 C C . THR B 1 58 ? 1.737 -104.438 -49.969 1 84.19 58 THR B C 1
ATOM 5750 O O . THR B 1 58 ? 2.107 -105.562 -50.25 1 84.19 58 THR B O 1
ATOM 5753 N N . MET B 1 59 ? 0.548 -104.125 -49.938 1 87.88 59 MET B N 1
ATOM 5754 C CA . MET B 1 59 ? -0.508 -105.125 -50.094 1 87.88 59 MET B CA 1
ATOM 5755 C C . MET B 1 59 ? -0.544 -105.625 -51.5 1 87.88 59 MET B C 1
ATOM 5757 O O . MET B 1 59 ? -0.708 -106.812 -51.719 1 87.88 59 MET B O 1
ATOM 5761 N N . ALA B 1 60 ? -0.397 -104.812 -52.375 1 88.88 60 ALA B N 1
ATOM 5762 C CA . ALA B 1 60 ? -0.356 -105.188 -53.781 1 88.88 60 ALA B CA 1
ATOM 5763 C C . ALA B 1 60 ? 0.782 -106.188 -54.031 1 88.88 60 ALA B C 1
ATOM 5765 O O . ALA B 1 60 ? 0.594 -107.188 -54.688 1 88.88 60 ALA B O 1
ATOM 5766 N N . THR B 1 61 ? 1.83 -105.875 -53.406 1 86.06 61 THR B N 1
ATOM 5767 C CA . THR B 1 61 ? 3.006 -106.75 -53.562 1 86.06 61 THR B CA 1
ATOM 5768 C C . THR B 1 61 ? 2.777 -108.062 -52.906 1 86.06 61 THR B C 1
ATOM 5770 O O . THR B 1 61 ? 3.162 -109.125 -53.469 1 86.06 61 THR B O 1
ATOM 5773 N N . TYR B 1 62 ? 2.125 -108.188 -51.844 1 87.5 62 TYR B N 1
ATOM 5774 C CA . TYR B 1 62 ? 1.796 -109.375 -51.094 1 87.5 62 TYR B CA 1
ATOM 5775 C C . TYR B 1 62 ? 0.899 -110.312 -51.906 1 87.5 62 TYR B C 1
ATOM 5777 O O . TYR B 1 62 ? 1.221 -111.5 -52.094 1 87.5 62 TYR B O 1
ATOM 5785 N N . PHE B 1 63 ? -0.094 -109.812 -52.469 1 90.88 63 PHE B N 1
ATOM 5786 C CA . PHE B 1 63 ? -1.059 -110.625 -53.188 1 90.88 63 PHE B CA 1
ATOM 5787 C C . PHE B 1 63 ? -0.501 -111 -54.562 1 90.88 63 PHE B C 1
ATOM 5789 O O . PHE B 1 63 ? -0.739 -112.125 -55.031 1 90.88 63 PHE B O 1
ATOM 5796 N N . ASN B 1 64 ? 0.19 -110.188 -55.094 1 89.5 64 ASN B N 1
ATOM 5797 C CA . ASN B 1 64 ? 0.808 -110.5 -56.375 1 89.5 64 ASN B CA 1
ATOM 5798 C C . ASN B 1 64 ? 1.782 -111.688 -56.25 1 89.5 64 ASN B C 1
ATOM 5800 O O . ASN B 1 64 ? 1.908 -112.5 -57.188 1 89.5 64 ASN B O 1
ATOM 5804 N N . GLY B 1 65 ? 2.387 -111.75 -55.125 1 86.19 65 GLY B N 1
ATOM 5805 C CA . GLY B 1 65 ? 3.27 -112.875 -54.875 1 86.19 65 GLY B CA 1
ATOM 5806 C C . GLY B 1 65 ? 2.562 -114.25 -54.938 1 86.19 65 GLY B C 1
ATOM 5807 O O . GLY B 1 65 ? 3.07 -115.188 -55.562 1 86.19 65 GLY B O 1
ATOM 5808 N N . TYR B 1 66 ? 1.415 -114.312 -54.469 1 92.31 66 TYR B N 1
ATOM 5809 C CA . TYR B 1 66 ? 0.64 -115.5 -54.5 1 92.31 66 TYR B CA 1
ATOM 5810 C C . TYR B 1 66 ? 0.094 -115.812 -55.875 1 92.31 66 TYR B C 1
ATOM 5812 O O . TYR B 1 66 ? -0.02 -117 -56.281 1 92.31 66 TYR B O 1
ATOM 5820 N N . GLU B 1 67 ? -0.236 -114.875 -56.594 1 92.69 67 GLU B N 1
ATOM 5821 C CA . GLU B 1 67 ? -0.715 -115.062 -57.969 1 92.69 67 GLU B CA 1
ATOM 5822 C C . GLU B 1 67 ? 0.352 -115.688 -58.844 1 92.69 67 GLU B C 1
ATOM 5824 O O . GLU B 1 67 ? 0.055 -116.562 -59.625 1 92.69 67 GLU B O 1
ATOM 5829 N N . LEU B 1 68 ? 1.463 -115.25 -58.594 1 89.62 68 LEU B N 1
ATOM 5830 C CA . LEU B 1 68 ? 2.566 -115.812 -59.344 1 89.62 68 LEU B CA 1
ATOM 5831 C C . LEU B 1 68 ? 2.852 -117.25 -58.938 1 89.62 68 LEU B C 1
ATOM 5833 O O . LEU B 1 68 ? 3.062 -118.125 -59.75 1 89.62 68 LEU B O 1
ATOM 5837 N N . SER B 1 69 ? 2.795 -117.438 -57.688 1 91.56 69 SER B N 1
ATOM 5838 C CA . SER B 1 69 ? 3.076 -118.75 -57.156 1 91.56 69 SER B CA 1
ATOM 5839 C C . SER B 1 69 ? 2.061 -119.812 -57.625 1 91.56 69 SER B C 1
ATOM 5841 O O . SER B 1 69 ? 2.43 -120.938 -58 1 91.56 69 SER B O 1
ATOM 5843 N N . ILE B 1 70 ? 0.839 -119.438 -57.688 1 94.69 70 ILE B N 1
ATOM 5844 C CA . ILE B 1 70 ? -0.204 -120.438 -58.031 1 94.69 70 ILE B CA 1
ATOM 5845 C C . ILE B 1 70 ? -0.124 -120.75 -59.531 1 94.69 70 ILE B C 1
ATOM 5847 O O . ILE B 1 70 ? -0.413 -121.812 -59.969 1 94.69 70 ILE B O 1
ATOM 5851 N N . LYS B 1 71 ? 0.194 -119.812 -60.344 1 93 71 LYS B N 1
ATOM 5852 C CA . LYS B 1 71 ? 0.417 -120.062 -61.75 1 93 71 LYS B CA 1
ATOM 5853 C C . LYS B 1 71 ? 1.552 -121.062 -61.969 1 93 71 LYS B C 1
ATOM 5855 O O . LYS B 1 71 ? 1.446 -121.938 -62.812 1 93 71 LYS B O 1
ATOM 5860 N N . ASN B 1 72 ? 2.496 -120.875 -61.188 1 90.81 72 ASN B N 1
ATOM 5861 C CA . ASN B 1 72 ? 3.621 -121.75 -61.281 1 90.81 72 ASN B CA 1
ATOM 5862 C C . ASN B 1 72 ? 3.213 -123.188 -60.875 1 90.81 72 ASN B C 1
ATOM 5864 O O . ASN B 1 72 ? 3.672 -124.188 -61.469 1 90.81 72 ASN B O 1
ATOM 5868 N N . TYR B 1 73 ? 2.441 -123.25 -59.938 1 94.06 73 TYR B N 1
ATOM 5869 C CA . TYR B 1 73 ? 1.926 -124.562 -59.5 1 94.06 73 TYR B CA 1
ATOM 5870 C C . TYR B 1 73 ? 1.109 -125.25 -60.625 1 94.06 73 TYR B C 1
ATOM 5872 O O . TYR B 1 73 ? 1.293 -126.375 -60.938 1 94.06 73 TYR B O 1
ATOM 5880 N N . ALA B 1 74 ? 0.29 -124.5 -61.219 1 94.56 74 ALA B N 1
ATOM 5881 C CA . ALA B 1 74 ? -0.528 -125 -62.344 1 94.56 74 ALA B CA 1
ATOM 5882 C C . ALA B 1 74 ? 0.344 -125.5 -63.469 1 94.56 74 ALA B C 1
ATOM 5884 O O . ALA B 1 74 ? 0.078 -126.562 -64.062 1 94.56 74 ALA B O 1
ATOM 5885 N N . ASN B 1 75 ? 1.279 -124.75 -63.781 1 91.31 75 ASN B N 1
ATOM 5886 C CA . ASN B 1 75 ? 2.189 -125.125 -64.875 1 91.31 75 ASN B CA 1
ATOM 5887 C C . ASN B 1 75 ? 2.934 -126.438 -64.5 1 91.31 75 ASN B C 1
ATOM 5889 O O . ASN B 1 75 ? 3.172 -127.25 -65.375 1 91.31 75 ASN B O 1
ATOM 5893 N N . SER B 1 76 ? 3.248 -126.562 -63.312 1 91.75 76 SER B N 1
ATOM 5894 C CA . SER B 1 76 ? 3.939 -127.812 -62.875 1 91.75 76 SER B CA 1
ATOM 5895 C C . SER B 1 76 ? 3.037 -129 -62.969 1 91.75 76 SER B C 1
ATOM 5897 O O . SER B 1 76 ? 3.479 -130.125 -63.406 1 91.75 76 SER B O 1
ATOM 5899 N N . ILE B 1 77 ? 1.829 -128.875 -62.625 1 93.56 77 ILE B N 1
ATOM 5900 C CA . ILE B 1 77 ? 0.861 -129.875 -62.719 1 93.56 77 ILE B CA 1
ATOM 5901 C C . ILE B 1 77 ? 0.632 -130.25 -64.188 1 93.56 77 ILE B C 1
ATOM 5903 O O . ILE B 1 77 ? 0.6 -131.5 -64.5 1 93.56 77 ILE B O 1
ATOM 5907 N N . SER B 1 78 ? 0.444 -129.375 -65 1 92.31 78 SER B N 1
ATOM 5908 C CA . SER B 1 78 ? 0.246 -129.625 -66.438 1 92.31 78 SER B CA 1
ATOM 5909 C C . SER B 1 78 ? 1.379 -130.375 -67 1 92.31 78 SER B C 1
ATOM 5911 O O . SER B 1 78 ? 1.143 -131.25 -67.875 1 92.31 78 SER B O 1
ATOM 5913 N N . ASN B 1 79 ? 2.469 -130.25 -66.562 1 88.38 79 ASN B N 1
ATOM 5914 C CA . ASN B 1 79 ? 3.648 -130.875 -67.062 1 88.38 79 ASN B CA 1
ATOM 5915 C C . ASN B 1 79 ? 3.75 -132.375 -66.562 1 88.38 79 ASN B C 1
ATOM 5917 O O . ASN B 1 79 ? 4.27 -133.25 -67.25 1 88.38 79 ASN B O 1
ATOM 5921 N N . LEU B 1 80 ? 3.229 -132.625 -65.375 1 88.12 80 LEU B N 1
ATOM 5922 C CA . LEU B 1 80 ? 3.297 -133.875 -64.75 1 88.12 80 LEU B CA 1
ATOM 5923 C C . LEU B 1 80 ? 2.16 -134.875 -65.25 1 88.12 80 LEU B C 1
ATOM 5925 O O . LEU B 1 80 ? 2.312 -136 -65.312 1 88.12 80 LEU B O 1
ATOM 5929 N N . TYR B 1 81 ? 1.134 -134.25 -65.625 1 88.25 81 TYR B N 1
ATOM 5930 C CA . TYR B 1 81 ? -0.097 -135 -65.875 1 88.25 81 TYR B CA 1
ATOM 5931 C C . TYR B 1 81 ? 0.077 -135.875 -67.125 1 88.25 81 TYR B C 1
ATOM 5933 O O . TYR B 1 81 ? 0.532 -135.5 -68.125 1 88.25 81 TYR B O 1
ATOM 5941 N N . GLY B 1 82 ? -0.312 -137.125 -67.062 1 80.88 82 GLY B N 1
ATOM 5942 C CA . GLY B 1 82 ? -0.247 -138.125 -68.188 1 80.88 82 GLY B CA 1
ATOM 5943 C C . GLY B 1 82 ? 0.999 -139 -68.125 1 80.88 82 GLY B C 1
ATOM 5944 O O . GLY B 1 82 ? 1.089 -139.875 -68.875 1 80.88 82 GLY B O 1
ATOM 5945 N N . GLN B 1 83 ? 1.916 -138.75 -67.312 1 83.19 83 GLN B N 1
ATOM 5946 C CA . GLN B 1 83 ? 3.125 -139.5 -67.125 1 83.19 83 GLN B CA 1
ATOM 5947 C C . GLN B 1 83 ? 2.875 -140.75 -66.188 1 83.19 83 GLN B C 1
ATOM 5949 O O . GLN B 1 83 ? 1.81 -140.75 -65.625 1 83.19 83 GLN B O 1
ATOM 5954 N N . ALA B 1 84 ? 3.746 -141.625 -66.25 1 78.12 84 ALA B N 1
ATOM 5955 C CA . ALA B 1 84 ? 3.629 -142.875 -65.438 1 78.12 84 ALA B CA 1
ATOM 5956 C C . ALA B 1 84 ? 3.584 -142.5 -63.938 1 78.12 84 ALA B C 1
ATOM 5958 O O . ALA B 1 84 ? 4.383 -141.625 -63.5 1 78.12 84 ALA B O 1
ATOM 5959 N N . ASN B 1 85 ? 2.688 -142.875 -63.094 1 83.69 85 ASN B N 1
ATOM 5960 C CA . ASN B 1 85 ? 2.502 -142.625 -61.688 1 83.69 85 ASN B CA 1
ATOM 5961 C C . ASN B 1 85 ? 2.225 -141.125 -61.406 1 83.69 85 ASN B C 1
ATOM 5963 O O . ASN B 1 85 ? 2.713 -140.5 -60.438 1 83.69 85 ASN B O 1
ATOM 5967 N N . SER B 1 86 ? 1.646 -140.375 -62.375 1 87.69 86 SER B N 1
ATOM 5968 C CA . SER B 1 86 ? 1.402 -139 -62.344 1 87.69 86 SER B CA 1
ATOM 5969 C C . SER B 1 86 ? 0.646 -138.625 -61.062 1 87.69 86 SER B C 1
ATOM 5971 O O . SER B 1 86 ? 0.973 -137.625 -60.438 1 87.69 86 SER B O 1
ATOM 5973 N N . PHE B 1 87 ? -0.222 -139.375 -60.594 1 89.06 87 PHE B N 1
ATOM 5974 C CA . PHE B 1 87 ? -1.072 -139 -59.469 1 89.06 87 PHE B CA 1
ATOM 5975 C C . PHE B 1 87 ? -0.284 -139 -58.188 1 89.06 87 PHE B C 1
ATOM 5977 O O . PHE B 1 87 ? -0.466 -138.125 -57.312 1 89.06 87 PHE B O 1
ATOM 5984 N N . ASP B 1 88 ? 0.563 -139.875 -58 1 89.56 88 ASP B N 1
ATOM 5985 C CA . ASP B 1 88 ? 1.438 -140 -56.844 1 89.56 88 ASP B CA 1
ATOM 5986 C C . ASP B 1 88 ? 2.385 -138.75 -56.844 1 89.56 88 ASP B C 1
ATOM 5988 O O . ASP B 1 88 ? 2.637 -138.125 -55.781 1 89.56 88 ASP B O 1
ATOM 5992 N N . SER B 1 89 ? 2.906 -138.5 -58.031 1 89.75 89 SER B N 1
ATOM 5993 C CA . SER B 1 89 ? 3.809 -137.25 -58.156 1 89.75 89 SER B CA 1
ATOM 5994 C C . SER B 1 89 ? 3.088 -136 -57.875 1 89.75 89 SER B C 1
ATOM 5996 O O . SER B 1 89 ? 3.668 -135.125 -57.281 1 89.75 89 SER B O 1
ATOM 5998 N N . ILE B 1 90 ? 1.889 -135.875 -58.281 1 93.81 90 ILE B N 1
ATOM 5999 C CA . ILE B 1 90 ? 1.091 -134.75 -58.031 1 93.81 90 ILE B CA 1
ATOM 6000 C C . ILE B 1 90 ? 0.833 -134.5 -56.562 1 93.81 90 ILE B C 1
ATOM 6002 O O . ILE B 1 90 ? 0.953 -133.375 -56.031 1 93.81 90 ILE B O 1
ATOM 6006 N N . GLN B 1 91 ? 0.518 -135.5 -55.844 1 93.06 91 GLN B N 1
ATOM 6007 C CA . GLN B 1 91 ? 0.297 -135.5 -54.406 1 93.06 91 GLN B CA 1
ATOM 6008 C C . GLN B 1 91 ? 1.564 -135 -53.688 1 93.06 91 GLN B C 1
ATOM 6010 O O . GLN B 1 91 ? 1.512 -134.125 -52.781 1 93.06 91 GLN B O 1
ATOM 6015 N N . LYS B 1 92 ? 2.646 -135.625 -54.031 1 91.94 92 LYS B N 1
ATOM 6016 C CA . LYS B 1 92 ? 3.92 -135.25 -53.406 1 91.94 92 LYS B CA 1
ATOM 6017 C C . LYS B 1 92 ? 4.266 -133.75 -53.688 1 91.94 92 LYS B C 1
ATOM 6019 O O . LYS B 1 92 ? 4.805 -133.125 -52.812 1 91.94 92 LYS B O 1
ATOM 6024 N N . LEU B 1 93 ? 3.979 -133.25 -54.844 1 92.88 93 LEU B N 1
ATOM 6025 C CA . LEU B 1 93 ? 4.246 -131.875 -55.188 1 92.88 93 LEU B CA 1
ATOM 6026 C C . LEU B 1 93 ? 3.396 -131 -54.344 1 92.88 93 LEU B C 1
ATOM 6028 O O . LEU B 1 93 ? 3.889 -129.875 -53.875 1 92.88 93 LEU B O 1
ATOM 6032 N N . SER B 1 94 ? 2.189 -131.25 -54.219 1 94.75 94 SER B N 1
ATOM 6033 C CA . SER B 1 94 ? 1.311 -130.5 -53.375 1 94.75 94 SER B CA 1
ATOM 6034 C C . SER B 1 94 ? 1.854 -130.375 -51.938 1 94.75 94 SER B C 1
ATOM 6036 O O . SER B 1 94 ? 1.822 -129.25 -51.344 1 94.75 94 SER B O 1
ATOM 6038 N N . GLU B 1 95 ? 2.33 -131.375 -51.438 1 94.12 95 GLU B N 1
ATOM 6039 C CA . GLU B 1 95 ? 2.9 -131.375 -50.094 1 94.12 95 GLU B CA 1
ATOM 6040 C C . GLU B 1 95 ? 4.16 -130.5 -50.031 1 94.12 95 GLU B C 1
ATOM 6042 O O . GLU B 1 95 ? 4.383 -129.875 -49.031 1 94.12 95 GLU B O 1
ATOM 6047 N N . LYS B 1 96 ? 4.93 -130.5 -51.031 1 91.69 96 LYS B N 1
ATOM 6048 C CA . LYS B 1 96 ? 6.16 -129.75 -51.062 1 91.69 96 LYS B CA 1
ATOM 6049 C C . LYS B 1 96 ? 5.863 -128.25 -51.125 1 91.69 96 LYS B C 1
ATOM 6051 O O . LYS B 1 96 ? 6.535 -127.438 -50.5 1 91.69 96 LYS B O 1
ATOM 6056 N N . PHE B 1 97 ? 4.898 -127.938 -51.969 1 93 97 PHE B N 1
ATOM 6057 C CA . PHE B 1 97 ? 4.508 -126.5 -52.062 1 93 97 PHE B CA 1
ATOM 6058 C C . PHE B 1 97 ? 3.986 -126 -50.719 1 93 97 PHE B C 1
ATOM 6060 O O . PHE B 1 97 ? 4.309 -124.875 -50.312 1 93 97 PHE B O 1
ATOM 6067 N N . LEU B 1 98 ? 3.223 -126.688 -50.062 1 93.75 98 LEU B N 1
ATOM 6068 C CA . LEU B 1 98 ? 2.705 -126.312 -48.75 1 93.75 98 LEU B CA 1
ATOM 6069 C C . LEU B 1 98 ? 3.842 -126.125 -47.75 1 93.75 98 LEU B C 1
ATOM 6071 O O . LEU B 1 98 ? 3.824 -125.188 -46.969 1 93.75 98 LEU B O 1
ATOM 6075 N N . SER B 1 99 ? 4.801 -127 -47.781 1 90.94 99 SER B N 1
ATOM 6076 C CA . SER B 1 99 ? 5.906 -126.938 -46.844 1 90.94 99 SER B CA 1
ATOM 6077 C C . SER B 1 99 ? 6.82 -125.75 -47.125 1 90.94 99 SER B C 1
ATOM 6079 O O . SER B 1 99 ? 7.512 -125.25 -46.219 1 90.94 99 SER B O 1
ATOM 6081 N N . SER B 1 100 ? 6.77 -125.25 -48.281 1 88.25 100 SER B N 1
ATOM 6082 C CA . SER B 1 100 ? 7.668 -124.188 -48.688 1 88.25 100 SER B CA 1
ATOM 6083 C C . SER B 1 100 ? 7.137 -122.812 -48.219 1 88.25 100 SER B C 1
ATOM 6085 O O . SER B 1 100 ? 7.895 -121.875 -48.125 1 88.25 100 SER B O 1
ATOM 6087 N N . ASP B 1 101 ? 5.871 -122.75 -48 1 90.25 101 ASP B N 1
ATOM 6088 C CA . ASP B 1 101 ? 5.246 -121.5 -47.594 1 90.25 101 ASP B CA 1
ATOM 6089 C C . ASP B 1 101 ? 4.363 -121.688 -46.375 1 90.25 101 ASP B C 1
ATOM 6091 O O . ASP B 1 101 ? 3.244 -122.188 -46.469 1 90.25 101 ASP B O 1
ATOM 6095 N N . LYS B 1 102 ? 4.863 -121.125 -45.344 1 87.88 102 LYS B N 1
ATOM 6096 C CA . LYS B 1 102 ? 4.191 -121.312 -44.062 1 87.88 102 LYS B CA 1
ATOM 6097 C C . LYS B 1 102 ? 2.859 -120.562 -44 1 87.88 102 LYS B C 1
ATOM 6099 O O . LYS B 1 102 ? 2.016 -120.875 -43.156 1 87.88 102 LYS B O 1
ATOM 6104 N N . SER B 1 103 ? 2.672 -119.812 -44.969 1 89.94 103 SER B N 1
ATOM 6105 C CA . SER B 1 103 ? 1.433 -119 -45 1 89.94 103 SER B CA 1
ATOM 6106 C C . SER B 1 103 ? 0.309 -119.812 -45.688 1 89.94 103 SER B C 1
ATOM 6108 O O . SER B 1 103 ? -0.859 -119.438 -45.594 1 89.94 103 SER B O 1
ATOM 6110 N N . LEU B 1 104 ? 0.579 -120.75 -46.281 1 91.75 104 LEU B N 1
ATOM 6111 C CA . LEU B 1 104 ? -0.432 -121.562 -46.969 1 91.75 104 LEU B CA 1
ATOM 6112 C C . LEU B 1 104 ? -1.048 -122.562 -46.031 1 91.75 104 LEU B C 1
ATOM 6114 O O . LEU B 1 104 ? -0.328 -123.312 -45.344 1 91.75 104 LEU B O 1
ATOM 6118 N N . ALA B 1 105 ? -2.201 -122.625 -45.969 1 91.75 105 ALA B N 1
ATOM 6119 C CA . ALA B 1 105 ? -2.93 -123.625 -45.188 1 91.75 105 ALA B CA 1
ATOM 6120 C C . ALA B 1 105 ? -3.26 -124.812 -46 1 91.75 105 ALA B C 1
ATOM 6122 O O . ALA B 1 105 ? -3.461 -125.938 -45.469 1 91.75 105 ALA B O 1
ATOM 6123 N N . GLY B 1 106 ? -3.312 -124.625 -47.312 1 91.94 106 GLY B N 1
ATOM 6124 C CA . GLY B 1 106 ? -3.623 -125.75 -48.188 1 91.94 106 GLY B CA 1
ATOM 6125 C C . GLY B 1 106 ? -3.189 -125.5 -49.625 1 91.94 106 GLY B C 1
ATOM 6126 O O . GLY B 1 106 ? -3.197 -124.375 -50.094 1 91.94 106 GLY B O 1
ATOM 6127 N N . VAL B 1 107 ? -2.838 -126.562 -50.219 1 94.94 107 VAL B N 1
ATOM 6128 C CA . VAL B 1 107 ? -2.51 -126.625 -51.656 1 94.94 107 VAL B CA 1
ATOM 6129 C C . VAL B 1 107 ? -3.205 -127.812 -52.312 1 94.94 107 VAL B C 1
ATOM 6131 O O . VAL B 1 107 ? -3.131 -128.875 -51.812 1 94.94 107 VAL B O 1
ATOM 6134 N N . TYR B 1 108 ? -3.857 -127.5 -53.344 1 94.75 108 TYR B N 1
ATOM 6135 C CA . TYR B 1 108 ? -4.586 -128.625 -53.906 1 94.75 108 TYR B CA 1
ATOM 6136 C C . TYR B 1 108 ? -4.703 -128.5 -55.406 1 94.75 108 TYR B C 1
ATOM 6138 O O . TYR B 1 108 ? -4.562 -127.438 -55.969 1 94.75 108 TYR B O 1
ATOM 6146 N N . TYR B 1 109 ? -4.984 -129.75 -56.125 1 95.19 109 TYR B N 1
ATOM 6147 C CA . TYR B 1 109 ? -5.285 -129.875 -57.531 1 95.19 109 TYR B CA 1
ATOM 6148 C C . TYR B 1 109 ? -6.52 -130.75 -57.719 1 95.19 109 TYR B C 1
ATOM 6150 O O . TYR B 1 109 ? -6.57 -131.875 -57.219 1 95.19 109 TYR B O 1
ATOM 6158 N N . ILE B 1 110 ? -7.438 -130.25 -58.344 1 95.88 110 ILE B N 1
ATOM 6159 C CA . ILE B 1 110 ? -8.648 -131 -58.688 1 95.88 110 ILE B CA 1
ATOM 6160 C C . ILE B 1 110 ? -8.562 -131.375 -60.156 1 95.88 110 ILE B C 1
ATOM 6162 O O . ILE B 1 110 ? -8.586 -130.625 -61.062 1 95.88 110 ILE B O 1
ATOM 6166 N N . ASP B 1 111 ? -8.633 -132.75 -60.281 1 93.38 111 ASP B N 1
ATOM 6167 C CA . ASP B 1 111 ? -8.516 -133.25 -61.625 1 93.38 111 ASP B CA 1
ATOM 6168 C C . ASP B 1 111 ? -9.875 -133.375 -62.312 1 93.38 111 ASP B C 1
ATOM 6170 O O . ASP B 1 111 ? -10.828 -133.875 -61.781 1 93.38 111 ASP B O 1
ATOM 6174 N N . GLY B 1 112 ? -10.039 -132.75 -63.438 1 91.12 112 GLY B N 1
ATOM 6175 C CA . GLY B 1 112 ? -11.297 -132.75 -64.125 1 91.12 112 GLY B CA 1
ATOM 6176 C C . GLY B 1 112 ? -11.656 -134 -64.875 1 91.12 112 GLY B C 1
ATOM 6177 O O . GLY B 1 112 ? -12.82 -134.25 -65.188 1 91.12 112 GLY B O 1
ATOM 6178 N N . THR B 1 113 ? -10.742 -134.875 -65.062 1 88.44 113 THR B N 1
ATOM 6179 C CA . THR B 1 113 ? -10.992 -136 -65.875 1 88.44 113 THR B CA 1
ATOM 6180 C C . THR B 1 113 ? -11.398 -137.25 -64.938 1 88.44 113 THR B C 1
ATOM 6182 O O . THR B 1 113 ? -12.391 -137.875 -65.188 1 88.44 113 THR B O 1
ATOM 6185 N N . GLU B 1 114 ? -10.656 -137.375 -63.906 1 88.38 114 GLU B N 1
ATOM 6186 C CA . GLU B 1 114 ? -10.883 -138.625 -63 1 88.38 114 GLU B CA 1
ATOM 6187 C C . GLU B 1 114 ? -11.727 -138.125 -61.812 1 88.38 114 GLU B C 1
ATOM 6189 O O . GLU B 1 114 ? -12.133 -139 -61.031 1 88.38 114 GLU B O 1
ATOM 6194 N N . ASN B 1 115 ? -12.07 -136.875 -61.625 1 90.94 115 ASN B N 1
ATOM 6195 C CA . ASN B 1 115 ? -12.836 -136.375 -60.5 1 90.94 115 ASN B CA 1
ATOM 6196 C C . ASN B 1 115 ? -12.18 -136.75 -59.156 1 90.94 115 ASN B C 1
ATOM 6198 O O . ASN B 1 115 ? -12.844 -137.25 -58.25 1 90.94 115 ASN B O 1
ATOM 6202 N N . LYS B 1 116 ? -10.859 -136.5 -59 1 92.31 116 LYS B N 1
ATOM 6203 C CA . LYS B 1 116 ? -10.07 -136.75 -57.781 1 92.31 116 LYS B CA 1
ATOM 6204 C C . LYS B 1 116 ? -9.391 -135.375 -57.344 1 92.31 116 LYS B C 1
ATOM 6206 O O . LYS B 1 116 ? -9.078 -134.625 -58.156 1 92.31 116 LYS B O 1
ATOM 6211 N N . MET B 1 117 ? -9.219 -135.375 -56.125 1 94.25 117 MET B N 1
ATOM 6212 C CA . MET B 1 117 ? -8.531 -134.25 -55.562 1 94.25 117 MET B CA 1
ATOM 6213 C C . MET B 1 117 ? -7.238 -134.625 -54.875 1 94.25 117 MET B C 1
ATOM 6215 O O . MET B 1 117 ? -7.227 -135.625 -54.094 1 94.25 117 MET B O 1
ATOM 6219 N N . PHE B 1 118 ? -6.211 -134 -55.188 1 93.56 118 PHE B N 1
ATOM 6220 C CA . PHE B 1 118 ? -4.922 -134.125 -54.531 1 93.56 118 PHE B CA 1
ATOM 6221 C C . PHE B 1 118 ? -4.641 -133 -53.656 1 93.56 118 PHE B C 1
ATOM 6223 O O . PHE B 1 118 ? -4.402 -131.875 -54.156 1 93.56 118 PHE B O 1
ATOM 6230 N N . ILE B 1 119 ? -4.73 -133.125 -52.469 1 93 119 ILE B N 1
ATOM 6231 C CA . ILE B 1 119 ? -4.668 -132 -51.562 1 93 119 ILE B CA 1
ATOM 6232 C C . ILE B 1 119 ? -3.635 -132.25 -50.469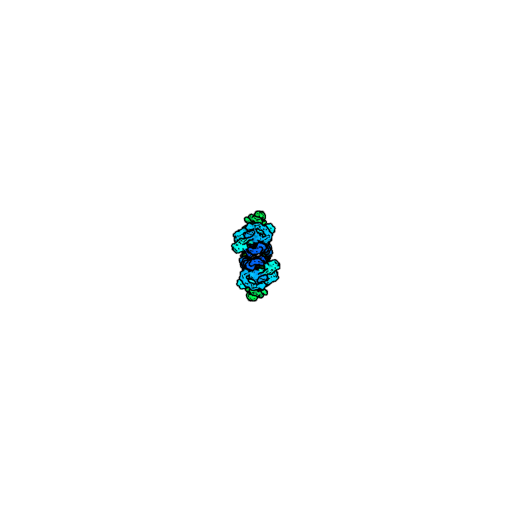 1 93 119 ILE B C 1
ATOM 6234 O O . ILE B 1 119 ? -3.443 -133.375 -50.031 1 93 119 ILE B O 1
ATOM 6238 N N . ALA B 1 120 ? -2.965 -131.375 -50.156 1 92.75 120 ALA B N 1
ATOM 6239 C CA . ALA B 1 120 ? -2.078 -131.375 -48.969 1 92.75 120 ALA B CA 1
ATOM 6240 C C . ALA B 1 120 ? -2.494 -130.25 -48 1 92.75 120 ALA B C 1
ATOM 6242 O O . ALA B 1 120 ? -2.621 -129.125 -48.375 1 92.75 120 ALA B O 1
ATOM 6243 N N . PRO B 1 121 ? -2.631 -130.375 -46.688 1 87.69 121 PRO B N 1
ATOM 6244 C CA . PRO B 1 121 ? -2.547 -131.75 -46.094 1 87.69 121 PRO B CA 1
ATOM 6245 C C . PRO B 1 121 ? -3.635 -132.625 -46.594 1 87.69 121 PRO B C 1
ATOM 6247 O O . PRO B 1 121 ? -4.73 -132.25 -46.938 1 87.69 121 PRO B O 1
ATOM 6250 N N . TYR B 1 122 ? -3.387 -134 -46.562 1 86.56 122 TYR B N 1
ATOM 6251 C CA . TYR B 1 122 ? -4.246 -134.875 -47.219 1 86.56 122 TYR B CA 1
ATOM 6252 C C . TYR B 1 122 ? -5.605 -135 -46.531 1 86.56 122 TYR B C 1
ATOM 6254 O O . TYR B 1 122 ? -5.688 -135 -45.312 1 86.56 122 TYR B O 1
ATOM 6262 N N . THR B 1 123 ? -6.633 -134.875 -47.281 1 83.56 123 THR B N 1
ATOM 6263 C CA . THR B 1 123 ? -8.016 -135.125 -46.844 1 83.56 123 THR B CA 1
ATOM 6264 C C . THR B 1 123 ? -8.828 -135.75 -47.938 1 83.56 123 THR B C 1
ATOM 6266 O O . THR B 1 123 ? -8.633 -135.5 -49.125 1 83.56 123 THR B O 1
ATOM 6269 N N . ASN B 1 124 ? -9.57 -136.75 -47.531 1 79.62 124 ASN B N 1
ATOM 6270 C CA . ASN B 1 124 ? -10.406 -137.375 -48.5 1 79.62 124 ASN B CA 1
ATOM 6271 C C . ASN B 1 124 ? -11.617 -136.625 -48.906 1 79.62 124 ASN B C 1
ATOM 6273 O O . ASN B 1 124 ? -12.328 -136 -48.062 1 79.62 124 ASN B O 1
ATOM 6277 N N . PHE B 1 125 ? -11.742 -136.25 -50.125 1 82.44 125 PHE B N 1
ATOM 6278 C CA . PHE B 1 125 ? -12.852 -135.375 -50.625 1 82.44 125 PHE B CA 1
ATOM 6279 C C . PHE B 1 125 ? -13.68 -136.25 -51.625 1 82.44 125 PHE B C 1
ATOM 6281 O O . PHE B 1 125 ? -13.148 -136.75 -52.594 1 82.44 125 PHE B O 1
ATOM 6288 N N . ASP B 1 126 ? -14.969 -136.25 -51.312 1 80.31 126 ASP B N 1
ATOM 6289 C CA . ASP B 1 126 ? -15.898 -137 -52.219 1 80.31 126 ASP B CA 1
ATOM 6290 C C . ASP B 1 126 ? -16.359 -136 -53.312 1 80.31 126 ASP B C 1
ATOM 6292 O O . ASP B 1 126 ? -16.812 -134.875 -53.031 1 80.31 126 ASP B O 1
ATOM 6296 N N . ASN B 1 127 ? -16.297 -136.125 -54.594 1 88.19 127 ASN B N 1
ATOM 6297 C CA . ASN B 1 127 ? -16.766 -135.5 -55.812 1 88.19 127 ASN B CA 1
ATOM 6298 C C . ASN B 1 127 ? -16.156 -134.125 -55.938 1 88.19 127 ASN B C 1
ATOM 6300 O O . ASN B 1 127 ? -16.859 -133.125 -55.938 1 88.19 127 ASN B O 1
ATOM 6304 N N . PRO B 1 128 ? -14.883 -134 -56 1 92.06 128 PRO B N 1
ATOM 6305 C CA . PRO B 1 128 ? -14.164 -132.625 -56.062 1 92.06 128 PRO B CA 1
ATOM 6306 C C . PRO B 1 128 ? -14.664 -131.75 -57.188 1 92.06 128 PRO B C 1
ATOM 6308 O O . PRO B 1 128 ? -14.586 -130.5 -57.062 1 92.06 128 PRO B O 1
ATOM 6311 N N . LYS B 1 129 ? -15.195 -132.25 -58.25 1 94.06 129 LYS B N 1
ATOM 6312 C CA . LYS B 1 129 ? -15.672 -131.375 -59.344 1 94.06 129 LYS B CA 1
ATOM 6313 C C . LYS B 1 129 ? -16.922 -130.625 -58.969 1 94.06 129 LYS B C 1
ATOM 6315 O O . LYS B 1 129 ? -17.281 -129.625 -59.625 1 94.06 129 LYS B O 1
ATOM 6320 N N . ASN B 1 130 ? -17.484 -131 -57.906 1 90.69 130 ASN B N 1
ATOM 6321 C CA . ASN B 1 130 ? -18.703 -130.25 -57.438 1 90.69 130 ASN B CA 1
ATOM 6322 C C . ASN B 1 130 ? -18.391 -129.125 -56.5 1 90.69 130 ASN B C 1
ATOM 6324 O O . ASN B 1 130 ? -19.281 -128.375 -56.125 1 90.69 130 ASN B O 1
ATOM 6328 N N . THR B 1 131 ? -17.188 -129 -56.25 1 89.75 131 THR B N 1
ATOM 6329 C CA . THR B 1 131 ? -16.812 -127.938 -55.375 1 89.75 131 THR B CA 1
ATOM 6330 C C . THR B 1 131 ? -16.969 -126.562 -56.062 1 89.75 131 THR B C 1
ATOM 6332 O O . THR B 1 131 ? -16.844 -126.5 -57.281 1 89.75 131 THR B O 1
ATOM 6335 N N . LYS B 1 132 ? -17.266 -125.562 -55.344 1 90.06 132 LYS B N 1
ATOM 6336 C CA . LYS B 1 132 ? -17.375 -124.188 -55.844 1 90.06 132 LYS B CA 1
ATOM 6337 C C . LYS B 1 132 ? -16.078 -123.75 -56.5 1 90.06 132 LYS B C 1
ATOM 6339 O O . LYS B 1 132 ? -16.109 -123.062 -57.531 1 90.06 132 LYS B O 1
ATOM 6344 N N . THR B 1 133 ? -15 -124.125 -56 1 92.12 133 THR B N 1
ATOM 6345 C CA . THR B 1 133 ? -13.688 -123.75 -56.5 1 92.12 133 THR B CA 1
ATOM 6346 C C . THR B 1 133 ? -13.492 -124.25 -57.938 1 92.12 133 THR B C 1
ATOM 6348 O O . THR B 1 133 ? -13.055 -123.438 -58.812 1 92.12 133 THR B O 1
ATOM 6351 N N . TYR B 1 134 ? -13.859 -125.375 -58.094 1 93.31 134 TYR B N 1
ATOM 6352 C CA . TYR B 1 134 ? -13.68 -126 -59.438 1 93.31 134 TYR B CA 1
ATOM 6353 C C . TYR B 1 134 ? -14.602 -125.312 -60.438 1 93.31 134 TYR B C 1
ATOM 6355 O O . TYR B 1 134 ? -14.156 -124.875 -61.5 1 93.31 134 TYR B O 1
ATOM 6363 N N . LYS B 1 135 ? -15.867 -125.188 -60.062 1 94.75 135 LYS B N 1
ATOM 6364 C CA . LYS B 1 135 ? -16.875 -124.688 -60.969 1 94.75 135 LYS B CA 1
ATOM 6365 C C . LYS B 1 135 ? -16.578 -123.25 -61.344 1 94.75 135 LYS B C 1
ATOM 6367 O O . LYS B 1 135 ? -16.625 -122.812 -62.5 1 94.75 135 LYS B O 1
ATOM 6372 N N . ASP B 1 136 ? -16.188 -122.5 -60.406 1 93.44 136 ASP B N 1
ATOM 6373 C CA . ASP B 1 136 ? -15.953 -121.062 -60.594 1 93.44 136 ASP B CA 1
ATOM 6374 C C . ASP B 1 136 ? -14.688 -120.812 -61.438 1 93.44 136 ASP B C 1
ATOM 6376 O O . ASP B 1 136 ? -14.641 -119.938 -62.281 1 93.44 136 ASP B O 1
ATOM 6380 N N . THR B 1 137 ? -13.656 -121.5 -61.156 1 94.88 137 THR B N 1
ATOM 6381 C CA . THR B 1 137 ? -12.383 -121.312 -61.844 1 94.88 137 THR B CA 1
ATOM 6382 C C . THR B 1 137 ? -12.5 -121.688 -63.312 1 94.88 137 THR B C 1
ATOM 6384 O O . THR B 1 137 ? -11.922 -121.062 -64.188 1 94.88 137 THR B O 1
ATOM 6387 N N . ILE B 1 138 ? -13.281 -122.75 -63.5 1 93.69 138 ILE B N 1
ATOM 6388 C CA . ILE B 1 138 ? -13.5 -123.25 -64.875 1 93.69 138 ILE B CA 1
ATOM 6389 C C . ILE B 1 138 ? -14.305 -122.188 -65.625 1 93.69 138 ILE B C 1
ATOM 6391 O O . ILE B 1 138 ? -13.992 -121.875 -66.812 1 93.69 138 ILE B O 1
ATOM 6395 N N . SER B 1 139 ? -15.328 -121.75 -65 1 93.5 139 SER B N 1
ATOM 6396 C CA . SER B 1 139 ? -16.188 -120.75 -65.625 1 93.5 139 SER B CA 1
ATOM 6397 C C . SER B 1 139 ? -15.398 -119.5 -65.938 1 93.5 139 SER B C 1
ATOM 6399 O O . SER B 1 139 ? -15.57 -118.875 -67 1 93.5 139 SER B O 1
ATOM 6401 N N . LYS B 1 140 ? -14.469 -119.062 -65.062 1 92.06 140 LYS B N 1
ATOM 6402 C CA . LYS B 1 140 ? -13.695 -117.812 -65.25 1 92.06 140 LYS B CA 1
ATOM 6403 C C . LYS B 1 140 ? -12.547 -118 -66.25 1 92.06 140 LYS B C 1
ATOM 6405 O O . LYS B 1 140 ? -12.07 -117.062 -66.875 1 92.06 140 LYS B O 1
ATOM 6410 N N . ASN B 1 141 ? -12.094 -119.25 -66.375 1 91.75 141 ASN B N 1
ATOM 6411 C CA . ASN B 1 141 ? -10.969 -119.625 -67.188 1 91.75 141 ASN B CA 1
ATOM 6412 C C . ASN B 1 141 ? -9.742 -118.75 -66.938 1 91.75 141 ASN B C 1
ATOM 6414 O O . ASN B 1 141 ? -9.148 -118.188 -67.875 1 91.75 141 ASN B O 1
ATOM 6418 N N . GLY B 1 142 ? -9.5 -118.438 -65.688 1 92.5 142 GLY B N 1
ATOM 6419 C CA . GLY B 1 142 ? -8.375 -117.625 -65.25 1 92.5 142 GLY B CA 1
ATOM 6420 C C . GLY B 1 142 ? -8.227 -117.562 -63.75 1 92.5 142 GLY B C 1
ATOM 6421 O O . GLY B 1 142 ? -8.789 -118.438 -63.031 1 92.5 142 GLY B O 1
ATOM 6422 N N . LEU B 1 143 ? -7.348 -116.688 -63.312 1 93.88 143 LEU B N 1
ATOM 6423 C CA . LEU B 1 143 ? -7.09 -116.5 -61.906 1 93.88 143 LEU B CA 1
ATOM 6424 C C . LEU B 1 143 ? -8.359 -116.062 -61.156 1 93.88 143 LEU B C 1
ATOM 6426 O O . LEU B 1 143 ? -9.078 -115.188 -61.625 1 93.88 143 LEU B O 1
ATOM 6430 N N . ASN B 1 144 ? -8.648 -116.75 -60.125 1 94.62 144 ASN B N 1
ATOM 6431 C CA . ASN B 1 144 ? -9.859 -116.438 -59.375 1 94.62 144 ASN B CA 1
ATOM 6432 C C . ASN B 1 144 ? -9.57 -116.312 -57.875 1 94.62 144 ASN B C 1
ATOM 6434 O O . ASN B 1 144 ? -9.156 -117.312 -57.25 1 94.62 144 ASN B O 1
ATOM 6438 N N . TRP B 1 145 ? -9.719 -115.188 -57.344 1 92.5 145 TRP B N 1
ATOM 6439 C CA . TRP B 1 145 ? -9.648 -115 -55.906 1 92.5 145 TRP B CA 1
ATOM 6440 C C . TRP B 1 145 ? -11.016 -115.188 -55.25 1 92.5 145 TRP B C 1
ATOM 6442 O O . TRP B 1 145 ? -12.031 -114.75 -55.781 1 92.5 145 TRP B O 1
ATOM 6452 N N . PHE B 1 146 ? -11.039 -115.875 -54.156 1 88.75 146 PHE B N 1
ATOM 6453 C CA . PHE B 1 146 ? -12.289 -116.062 -53.438 1 88.75 146 PHE B CA 1
ATOM 6454 C C . PHE B 1 146 ? -12.383 -115.188 -52.219 1 88.75 146 PHE B C 1
ATOM 6456 O O . PHE B 1 146 ? -11.375 -114.625 -51.75 1 88.75 146 PHE B O 1
ATOM 6463 N N . ASP B 1 147 ? -13.531 -115.062 -51.75 1 84.88 147 ASP B N 1
ATOM 6464 C CA . ASP B 1 147 ? -13.781 -114.25 -50.531 1 84.88 147 ASP B CA 1
ATOM 6465 C C . ASP B 1 147 ? -13.156 -114.938 -49.312 1 84.88 147 ASP B C 1
ATOM 6467 O O . ASP B 1 147 ? -12.984 -116.125 -49.281 1 84.88 147 ASP B O 1
ATOM 6471 N N . ALA B 1 148 ? -12.828 -114.062 -48.312 1 87.31 148 ALA B N 1
ATOM 6472 C CA . ALA B 1 148 ? -12.289 -114.562 -47.062 1 87.31 148 ALA B CA 1
ATOM 6473 C C . ALA B 1 148 ? -13.305 -115.438 -46.375 1 87.31 148 ALA B C 1
ATOM 6475 O O . ALA B 1 148 ? -14.508 -115.188 -46.406 1 87.31 148 ALA B O 1
ATOM 6476 N N . TYR B 1 149 ? -12.789 -116.562 -45.844 1 83.06 149 TYR B N 1
ATOM 6477 C CA . TYR B 1 149 ? -13.648 -117.5 -45.156 1 83.06 149 TYR B CA 1
ATOM 6478 C C . TYR B 1 149 ? -12.922 -118.125 -43.969 1 83.06 149 TYR B C 1
ATOM 6480 O O . TYR B 1 149 ? -11.688 -118.062 -43.906 1 83.06 149 TYR B O 1
ATOM 6488 N N . LYS B 1 150 ? -13.68 -118.688 -43.062 1 83.88 150 LYS B N 1
ATOM 6489 C CA . LYS B 1 150 ? -13.125 -119.438 -41.906 1 83.88 150 LYS B CA 1
ATOM 6490 C C . LYS B 1 150 ? -12.914 -120.875 -42.219 1 83.88 150 LYS B C 1
ATOM 6492 O O . LYS B 1 150 ? -13.82 -121.562 -42.688 1 83.88 150 LYS B O 1
ATOM 6497 N N . ASP B 1 151 ? -11.688 -121.25 -41.969 1 78.06 151 ASP B N 1
ATOM 6498 C CA . ASP B 1 151 ? -11.375 -122.688 -42.125 1 78.06 151 ASP B CA 1
ATOM 6499 C C . ASP B 1 151 ? -12.117 -123.562 -41.094 1 78.06 151 ASP B C 1
ATOM 6501 O O . ASP B 1 151 ? -12.086 -123.25 -39.906 1 78.06 151 ASP B O 1
ATOM 6505 N N . LYS B 1 152 ? -12.789 -124.562 -41.5 1 73.81 152 LYS B N 1
ATOM 6506 C CA . LYS B 1 152 ? -13.633 -125.375 -40.625 1 73.81 152 LYS B CA 1
ATOM 6507 C C . LYS B 1 152 ? -12.797 -126.25 -39.656 1 73.81 152 LYS B C 1
ATOM 6509 O O . LYS B 1 152 ? -13.25 -126.562 -38.562 1 73.81 152 LYS B O 1
ATOM 6514 N N . ILE B 1 153 ? -11.633 -126.438 -40.156 1 71.44 153 ILE B N 1
ATOM 6515 C CA . ILE B 1 153 ? -10.789 -127.312 -39.344 1 71.44 153 ILE B CA 1
ATOM 6516 C C . ILE B 1 153 ? -9.961 -126.5 -38.375 1 71.44 153 ILE B C 1
ATOM 6518 O O . ILE B 1 153 ? -10.031 -126.688 -37.156 1 71.44 153 ILE B O 1
ATOM 6522 N N . THR B 1 154 ? -9.266 -125.5 -38.812 1 75.69 154 THR B N 1
ATOM 6523 C CA . THR B 1 154 ? -8.328 -124.75 -37.969 1 75.69 154 THR B CA 1
ATOM 6524 C C . THR B 1 154 ? -9 -123.562 -37.344 1 75.69 154 THR B C 1
ATOM 6526 O O . THR B 1 154 ? -8.5 -123 -36.375 1 75.69 154 THR B O 1
ATOM 6529 N N . GLY B 1 155 ? -10.109 -123.125 -37.906 1 76.12 155 GLY B N 1
ATOM 6530 C CA . GLY B 1 155 ? -10.789 -121.938 -37.469 1 76.12 155 GLY B CA 1
ATOM 6531 C C . GLY B 1 155 ? -10.133 -120.688 -37.938 1 76.12 155 GLY B C 1
ATOM 6532 O O . GLY B 1 155 ? -10.609 -119.562 -37.656 1 76.12 155 GLY B O 1
ATOM 6533 N N . ASN B 1 156 ? -9.094 -120.75 -38.656 1 80.81 156 ASN B N 1
ATOM 6534 C CA . ASN B 1 156 ? -8.367 -119.562 -39.125 1 80.81 156 ASN B CA 1
ATOM 6535 C C . ASN B 1 156 ? -9.039 -119 -40.344 1 80.81 156 ASN B C 1
ATOM 6537 O O . ASN B 1 156 ? -9.641 -119.688 -41.156 1 80.81 156 ASN B O 1
ATOM 6541 N N . MET B 1 157 ? -8.938 -117.625 -40.438 1 83.88 157 MET B N 1
ATOM 6542 C CA . MET B 1 157 ? -9.438 -117 -41.625 1 83.88 157 MET B CA 1
ATOM 6543 C C . MET B 1 157 ? -8.469 -117.125 -42.812 1 83.88 157 MET B C 1
ATOM 6545 O O . MET B 1 157 ? -7.254 -117.062 -42.625 1 83.88 157 MET B O 1
ATOM 6549 N N . MET B 1 158 ? -9.07 -117.562 -43.906 1 89.75 158 MET B N 1
ATOM 6550 C CA . MET B 1 158 ? -8.25 -117.812 -45.062 1 89.75 158 MET B CA 1
ATOM 6551 C C . MET B 1 158 ? -8.805 -117.125 -46.312 1 89.75 158 MET B C 1
ATOM 6553 O O . MET B 1 158 ? -9.969 -116.688 -46.312 1 89.75 158 MET B O 1
ATOM 6557 N N . ILE B 1 159 ? -7.984 -116.812 -47.156 1 89.75 159 ILE B N 1
ATOM 6558 C CA . ILE B 1 159 ? -8.352 -116.438 -48.531 1 89.75 159 ILE B CA 1
ATOM 6559 C C . ILE B 1 159 ? -7.758 -117.438 -49.531 1 89.75 159 ILE B C 1
ATOM 6561 O O . ILE B 1 159 ? -6.711 -118 -49.281 1 89.75 159 ILE B O 1
ATOM 6565 N N . SER B 1 160 ? -8.539 -117.688 -50.531 1 91.94 160 SER B N 1
ATOM 6566 C CA . SER B 1 160 ? -8.062 -118.688 -51.469 1 91.94 160 SER B CA 1
ATOM 6567 C C . SER B 1 160 ? -7.902 -118.125 -52.875 1 91.94 160 SER B C 1
ATOM 6569 O O . SER B 1 160 ? -8.562 -117.125 -53.219 1 91.94 160 SER B O 1
ATOM 6571 N N . VAL B 1 161 ? -7.09 -118.625 -53.594 1 95.06 161 VAL B N 1
ATOM 6572 C CA . VAL B 1 161 ? -6.879 -118.25 -55 1 95.06 161 VAL B CA 1
ATOM 6573 C C . VAL B 1 161 ? -6.766 -119.562 -55.812 1 95.06 161 VAL B C 1
ATOM 6575 O O . VAL B 1 161 ? -6.262 -120.562 -55.312 1 95.06 161 VAL B O 1
ATOM 6578 N N . SER B 1 162 ? -7.363 -119.562 -56.938 1 96.31 162 SER B N 1
ATOM 6579 C CA . SER B 1 162 ? -7.324 -120.75 -57.812 1 96.31 162 SER B CA 1
ATOM 6580 C C . SER B 1 162 ? -6.984 -120.375 -59.25 1 96.31 162 SER B C 1
ATOM 6582 O O . SER B 1 162 ? -7.102 -119.188 -59.625 1 96.31 162 SER B O 1
ATOM 6584 N N . TYR B 1 163 ? -6.594 -121.25 -59.906 1 96.5 163 TYR B N 1
ATOM 6585 C CA . TYR B 1 163 ? -6.16 -121.062 -61.281 1 96.5 163 TYR B CA 1
ATOM 6586 C C . TYR B 1 163 ? -6.352 -122.375 -62.094 1 96.5 163 TYR B C 1
ATOM 6588 O O . TYR B 1 163 ? -6.133 -123.438 -61.594 1 96.5 163 TYR B O 1
ATOM 6596 N N . PRO B 1 164 ? -6.695 -122.25 -63.344 1 96.25 164 PRO B N 1
ATOM 6597 C CA . PRO B 1 164 ? -6.898 -123.5 -64.125 1 96.25 164 PRO B CA 1
ATOM 6598 C C . PRO B 1 164 ? -5.582 -124.062 -64.625 1 96.25 164 PRO B C 1
ATOM 6600 O O . PRO B 1 164 ? -4.602 -123.375 -64.875 1 96.25 164 PRO B O 1
ATOM 6603 N N . VAL B 1 165 ? -5.625 -125.438 -64.75 1 96.06 165 VAL B N 1
ATOM 6604 C CA . VAL B 1 165 ? -4.484 -126.125 -65.375 1 96.06 165 VAL B CA 1
ATOM 6605 C C . VAL B 1 165 ? -4.773 -126.438 -66.812 1 96.06 165 VAL B C 1
ATOM 6607 O O . VAL B 1 165 ? -5.703 -127.25 -67.125 1 96.06 165 VAL B O 1
ATOM 6610 N N . ILE B 1 166 ? -3.996 -125.938 -67.688 1 93.88 166 ILE B N 1
ATOM 6611 C CA . ILE B 1 166 ? -4.219 -126.125 -69.125 1 93.88 166 ILE B CA 1
ATOM 6612 C C . ILE B 1 166 ? -3.137 -127 -69.688 1 93.88 166 ILE B C 1
ATOM 6614 O O . ILE B 1 166 ? -1.943 -126.75 -69.5 1 93.88 166 ILE B O 1
ATOM 6618 N N . LYS B 1 167 ? -3.525 -128 -70.312 1 90.62 167 LYS B N 1
ATOM 6619 C CA . LYS B 1 167 ? -2.633 -128.875 -71.062 1 90.62 167 LYS B CA 1
ATOM 6620 C C . LYS B 1 167 ? -3.141 -129.125 -72.5 1 90.62 167 LYS B C 1
ATOM 6622 O O . LYS B 1 167 ? -4.285 -129.5 -72.688 1 90.62 167 LYS B O 1
ATOM 6627 N N . ASP B 1 168 ? -2.377 -128.875 -73.562 1 86.81 168 ASP B N 1
ATOM 6628 C CA . ASP B 1 168 ? -2.709 -129 -75 1 86.81 168 ASP B CA 1
ATOM 6629 C C . ASP B 1 168 ? -4.008 -128.25 -75.312 1 86.81 168 ASP B C 1
ATOM 6631 O O . ASP B 1 168 ? -4.91 -128.875 -75.938 1 86.81 168 ASP B O 1
ATOM 6635 N N . ASN B 1 169 ? -4.316 -127.125 -74.75 1 88.31 169 ASN B N 1
ATOM 6636 C CA . ASN B 1 169 ? -5.395 -126.188 -75 1 88.31 169 ASN B CA 1
ATOM 6637 C C . ASN B 1 169 ? -6.707 -126.625 -74.375 1 88.31 169 ASN B C 1
ATOM 6639 O O . ASN B 1 169 ? -7.773 -126.125 -74.688 1 88.31 169 ASN B O 1
ATOM 6643 N N . ASN B 1 170 ? -6.578 -127.688 -73.5 1 90.81 170 ASN B N 1
ATOM 6644 C CA . ASN B 1 170 ? -7.754 -128.125 -72.75 1 90.81 170 ASN B CA 1
ATOM 6645 C C . ASN B 1 170 ? -7.547 -128 -71.25 1 90.81 170 ASN B C 1
ATOM 6647 O O . ASN B 1 170 ? -6.453 -128.25 -70.75 1 90.81 170 ASN B O 1
ATOM 6651 N N . ILE B 1 171 ? -8.547 -127.688 -70.562 1 94.44 171 ILE B N 1
ATOM 6652 C CA . ILE B 1 171 ? -8.5 -127.625 -69.125 1 94.44 171 ILE B CA 1
ATOM 6653 C C . ILE B 1 171 ? -8.609 -129 -68.5 1 94.44 171 ILE B C 1
ATOM 6655 O O . ILE B 1 171 ? -9.617 -129.75 -68.688 1 94.44 171 ILE B O 1
ATOM 6659 N N . ILE B 1 172 ? -7.656 -129.5 -67.875 1 94.5 172 ILE B N 1
ATOM 6660 C CA . ILE B 1 172 ? -7.641 -130.75 -67.375 1 94.5 172 ILE B CA 1
ATOM 6661 C C . ILE B 1 172 ? -7.977 -130.75 -65.875 1 94.5 172 ILE B C 1
ATOM 6663 O O . ILE B 1 172 ? -8.219 -131.875 -65.25 1 94.5 172 ILE B O 1
ATOM 6667 N N . GLY B 1 173 ? -7.957 -129.5 -65.25 1 95.75 173 GLY B N 1
ATOM 6668 C CA . GLY B 1 173 ? -8.25 -129.5 -63.812 1 95.75 173 GLY B CA 1
ATOM 6669 C C . GLY B 1 173 ? -8.039 -128 -63.281 1 95.75 173 GLY B C 1
ATOM 6670 O O . GLY B 1 173 ? -7.93 -127.062 -64.062 1 95.75 173 GLY B O 1
ATOM 6671 N N . VAL B 1 174 ? -8.039 -128 -61.938 1 96.56 174 VAL B N 1
ATOM 6672 C CA . VAL B 1 174 ? -7.938 -126.688 -61.219 1 96.56 174 VAL B CA 1
ATOM 6673 C C . VAL B 1 174 ? -6.992 -126.875 -60.031 1 96.56 174 VAL B C 1
ATOM 6675 O O . VAL B 1 174 ? -7.043 -127.875 -59.312 1 96.56 174 VAL B O 1
ATOM 6678 N N . VAL B 1 175 ? -6.074 -125.812 -59.875 1 96.38 175 VAL B N 1
ATOM 6679 C CA . VAL B 1 175 ? -5.242 -125.75 -58.688 1 96.38 175 VAL B CA 1
ATOM 6680 C C . VAL B 1 175 ? -5.754 -124.688 -57.75 1 96.38 175 VAL B C 1
ATOM 6682 O O . VAL B 1 175 ? -6.438 -123.75 -58.188 1 96.38 175 VAL B O 1
ATOM 6685 N N . GLY B 1 176 ? -5.359 -124.812 -56.5 1 95.5 176 GLY B N 1
ATOM 6686 C CA . GLY B 1 176 ? -5.805 -123.812 -55.531 1 95.5 176 GLY B CA 1
ATOM 6687 C C . GLY B 1 176 ? -4.898 -123.688 -54.312 1 95.5 176 GLY B C 1
ATOM 6688 O O . GLY B 1 176 ? -4.246 -124.688 -53.938 1 95.5 176 GLY B O 1
ATOM 6689 N N . TYR B 1 177 ? -4.758 -122.5 -53.781 1 94.56 177 TYR B N 1
ATOM 6690 C CA . TYR B 1 177 ? -4.109 -122.188 -52.5 1 94.56 177 TYR B CA 1
ATOM 6691 C C . TYR B 1 177 ? -5.125 -121.688 -51.5 1 94.56 177 TYR B C 1
ATOM 6693 O O . TYR B 1 177 ? -6.039 -120.938 -51.812 1 94.56 177 TYR B O 1
ATOM 6701 N N . ASP B 1 178 ? -5.027 -122.125 -50.312 1 93.56 178 ASP B N 1
ATOM 6702 C CA . ASP B 1 178 ? -5.656 -121.5 -49.125 1 93.56 178 ASP B CA 1
ATOM 6703 C C . ASP B 1 178 ? -4.621 -120.812 -48.281 1 93.56 178 ASP B C 1
ATOM 6705 O O . ASP B 1 178 ? -3.717 -121.438 -47.719 1 93.56 178 ASP B O 1
ATOM 6709 N N . ILE B 1 179 ? -4.793 -119.5 -48.219 1 92.75 179 ILE B N 1
ATOM 6710 C CA . ILE B 1 179 ? -3.801 -118.688 -47.562 1 92.75 179 ILE B CA 1
ATOM 6711 C C . ILE B 1 179 ? -4.301 -118.312 -46.156 1 92.75 179 ILE B C 1
ATOM 6713 O O . ILE B 1 179 ? -5.395 -117.75 -46.031 1 92.75 179 ILE B O 1
ATOM 6717 N N . ASN B 1 180 ? -3.387 -118.5 -45.188 1 90.31 180 ASN B N 1
ATOM 6718 C CA . ASN B 1 180 ? -3.686 -118.062 -43.812 1 90.31 180 ASN B CA 1
ATOM 6719 C C . ASN B 1 180 ? -3.477 -116.562 -43.656 1 90.31 180 ASN B C 1
ATOM 6721 O O . ASN B 1 180 ? -2.383 -116.062 -43.875 1 90.31 180 ASN B O 1
ATOM 6725 N N . LEU B 1 181 ? -4.375 -115.875 -43.156 1 88.69 181 LEU B N 1
ATOM 6726 C CA . LEU B 1 181 ? -4.348 -114.375 -43.094 1 88.69 181 LEU B CA 1
ATOM 6727 C C . LEU B 1 181 ? -3.523 -113.938 -41.906 1 88.69 181 LEU B C 1
ATOM 6729 O O . LEU B 1 181 ? -3.314 -112.75 -41.719 1 88.69 181 LEU B O 1
ATOM 6733 N N . ASN B 1 182 ? -2.959 -114.75 -41.156 1 88 182 ASN B N 1
ATOM 6734 C CA . ASN B 1 182 ? -2.021 -114.375 -40.094 1 88 182 ASN B CA 1
ATOM 6735 C C . ASN B 1 182 ? -0.789 -113.688 -40.656 1 88 182 ASN B C 1
ATOM 6737 O O . ASN B 1 182 ? -0.229 -112.812 -40.031 1 88 182 ASN B O 1
ATOM 6741 N N . SER B 1 183 ? -0.417 -114.062 -41.812 1 86.56 183 SER B N 1
ATOM 6742 C CA . SER B 1 183 ? 0.731 -113.438 -42.469 1 86.56 183 SER B CA 1
ATOM 6743 C C . SER B 1 183 ? 0.423 -112 -42.844 1 86.56 183 SER B C 1
ATOM 6745 O O . SER B 1 183 ? 1.287 -111.125 -42.719 1 86.56 183 SER B O 1
ATOM 6747 N N . LEU B 1 184 ? -0.743 -111.75 -43.219 1 89.31 184 LEU B N 1
ATOM 6748 C CA . LEU B 1 184 ? -1.177 -110.438 -43.5 1 89.31 184 LEU B CA 1
ATOM 6749 C C . LEU B 1 184 ? -1.214 -109.562 -42.219 1 89.31 184 LEU B C 1
ATOM 6751 O O . LEU B 1 184 ? -0.86 -108.375 -42.219 1 89.31 184 LEU B O 1
ATOM 6755 N N . GLY B 1 185 ? -1.669 -110.125 -41.219 1 90 185 GLY B N 1
ATOM 6756 C CA . GLY B 1 185 ? -1.656 -109.438 -39.938 1 90 185 GLY B CA 1
ATOM 6757 C C . GLY B 1 185 ? -0.264 -109.062 -39.469 1 90 185 GLY B C 1
ATOM 6758 O O . GLY B 1 185 ? -0.07 -108 -38.906 1 90 185 GLY B O 1
ATOM 6759 N N . ASP B 1 186 ? 0.674 -109.875 -39.719 1 88.19 186 ASP B N 1
ATOM 6760 C CA . ASP B 1 186 ? 2.055 -109.562 -39.344 1 88.19 186 ASP B CA 1
ATOM 6761 C C . ASP B 1 186 ? 2.605 -108.375 -40.156 1 88.19 186 ASP B C 1
ATOM 6763 O O . ASP B 1 186 ? 3.342 -107.562 -39.625 1 88.19 186 ASP B O 1
ATOM 6767 N N . LEU B 1 187 ? 2.234 -108.438 -41.344 1 86.12 187 LEU B N 1
ATOM 6768 C CA . LEU B 1 187 ? 2.637 -107.312 -42.188 1 86.12 187 LEU B CA 1
ATOM 6769 C C . LEU B 1 187 ? 2.039 -106 -41.656 1 86.12 187 LEU B C 1
ATOM 6771 O O . LEU B 1 187 ? 2.742 -105 -41.531 1 86.12 187 LEU B O 1
ATOM 6775 N N . ARG B 1 188 ? 0.824 -105.938 -41.406 1 90.69 188 ARG B N 1
ATOM 6776 C CA . ARG B 1 188 ? 0.13 -104.812 -40.844 1 90.69 188 ARG B CA 1
ATOM 6777 C C . ARG B 1 188 ? 0.792 -104.312 -39.562 1 90.69 188 ARG B C 1
ATOM 6779 O O . ARG B 1 188 ? 0.985 -103.125 -39.344 1 90.69 188 ARG B O 1
ATOM 6786 N N . LYS B 1 189 ? 1.13 -105.25 -38.719 1 90.19 189 LYS B N 1
ATOM 6787 C CA . LYS B 1 189 ? 1.767 -104.875 -37.438 1 90.19 189 LYS B CA 1
ATOM 6788 C C . LYS B 1 189 ? 3.104 -104.188 -37.656 1 90.19 189 LYS B C 1
ATOM 6790 O O . LYS B 1 189 ? 3.465 -103.312 -36.875 1 90.19 189 LYS B O 1
ATOM 6795 N N . GLN B 1 190 ? 3.744 -104.562 -38.562 1 84.44 190 GLN B N 1
ATOM 6796 C CA . GLN B 1 190 ? 5.027 -103.938 -38.875 1 84.44 190 GLN B CA 1
ATOM 6797 C C . GLN B 1 190 ? 4.84 -102.5 -39.281 1 84.44 190 GLN B C 1
ATOM 6799 O O . GLN B 1 190 ? 5.625 -101.625 -38.906 1 84.44 190 GLN B O 1
ATOM 6804 N N . PHE B 1 191 ? 3.818 -102.25 -40.062 1 82.44 191 PHE B N 1
ATOM 6805 C CA . PHE B 1 191 ? 3.494 -100.875 -40.438 1 82.44 191 PHE B CA 1
ATOM 6806 C C . PHE B 1 191 ? 3.123 -100.062 -39.188 1 82.44 191 PHE B C 1
ATOM 6808 O O . PHE B 1 191 ? 3.586 -98.938 -39.031 1 82.44 191 PHE B O 1
ATOM 6815 N N . GLU B 1 192 ? 2.332 -100.625 -38.344 1 86.88 192 GLU B N 1
ATOM 6816 C CA . GLU B 1 192 ? 1.836 -99.938 -37.188 1 86.88 192 GLU B CA 1
ATOM 6817 C C . GLU B 1 192 ? 2.975 -99.562 -36.219 1 86.88 192 GLU B C 1
ATOM 6819 O O . GLU B 1 192 ? 2.939 -98.562 -35.562 1 86.88 192 GLU B O 1
ATOM 6824 N N . ASN B 1 193 ? 3.902 -100.5 -36.188 1 82.56 193 ASN B N 1
ATOM 6825 C CA . ASN B 1 193 ? 5.02 -100.312 -35.281 1 82.56 193 ASN B CA 1
ATOM 6826 C C . ASN B 1 193 ? 5.879 -99.125 -35.75 1 82.56 193 ASN B C 1
ATOM 6828 O O . ASN B 1 193 ? 6.609 -98.5 -34.938 1 82.56 193 ASN B O 1
ATOM 6832 N N . SER B 1 194 ? 5.727 -98.875 -36.906 1 75 194 SER B N 1
ATOM 6833 C CA . SER B 1 194 ? 6.562 -97.812 -37.438 1 75 194 SER B CA 1
ATOM 6834 C C . SER B 1 194 ? 5.824 -96.438 -37.469 1 75 194 SER B C 1
ATOM 6836 O O . SER B 1 194 ? 6.395 -95.438 -37.812 1 75 194 SER B O 1
ATOM 6838 N N . THR B 1 195 ? 4.559 -96.5 -37.062 1 79.88 195 THR B N 1
ATOM 6839 C CA . THR B 1 195 ? 3.734 -95.25 -37.062 1 79.88 195 THR B CA 1
ATOM 6840 C C . THR B 1 195 ? 2.904 -95.188 -35.812 1 79.88 195 THR B C 1
ATOM 6842 O O . THR B 1 195 ? 2.998 -96.062 -34.938 1 79.88 195 THR B O 1
ATOM 6845 N N . ASN B 1 196 ? 2.291 -94.125 -35.625 1 80.44 196 ASN B N 1
ATOM 6846 C CA . ASN B 1 196 ? 1.355 -93.938 -34.531 1 80.44 196 ASN B CA 1
ATOM 6847 C C . ASN B 1 196 ? -0.078 -94.25 -34.938 1 80.44 196 ASN B C 1
ATOM 6849 O O . ASN B 1 196 ? -1.023 -94 -34.219 1 80.44 196 ASN B O 1
ATOM 6853 N N . ASN B 1 197 ? -0.2 -94.875 -36.094 1 89.62 197 ASN B N 1
ATOM 6854 C CA . ASN B 1 197 ? -1.516 -95.125 -36.656 1 89.62 197 ASN B CA 1
ATOM 6855 C C . ASN B 1 197 ? -1.948 -96.562 -36.438 1 89.62 197 ASN B C 1
ATOM 6857 O O . ASN B 1 197 ? -1.124 -97.438 -36.094 1 89.62 197 ASN B O 1
ATOM 6861 N N . LYS B 1 198 ? -3.172 -96.75 -36.438 1 92.94 198 LYS B N 1
ATOM 6862 C CA . LYS B 1 198 ? -3.75 -98.125 -36.5 1 92.94 198 LYS B CA 1
ATOM 6863 C C . LYS B 1 198 ? -4.262 -98.375 -37.906 1 92.94 198 LYS B C 1
ATOM 6865 O O . LYS B 1 198 ? -4.852 -97.5 -38.562 1 92.94 198 LYS B O 1
ATOM 6870 N N . LEU B 1 199 ? -4.02 -99.562 -38.344 1 93.62 199 LEU B N 1
ATOM 6871 C CA . LEU B 1 199 ? -4.402 -99.875 -39.688 1 93.62 199 LEU B CA 1
ATOM 6872 C C . LEU B 1 199 ? -5.477 -101 -39.719 1 93.62 199 LEU B C 1
ATOM 6874 O O . LEU B 1 199 ? -5.453 -101.875 -38.875 1 93.62 199 LEU B O 1
ATOM 6878 N N . ILE B 1 200 ? -6.371 -100.875 -40.594 1 94.38 200 ILE B N 1
ATOM 6879 C CA . ILE B 1 200 ? -7.406 -101.875 -40.844 1 94.38 200 ILE B CA 1
ATOM 6880 C C . ILE B 1 200 ? -7.406 -102.25 -42.312 1 94.38 200 ILE B C 1
ATOM 6882 O O . ILE B 1 200 ? -7.348 -101.375 -43.188 1 94.38 200 ILE B O 1
ATOM 6886 N N . ILE B 1 201 ? -7.449 -103.5 -42.5 1 94.25 201 ILE B N 1
ATOM 6887 C CA . ILE B 1 201 ? -7.539 -104 -43.875 1 94.25 201 ILE B CA 1
ATOM 6888 C C . ILE B 1 201 ? -8.797 -104.875 -44.031 1 94.25 201 ILE B C 1
ATOM 6890 O O . ILE B 1 201 ? -9.008 -105.812 -43.281 1 94.25 201 ILE B O 1
ATOM 6894 N N . SER B 1 202 ? -9.547 -104.5 -44.938 1 93.44 202 SER B N 1
ATOM 6895 C CA . SER B 1 202 ? -10.805 -105.25 -45.188 1 93.44 202 SER B CA 1
ATOM 6896 C C . SER B 1 202 ? -10.992 -105.562 -46.656 1 93.44 202 SER B C 1
ATOM 6898 O O . SER B 1 202 ? -10.391 -104.938 -47.531 1 93.44 202 SER B O 1
ATOM 6900 N N . ASP B 1 203 ? -11.836 -106.625 -46.875 1 90.12 203 ASP B N 1
ATOM 6901 C CA . ASP B 1 203 ? -12.062 -107 -48.25 1 90.12 203 ASP B CA 1
ATOM 6902 C C . ASP B 1 203 ? -13.188 -106.188 -48.875 1 90.12 203 ASP B C 1
ATOM 6904 O O . ASP B 1 203 ? -13.656 -105.188 -48.312 1 90.12 203 ASP B O 1
ATOM 6908 N N . GLN B 1 204 ? -13.547 -106.438 -50.062 1 88.62 204 GLN B N 1
ATOM 6909 C CA . GLN B 1 204 ? -14.477 -105.688 -50.844 1 88.62 204 GLN B CA 1
ATOM 6910 C C . GLN B 1 204 ? -15.875 -105.688 -50.25 1 88.62 204 GLN B C 1
ATOM 6912 O O . GLN B 1 204 ? -16.672 -104.75 -50.5 1 88.62 204 GLN B O 1
ATOM 6917 N N . THR B 1 205 ? -16.078 -106.625 -49.406 1 86.38 205 THR B N 1
ATOM 6918 C CA . THR B 1 205 ? -17.422 -106.75 -48.844 1 86.38 205 THR B CA 1
ATOM 6919 C C . THR B 1 205 ? -17.469 -106.188 -47.438 1 86.38 205 THR B C 1
ATOM 6921 O O . THR B 1 205 ? -18.531 -106.188 -46.812 1 86.38 205 THR B O 1
ATOM 6924 N N . GLY B 1 206 ? -16.391 -105.875 -46.938 1 89.62 206 GLY B N 1
ATOM 6925 C CA . GLY B 1 206 ? -16.359 -105.312 -45.594 1 89.62 206 GLY B CA 1
ATOM 6926 C C . GLY B 1 206 ? -15.852 -106.312 -44.562 1 89.62 206 GLY B C 1
ATOM 6927 O O . GLY B 1 206 ? -15.859 -106 -43.344 1 89.62 206 GLY B O 1
ATOM 6928 N N . THR B 1 207 ? -15.422 -107.438 -44.906 1 90.06 207 THR B N 1
ATOM 6929 C CA . THR B 1 207 ? -14.883 -108.438 -43.969 1 90.06 207 THR B CA 1
ATOM 6930 C C . THR B 1 207 ? -13.477 -108.062 -43.531 1 90.06 207 THR B C 1
ATOM 6932 O O . THR B 1 207 ? -12.609 -107.75 -44.344 1 90.06 207 THR B O 1
ATOM 6935 N N . LEU B 1 208 ? -13.312 -108.062 -42.312 1 92.94 208 LEU B N 1
ATOM 6936 C CA . LEU B 1 208 ? -12.055 -107.688 -41.688 1 92.94 208 LEU B CA 1
ATOM 6937 C C . LEU B 1 208 ? -10.984 -108.75 -41.906 1 92.94 208 LEU B C 1
ATOM 6939 O O . LEU B 1 208 ? -11.141 -109.875 -41.469 1 92.94 208 LEU B O 1
ATOM 6943 N N . LEU B 1 209 ? -10.047 -108.375 -42.594 1 91.19 209 LEU B N 1
ATOM 6944 C CA . LEU B 1 209 ? -8.953 -109.312 -42.812 1 91.19 209 LEU B CA 1
ATOM 6945 C C . LEU B 1 209 ? -7.922 -109.25 -41.688 1 91.19 209 LEU B C 1
ATOM 6947 O O . LEU B 1 209 ? -7.398 -110.312 -41.281 1 91.19 209 LEU B O 1
ATOM 6951 N N . THR B 1 210 ? -7.559 -108 -41.281 1 91.81 210 THR B N 1
ATOM 6952 C CA . THR B 1 210 ? -6.684 -107.75 -40.156 1 91.81 210 THR B CA 1
ATOM 6953 C C . THR B 1 210 ? -6.93 -106.375 -39.594 1 91.81 210 THR B C 1
ATOM 6955 O O . THR B 1 210 ? -7.402 -105.5 -40.281 1 91.81 210 THR B O 1
ATOM 6958 N N . SER B 1 211 ? -6.727 -106.188 -38.375 1 92.38 211 SER B N 1
ATOM 6959 C CA . SER B 1 211 ? -7.02 -104.938 -37.719 1 92.38 211 SER B CA 1
ATOM 6960 C C . SER B 1 211 ? -6.043 -104.625 -36.594 1 92.38 211 SER B C 1
ATOM 6962 O O . SER B 1 211 ? -5.68 -105.562 -35.844 1 92.38 211 SER B O 1
ATOM 6964 N N . GLY B 1 212 ? -5.641 -103.438 -36.594 1 90.56 212 GLY B N 1
ATOM 6965 C CA . GLY B 1 212 ? -4.832 -102.938 -35.5 1 90.56 212 GLY B CA 1
ATOM 6966 C C . GLY B 1 212 ? -5.656 -102.562 -34.281 1 90.56 212 GLY B C 1
ATOM 6967 O O . GLY B 1 212 ? -5.105 -102.25 -33.219 1 90.56 212 GLY B O 1
ATOM 6968 N N . LEU B 1 213 ? -6.938 -102.438 -34.281 1 86.31 213 LEU B N 1
ATOM 6969 C CA . LEU B 1 213 ? -7.809 -102.062 -33.188 1 86.31 213 LEU B CA 1
ATOM 6970 C C . LEU B 1 213 ? -8.18 -103.25 -32.312 1 86.31 213 LEU B C 1
ATOM 6972 O O . LEU B 1 213 ? -8.672 -103.062 -31.203 1 86.31 213 LEU B O 1
ATOM 6976 N N . GLY B 1 214 ? -7.98 -104.438 -32.875 1 79.81 214 GLY B N 1
ATOM 6977 C CA . GLY B 1 214 ? -8.375 -105.625 -32.094 1 79.81 214 GLY B CA 1
ATOM 6978 C C . GLY B 1 214 ? -7.883 -106.938 -32.688 1 79.81 214 GLY B C 1
ATOM 6979 O O . GLY B 1 214 ? -7.152 -106.938 -33.688 1 79.81 214 GLY B O 1
ATOM 6980 N N . LYS B 1 215 ? -8.234 -108 -31.938 1 75.12 215 LYS B N 1
ATOM 6981 C CA . LYS B 1 215 ? -7.754 -109.312 -32.344 1 75.12 215 LYS B CA 1
ATOM 6982 C C . LYS B 1 215 ? -8.734 -110 -33.281 1 75.12 215 LYS B C 1
ATOM 6984 O O . LYS B 1 215 ? -8.398 -111 -33.938 1 75.12 215 LYS B O 1
ATOM 6989 N N . GLU B 1 216 ? -9.781 -109.312 -33.562 1 77.38 216 GLU B N 1
ATOM 6990 C CA . GLU B 1 216 ? -10.836 -110 -34.312 1 77.38 216 GLU B CA 1
ATOM 6991 C C . GLU B 1 216 ? -10.57 -109.938 -35.812 1 77.38 216 GLU B C 1
ATOM 6993 O O . GLU B 1 216 ? -10.219 -108.875 -36.375 1 77.38 216 GLU B O 1
ATOM 6998 N N . VAL B 1 217 ? -10.523 -111.062 -36.375 1 85.44 217 VAL B N 1
ATOM 6999 C CA . VAL B 1 217 ? -10.398 -111.25 -37.812 1 85.44 217 VAL B CA 1
ATOM 7000 C C . VAL B 1 217 ? -11.586 -112.062 -38.375 1 85.44 217 VAL B C 1
ATOM 7002 O O . VAL B 1 217 ? -12.172 -112.875 -37.625 1 85.44 217 VAL B O 1
ATOM 7005 N N . GLY B 1 218 ? -12.07 -111.688 -39.438 1 85.25 218 GLY B N 1
ATOM 7006 C CA . GLY B 1 218 ? -13.141 -112.375 -40.094 1 85.25 218 GLY B CA 1
ATOM 7007 C C . GLY B 1 218 ? -14.523 -111.938 -39.688 1 85.25 218 GLY B C 1
ATOM 7008 O O . GLY B 1 218 ? -15.492 -112.688 -39.719 1 85.25 218 GLY B O 1
ATOM 7009 N N . VAL B 1 219 ? -14.492 -110.812 -39.156 1 89 219 VAL B N 1
ATOM 7010 C CA . VAL B 1 219 ? -15.766 -110.25 -38.781 1 89 219 VAL B CA 1
ATOM 7011 C C . VAL B 1 219 ? -16.125 -109.125 -39.781 1 89 219 VAL B C 1
ATOM 7013 O O . VAL B 1 219 ? -15.258 -108.625 -40.469 1 89 219 VAL B O 1
ATOM 7016 N N . ASN B 1 220 ? -17.438 -108.875 -39.906 1 90.38 220 ASN B N 1
ATOM 7017 C CA . ASN B 1 220 ? -17.922 -107.875 -40.844 1 90.38 220 ASN B CA 1
ATOM 7018 C C . ASN B 1 220 ? -17.891 -106.5 -40.219 1 90.38 220 ASN B C 1
ATOM 7020 O O . ASN B 1 220 ? -18.375 -106.25 -39.125 1 90.38 220 ASN B O 1
ATOM 7024 N N . LEU B 1 221 ? -17.375 -105.562 -40.969 1 92.25 221 LEU B N 1
ATOM 7025 C CA . LEU B 1 221 ? -17.266 -104.188 -40.531 1 92.25 221 LEU B CA 1
ATOM 7026 C C . LEU B 1 221 ? -18.344 -103.312 -41.188 1 92.25 221 LEU B C 1
ATOM 7028 O O . LEU B 1 221 ? -18.578 -102.188 -40.75 1 92.25 221 LEU B O 1
ATOM 7032 N N . SER B 1 222 ? -18.938 -103.75 -42.312 1 91.81 222 SER B N 1
ATOM 7033 C CA . SER B 1 222 ? -19.906 -102.938 -43.062 1 91.81 222 SER B CA 1
ATOM 7034 C C . SER B 1 222 ? -21.312 -103.125 -42.5 1 91.81 222 SER B C 1
ATOM 7036 O O . SER B 1 222 ? -21.828 -104.188 -42.375 1 91.81 222 SER B O 1
ATOM 7038 N N . VAL B 1 223 ? -21.844 -102 -42.25 1 89.81 223 VAL B N 1
ATOM 7039 C CA . VAL B 1 223 ? -23.203 -102.062 -41.719 1 89.81 223 VAL B CA 1
ATOM 7040 C C . VAL B 1 223 ? -24.188 -102.375 -42.812 1 89.81 223 VAL B C 1
ATOM 7042 O O . VAL B 1 223 ? -25.203 -103.062 -42.562 1 89.81 223 VAL B O 1
ATOM 7045 N N . LYS B 1 224 ? -23.875 -102 -44 1 87.12 224 LYS B N 1
ATOM 7046 C CA . LYS B 1 224 ? -24.766 -102.25 -45.125 1 87.12 224 LYS B CA 1
ATOM 7047 C C . LYS B 1 224 ? -24.734 -103.688 -45.531 1 87.12 224 LYS B C 1
ATOM 7049 O O . LYS B 1 224 ? -25.766 -104.25 -45.875 1 87.12 224 LYS B O 1
ATOM 7054 N N . ASN B 1 225 ? -23.656 -104.312 -45.469 1 80.56 225 ASN B N 1
ATOM 7055 C CA . ASN B 1 225 ? -23.484 -105.688 -45.844 1 80.56 225 ASN B CA 1
ATOM 7056 C C . ASN B 1 225 ? -23.484 -106.625 -44.625 1 80.56 225 ASN B C 1
ATOM 7058 O O . ASN B 1 225 ? -22.516 -107.312 -44.375 1 80.56 225 ASN B O 1
ATOM 7062 N N . ASN B 1 226 ? -24.531 -106.625 -43.812 1 77 226 ASN B N 1
ATOM 7063 C CA . ASN B 1 226 ? -24.531 -107.312 -42.5 1 77 226 ASN B CA 1
ATOM 7064 C C . ASN B 1 226 ? -25.125 -108.688 -42.594 1 77 226 ASN B C 1
ATOM 7066 O O . ASN B 1 226 ? -25.219 -109.375 -41.594 1 77 226 ASN B O 1
ATOM 7070 N N . ASN B 1 227 ? -25.484 -109.188 -43.844 1 70.69 227 ASN B N 1
ATOM 7071 C CA . ASN B 1 227 ? -26.156 -110.438 -43.938 1 70.69 227 ASN B CA 1
ATOM 7072 C C . ASN B 1 227 ? -25.312 -111.5 -44.688 1 70.69 227 ASN B C 1
ATOM 7074 O O . ASN B 1 227 ? -25.797 -112.125 -45.625 1 70.69 227 ASN B O 1
ATOM 7078 N N . LYS B 1 228 ? -24.047 -111.625 -44.25 1 73.31 228 LYS B N 1
ATOM 7079 C CA . LYS B 1 228 ? -23.172 -112.625 -44.906 1 73.31 228 LYS B CA 1
ATOM 7080 C C . LYS B 1 228 ? -23.25 -114 -44.219 1 73.31 228 LYS B C 1
ATOM 7082 O O . LYS B 1 228 ? -23.297 -114.062 -43 1 73.31 228 LYS B O 1
ATOM 7087 N N . LYS B 1 229 ? -23.328 -114.938 -45 1 72.38 229 LYS B N 1
ATOM 7088 C CA . LYS B 1 229 ? -23.422 -116.25 -44.5 1 72.38 229 LYS B CA 1
ATOM 7089 C C . LYS B 1 229 ? -22.125 -116.688 -43.781 1 72.38 229 LYS B C 1
ATOM 7091 O O . LYS B 1 229 ? -21.031 -116.562 -44.312 1 72.38 229 LYS B O 1
ATOM 7096 N N . ASP B 1 230 ? -22.047 -117 -42.438 1 70.88 230 ASP B N 1
ATOM 7097 C CA . ASP B 1 230 ? -21 -117.562 -41.625 1 70.88 230 ASP B CA 1
ATOM 7098 C C . ASP B 1 230 ? -20.016 -116.5 -41.125 1 70.88 230 ASP B C 1
ATOM 7100 O O . ASP B 1 230 ? -18.906 -116.875 -40.719 1 70.88 230 ASP B O 1
ATOM 7104 N N . ILE B 1 231 ? -20.344 -115.188 -41.344 1 81.69 231 ILE B N 1
ATOM 7105 C CA . ILE B 1 231 ? -19.484 -114.125 -40.844 1 81.69 231 ILE B CA 1
ATOM 7106 C C . ILE B 1 231 ? -20.281 -113.188 -39.906 1 81.69 231 ILE B C 1
ATOM 7108 O O . ILE B 1 231 ? -21.266 -112.562 -40.281 1 81.69 231 ILE B O 1
ATOM 7112 N N . LYS B 1 232 ? -19.844 -113.062 -38.719 1 87.88 232 LYS B N 1
ATOM 7113 C CA . LYS B 1 232 ? -20.5 -112.312 -37.688 1 87.88 232 LYS B CA 1
ATOM 7114 C C . LYS B 1 232 ? -20.078 -110.812 -37.812 1 87.88 232 LYS B C 1
ATOM 7116 O O . LYS B 1 232 ? -19.016 -110.5 -38.312 1 87.88 232 LYS B O 1
ATOM 7121 N N . ASN B 1 233 ? -21.031 -110 -37.438 1 89.31 233 ASN B N 1
ATOM 7122 C CA . ASN B 1 233 ? -20.703 -108.562 -37.375 1 89.31 233 ASN B CA 1
ATOM 7123 C C . ASN B 1 233 ? -19.719 -108.312 -36.219 1 89.31 233 ASN B C 1
ATOM 7125 O O . ASN B 1 233 ? -19.719 -109 -35.219 1 89.31 233 ASN B O 1
ATOM 7129 N N . ILE B 1 234 ? -18.859 -107.375 -36.344 1 88.25 234 ILE B N 1
ATOM 7130 C CA . ILE B 1 234 ? -17.859 -107 -35.344 1 88.25 234 ILE B CA 1
ATOM 7131 C C . ILE B 1 234 ? -18.547 -106.625 -34.031 1 88.25 234 ILE B C 1
ATOM 7133 O O . ILE B 1 234 ? -18.016 -106.938 -32.938 1 88.25 234 ILE B O 1
ATOM 7137 N N . ILE B 1 235 ? -19.703 -106.062 -34.156 1 89.81 235 ILE B N 1
ATOM 7138 C CA . ILE B 1 235 ? -20.562 -105.75 -33 1 89.81 235 ILE B CA 1
ATOM 7139 C C . ILE B 1 235 ? -21.922 -106.375 -33.219 1 89.81 235 ILE B C 1
ATOM 7141 O O . ILE B 1 235 ? -22.547 -106.25 -34.281 1 89.81 235 ILE B O 1
ATOM 7145 N N . GLU B 1 236 ? -22.312 -107.188 -32.25 1 87.88 236 GLU B N 1
ATOM 7146 C CA . GLU B 1 236 ? -23.547 -107.938 -32.375 1 87.88 236 GLU B CA 1
ATOM 7147 C C . GLU B 1 236 ? -24.781 -107 -32.344 1 87.88 236 GLU B C 1
ATOM 7149 O O . GLU B 1 236 ? -25.719 -107.188 -33.125 1 87.88 236 GLU B O 1
ATOM 7154 N N . ASP B 1 237 ? -24.719 -106.125 -31.516 1 91 237 ASP B N 1
ATOM 7155 C CA . ASP B 1 237 ? -25.828 -105.188 -31.406 1 91 237 ASP B CA 1
ATOM 7156 C C . ASP B 1 237 ? -25.891 -104.25 -32.625 1 91 237 ASP B C 1
ATOM 7158 O O . ASP B 1 237 ? -24.953 -103.5 -32.906 1 91 237 ASP B O 1
ATOM 7162 N N . LYS B 1 238 ? -27.016 -104.25 -33.312 1 90.88 238 LYS B N 1
ATOM 7163 C CA . LYS B 1 238 ? -27.156 -103.562 -34.594 1 90.88 238 LYS B CA 1
ATOM 7164 C C . LYS B 1 238 ? -27.031 -102.062 -34.375 1 90.88 238 LYS B C 1
ATOM 7166 O O . LYS B 1 238 ? -26.422 -101.375 -35.188 1 90.88 238 LYS B O 1
ATOM 7171 N N . THR B 1 239 ? -27.594 -101.562 -33.375 1 91.56 239 THR B N 1
ATOM 7172 C CA . THR B 1 239 ? -27.594 -100.125 -33.125 1 91.56 239 THR B CA 1
ATOM 7173 C C . THR B 1 239 ? -26.172 -99.688 -32.781 1 91.56 239 THR B C 1
ATOM 7175 O O . THR B 1 239 ? -25.719 -98.625 -33.312 1 91.56 239 THR B O 1
ATOM 7178 N N . GLU B 1 240 ? -25.578 -100.438 -31.969 1 91.94 240 GLU B N 1
ATOM 7179 C CA . GLU B 1 240 ? -24.203 -100.125 -31.609 1 91.94 240 GLU B CA 1
ATOM 7180 C C . GLU B 1 240 ? -23.266 -100.312 -32.781 1 91.94 240 GLU B C 1
ATOM 7182 O O . GLU B 1 240 ? -22.297 -99.562 -32.938 1 91.94 240 GLU B O 1
ATOM 7187 N N . PHE B 1 241 ? -23.562 -101.25 -33.562 1 89.56 241 PHE B N 1
ATOM 7188 C CA . PHE B 1 241 ? -22.781 -101.5 -34.781 1 89.56 241 PHE B CA 1
ATOM 7189 C C . PHE B 1 241 ? -22.859 -100.312 -35.75 1 89.56 241 PHE B C 1
ATOM 7191 O O . PHE B 1 241 ? -21.844 -99.812 -36.188 1 89.56 241 PHE B O 1
ATOM 7198 N N . ALA B 1 242 ? -23.938 -99.812 -35.938 1 92.06 242 ALA B N 1
ATOM 7199 C CA . ALA B 1 242 ? -24.141 -98.688 -36.844 1 92.06 242 ALA B CA 1
ATOM 7200 C C . ALA B 1 242 ? -23.516 -97.375 -36.281 1 92.06 242 ALA B C 1
ATOM 7202 O O . ALA B 1 242 ? -22.906 -96.625 -37 1 92.06 242 ALA B O 1
ATOM 7203 N N . LYS B 1 243 ? -23.688 -97.375 -35.094 1 92.38 243 LYS B N 1
ATOM 7204 C CA . LYS B 1 243 ? -23.156 -96.188 -34.438 1 92.38 243 LYS B CA 1
ATOM 7205 C C . LYS B 1 243 ? -21.625 -96.125 -34.562 1 92.38 243 LYS B C 1
ATOM 7207 O O . LYS B 1 243 ? -21.062 -95.062 -34.812 1 92.38 243 LYS B O 1
ATOM 7212 N N . GLN B 1 244 ? -20.969 -97.25 -34.406 1 91.31 244 GLN B N 1
ATOM 7213 C CA . GLN B 1 244 ? -19.516 -97.25 -34.344 1 91.31 244 GLN B CA 1
ATOM 7214 C C . GLN B 1 244 ? -18.906 -97.438 -35.719 1 91.31 244 GLN B C 1
ATOM 7216 O O . GLN B 1 244 ? -17.812 -96.938 -36 1 91.31 244 GLN B O 1
ATOM 7221 N N . TYR B 1 245 ? -19.641 -98.062 -36.688 1 91.12 245 TYR B N 1
ATOM 7222 C CA . TYR B 1 245 ? -18.938 -98.438 -37.875 1 91.12 245 TYR B CA 1
ATOM 7223 C C . TYR B 1 245 ? -19.672 -98 -39.125 1 91.12 245 TYR B C 1
ATOM 7225 O O . TYR B 1 245 ? -19.328 -98.375 -40.25 1 91.12 245 TYR B O 1
ATOM 7233 N N . SER B 1 246 ? -20.625 -97.062 -38.938 1 91.88 246 SER B N 1
ATOM 7234 C CA . SER B 1 246 ? -21.344 -96.562 -40.094 1 91.88 246 SER B CA 1
ATOM 7235 C C . SER B 1 246 ? -20.406 -95.875 -41.094 1 91.88 246 SER B C 1
ATOM 7237 O O . SER B 1 246 ? -20.672 -95.875 -42.312 1 91.88 246 SER B O 1
ATOM 7239 N N . TRP B 1 247 ? -19.344 -95.375 -40.562 1 92.12 247 TRP B N 1
ATOM 7240 C CA . TRP B 1 247 ? -18.375 -94.688 -41.406 1 92.12 247 TRP B CA 1
ATOM 7241 C C . TRP B 1 247 ? -17.703 -95.688 -42.406 1 92.12 247 TRP B C 1
ATOM 7243 O O . TRP B 1 247 ? -17.219 -95.25 -43.438 1 92.12 247 TRP B O 1
ATOM 7253 N N . VAL B 1 248 ? -17.672 -96.875 -42.219 1 92.69 248 VAL B N 1
ATOM 7254 C CA . VAL B 1 248 ? -17 -97.875 -43.031 1 92.69 248 VAL B CA 1
ATOM 7255 C C . VAL B 1 248 ? -17.703 -98 -44.406 1 92.69 248 VAL B C 1
ATOM 7257 O O . VAL B 1 248 ? -17.047 -98.188 -45.438 1 92.69 248 VAL B O 1
ATOM 7260 N N . ASP B 1 249 ? -19 -97.938 -44.344 1 91.56 249 ASP B N 1
ATOM 7261 C CA . ASP B 1 249 ? -19.75 -98.062 -45.594 1 91.56 249 ASP B CA 1
ATOM 7262 C C . ASP B 1 249 ? -19.375 -96.875 -46.531 1 91.56 249 ASP B C 1
ATOM 7264 O O . ASP B 1 249 ? -19.391 -97.062 -47.75 1 91.56 249 ASP B O 1
ATOM 7268 N N . GLY B 1 250 ? -19.109 -95.812 -45.969 1 89.5 250 GLY B N 1
ATOM 7269 C CA . GLY B 1 250 ? -18.672 -94.688 -46.781 1 89.5 250 GLY B CA 1
ATOM 7270 C C . GLY B 1 250 ? -17.344 -94.938 -47.469 1 89.5 250 GLY B C 1
ATOM 7271 O O . GLY B 1 250 ? -17.094 -94.438 -48.562 1 89.5 250 GLY B O 1
ATOM 7272 N N . ILE B 1 251 ? -16.5 -95.625 -46.906 1 91.62 251 ILE B N 1
ATOM 7273 C CA . ILE B 1 251 ? -15.18 -95.938 -47.438 1 91.62 251 ILE B CA 1
ATOM 7274 C C . ILE B 1 251 ? -15.32 -96.75 -48.719 1 91.62 251 ILE B C 1
ATOM 7276 O O . ILE B 1 251 ? -14.469 -96.688 -49.594 1 91.62 251 ILE B O 1
ATOM 7280 N N . TYR B 1 252 ? -16.375 -97.5 -48.844 1 90.38 252 TYR B N 1
ATOM 7281 C CA . TYR B 1 252 ? -16.547 -98.375 -49.969 1 90.38 252 TYR B CA 1
ATOM 7282 C C . TYR B 1 252 ? -17.234 -97.688 -51.156 1 90.38 252 TYR B C 1
ATOM 7284 O O . TYR B 1 252 ? -17.406 -98.25 -52.219 1 90.38 252 TYR B O 1
ATOM 7292 N N . GLN B 1 253 ? -17.547 -96.438 -50.906 1 89.69 253 GLN B N 1
ATOM 7293 C CA . GLN B 1 253 ? -18.141 -95.625 -51.969 1 89.69 253 GLN B CA 1
ATOM 7294 C C . GLN B 1 253 ? -17.062 -95.062 -52.875 1 89.69 253 GLN B C 1
ATOM 7296 O O . GLN B 1 253 ? -17.297 -94.812 -54.062 1 89.69 253 GLN B O 1
ATOM 7301 N N . ASN B 1 254 ? -15.906 -94.75 -52.344 1 91.12 254 ASN B N 1
ATOM 7302 C CA . ASN B 1 254 ? -14.789 -94.188 -53.094 1 91.12 254 ASN B CA 1
ATOM 7303 C C . ASN B 1 254 ? -13.539 -95.062 -52.969 1 91.12 254 ASN B C 1
ATOM 7305 O O . ASN B 1 254 ? -13.391 -95.812 -51.969 1 91.12 254 ASN B O 1
ATOM 7309 N N . LYS B 1 255 ? -12.648 -94.938 -53.938 1 91.38 255 LYS B N 1
ATOM 7310 C CA . LYS B 1 255 ? -11.414 -95.75 -53.906 1 91.38 255 LYS B CA 1
ATOM 7311 C C . LYS B 1 255 ? -10.43 -95.188 -52.875 1 91.38 255 LYS B C 1
ATOM 7313 O O . LYS B 1 255 ? -9.578 -95.938 -52.375 1 91.38 255 LYS B O 1
ATOM 7318 N N . GLU B 1 256 ? -10.445 -93.875 -52.688 1 93.69 256 GLU B N 1
ATOM 7319 C CA . GLU B 1 256 ? -9.594 -93.188 -51.719 1 93.69 256 GLU B CA 1
ATOM 7320 C C . GLU B 1 256 ? -10.289 -92 -51.094 1 93.69 256 GLU B C 1
ATOM 7322 O O . GLU B 1 256 ? -11.242 -91.438 -51.656 1 93.69 256 GLU B O 1
ATOM 7327 N N . GLY B 1 257 ? -9.812 -91.625 -49.906 1 93.62 257 GLY B N 1
ATOM 7328 C CA . GLY B 1 257 ? -10.391 -90.5 -49.219 1 93.62 257 GLY B CA 1
ATOM 7329 C C . GLY B 1 257 ? -10.008 -90.375 -47.75 1 93.62 257 GLY B C 1
ATOM 7330 O O . GLY B 1 257 ? -9.117 -91.125 -47.312 1 93.62 257 GLY B O 1
ATOM 7331 N N . ASN B 1 258 ? -10.539 -89.375 -47.125 1 94.5 258 ASN B N 1
ATOM 7332 C CA . ASN B 1 258 ? -10.305 -89.188 -45.688 1 94.5 258 ASN B CA 1
ATOM 7333 C C . ASN B 1 258 ? -11.562 -88.688 -44.969 1 94.5 258 ASN B C 1
ATOM 7335 O O . ASN B 1 258 ? -12.492 -88.188 -45.625 1 94.5 258 ASN B O 1
ATOM 7339 N N . GLN B 1 259 ? -11.719 -88.875 -43.719 1 94.25 259 GLN B N 1
ATOM 7340 C CA . GLN B 1 259 ? -12.836 -88.375 -42.906 1 94.25 259 GLN B CA 1
ATOM 7341 C C . GLN B 1 259 ? -12.492 -88.438 -41.406 1 94.25 259 GLN B C 1
ATOM 7343 O O . GLN B 1 259 ? -11.617 -89.25 -41 1 94.25 259 GLN B O 1
ATOM 7348 N N . ASN B 1 260 ? -13.133 -87.75 -40.688 1 93.12 260 ASN B N 1
ATOM 7349 C CA . ASN B 1 260 ? -13.055 -87.812 -39.219 1 93.12 260 ASN B CA 1
ATOM 7350 C C . ASN B 1 260 ? -14.078 -88.812 -38.656 1 93.12 260 ASN B C 1
ATOM 7352 O O . ASN B 1 260 ? -15.242 -88.812 -39.062 1 93.12 260 ASN B O 1
ATOM 7356 N N . VAL B 1 261 ? -13.57 -89.688 -37.781 1 93.81 261 VAL B N 1
ATOM 7357 C CA . VAL B 1 261 ? -14.445 -90.688 -37.281 1 93.81 261 VAL B CA 1
ATOM 7358 C C . VAL B 1 261 ? -14.336 -90.75 -35.75 1 93.81 261 VAL B C 1
ATOM 7360 O O . VAL B 1 261 ? -13.266 -90.5 -35.188 1 93.81 261 VAL B O 1
ATOM 7363 N N . ASN B 1 262 ? -15.422 -91.125 -35.156 1 93.56 262 ASN B N 1
ATOM 7364 C CA . ASN B 1 262 ? -15.461 -91.438 -33.719 1 93.56 262 ASN B CA 1
ATOM 7365 C C . ASN B 1 262 ? -15.648 -93 -33.531 1 93.56 262 ASN B C 1
ATOM 7367 O O . ASN B 1 262 ? -16.672 -93.5 -33.938 1 93.56 262 ASN B O 1
ATOM 7371 N N . LEU B 1 263 ? -14.609 -93.562 -33.094 1 91.75 263 LEU B N 1
ATOM 7372 C CA . LEU B 1 263 ? -14.594 -95.062 -32.938 1 91.75 263 LEU B CA 1
ATOM 7373 C C . LEU B 1 263 ? -14.156 -95.438 -31.516 1 91.75 263 LEU B C 1
ATOM 7375 O O . LEU B 1 263 ? -13.078 -95 -31.078 1 91.75 263 LEU B O 1
ATOM 7379 N N . LEU B 1 264 ? -15 -96.188 -30.828 1 89.12 264 LEU B N 1
ATOM 7380 C CA . LEU B 1 264 ? -14.711 -96.688 -29.484 1 89.12 264 LEU B CA 1
ATOM 7381 C C . LEU B 1 264 ? -14.344 -95.5 -28.547 1 89.12 264 LEU B C 1
ATOM 7383 O O . LEU B 1 264 ? -13.328 -95.562 -27.844 1 89.12 264 LEU B O 1
ATOM 7387 N N . ASN B 1 265 ? -14.969 -94.375 -28.625 1 89.44 265 ASN B N 1
ATOM 7388 C CA . ASN B 1 265 ? -14.891 -93.188 -27.781 1 89.44 265 ASN B CA 1
ATOM 7389 C C . ASN B 1 265 ? -13.617 -92.375 -28.031 1 89.44 265 ASN B C 1
ATOM 7391 O O . ASN B 1 265 ? -13.148 -91.688 -27.156 1 89.44 265 ASN B O 1
ATOM 7395 N N . LYS B 1 266 ? -13.055 -92.688 -29.094 1 93.12 266 LYS B N 1
ATOM 7396 C CA . LYS B 1 266 ? -11.883 -91.938 -29.5 1 93.12 266 LYS B CA 1
ATOM 7397 C C . LYS B 1 266 ? -12.07 -91.312 -30.891 1 93.12 266 LYS B C 1
ATOM 7399 O O . LYS B 1 266 ? -12.688 -91.938 -31.766 1 93.12 266 LYS B O 1
ATOM 7404 N N . LYS B 1 267 ? -11.625 -90.125 -31.031 1 94.69 267 LYS B N 1
ATOM 7405 C CA . LYS B 1 267 ? -11.695 -89.5 -32.312 1 94.69 267 LYS B CA 1
ATOM 7406 C C . LYS B 1 267 ? -10.484 -89.812 -33.188 1 94.69 267 LYS B C 1
ATOM 7408 O O . LYS B 1 267 ? -9.344 -89.75 -32.719 1 94.69 267 LYS B O 1
ATOM 7413 N N . TYR B 1 268 ? -10.742 -90.25 -34.438 1 93.81 268 TYR B N 1
ATOM 7414 C CA . TYR B 1 268 ? -9.664 -90.625 -35.375 1 93.81 268 TYR B CA 1
ATOM 7415 C C . TYR B 1 268 ? -9.789 -89.812 -36.656 1 93.81 268 TYR B C 1
ATOM 7417 O O . TYR B 1 268 ? -10.891 -89.5 -37.094 1 93.81 268 TYR B O 1
ATOM 7425 N N . TYR B 1 269 ? -8.633 -89.438 -37.188 1 94.38 269 TYR B N 1
ATOM 7426 C CA . TYR B 1 269 ? -8.562 -89.062 -38.594 1 94.38 269 TYR B CA 1
ATOM 7427 C C . TYR B 1 269 ? -8.25 -90.25 -39.5 1 94.38 269 TYR B C 1
ATOM 7429 O O . TYR B 1 269 ? -7.16 -90.812 -39.406 1 94.38 269 TYR B O 1
ATOM 7437 N N . VAL B 1 270 ? -9.242 -90.562 -40.312 1 94.81 270 VAL B N 1
ATOM 7438 C CA . VAL B 1 270 ? -9.148 -91.75 -41.094 1 94.81 270 VAL B CA 1
ATOM 7439 C C . VAL B 1 270 ? -8.805 -91.438 -42.531 1 94.81 270 VAL B C 1
ATOM 7441 O O . VAL B 1 270 ? -9.359 -90.5 -43.125 1 94.81 270 VAL B O 1
ATOM 7444 N N . GLU B 1 271 ? -7.816 -92.125 -43.031 1 95.44 271 GLU B N 1
ATOM 7445 C CA . GLU B 1 271 ? -7.48 -92.125 -44.469 1 95.44 271 GLU B CA 1
ATOM 7446 C C . GLU B 1 271 ? -7.531 -93.5 -45.031 1 95.44 271 GLU B C 1
ATOM 7448 O O . GLU B 1 271 ? -7.164 -94.5 -44.375 1 95.44 271 GLU B O 1
ATOM 7453 N N . TYR B 1 272 ? -8.062 -93.625 -46.219 1 95.25 272 TYR B N 1
ATOM 7454 C CA . TYR B 1 272 ? -8.164 -95 -46.781 1 95.25 272 TYR B CA 1
ATOM 7455 C C . TYR B 1 272 ? -7.824 -95 -48.281 1 95.25 272 TYR B C 1
ATOM 7457 O O . TYR B 1 272 ? -7.918 -93.938 -48.938 1 95.25 272 TYR B O 1
ATOM 7465 N N . SER B 1 273 ? -7.355 -96.062 -48.719 1 94 273 SER B N 1
ATOM 7466 C CA . SER B 1 273 ? -7.082 -96.375 -50.125 1 94 273 SER B CA 1
ATOM 7467 C C . SER B 1 273 ? -7.504 -97.75 -50.5 1 94 273 SER B C 1
ATOM 7469 O O . SER B 1 273 ? -7.863 -98.562 -49.625 1 94 273 SER B O 1
ATOM 7471 N N . THR B 1 274 ? -7.582 -98.062 -51.812 1 94.5 274 THR B N 1
ATOM 7472 C CA . THR B 1 274 ? -8.102 -99.312 -52.312 1 94.5 274 THR B CA 1
ATOM 7473 C C . THR B 1 274 ? -7.105 -100 -53.219 1 94.5 274 THR B C 1
ATOM 7475 O O . THR B 1 274 ? -6.582 -99.375 -54.156 1 94.5 274 THR B O 1
ATOM 7478 N N . TYR B 1 275 ? -6.816 -101.25 -52.875 1 90.69 275 TYR B N 1
ATOM 7479 C CA . TYR B 1 275 ? -6.148 -102.125 -53.844 1 90.69 275 TYR B CA 1
ATOM 7480 C C . TYR B 1 275 ? -7.137 -102.625 -54.906 1 90.69 275 TYR B C 1
ATOM 7482 O O . TYR B 1 275 ? -7.855 -103.562 -54.656 1 90.69 275 TYR B O 1
ATOM 7490 N N . ASP B 1 276 ? -7.133 -102.125 -56.031 1 88.69 276 ASP B N 1
ATOM 7491 C CA . ASP B 1 276 ? -8.195 -102.188 -57.031 1 88.69 276 ASP B CA 1
ATOM 7492 C C . ASP B 1 276 ? -8.383 -103.625 -57.5 1 88.69 276 ASP B C 1
ATOM 7494 O O . ASP B 1 276 ? -9.516 -104.125 -57.719 1 88.69 276 ASP B O 1
ATOM 7498 N N . LYS B 1 277 ? -7.445 -104.375 -57.562 1 87.12 277 LYS B N 1
ATOM 7499 C CA . LYS B 1 277 ? -7.508 -105.75 -58.156 1 87.12 277 LYS B CA 1
ATOM 7500 C C . LYS B 1 277 ? -8.391 -106.625 -57.312 1 87.12 277 LYS B C 1
ATOM 7502 O O . LYS B 1 277 ? -9.117 -107.5 -57.875 1 87.12 277 LYS B O 1
ATOM 7507 N N . LEU B 1 278 ? -8.398 -106.5 -56.062 1 89.81 278 LEU B N 1
ATOM 7508 C CA . LEU B 1 278 ? -9.133 -107.375 -55.188 1 89.81 278 LEU B CA 1
ATOM 7509 C C . LEU B 1 278 ? -10.211 -106.625 -54.406 1 89.81 278 LEU B C 1
ATOM 7511 O O . LEU B 1 278 ? -11.008 -107.25 -53.688 1 89.81 278 LEU B O 1
ATOM 7515 N N . GLY B 1 279 ? -10.164 -105.312 -54.594 1 90.81 279 GLY B N 1
ATOM 7516 C CA . GLY B 1 279 ? -11.117 -104.5 -53.875 1 90.81 279 GLY B CA 1
ATOM 7517 C C . GLY B 1 279 ? -10.812 -104.375 -52.406 1 90.81 279 GLY B C 1
ATOM 7518 O O . GLY B 1 279 ? -11.703 -104.125 -51.594 1 90.81 279 GLY B O 1
ATOM 7519 N N . ILE B 1 280 ? -9.602 -104.625 -52 1 93.06 280 ILE B N 1
ATOM 7520 C CA . ILE B 1 280 ? -9.172 -104.562 -50.594 1 93.06 280 ILE B CA 1
ATOM 7521 C C . ILE B 1 280 ? -9.023 -103.125 -50.156 1 93.06 280 ILE B C 1
ATOM 7523 O O . ILE B 1 280 ? -8.438 -102.312 -50.875 1 93.06 280 ILE B O 1
ATOM 7527 N N . ARG B 1 281 ? -9.539 -102.875 -49.031 1 94.44 281 ARG B N 1
ATOM 7528 C CA . ARG B 1 281 ? -9.461 -101.562 -48.469 1 94.44 281 ARG B CA 1
ATOM 7529 C C . ARG B 1 281 ? -8.414 -101.438 -47.375 1 94.44 281 ARG B C 1
ATOM 7531 O O . ARG B 1 281 ? -8.398 -102.312 -46.469 1 94.44 281 ARG B O 1
ATOM 7538 N N . ILE B 1 282 ? -7.562 -100.438 -47.469 1 94.69 282 ILE B N 1
ATOM 7539 C CA . ILE B 1 282 ? -6.582 -100.125 -46.438 1 94.69 282 ILE B CA 1
ATOM 7540 C C . ILE B 1 282 ? -6.992 -98.875 -45.719 1 94.69 282 ILE B C 1
ATOM 7542 O O . ILE B 1 282 ? -7.102 -97.812 -46.312 1 94.69 282 ILE B O 1
ATOM 7546 N N . ILE B 1 283 ? -7.18 -98.938 -44.469 1 95.31 283 ILE B N 1
ATOM 7547 C CA . ILE B 1 283 ? -7.668 -97.812 -43.656 1 95.31 283 ILE B CA 1
ATOM 7548 C C . ILE B 1 283 ? -6.652 -97.5 -42.562 1 95.31 283 ILE B C 1
ATOM 7550 O O . ILE B 1 283 ? -6.266 -98.375 -41.781 1 95.31 283 ILE B O 1
ATOM 7554 N N . SER B 1 284 ? -6.211 -96.25 -42.531 1 94.69 284 SER B N 1
ATOM 7555 C CA . SER B 1 284 ? -5.309 -95.75 -41.5 1 94.69 284 SER B CA 1
ATOM 7556 C C . SER B 1 284 ? -6.035 -94.812 -40.531 1 94.69 284 SER B C 1
ATOM 7558 O O . SER B 1 284 ? -6.625 -93.812 -40.938 1 94.69 284 SER B O 1
ATOM 7560 N N . LEU B 1 285 ? -5.992 -95.188 -39.312 1 94.94 285 LEU B N 1
ATOM 7561 C CA . LEU B 1 285 ? -6.617 -94.375 -38.25 1 94.94 285 LEU B CA 1
ATOM 7562 C C . LEU B 1 285 ? -5.566 -93.625 -37.438 1 94.94 285 LEU B C 1
ATOM 7564 O O . LEU B 1 285 ? -4.805 -94.312 -36.688 1 94.94 285 LEU B O 1
ATOM 7568 N N . MET B 1 286 ? -5.531 -92.375 -37.531 1 92.69 286 MET B N 1
ATOM 7569 C CA . MET B 1 286 ? -4.672 -91.562 -36.688 1 92.69 286 MET B CA 1
ATOM 7570 C C . MET B 1 286 ? -5.457 -91 -35.5 1 92.69 286 MET B C 1
ATOM 7572 O O . MET B 1 286 ? -6.406 -90.188 -35.688 1 92.69 286 MET B O 1
ATOM 7576 N N . PRO B 1 287 ? -4.984 -91.25 -34.344 1 91 287 PRO B N 1
ATOM 7577 C CA . PRO B 1 287 ? -5.676 -90.688 -33.188 1 91 287 PRO B CA 1
ATOM 7578 C C . PRO B 1 287 ? -5.547 -89.125 -33.156 1 91 287 PRO B 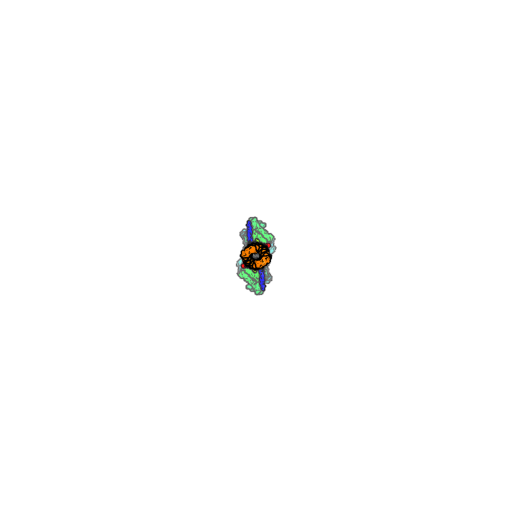C 1
ATOM 7580 O O . PRO B 1 287 ? -4.449 -88.625 -33.312 1 91 287 PRO B O 1
ATOM 7583 N N . TYR B 1 288 ? -6.684 -88.625 -32.969 1 90.19 288 TYR B N 1
ATOM 7584 C CA . TYR B 1 288 ? -6.699 -87.188 -32.906 1 90.19 288 TYR B CA 1
ATOM 7585 C C . TYR B 1 288 ? -5.867 -86.688 -31.719 1 90.19 288 TYR B C 1
ATOM 7587 O O . TYR B 1 288 ? -5.363 -85.562 -31.734 1 90.19 288 TYR B O 1
ATOM 7595 N N . SER B 1 289 ? -5.707 -87.438 -30.688 1 89.81 289 SER B N 1
ATOM 7596 C CA . SER B 1 289 ? -4.871 -87.125 -29.547 1 89.81 289 SER B CA 1
ATOM 7597 C C . SER B 1 289 ? -3.432 -86.875 -29.969 1 89.81 289 SER B C 1
ATOM 7599 O O . SER B 1 289 ? -2.715 -86.062 -29.312 1 89.81 289 SER B O 1
ATOM 7601 N N . TYR B 1 290 ? -3.033 -87.375 -31.047 1 85.38 290 TYR B N 1
ATOM 7602 C CA . TYR B 1 290 ? -1.688 -87.125 -31.562 1 85.38 290 TYR B CA 1
ATOM 7603 C C . TYR B 1 290 ? -1.559 -85.688 -32.062 1 85.38 290 TYR B C 1
ATOM 7605 O O . TYR B 1 290 ? -0.554 -85.062 -31.797 1 85.38 290 TYR B O 1
ATOM 7613 N N . ILE B 1 291 ? -2.564 -85.25 -32.688 1 84.12 291 ILE B N 1
ATOM 7614 C CA . ILE B 1 291 ? -2.588 -83.875 -33.156 1 84.12 291 ILE B CA 1
ATOM 7615 C C . ILE B 1 291 ? -2.627 -82.938 -31.953 1 84.12 291 ILE B C 1
ATOM 7617 O O . ILE B 1 291 ? -1.833 -82 -31.875 1 84.12 291 ILE B O 1
ATOM 7621 N N . THR B 1 292 ? -3.496 -83.188 -31.031 1 87 292 THR B N 1
ATOM 7622 C CA . THR B 1 292 ? -3.688 -82.312 -29.906 1 87 292 THR B CA 1
ATOM 7623 C C . THR B 1 292 ? -2.439 -82.312 -29.031 1 87 292 THR B C 1
ATOM 7625 O O . THR B 1 292 ? -2.078 -81.25 -28.484 1 87 292 THR B O 1
ATOM 7628 N N . ASN B 1 293 ? -1.738 -83.438 -28.938 1 85.5 293 ASN B N 1
ATOM 7629 C CA . ASN B 1 293 ? -0.526 -83.5 -28.125 1 85.5 293 ASN B CA 1
ATOM 7630 C C . ASN B 1 293 ? 0.62 -82.75 -28.781 1 85.5 293 ASN B C 1
ATOM 7632 O O . ASN B 1 293 ? 1.441 -82.125 -28.078 1 85.5 293 ASN B O 1
ATOM 7636 N N . SER B 1 294 ? 0.553 -82.625 -30.062 1 79.81 294 SER B N 1
ATOM 7637 C CA . SER B 1 294 ? 1.601 -81.938 -30.781 1 79.81 294 SER B CA 1
ATOM 7638 C C . SER B 1 294 ? 1.386 -80.375 -30.688 1 79.81 294 SER B C 1
ATOM 7640 O O . SER B 1 294 ? 2.322 -79.625 -30.875 1 79.81 294 SER B O 1
ATOM 7642 N N . THR B 1 295 ? 0.16 -80 -30.344 1 83.88 295 THR B N 1
ATOM 7643 C CA . THR B 1 295 ? -0.142 -78.562 -30.328 1 83.88 295 THR B CA 1
ATOM 7644 C C . THR B 1 295 ? -0.33 -78.062 -28.906 1 83.88 295 THR B C 1
ATOM 7646 O O . THR B 1 295 ? -0.45 -76.875 -28.672 1 83.88 295 THR B O 1
ATOM 7649 N N . LYS B 1 296 ? -0.382 -79 -27.906 1 85.06 296 LYS B N 1
ATOM 7650 C CA . LYS B 1 296 ? -0.644 -78.625 -26.516 1 85.06 296 LYS B CA 1
ATOM 7651 C C . LYS B 1 296 ? 0.409 -77.625 -25.984 1 85.06 296 LYS B C 1
ATOM 7653 O O . LYS B 1 296 ? 0.083 -76.688 -25.281 1 85.06 296 LYS B O 1
ATOM 7658 N N . ASN B 1 297 ? 1.62 -77.75 -26.438 1 83.5 297 ASN B N 1
ATOM 7659 C CA . ASN B 1 297 ? 2.713 -76.938 -25.922 1 83.5 297 ASN B CA 1
ATOM 7660 C C . ASN B 1 297 ? 2.623 -75.5 -26.453 1 83.5 297 ASN B C 1
ATOM 7662 O O . ASN B 1 297 ? 3.178 -74.625 -25.844 1 83.5 297 ASN B O 1
ATOM 7666 N N . LEU B 1 298 ? 1.834 -75.375 -27.531 1 82.44 298 LEU B N 1
ATOM 7667 C CA . LEU B 1 298 ? 1.66 -74.062 -28.094 1 82.44 298 LEU B CA 1
ATOM 7668 C C . LEU B 1 298 ? 0.929 -73.125 -27.109 1 82.44 298 LEU B C 1
ATOM 7670 O O . LEU B 1 298 ? 1.273 -71.938 -26.969 1 82.44 298 LEU B O 1
ATOM 7674 N N . VAL B 1 299 ? -0.055 -73.688 -26.391 1 83.75 299 VAL B N 1
ATOM 7675 C CA . VAL B 1 299 ? -0.844 -72.938 -25.438 1 83.75 299 VAL B CA 1
ATOM 7676 C C . VAL B 1 299 ? 0.046 -72.438 -24.281 1 83.75 299 VAL B C 1
ATOM 7678 O O . VAL B 1 299 ? 0.006 -71.312 -23.891 1 83.75 299 VAL B O 1
ATOM 7681 N N . TYR B 1 300 ? 0.94 -73.375 -23.844 1 84.88 300 TYR B N 1
ATOM 7682 C CA . TYR B 1 300 ? 1.814 -73.062 -22.719 1 84.88 300 TYR B CA 1
ATOM 7683 C C . TYR B 1 300 ? 2.779 -71.938 -23.094 1 84.88 300 TYR B C 1
ATOM 7685 O O . TYR B 1 300 ? 2.975 -71 -22.312 1 84.88 300 TYR B O 1
ATOM 7693 N N . PHE B 1 301 ? 3.254 -71.938 -24.344 1 82.75 301 PHE B N 1
ATOM 7694 C CA . PHE B 1 301 ? 4.215 -70.938 -24.766 1 82.75 301 PHE B CA 1
ATOM 7695 C C . PHE B 1 301 ? 3.52 -69.562 -25.016 1 82.75 301 PHE B C 1
ATOM 7697 O O . PHE B 1 301 ? 4.09 -68.5 -24.781 1 82.75 301 PHE B O 1
ATOM 7704 N N . SER B 1 302 ? 2.27 -69.75 -25.422 1 82.94 302 SER B N 1
ATOM 7705 C CA . SER B 1 302 ? 1.494 -68.5 -25.625 1 82.94 302 SER B CA 1
ATOM 7706 C C . SER B 1 302 ? 1.234 -67.812 -24.297 1 82.94 302 SER B C 1
ATOM 7708 O O . SER B 1 302 ? 1.473 -66.625 -24.172 1 82.94 302 SER B O 1
ATOM 7710 N N . ILE B 1 303 ? 0.869 -68.562 -23.188 1 85.56 303 ILE B N 1
ATOM 7711 C CA . ILE B 1 303 ? 0.544 -68 -21.875 1 85.56 303 ILE B CA 1
ATOM 7712 C C . ILE B 1 303 ? 1.812 -67.438 -21.219 1 85.56 303 ILE B C 1
ATOM 7714 O O . ILE B 1 303 ? 1.811 -66.312 -20.656 1 85.56 303 ILE B O 1
ATOM 7718 N N . THR B 1 304 ? 2.926 -68.125 -21.375 1 84.94 304 THR B N 1
ATOM 7719 C CA . THR B 1 304 ? 4.184 -67.688 -20.781 1 84.94 304 THR B CA 1
ATOM 7720 C C . THR B 1 304 ? 4.664 -66.438 -21.422 1 84.94 304 THR B C 1
ATOM 7722 O O . THR B 1 304 ? 5.152 -65.5 -20.734 1 84.94 304 THR B O 1
ATOM 7725 N N . SER B 1 305 ? 4.438 -66.25 -22.766 1 82.75 305 SER B N 1
ATOM 7726 C CA . SER B 1 305 ? 4.848 -65.062 -23.453 1 82.75 305 SER B CA 1
ATOM 7727 C C . SER B 1 305 ? 4.02 -63.844 -22.984 1 82.75 305 SER B C 1
ATOM 7729 O O . SER B 1 305 ? 4.547 -62.75 -22.828 1 82.75 305 SER B O 1
ATOM 7731 N N . ILE B 1 306 ? 2.748 -64.062 -22.719 1 85.62 306 ILE B N 1
ATOM 7732 C CA . ILE B 1 306 ? 1.865 -63.031 -22.25 1 85.62 306 ILE B CA 1
ATOM 7733 C C . ILE B 1 306 ? 2.291 -62.562 -20.859 1 85.62 306 ILE B C 1
ATOM 7735 O O . ILE B 1 306 ? 2.381 -61.375 -20.578 1 85.62 306 ILE B O 1
ATOM 7739 N N . ILE B 1 307 ? 2.678 -63.531 -19.938 1 86.88 307 ILE B N 1
ATOM 7740 C CA . ILE B 1 307 ? 3.059 -63.219 -18.562 1 86.88 307 ILE B CA 1
ATOM 7741 C C . ILE B 1 307 ? 4.363 -62.438 -18.562 1 86.88 307 ILE B C 1
ATOM 7743 O O . ILE B 1 307 ? 4.469 -61.406 -17.875 1 86.88 307 ILE B O 1
ATOM 7747 N N . ILE B 1 308 ? 5.328 -62.75 -19.422 1 84.88 308 ILE B N 1
ATOM 7748 C CA . ILE B 1 308 ? 6.605 -62.062 -19.5 1 84.88 308 ILE B CA 1
ATOM 7749 C C . ILE B 1 308 ? 6.379 -60.656 -20.016 1 84.88 308 ILE B C 1
ATOM 7751 O O . ILE B 1 308 ? 6.949 -59.688 -19.5 1 84.88 308 ILE B O 1
ATOM 7755 N N . GLY B 1 309 ? 5.508 -60.531 -21.016 1 83.06 309 GLY B N 1
ATOM 7756 C CA . GLY B 1 309 ? 5.188 -59.219 -21.562 1 83.06 309 GLY B CA 1
ATOM 7757 C C . GLY B 1 309 ? 4.547 -58.312 -20.547 1 83.06 309 GLY B C 1
ATOM 7758 O O . GLY B 1 309 ? 4.895 -57.125 -20.469 1 83.06 309 GLY B O 1
ATOM 7759 N N . ILE B 1 310 ? 3.715 -58.844 -19.688 1 84.12 310 ILE B N 1
ATOM 7760 C CA . ILE B 1 310 ? 3.018 -58.031 -18.688 1 84.12 310 ILE B CA 1
ATOM 7761 C C . ILE B 1 310 ? 4.012 -57.562 -17.625 1 84.12 310 ILE B C 1
ATOM 7763 O O . ILE B 1 310 ? 3.938 -56.406 -17.188 1 84.12 310 ILE B O 1
ATOM 7767 N N . VAL B 1 311 ? 4.953 -58.375 -17.203 1 87.56 311 VAL B N 1
ATOM 7768 C CA . VAL B 1 311 ? 5.949 -58 -16.203 1 87.56 311 VAL B CA 1
ATOM 7769 C C . VAL B 1 311 ? 6.816 -56.875 -16.734 1 87.56 311 VAL B C 1
ATOM 7771 O O . VAL B 1 311 ? 7.055 -55.875 -16.031 1 87.56 311 VAL B O 1
ATOM 7774 N N . ILE B 1 312 ? 7.23 -56.844 -18 1 84 312 ILE B N 1
ATOM 7775 C CA . ILE B 1 312 ? 8.047 -55.812 -18.594 1 84 312 ILE B CA 1
ATOM 7776 C C . ILE B 1 312 ? 7.238 -54.531 -18.703 1 84 312 ILE B C 1
ATOM 7778 O O . ILE B 1 312 ? 7.746 -53.438 -18.406 1 84 312 ILE B O 1
ATOM 7782 N N . ALA B 1 313 ? 5.965 -54.688 -19.094 1 83.38 313 ALA B N 1
ATOM 7783 C CA . ALA B 1 313 ? 5.078 -53.531 -19.203 1 83.38 313 ALA B CA 1
ATOM 7784 C C . ALA B 1 313 ? 4.922 -52.844 -17.859 1 83.38 313 ALA B C 1
ATOM 7786 O O . ALA B 1 313 ? 4.91 -51.625 -17.781 1 83.38 313 ALA B O 1
ATOM 7787 N N . MET B 1 314 ? 4.898 -53.625 -16.781 1 84.5 314 MET B N 1
ATOM 7788 C CA . MET B 1 314 ? 4.746 -53.094 -15.438 1 84.5 314 MET B CA 1
ATOM 7789 C C . MET B 1 314 ? 5.988 -52.312 -15.016 1 84.5 314 MET B C 1
ATOM 7791 O O . MET B 1 314 ? 5.879 -51.219 -14.469 1 84.5 314 MET B O 1
ATOM 7795 N N . ILE B 1 315 ? 7.148 -52.781 -15.305 1 85.88 315 ILE B N 1
ATOM 7796 C CA . ILE B 1 315 ? 8.406 -52.125 -14.945 1 85.88 315 ILE B CA 1
ATOM 7797 C C . ILE B 1 315 ? 8.523 -50.781 -15.664 1 85.88 315 ILE B C 1
ATOM 7799 O O . ILE B 1 315 ? 8.812 -49.781 -15.039 1 85.88 315 ILE B O 1
ATOM 7803 N N . ILE B 1 316 ? 8.172 -50.688 -16.938 1 82.06 316 ILE B N 1
ATOM 7804 C CA . ILE B 1 316 ? 8.289 -49.469 -17.719 1 82.06 316 ILE B CA 1
ATOM 7805 C C . ILE B 1 316 ? 7.219 -48.469 -17.297 1 82.06 316 ILE B C 1
ATOM 7807 O O . ILE B 1 316 ? 7.48 -47.281 -17.219 1 82.06 316 ILE B O 1
ATOM 7811 N N . ALA B 1 317 ? 6.031 -49.094 -17 1 83.56 317 ALA B N 1
ATOM 7812 C CA . ALA B 1 317 ? 4.941 -48.25 -16.516 1 83.56 317 ALA B CA 1
ATOM 7813 C C . ALA B 1 317 ? 5.328 -47.531 -15.234 1 83.56 317 ALA B C 1
ATOM 7815 O O . ALA B 1 317 ? 5.012 -46.344 -15.047 1 83.56 317 ALA B O 1
ATOM 7816 N N . ILE B 1 318 ? 6.027 -48.125 -14.375 1 86.31 318 ILE B N 1
ATOM 7817 C CA . ILE B 1 318 ? 6.465 -47.562 -13.117 1 86.31 318 ILE B CA 1
ATOM 7818 C C . ILE B 1 318 ? 7.477 -46.438 -13.391 1 86.31 318 ILE B C 1
ATOM 7820 O O . ILE B 1 318 ? 7.41 -45.375 -12.773 1 86.31 318 ILE B O 1
ATOM 7824 N N . PHE B 1 319 ? 8.336 -46.625 -14.352 1 85.38 319 PHE B N 1
ATOM 7825 C CA . PHE B 1 319 ? 9.352 -45.656 -14.688 1 85.38 319 PHE B CA 1
ATOM 7826 C C . PHE B 1 319 ? 8.719 -44.406 -15.289 1 85.38 319 PHE B C 1
ATOM 7828 O O . PHE B 1 319 ? 9.047 -43.281 -14.906 1 85.38 319 PHE B O 1
ATOM 7835 N N . ILE B 1 320 ? 7.777 -44.562 -16.156 1 82.62 320 ILE B N 1
ATOM 7836 C CA . ILE B 1 320 ? 7.09 -43.438 -16.797 1 82.62 320 ILE B CA 1
ATOM 7837 C C . ILE B 1 320 ? 6.289 -42.656 -15.758 1 82.62 320 ILE B C 1
ATOM 7839 O O . ILE B 1 320 ? 6.344 -41.438 -15.719 1 82.62 320 ILE B O 1
ATOM 7843 N N . SER B 1 321 ? 5.621 -43.406 -14.953 1 86.19 321 SER B N 1
ATOM 7844 C CA . SER B 1 321 ? 4.801 -42.812 -13.914 1 86.19 321 SER B CA 1
ATOM 7845 C C . SER B 1 321 ? 5.648 -42 -12.945 1 86.19 321 SER B C 1
ATOM 7847 O O . SER B 1 321 ? 5.301 -40.844 -12.617 1 86.19 321 SER B O 1
ATOM 7849 N N . LYS B 1 322 ? 6.793 -42.562 -12.57 1 86.69 322 LYS B N 1
ATOM 7850 C CA . LYS B 1 322 ? 7.676 -41.844 -11.648 1 86.69 322 LYS B CA 1
ATOM 7851 C C . LYS B 1 322 ? 8.227 -40.562 -12.281 1 86.69 322 LYS B C 1
ATOM 7853 O O . LYS B 1 322 ? 8.32 -39.531 -11.617 1 86.69 322 LYS B O 1
ATOM 7858 N N . TYR B 1 323 ? 8.539 -40.594 -13.477 1 85.94 323 TYR B N 1
ATOM 7859 C CA . TYR B 1 323 ? 9.078 -39.469 -14.203 1 85.94 323 TYR B CA 1
ATOM 7860 C C . TYR B 1 323 ? 8.07 -38.312 -14.258 1 85.94 323 TYR B C 1
ATOM 7862 O O . TYR B 1 323 ? 8.383 -37.188 -13.914 1 85.94 323 TYR B O 1
ATOM 7870 N N . ILE B 1 324 ? 6.855 -38.562 -14.602 1 86.12 324 ILE B N 1
ATOM 7871 C CA . ILE B 1 324 ? 5.805 -37.562 -14.75 1 86.12 324 ILE B CA 1
ATOM 7872 C C . ILE B 1 324 ? 5.379 -37.062 -13.375 1 86.12 324 ILE B C 1
ATOM 7874 O O . ILE B 1 324 ? 5.195 -35.844 -13.18 1 86.12 324 ILE B O 1
ATOM 7878 N N . MET B 1 325 ? 5.285 -37.969 -12.484 1 87.12 325 MET B N 1
ATOM 7879 C CA . MET B 1 325 ? 4.871 -37.594 -11.133 1 87.12 325 MET B CA 1
ATOM 7880 C C . MET B 1 325 ? 5.883 -36.656 -10.484 1 87.12 325 MET B C 1
ATOM 7882 O O . MET B 1 325 ? 5.508 -35.75 -9.727 1 87.12 325 MET B O 1
ATOM 7886 N N . ASN B 1 326 ? 7.141 -36.844 -10.82 1 88.69 326 ASN B N 1
ATOM 7887 C CA . ASN B 1 326 ? 8.164 -35.938 -10.281 1 88.69 326 ASN B CA 1
ATOM 7888 C C . ASN B 1 326 ? 7.965 -34.5 -10.758 1 88.69 326 ASN B C 1
ATOM 7890 O O . ASN B 1 326 ? 8.094 -33.562 -9.977 1 88.69 326 ASN B O 1
ATOM 7894 N N . ILE B 1 327 ? 7.629 -34.312 -11.938 1 87.81 327 ILE B N 1
ATOM 7895 C CA . ILE B 1 327 ? 7.383 -33 -12.508 1 87.81 327 ILE B CA 1
ATOM 7896 C C . ILE B 1 327 ? 6.152 -32.375 -11.852 1 87.81 327 ILE B C 1
ATOM 7898 O O . ILE B 1 327 ? 6.188 -31.219 -11.422 1 87.81 327 ILE B O 1
ATOM 7902 N N . PHE B 1 328 ? 5.078 -33.156 -11.68 1 88.94 328 PHE B N 1
ATOM 7903 C CA . PHE B 1 328 ? 3.838 -32.688 -11.062 1 88.94 328 PHE B CA 1
ATOM 7904 C C . PHE B 1 328 ? 4.066 -32.312 -9.609 1 88.94 328 PHE B C 1
ATOM 7906 O O . PHE B 1 328 ? 3.537 -31.281 -9.148 1 88.94 328 PHE B O 1
ATOM 7913 N N . THR B 1 329 ? 4.875 -33.062 -8.977 1 90.5 329 THR B N 1
ATOM 7914 C CA . THR B 1 329 ? 5.156 -32.781 -7.578 1 90.5 329 THR B CA 1
ATOM 7915 C C . THR B 1 329 ? 5.93 -31.453 -7.43 1 90.5 329 THR B C 1
ATOM 7917 O O . THR B 1 329 ? 5.652 -30.672 -6.527 1 90.5 329 THR B O 1
ATOM 7920 N N . LYS B 1 330 ? 6.883 -31.203 -8.312 1 91.69 330 LYS B N 1
ATOM 7921 C CA . LYS B 1 330 ? 7.633 -29.953 -8.289 1 91.69 330 LYS B CA 1
ATOM 7922 C C . LYS B 1 330 ? 6.703 -28.75 -8.492 1 91.69 330 LYS B C 1
ATOM 7924 O O . LYS B 1 330 ? 6.805 -27.75 -7.773 1 91.69 330 LYS B O 1
ATOM 7929 N N . ILE B 1 331 ? 5.809 -28.875 -9.43 1 92.38 331 ILE B N 1
ATOM 7930 C CA . ILE B 1 331 ? 4.855 -27.797 -9.711 1 92.38 331 ILE B CA 1
ATOM 7931 C C . ILE B 1 331 ? 3.928 -27.609 -8.516 1 92.38 331 ILE B C 1
ATOM 7933 O O . ILE B 1 331 ? 3.742 -26.484 -8.039 1 92.38 331 ILE B O 1
ATOM 7937 N N . SER B 1 332 ? 3.379 -28.719 -8.047 1 92.12 332 SER B N 1
ATOM 7938 C CA . SER B 1 332 ? 2.455 -28.688 -6.914 1 92.12 332 SER B CA 1
ATOM 7939 C C . SER B 1 332 ? 3.107 -28.078 -5.68 1 92.12 332 SER B C 1
ATOM 7941 O O . SER B 1 332 ? 2.51 -27.234 -5.004 1 92.12 332 SER B O 1
ATOM 7943 N N . THR B 1 333 ? 4.344 -28.453 -5.371 1 92.25 333 THR B N 1
ATOM 7944 C CA . THR B 1 333 ? 5.066 -27.953 -4.203 1 92.25 333 THR B CA 1
ATOM 7945 C C . THR B 1 333 ? 5.348 -26.469 -4.336 1 92.25 333 THR B C 1
ATOM 7947 O O . THR B 1 333 ? 5.188 -25.703 -3.373 1 92.25 333 THR B O 1
ATOM 7950 N N . ALA B 1 334 ? 5.777 -26.031 -5.484 1 92.38 334 ALA B N 1
ATOM 7951 C CA . ALA B 1 334 ? 6.059 -24.609 -5.719 1 92.38 334 ALA B CA 1
ATOM 7952 C C . ALA B 1 334 ? 4.809 -23.766 -5.523 1 92.38 334 ALA B C 1
ATOM 7954 O O . ALA B 1 334 ? 4.848 -22.75 -4.828 1 92.38 334 ALA B O 1
ATOM 7955 N N . ILE B 1 335 ? 3.684 -24.172 -6.066 1 92.5 335 ILE B N 1
ATOM 7956 C CA . ILE B 1 335 ? 2.428 -23.438 -5.98 1 92.5 335 ILE B CA 1
ATOM 7957 C C . ILE B 1 335 ? 1.933 -23.438 -4.535 1 92.5 335 ILE B C 1
ATOM 7959 O O . ILE B 1 335 ? 1.439 -22.422 -4.043 1 92.5 335 ILE B O 1
ATOM 7963 N N . LYS B 1 336 ? 2.086 -24.609 -3.895 1 91.81 336 LYS B N 1
ATOM 7964 C CA . LYS B 1 336 ? 1.69 -24.688 -2.49 1 91.81 336 LYS B CA 1
ATOM 7965 C C . LYS B 1 336 ? 2.488 -23.688 -1.641 1 91.81 336 LYS B C 1
ATOM 7967 O O . LYS B 1 336 ? 1.915 -22.953 -0.832 1 91.81 336 LYS B O 1
ATOM 7972 N N . ARG B 1 337 ? 3.775 -23.625 -1.805 1 92.25 337 ARG B N 1
ATOM 7973 C CA . ARG B 1 337 ? 4.629 -22.688 -1.073 1 92.25 337 ARG B CA 1
ATOM 7974 C C . ARG B 1 337 ? 4.199 -21.25 -1.314 1 92.25 337 ARG B C 1
ATOM 7976 O O . ARG B 1 337 ? 4.117 -20.453 -0.375 1 92.25 337 ARG B O 1
ATOM 7983 N N . THR B 1 338 ? 3.969 -20.938 -2.523 1 91.62 338 THR B N 1
ATOM 7984 C CA . THR B 1 338 ? 3.547 -19.578 -2.861 1 91.62 338 THR B CA 1
ATOM 7985 C C . THR B 1 338 ? 2.178 -19.281 -2.262 1 91.62 338 THR B C 1
ATOM 7987 O O . THR B 1 338 ? 1.926 -18.156 -1.817 1 91.62 338 THR B O 1
ATOM 7990 N N . SER B 1 339 ? 1.265 -20.266 -2.299 1 91.19 339 SER B N 1
ATOM 7991 C CA . SER B 1 339 ? -0.049 -20.094 -1.687 1 91.19 339 SER B CA 1
ATOM 7992 C C . SER B 1 339 ? 0.07 -19.812 -0.192 1 91.19 339 SER B C 1
ATOM 7994 O O . SER B 1 339 ? -0.826 -19.219 0.405 1 91.19 339 SER B O 1
ATOM 7996 N N . GLU B 1 340 ? 1.211 -20.297 0.394 1 90.19 340 GLU B N 1
ATOM 7997 C CA . GLU B 1 340 ? 1.46 -20.094 1.815 1 90.19 340 GLU B CA 1
ATOM 7998 C C . GLU B 1 340 ? 2.262 -18.812 2.049 1 90.19 340 GLU B C 1
ATOM 8000 O O . GLU B 1 340 ? 2.648 -18.516 3.182 1 90.19 340 GLU B O 1
ATOM 8005 N N . GLY B 1 341 ? 2.625 -18.172 1.021 1 90.94 341 GLY B N 1
ATOM 8006 C CA . GLY B 1 341 ? 3.209 -16.844 1.18 1 90.94 341 GLY B CA 1
ATOM 8007 C C . GLY B 1 341 ? 4.656 -16.766 0.732 1 90.94 341 GLY B C 1
ATOM 8008 O O . GLY B 1 341 ? 5.297 -15.727 0.852 1 90.94 341 GLY B O 1
ATOM 8009 N N . ASP B 1 342 ? 5.246 -17.797 0.136 1 91.94 342 ASP B N 1
ATOM 8010 C CA . ASP B 1 342 ? 6.637 -17.828 -0.308 1 91.94 342 ASP B CA 1
ATOM 8011 C C . ASP B 1 342 ? 6.766 -17.312 -1.74 1 91.94 342 ASP B C 1
ATOM 8013 O O . ASP B 1 342 ? 6.461 -18.031 -2.693 1 91.94 342 ASP B O 1
ATOM 8017 N N . PHE B 1 343 ? 7.258 -16.141 -1.853 1 91.75 343 PHE B N 1
ATOM 8018 C CA . PHE B 1 343 ? 7.406 -15.57 -3.188 1 91.75 343 PHE B CA 1
ATOM 8019 C C . PHE B 1 343 ? 8.875 -15.422 -3.553 1 91.75 343 PHE B C 1
ATOM 8021 O O . PHE B 1 343 ? 9.234 -14.578 -4.379 1 91.75 343 PHE B O 1
ATOM 8028 N N . ILE B 1 344 ? 9.812 -16.203 -2.936 1 91.44 344 ILE B N 1
ATOM 8029 C CA . ILE B 1 344 ? 11.242 -16.094 -3.178 1 91.44 344 ILE B CA 1
ATOM 8030 C C . ILE B 1 344 ? 11.75 -17.359 -3.879 1 91.44 344 ILE B C 1
ATOM 8032 O O . ILE B 1 344 ? 12.703 -17.297 -4.66 1 91.44 344 ILE B O 1
ATOM 8036 N N . THR B 1 345 ? 11.156 -18.531 -3.674 1 91.88 345 THR B N 1
ATOM 8037 C CA . THR B 1 345 ? 11.656 -19.812 -4.172 1 91.88 345 THR B CA 1
ATOM 8038 C C . THR B 1 345 ? 11.211 -20.047 -5.613 1 91.88 345 THR B C 1
ATOM 8040 O O . THR B 1 345 ? 10.016 -20.203 -5.883 1 91.88 345 THR B O 1
ATOM 8043 N N . PRO B 1 346 ? 12.117 -20.094 -6.551 1 92.31 346 PRO B N 1
ATOM 8044 C CA . PRO B 1 346 ? 11.742 -20.297 -7.953 1 92.31 346 PRO B CA 1
ATOM 8045 C C . PRO B 1 346 ? 11.406 -21.75 -8.281 1 92.31 346 PRO B C 1
ATOM 8047 O O . PRO B 1 346 ? 11.734 -22.641 -7.504 1 92.31 346 PRO B O 1
ATOM 8050 N N . LEU B 1 347 ? 10.594 -21.969 -9.297 1 93.06 347 LEU B N 1
ATOM 8051 C CA . LEU B 1 347 ? 10.32 -23.281 -9.891 1 93.06 347 LEU B CA 1
ATOM 8052 C C . LEU B 1 347 ? 11.32 -23.594 -10.992 1 93.06 347 LEU B C 1
ATOM 8054 O O . LEU B 1 347 ? 11.594 -22.75 -11.859 1 93.06 347 LEU B O 1
ATOM 8058 N N . GLN B 1 348 ? 12.031 -24.766 -10.883 1 92.5 348 GLN B N 1
ATOM 8059 C CA . GLN B 1 348 ? 13.008 -25.156 -11.891 1 92.5 348 GLN B CA 1
ATOM 8060 C C . GLN B 1 348 ? 12.695 -26.547 -12.445 1 92.5 348 GLN B C 1
ATOM 8062 O O . GLN B 1 348 ? 12.938 -27.562 -11.781 1 92.5 348 GLN B O 1
ATOM 8067 N N . ILE B 1 349 ? 12.078 -26.547 -13.594 1 90.88 349 ILE B N 1
ATOM 8068 C CA . ILE B 1 349 ? 11.867 -27.766 -14.383 1 90.88 349 ILE B CA 1
ATOM 8069 C C . ILE B 1 349 ? 12.594 -27.641 -15.719 1 90.88 349 ILE B C 1
ATOM 8071 O O . ILE B 1 349 ? 12.18 -26.891 -16.594 1 90.88 349 ILE B O 1
ATOM 8075 N N . ASN B 1 350 ? 13.773 -28.359 -15.945 1 88.25 350 ASN B N 1
ATOM 8076 C CA . ASN B 1 350 ? 14.633 -28.156 -17.109 1 88.25 350 ASN B CA 1
ATOM 8077 C C . ASN B 1 350 ? 14.672 -29.406 -17.984 1 88.25 350 ASN B C 1
ATOM 8079 O O . ASN B 1 350 ? 15.414 -29.453 -18.969 1 88.25 350 ASN B O 1
ATOM 8083 N N . ASN B 1 351 ? 13.867 -30.312 -17.766 1 85.5 351 ASN B N 1
ATOM 8084 C CA . ASN B 1 351 ? 13.984 -31.594 -18.453 1 85.5 351 ASN B CA 1
ATOM 8085 C C . ASN B 1 351 ? 13.047 -31.672 -19.656 1 85.5 351 ASN B C 1
ATOM 8087 O O . ASN B 1 351 ? 13.25 -32.5 -20.562 1 85.5 351 ASN B O 1
ATOM 8091 N N . ILE B 1 352 ? 12 -30.891 -19.719 1 86.75 352 ILE B N 1
ATOM 8092 C CA . ILE B 1 352 ? 11.039 -30.891 -20.812 1 86.75 352 ILE B CA 1
ATOM 8093 C C . ILE B 1 352 ? 10.719 -29.453 -21.219 1 86.75 352 ILE B C 1
ATOM 8095 O O . ILE B 1 352 ? 10.797 -28.547 -20.391 1 86.75 352 ILE B O 1
ATOM 8099 N N . THR B 1 353 ? 10.383 -29.188 -22.516 1 87.38 353 THR B N 1
ATOM 8100 C CA . THR B 1 353 ? 10.102 -27.859 -23.031 1 87.38 353 THR B CA 1
ATOM 8101 C C . THR B 1 353 ? 8.93 -27.219 -22.297 1 87.38 353 THR B C 1
ATOM 8103 O O . THR B 1 353 ? 8.977 -26.047 -21.938 1 87.38 353 THR B O 1
ATOM 8106 N N . GLU B 1 354 ? 7.812 -28.016 -22.047 1 88.44 354 GLU B N 1
ATOM 8107 C CA . GLU B 1 354 ? 6.637 -27.516 -21.344 1 88.44 354 GLU B CA 1
ATOM 8108 C C . GLU B 1 354 ? 6.977 -27.125 -19.906 1 88.44 354 GLU B C 1
ATOM 8110 O O . GLU B 1 354 ? 6.461 -26.141 -19.391 1 88.44 354 GLU B O 1
ATOM 8115 N N . GLY B 1 355 ? 7.875 -27.938 -19.344 1 89.31 355 GLY B N 1
ATOM 8116 C CA . GLY B 1 355 ? 8.328 -27.641 -18 1 89.31 355 GLY B CA 1
ATOM 8117 C C . GLY B 1 355 ? 9.125 -26.359 -17.906 1 89.31 355 GLY B C 1
ATOM 8118 O O . GLY B 1 355 ? 8.945 -25.578 -16.969 1 89.31 355 GLY B O 1
ATOM 8119 N N . ILE B 1 356 ? 9.953 -26.031 -18.844 1 90.56 356 ILE B N 1
ATOM 8120 C CA . ILE B 1 356 ? 10.758 -24.812 -18.891 1 90.56 356 ILE B CA 1
ATOM 8121 C C . ILE B 1 356 ? 9.852 -23.594 -19.031 1 90.56 356 ILE B C 1
ATOM 8123 O O . ILE B 1 356 ? 10.023 -22.594 -18.344 1 90.56 356 ILE B O 1
ATOM 8127 N N . GLN B 1 357 ? 8.883 -23.766 -19.906 1 90.69 357 GLN B N 1
ATOM 8128 C CA . GLN B 1 357 ? 7.949 -22.672 -20.125 1 90.69 357 GLN B CA 1
ATOM 8129 C C . GLN B 1 357 ? 7.164 -22.375 -18.844 1 90.69 357 GLN B C 1
ATOM 8131 O O . GLN B 1 357 ? 7.023 -21.203 -18.469 1 90.69 357 GLN B O 1
ATOM 8136 N N . ILE B 1 358 ? 6.676 -23.375 -18.188 1 92.38 358 ILE B N 1
ATOM 8137 C CA . ILE B 1 358 ? 5.93 -23.219 -16.953 1 92.38 358 ILE B CA 1
ATOM 8138 C C . ILE B 1 358 ? 6.828 -22.578 -15.891 1 92.38 358 ILE B C 1
ATOM 8140 O O . ILE B 1 358 ? 6.406 -21.656 -15.188 1 92.38 358 ILE B O 1
ATOM 8144 N N . SER B 1 359 ? 8.062 -23.094 -15.82 1 93.94 359 SER B N 1
ATOM 8145 C CA . SER B 1 359 ? 9.023 -22.547 -14.867 1 93.94 359 SER B CA 1
ATOM 8146 C C . SER B 1 359 ? 9.258 -21.047 -15.117 1 93.94 359 SER B C 1
ATOM 8148 O O . SER B 1 359 ? 9.234 -20.25 -14.18 1 93.94 359 SER B O 1
ATOM 8150 N N . ASN B 1 360 ? 9.414 -20.656 -16.344 1 92.94 360 ASN B N 1
ATOM 8151 C CA . ASN B 1 360 ? 9.656 -19.266 -16.688 1 92.94 360 ASN B CA 1
ATOM 8152 C C . ASN B 1 360 ? 8.461 -18.391 -16.359 1 92.94 360 ASN B C 1
ATOM 8154 O O . ASN B 1 360 ? 8.617 -17.328 -15.727 1 92.94 360 ASN B O 1
ATOM 8158 N N . ASP B 1 361 ? 7.27 -18.812 -16.75 1 92.88 361 ASP B N 1
ATOM 8159 C CA . ASP B 1 361 ? 6.062 -18.047 -16.469 1 92.88 361 ASP B CA 1
ATOM 8160 C C . ASP B 1 361 ? 5.809 -17.938 -14.977 1 92.88 361 ASP B C 1
ATOM 8162 O O . ASP B 1 361 ? 5.426 -16.859 -14.484 1 92.88 361 ASP B O 1
ATOM 8166 N N . TYR B 1 362 ? 6.035 -18.953 -14.305 1 94.62 362 TYR B N 1
ATOM 8167 C CA . TYR B 1 362 ? 5.883 -18.969 -12.852 1 94.62 362 TYR B CA 1
ATOM 8168 C C . TYR B 1 362 ? 6.863 -18.016 -12.188 1 94.62 362 TYR B C 1
ATOM 8170 O O . TYR B 1 362 ? 6.477 -17.203 -11.344 1 94.62 362 TYR B O 1
ATOM 8178 N N . ASN B 1 363 ? 8.086 -18.109 -12.547 1 92.88 363 ASN B N 1
ATOM 8179 C CA . ASN B 1 363 ? 9.109 -17.25 -11.953 1 92.88 363 ASN B CA 1
ATOM 8180 C C . ASN B 1 363 ? 8.883 -15.789 -12.305 1 92.88 363 ASN B C 1
ATOM 8182 O O . ASN B 1 363 ? 9.156 -14.898 -11.492 1 92.88 363 ASN B O 1
ATOM 8186 N N . ASN B 1 364 ? 8.43 -15.531 -13.477 1 92.81 364 ASN B N 1
ATOM 8187 C CA . ASN B 1 364 ? 8.055 -14.172 -13.852 1 92.81 364 ASN B CA 1
ATOM 8188 C C . ASN B 1 364 ? 6.922 -13.648 -12.969 1 92.81 364 ASN B C 1
ATOM 8190 O O . ASN B 1 364 ? 6.941 -12.492 -12.555 1 92.81 364 ASN B O 1
ATOM 8194 N N . MET B 1 365 ? 5.941 -14.477 -12.789 1 90.38 365 MET B N 1
ATOM 8195 C CA . MET B 1 365 ? 4.848 -14.125 -11.891 1 90.38 365 MET B CA 1
ATOM 8196 C C . MET B 1 365 ? 5.375 -13.789 -10.5 1 90.38 365 MET B C 1
ATOM 8198 O O . MET B 1 365 ? 4.992 -12.781 -9.906 1 90.38 365 MET B O 1
ATOM 8202 N N . LEU B 1 366 ? 6.266 -14.672 -9.961 1 91.75 366 LEU B N 1
ATOM 8203 C CA . LEU B 1 366 ? 6.863 -14.445 -8.656 1 91.75 366 LEU B CA 1
ATOM 8204 C C . LEU B 1 366 ? 7.574 -13.094 -8.609 1 91.75 366 LEU B C 1
ATOM 8206 O O . LEU B 1 366 ? 7.379 -12.32 -7.672 1 91.75 366 LEU B O 1
ATOM 8210 N N . GLU B 1 367 ? 8.297 -12.836 -9.602 1 91.5 367 GLU B N 1
ATOM 8211 C CA . GLU B 1 367 ? 9.086 -11.602 -9.664 1 91.5 367 GLU B CA 1
ATOM 8212 C C . GLU B 1 367 ? 8.18 -10.375 -9.734 1 91.5 367 GLU B C 1
ATOM 8214 O O . GLU B 1 367 ? 8.453 -9.359 -9.094 1 91.5 367 GLU B O 1
ATOM 8219 N N . ASN B 1 368 ? 7.16 -10.453 -10.477 1 90.38 368 ASN B N 1
ATOM 8220 C CA . ASN B 1 368 ? 6.238 -9.336 -10.625 1 90.38 368 ASN B CA 1
ATOM 8221 C C . ASN B 1 368 ? 5.527 -9.016 -9.312 1 90.38 368 ASN B C 1
ATOM 8223 O O . ASN B 1 368 ? 5.426 -7.852 -8.922 1 90.38 368 ASN B O 1
ATOM 8227 N N . VAL B 1 369 ? 5.07 -9.984 -8.656 1 90.25 369 VAL B N 1
ATOM 8228 C CA . VAL B 1 369 ? 4.375 -9.773 -7.387 1 90.25 369 VAL B CA 1
ATOM 8229 C C . VAL B 1 369 ? 5.363 -9.289 -6.328 1 90.25 369 VAL B C 1
ATOM 8231 O O . VAL B 1 369 ? 5.074 -8.359 -5.578 1 90.25 369 VAL B O 1
ATOM 8234 N N . LYS B 1 370 ? 6.504 -9.992 -6.344 1 91.12 370 LYS B N 1
ATOM 8235 C CA . LYS B 1 370 ? 7.551 -9.578 -5.41 1 91.12 370 LYS B CA 1
ATOM 8236 C C . LYS B 1 370 ? 7.914 -8.109 -5.605 1 91.12 370 LYS B C 1
ATOM 8238 O O . LYS B 1 370 ? 7.992 -7.352 -4.637 1 91.12 370 LYS B O 1
ATOM 8243 N N . SER B 1 371 ? 8.133 -7.703 -6.805 1 90.88 371 SER B N 1
ATOM 8244 C CA . SER B 1 371 ? 8.477 -6.32 -7.117 1 90.88 371 SER B CA 1
ATOM 8245 C C . SER B 1 371 ? 7.375 -5.363 -6.668 1 90.88 371 SER B C 1
ATOM 8247 O O . SER B 1 371 ? 7.66 -4.305 -6.105 1 90.88 371 SER B O 1
ATOM 8249 N N . LEU B 1 372 ? 6.176 -5.707 -6.875 1 88.19 372 LEU B N 1
ATOM 8250 C CA . LEU B 1 372 ? 5.043 -4.891 -6.453 1 88.19 372 LEU B CA 1
ATOM 8251 C C . LEU B 1 372 ? 5.016 -4.738 -4.938 1 88.19 372 LEU B C 1
ATOM 8253 O O . LEU B 1 372 ? 4.883 -3.625 -4.422 1 88.19 372 LEU B O 1
ATOM 8257 N N . LEU B 1 373 ? 5.199 -5.836 -4.262 1 89.06 373 LEU B N 1
ATOM 8258 C CA . LEU B 1 373 ? 5.125 -5.816 -2.805 1 89.06 373 LEU B CA 1
ATOM 8259 C C . LEU B 1 373 ? 6.293 -5.031 -2.213 1 89.06 373 LEU B C 1
ATOM 8261 O O . LEU B 1 373 ? 6.121 -4.297 -1.237 1 89.06 373 LEU B O 1
ATOM 8265 N N . LEU B 1 374 ? 7.426 -5.156 -2.834 1 90.62 374 LEU B N 1
ATOM 8266 C CA . LEU B 1 374 ? 8.578 -4.371 -2.396 1 90.62 374 LEU B CA 1
ATOM 8267 C C . LEU B 1 374 ? 8.336 -2.883 -2.623 1 90.62 374 LEU B C 1
ATOM 8269 O O . LEU B 1 374 ? 8.68 -2.059 -1.772 1 90.62 374 LEU B O 1
ATOM 8273 N N . ASN B 1 375 ? 7.746 -2.578 -3.705 1 90.56 375 ASN B N 1
ATOM 8274 C CA . ASN B 1 375 ? 7.422 -1.188 -4 1 90.56 375 ASN B CA 1
ATOM 8275 C C . ASN B 1 375 ? 6.402 -0.628 -3.014 1 90.56 375 ASN B C 1
ATOM 8277 O O . ASN B 1 375 ? 6.539 0.503 -2.547 1 90.56 375 ASN B O 1
ATOM 8281 N N . ILE B 1 376 ? 5.441 -1.377 -2.744 1 88.5 376 ILE B N 1
ATOM 8282 C CA . ILE B 1 376 ? 4.43 -0.973 -1.773 1 88.5 376 ILE B CA 1
ATOM 8283 C C . ILE B 1 376 ? 5.082 -0.755 -0.41 1 88.5 376 ILE B C 1
ATOM 8285 O O . ILE B 1 376 ? 4.797 0.234 0.27 1 88.5 376 ILE B O 1
ATOM 8289 N N . ASP B 1 377 ? 5.93 -1.623 -0.026 1 92.31 377 ASP B N 1
ATOM 8290 C CA . ASP B 1 377 ? 6.656 -1.491 1.234 1 92.31 377 ASP B CA 1
ATOM 8291 C C . ASP B 1 377 ? 7.449 -0.188 1.277 1 92.31 377 ASP B C 1
ATOM 8293 O O . ASP B 1 377 ? 7.422 0.53 2.279 1 92.31 377 ASP B O 1
ATOM 8297 N N . GLU B 1 378 ? 8.078 0.126 0.21 1 91.31 378 GLU B N 1
ATOM 8298 C CA . GLU B 1 378 ? 8.859 1.354 0.116 1 91.31 378 GLU B CA 1
ATOM 8299 C C . GLU B 1 378 ? 7.961 2.588 0.201 1 91.31 378 GLU B C 1
ATOM 8301 O O . GLU B 1 378 ? 8.297 3.555 0.889 1 91.31 378 GLU B O 1
ATOM 8306 N N . LYS B 1 379 ? 6.844 2.566 -0.511 1 90.94 379 LYS B N 1
ATOM 8307 C CA . LYS B 1 379 ? 5.918 3.693 -0.498 1 90.94 379 LYS B CA 1
ATOM 8308 C C . LYS B 1 379 ? 5.328 3.906 0.895 1 90.94 379 LYS B C 1
ATOM 8310 O O . LYS B 1 379 ? 5.152 5.043 1.333 1 90.94 379 LYS B O 1
ATOM 8315 N N . PHE B 1 380 ? 5.129 2.869 1.643 1 91.31 380 PHE B N 1
ATOM 8316 C CA . PHE B 1 380 ? 4.57 3.018 2.982 1 91.31 380 PHE B CA 1
ATOM 8317 C C . PHE B 1 380 ? 5.629 3.52 3.957 1 91.31 380 PHE B C 1
ATOM 8319 O O . PHE B 1 380 ? 5.305 4.172 4.949 1 91.31 380 PHE B O 1
ATOM 8326 N N . LYS B 1 381 ? 6.922 3.256 3.65 1 90.94 381 LYS B N 1
ATOM 8327 C CA . LYS B 1 381 ? 7.98 3.887 4.434 1 90.94 381 LYS B CA 1
ATOM 8328 C C . LYS B 1 381 ? 7.977 5.402 4.242 1 90.94 381 LYS B C 1
ATOM 8330 O O . LYS B 1 381 ? 8.211 6.152 5.191 1 90.94 381 LYS B O 1
ATOM 8335 N N . GLN B 1 382 ? 7.652 5.789 3.07 1 91.31 382 GLN B N 1
ATOM 8336 C CA . GLN B 1 382 ? 7.555 7.219 2.791 1 91.31 382 GLN B CA 1
ATOM 8337 C C . GLN B 1 382 ? 6.332 7.832 3.473 1 91.31 382 GLN B C 1
ATOM 8339 O O . GLN B 1 382 ? 6.391 8.961 3.961 1 91.31 382 GLN B O 1
ATOM 8344 N N . VAL B 1 383 ? 5.234 7.125 3.494 1 91.25 383 VAL B N 1
ATOM 8345 C CA . VAL B 1 383 ? 4.059 7.566 4.238 1 91.25 383 VAL B CA 1
ATOM 8346 C C . VAL B 1 383 ? 4.402 7.684 5.723 1 91.25 383 VAL B C 1
ATOM 8348 O O . VAL B 1 383 ? 3.984 8.633 6.391 1 91.25 383 VAL B O 1
ATOM 8351 N N . GLU B 1 384 ? 5.199 6.785 6.195 1 91.56 384 GLU B N 1
ATOM 8352 C CA . GLU B 1 384 ? 5.641 6.816 7.586 1 91.56 384 GLU B CA 1
ATOM 8353 C C . GLU B 1 384 ? 6.461 8.07 7.875 1 91.56 384 GLU B C 1
ATOM 8355 O O . GLU B 1 384 ? 6.238 8.742 8.883 1 91.56 384 GLU B O 1
ATOM 8360 N N . ASN B 1 385 ? 7.336 8.422 7.02 1 92.75 385 ASN B N 1
ATOM 8361 C CA . ASN B 1 385 ? 8.133 9.641 7.156 1 92.75 385 ASN B CA 1
ATOM 8362 C C . ASN B 1 385 ? 7.25 10.891 7.172 1 92.75 385 ASN B C 1
ATOM 8364 O O . ASN B 1 385 ? 7.477 11.805 7.969 1 92.75 385 ASN B O 1
ATOM 8368 N N . SER B 1 386 ? 6.305 10.844 6.273 1 90.94 386 SER B N 1
ATOM 8369 C CA . SER B 1 386 ? 5.379 11.969 6.223 1 90.94 386 SER B CA 1
ATOM 8370 C C . SER B 1 386 ? 4.555 12.062 7.504 1 90.94 386 SER B C 1
ATOM 8372 O O . SER B 1 386 ? 4.34 13.156 8.031 1 90.94 386 SER B O 1
ATOM 8374 N N . SER B 1 387 ? 4.098 10.969 8.008 1 92.81 387 SER B N 1
ATOM 8375 C CA . SER B 1 387 ? 3.314 10.93 9.242 1 92.81 387 SER B CA 1
ATOM 8376 C C . SER B 1 387 ? 4.125 11.438 10.43 1 92.81 387 SER B C 1
ATOM 8378 O O . SER B 1 387 ? 3.635 12.227 11.234 1 92.81 387 SER B O 1
ATOM 8380 N N . GLU B 1 388 ? 5.387 11.078 10.523 1 91.75 388 GLU B N 1
ATOM 8381 C CA . GLU B 1 388 ? 6.273 11.547 11.586 1 91.75 388 GLU B CA 1
ATOM 8382 C C . GLU B 1 388 ? 6.531 13.047 11.469 1 91.75 388 GLU B C 1
ATOM 8384 O O . GLU B 1 388 ? 6.539 13.766 12.469 1 91.75 388 GLU B O 1
ATOM 8389 N N . GLY B 1 389 ? 6.684 13.367 10.219 1 92 389 GLY B N 1
ATOM 8390 C CA . GLY B 1 389 ? 6.848 14.797 9.984 1 92 389 GLY B CA 1
ATOM 8391 C C . GLY B 1 389 ? 5.629 15.609 10.375 1 92 389 GLY B C 1
ATOM 8392 O O . GLY B 1 389 ? 5.754 16.656 11.016 1 92 389 GLY B O 1
ATOM 8393 N N . LEU B 1 390 ? 4.488 15.148 10.062 1 92.06 390 LEU B N 1
ATOM 8394 C CA . LEU B 1 390 ? 3.24 15.82 10.398 1 92.06 390 LEU B CA 1
ATOM 8395 C C . LEU B 1 390 ? 3.037 15.883 11.906 1 92.06 390 LEU B C 1
ATOM 8397 O O . LEU B 1 390 ? 2.574 16.891 12.438 1 92.06 390 LEU B O 1
ATOM 8401 N N . MET B 1 391 ? 3.416 14.836 12.633 1 92.44 391 MET B N 1
ATOM 8402 C CA . MET B 1 391 ? 3.309 14.812 14.086 1 92.44 391 MET B CA 1
ATOM 8403 C C . MET B 1 391 ? 4.223 15.859 14.711 1 92.44 391 MET B C 1
ATOM 8405 O O . MET B 1 391 ? 3.818 16.578 15.633 1 92.44 391 MET B O 1
ATOM 8409 N N . ARG B 1 392 ? 5.406 15.969 14.227 1 92.44 392 ARG B N 1
ATOM 8410 C CA . ARG B 1 392 ? 6.352 16.969 14.703 1 92.44 392 ARG B CA 1
ATOM 8411 C C . ARG B 1 392 ? 5.824 18.375 14.445 1 92.44 392 ARG B C 1
ATOM 8413 O O . ARG B 1 392 ? 5.883 19.234 15.328 1 92.44 392 ARG B O 1
ATOM 8420 N N . ILE B 1 393 ? 5.273 18.578 13.25 1 91.44 393 ILE B N 1
ATOM 8421 C CA . ILE B 1 393 ? 4.738 19.875 12.859 1 91.44 393 ILE B CA 1
ATOM 8422 C C . ILE B 1 393 ? 3.559 20.234 13.766 1 91.44 393 ILE B C 1
ATOM 8424 O O . ILE B 1 393 ? 3.432 21.391 14.195 1 91.44 393 ILE B O 1
ATOM 8428 N N . ALA B 1 394 ? 2.707 19.281 14.039 1 91.31 394 ALA B N 1
ATOM 8429 C CA . ALA B 1 394 ? 1.556 19.516 14.906 1 91.31 394 ALA B CA 1
ATOM 8430 C C . ALA B 1 394 ? 1.997 19.938 16.297 1 91.31 394 ALA B C 1
ATOM 8432 O O . ALA B 1 394 ? 1.432 20.859 16.891 1 91.31 394 ALA B O 1
ATOM 8433 N N . THR B 1 395 ? 3.057 19.375 16.828 1 90.94 395 THR B N 1
ATOM 8434 C CA . THR B 1 395 ? 3.578 19.688 18.156 1 90.94 395 THR B CA 1
ATOM 8435 C C . THR B 1 395 ? 4.184 21.094 18.172 1 90.94 395 THR B C 1
ATOM 8437 O O . THR B 1 395 ? 3.916 21.891 19.078 1 90.94 395 THR B O 1
ATOM 8440 N N . GLU B 1 396 ? 4.93 21.375 17.156 1 91.31 396 GLU B N 1
ATOM 8441 C CA . GLU B 1 396 ? 5.547 22.688 17.031 1 91.31 396 GLU B CA 1
ATOM 8442 C C . GLU B 1 396 ? 4.492 23.781 16.859 1 91.31 396 GLU B C 1
ATOM 8444 O O . GLU B 1 396 ? 4.605 24.859 17.453 1 91.31 396 GLU B O 1
ATOM 8449 N N . ASN B 1 397 ? 3.531 23.453 16.062 1 89.81 397 ASN B N 1
ATOM 8450 C CA . ASN B 1 397 ? 2.455 24.422 15.844 1 89.81 397 ASN B CA 1
ATOM 8451 C C . ASN B 1 397 ? 1.65 24.656 17.109 1 89.81 397 ASN B C 1
ATOM 8453 O O . ASN B 1 397 ? 1.248 25.781 17.391 1 89.81 397 ASN B O 1
ATOM 8457 N N . SER B 1 398 ? 1.431 23.641 17.875 1 91.25 398 SER B N 1
ATOM 8458 C CA . SER B 1 398 ? 0.728 23.797 19.141 1 91.25 398 SER B CA 1
ATOM 8459 C C . SER B 1 398 ? 1.494 24.703 20.094 1 91.25 398 SER B C 1
ATOM 8461 O O . SER B 1 398 ? 0.893 25.5 20.812 1 91.25 398 SER B O 1
ATOM 8463 N N . LYS B 1 399 ? 2.803 24.594 20.125 1 92.44 399 LYS B N 1
ATOM 8464 C CA . LYS B 1 399 ? 3.639 25.453 20.938 1 92.44 399 LYS B CA 1
ATOM 8465 C C . LYS B 1 399 ? 3.551 26.906 20.484 1 92.44 399 LYS B C 1
ATOM 8467 O O . LYS B 1 399 ? 3.41 27.812 21.297 1 92.44 399 LYS B O 1
ATOM 8472 N N . ALA B 1 400 ? 3.607 27.047 19.172 1 92 400 ALA B N 1
ATOM 8473 C CA . ALA B 1 400 ? 3.525 28.391 18.609 1 92 400 ALA B CA 1
ATOM 8474 C C . ALA B 1 400 ? 2.166 29.016 18.891 1 92 400 ALA B C 1
ATOM 8476 O O . ALA B 1 400 ? 2.082 30.203 19.203 1 92 400 ALA B O 1
ATOM 8477 N N . ILE B 1 401 ? 1.118 28.281 18.797 1 92.38 401 ILE B N 1
ATOM 8478 C CA . ILE B 1 401 ? -0.238 28.734 19.078 1 92.38 401 ILE B CA 1
ATOM 8479 C C . ILE B 1 401 ? -0.349 29.172 20.531 1 92.38 401 ILE B C 1
ATOM 8481 O O . ILE B 1 401 ? -0.946 30.203 20.844 1 92.38 401 ILE B O 1
ATOM 8485 N N . ASN B 1 402 ? 0.289 28.469 21.453 1 92.62 402 ASN B N 1
ATOM 8486 C CA . ASN B 1 402 ? 0.279 28.812 22.859 1 92.62 402 ASN B CA 1
ATOM 8487 C C . ASN B 1 402 ? 1.035 30.109 23.125 1 92.62 402 ASN B C 1
ATOM 8489 O O . ASN B 1 402 ? 0.621 30.922 23.969 1 92.62 402 ASN B O 1
ATOM 8493 N N . GLU B 1 403 ? 2.076 30.266 22.422 1 91.88 403 GLU B N 1
ATOM 8494 C CA . GLU B 1 403 ? 2.846 31.5 22.562 1 91.88 403 GLU B CA 1
ATOM 8495 C C . GLU B 1 403 ? 2.039 32.719 22.109 1 91.88 403 GLU B C 1
ATOM 8497 O O . GLU B 1 403 ? 2.045 33.75 22.766 1 91.88 403 GLU B O 1
ATOM 8502 N N . VAL B 1 404 ? 1.385 32.562 21.047 1 91.81 404 VAL B N 1
ATOM 8503 C CA . VAL B 1 404 ? 0.552 33.625 20.531 1 91.81 404 VAL B CA 1
ATOM 8504 C C . VAL B 1 404 ? -0.61 33.875 21.5 1 91.81 404 VAL B C 1
ATOM 8506 O O . VAL B 1 404 ? -0.951 35.031 21.781 1 91.81 404 VAL B O 1
ATOM 8509 N N . SER B 1 405 ? -1.189 32.844 22 1 93.12 405 SER B N 1
ATOM 8510 C CA . SER B 1 405 ? -2.277 32.969 22.969 1 93.12 405 SER B CA 1
ATOM 8511 C C . SER B 1 405 ? -1.83 33.688 24.219 1 93.12 405 SER B C 1
ATOM 8513 O O . SER B 1 405 ? -2.549 34.562 24.734 1 93.12 405 SER B O 1
ATOM 8515 N N . ASP B 1 406 ? -0.631 33.406 24.703 1 93 406 ASP B N 1
ATOM 8516 C CA . ASP B 1 406 ? -0.069 34.062 25.875 1 93 406 ASP B CA 1
ATOM 8517 C C . ASP B 1 406 ? 0.15 35.562 25.594 1 93 406 ASP B C 1
ATOM 8519 O O . ASP B 1 406 ? -0.156 36.406 26.453 1 93 406 ASP B O 1
ATOM 8523 N N . ALA B 1 407 ? 0.681 35.719 24.438 1 91.75 407 ALA B N 1
ATOM 8524 C CA . ALA B 1 407 ? 0.928 37.125 24.062 1 91.75 407 ALA B CA 1
ATOM 8525 C C . ALA B 1 407 ? -0.378 37.906 23.969 1 91.75 407 ALA B C 1
ATOM 8527 O O . ALA B 1 407 ? -0.446 39.062 24.375 1 91.75 407 ALA B O 1
ATOM 8528 N N . ILE B 1 408 ? -1.418 37.312 23.453 1 91.81 408 ILE B N 1
ATOM 8529 C CA . ILE B 1 408 ? -2.732 37.938 23.344 1 91.81 408 ILE B CA 1
ATOM 8530 C C . ILE B 1 408 ? -3.287 38.219 24.734 1 91.81 408 ILE B C 1
ATOM 8532 O O . ILE B 1 408 ? -3.885 39.281 24.969 1 91.81 408 ILE B O 1
ATOM 8536 N N . ASP B 1 409 ? -3.047 37.375 25.641 1 91.75 409 ASP B N 1
ATOM 8537 C CA . ASP B 1 409 ? -3.484 37.562 27.016 1 91.75 409 ASP B CA 1
ATOM 8538 C C . ASP B 1 409 ? -2.783 38.75 27.656 1 91.75 409 ASP B C 1
ATOM 8540 O O . ASP B 1 409 ? -3.41 39.562 28.359 1 91.75 409 ASP B O 1
ATOM 8544 N N . HIS B 1 410 ? -1.544 38.875 27.375 1 91.56 410 HIS B N 1
ATOM 8545 C CA . HIS B 1 410 ? -0.782 40 27.875 1 91.56 410 HIS B CA 1
ATOM 8546 C C . HIS B 1 410 ? -1.311 41.312 27.312 1 91.56 410 HIS B C 1
ATOM 8548 O O . HIS B 1 410 ? -1.465 42.281 28.047 1 91.56 410 HIS B O 1
ATOM 8554 N N . ILE B 1 411 ? -1.581 41.281 26.031 1 91.12 411 ILE B N 1
ATOM 8555 C CA . ILE B 1 411 ? -2.088 42.469 25.375 1 91.12 411 ILE B CA 1
ATOM 8556 C C . ILE B 1 411 ? -3.465 42.844 25.938 1 91.12 411 ILE B C 1
ATOM 8558 O O . ILE B 1 411 ? -3.754 44 26.203 1 91.12 411 ILE B O 1
ATOM 8562 N N . SER B 1 412 ? -4.301 41.844 26.109 1 91.19 412 SER B N 1
ATOM 8563 C CA . SER B 1 412 ? -5.641 42.062 26.656 1 91.19 412 SER B CA 1
ATOM 8564 C C . SER B 1 412 ? -5.586 42.656 28.062 1 91.19 412 SER B C 1
ATOM 8566 O O . SER B 1 412 ? -6.297 43.625 28.344 1 91.19 412 SER B O 1
ATOM 8568 N N . LYS B 1 413 ? -4.734 42.125 28.906 1 91.5 413 LYS B N 1
ATOM 8569 C CA . LYS B 1 413 ? -4.555 42.656 30.25 1 91.5 413 LYS B CA 1
ATOM 8570 C C . LYS B 1 413 ? -4.008 44.062 30.203 1 91.5 413 LYS B C 1
ATOM 8572 O O . LYS B 1 413 ? -4.453 44.938 30.969 1 91.5 413 LYS B O 1
ATOM 8577 N N . GLY B 1 414 ? -3.045 44.188 29.328 1 87.44 414 GLY B N 1
ATOM 8578 C CA . GLY B 1 414 ? -2.492 45.531 29.141 1 87.44 414 GLY B CA 1
ATOM 8579 C C . GLY B 1 414 ? -3.523 46.531 28.688 1 87.44 414 GLY B C 1
ATOM 8580 O O . GLY B 1 414 ? -3.545 47.656 29.188 1 87.44 414 GLY B O 1
ATOM 8581 N N . THR B 1 415 ? -4.363 46.156 27.781 1 89.44 415 THR B N 1
ATOM 8582 C CA . THR B 1 415 ? -5.41 47 27.25 1 89.44 415 THR B CA 1
ATOM 8583 C C . THR B 1 415 ? -6.418 47.375 28.344 1 89.44 415 THR B C 1
ATOM 8585 O O . THR B 1 415 ? -6.902 48.5 28.422 1 89.44 415 THR B O 1
ATOM 8588 N N . MET B 1 416 ? -6.75 46.438 29.25 1 88.88 416 MET B N 1
ATOM 8589 C CA . MET B 1 416 ? -7.656 46.719 30.359 1 88.88 416 MET B CA 1
ATOM 8590 C C . MET B 1 416 ? -7.043 47.688 31.344 1 88.88 416 MET B C 1
ATOM 8592 O O . MET B 1 416 ? -7.723 48.594 31.828 1 88.88 416 MET B O 1
ATOM 8596 N N . GLU B 1 417 ? -5.801 47.5 31.594 1 90.19 417 GLU B N 1
ATOM 8597 C CA . GLU B 1 417 ? -5.086 48.406 32.469 1 90.19 417 GLU B CA 1
ATOM 8598 C C . GLU B 1 417 ? -5.023 49.812 31.859 1 90.19 417 GLU B C 1
ATOM 8600 O O . GLU B 1 417 ? -5.137 50.812 32.562 1 90.19 417 GLU B O 1
ATOM 8605 N N . GLN B 1 418 ? -4.855 49.781 30.578 1 88.69 418 GLN B N 1
ATOM 8606 C CA . GLN B 1 418 ? -4.84 51.062 29.875 1 88.69 418 GLN B CA 1
ATOM 8607 C C . GLN B 1 418 ? -6.184 51.781 29.984 1 88.69 418 GLN B C 1
ATOM 8609 O O . GLN B 1 418 ? -6.23 53 30.203 1 88.69 418 GLN B O 1
ATOM 8614 N N . ALA B 1 419 ? -7.23 51.062 29.859 1 86.56 419 ALA B N 1
ATOM 8615 C CA . ALA B 1 419 ? -8.57 51.625 29.984 1 86.56 419 ALA B CA 1
ATOM 8616 C C . ALA B 1 419 ? -8.781 52.219 31.375 1 86.56 419 ALA B C 1
ATOM 8618 O O . ALA B 1 419 ? -9.344 53.312 31.516 1 86.56 419 ALA B O 1
ATOM 8619 N N . THR B 1 420 ? -8.312 51.594 32.375 1 89.88 420 THR B N 1
ATOM 8620 C CA . THR B 1 420 ? -8.43 52.062 33.75 1 89.88 420 THR B CA 1
ATOM 8621 C C . THR B 1 420 ? -7.625 53.344 33.969 1 89.88 420 THR B C 1
ATOM 8623 O O . THR B 1 420 ? -8.102 54.281 34.594 1 89.88 420 THR B O 1
ATOM 8626 N N . ASN B 1 421 ? -6.418 53.312 33.406 1 89.12 421 ASN B N 1
ATOM 8627 C CA . ASN B 1 421 ? -5.562 54.5 33.5 1 89.12 421 ASN B CA 1
ATOM 8628 C C . ASN B 1 421 ? -6.16 55.688 32.781 1 89.12 421 ASN B C 1
ATOM 8630 O O . ASN B 1 421 ? -6.055 56.844 33.25 1 89.12 421 ASN B O 1
ATOM 8634 N N . MET B 1 422 ? -6.758 55.406 31.703 1 88.12 422 MET B N 1
ATOM 8635 C CA . MET B 1 422 ? -7.398 56.469 30.938 1 88.12 422 MET B CA 1
ATOM 8636 C C . MET B 1 422 ? -8.578 57.062 31.703 1 88.12 422 MET B C 1
ATOM 8638 O O . MET B 1 422 ? -8.82 58.281 31.656 1 88.12 422 MET B O 1
ATOM 8642 N N . ASP B 1 423 ? -9.312 56.281 32.375 1 89.81 423 ASP B N 1
ATOM 8643 C CA . ASP B 1 423 ? -10.414 56.75 33.219 1 89.81 423 ASP B CA 1
ATOM 8644 C C . ASP B 1 423 ? -9.906 57.688 34.312 1 89.81 423 ASP B C 1
ATOM 8646 O O . ASP B 1 423 ? -10.492 58.719 34.562 1 89.81 423 ASP B O 1
ATOM 8650 N N . LYS B 1 424 ? -8.867 57.25 34.938 1 89.12 424 LYS B N 1
ATOM 8651 C CA . LYS B 1 424 ? -8.25 58.062 35.969 1 89.12 424 LYS B CA 1
ATOM 8652 C C . LYS B 1 424 ? -7.762 59.406 35.406 1 89.12 424 LYS B C 1
ATOM 8654 O O . LYS B 1 424 ? -7.953 60.438 36 1 89.12 424 LYS B O 1
ATOM 8659 N N . GLY B 1 425 ? -7.133 59.219 34.219 1 86.62 425 GLY B N 1
ATOM 8660 C CA . GLY B 1 425 ? -6.645 60.406 33.531 1 86.62 425 GLY B CA 1
ATOM 8661 C C . GLY B 1 425 ? -7.754 61.344 33.125 1 86.62 425 GLY B C 1
ATOM 8662 O O . GLY B 1 425 ? -7.617 62.562 33.312 1 86.62 425 GLY B O 1
ATOM 8663 N N . SER B 1 426 ? -8.812 60.844 32.625 1 90.81 426 SER B N 1
ATOM 8664 C CA . SER B 1 426 ? -9.969 61.656 32.25 1 90.81 426 SER B CA 1
ATOM 8665 C C . SER B 1 426 ? -10.531 62.438 33.438 1 90.81 426 SER B C 1
ATOM 8667 O O . SER B 1 426 ? -10.844 63.625 33.344 1 90.81 426 SER B O 1
ATOM 8669 N N . ARG B 1 427 ? -10.727 61.781 34.625 1 93.06 427 ARG B N 1
ATOM 8670 C CA . ARG B 1 427 ? -11.227 62.406 35.844 1 93.06 427 ARG B CA 1
ATOM 8671 C C . ARG B 1 427 ? -10.273 63.5 36.312 1 93.06 427 ARG B C 1
ATOM 8673 O O . ARG B 1 427 ? -10.711 64.562 36.719 1 93.06 427 ARG B O 1
ATOM 8680 N N . ALA B 1 428 ? -8.945 63.125 36.188 1 88.69 428 ALA B N 1
ATOM 8681 C CA . ALA B 1 428 ? -7.938 64.125 36.594 1 88.69 428 ALA B CA 1
ATOM 8682 C C . ALA B 1 428 ? -8 65.375 35.719 1 88.69 428 ALA B C 1
ATOM 8684 O O . ALA B 1 428 ? -7.895 66.5 36.219 1 88.69 428 ALA B O 1
ATOM 8685 N N . THR B 1 429 ? -8.164 65.188 34.469 1 90.25 429 THR B N 1
ATOM 8686 C CA . THR B 1 429 ? -8.227 66.25 33.531 1 90.25 429 THR B CA 1
ATOM 8687 C C . THR B 1 429 ? -9.492 67.062 33.719 1 90.25 429 THR B C 1
ATOM 8689 O O . THR B 1 429 ? -9.484 68.312 33.562 1 90.25 429 THR B O 1
ATOM 8692 N N . GLN B 1 430 ? -10.547 66.438 34.031 1 89.94 430 GLN B N 1
ATOM 8693 C CA . GLN B 1 430 ? -11.789 67.125 34.344 1 89.94 430 GLN B CA 1
ATOM 8694 C C . GLN B 1 430 ? -11.617 68 35.594 1 89.94 430 GLN B C 1
ATOM 8696 O O . GLN B 1 430 ? -12.031 69.188 35.594 1 89.94 430 GLN B O 1
ATOM 8701 N N . LYS B 1 431 ? -11.047 67.438 36.594 1 91.25 431 LYS B N 1
ATOM 8702 C CA . LYS B 1 431 ? -10.789 68.25 37.812 1 91.25 431 LYS B CA 1
ATOM 8703 C C . LYS B 1 431 ? -9.852 69.375 37.531 1 91.25 431 LYS B C 1
ATOM 8705 O O . LYS B 1 431 ? -10.008 70.5 38.094 1 91.25 431 LYS B O 1
ATOM 8710 N N . LEU B 1 432 ? -8.883 69.125 36.656 1 88.44 432 LEU B N 1
ATOM 8711 C CA . LEU B 1 432 ? -8 70.188 36.219 1 88.44 432 LEU B CA 1
ATOM 8712 C C . LEU B 1 432 ? -8.797 71.312 35.594 1 88.44 432 LEU B C 1
ATOM 8714 O O . LEU B 1 432 ? -8.547 72.5 35.875 1 88.44 432 LEU B O 1
ATOM 8718 N N . GLY B 1 433 ? -9.711 70.938 34.719 1 89.69 433 GLY B N 1
ATOM 8719 C CA . GLY B 1 433 ? -10.562 71.938 34.094 1 89.69 433 GLY B CA 1
ATOM 8720 C C . GLY B 1 433 ? -11.367 72.75 35.094 1 89.69 433 GLY B C 1
ATOM 8721 O O . GLY B 1 433 ? -11.438 73.938 34.969 1 89.69 433 GLY B O 1
ATOM 8722 N N . GLU B 1 434 ? -11.914 72.125 36.094 1 91.44 434 GLU B N 1
ATOM 8723 C CA . GLU B 1 434 ? -12.688 72.812 37.125 1 91.44 434 GLU B CA 1
ATOM 8724 C C . GLU B 1 434 ? -11.82 73.75 37.938 1 91.44 434 GLU B C 1
ATOM 8726 O O . GLU B 1 434 ? -12.242 74.875 38.25 1 91.44 434 GLU B O 1
ATOM 8731 N N . GLU B 1 435 ? -10.664 73.25 38.188 1 89.94 435 GLU B N 1
ATOM 8732 C CA . GLU B 1 435 ? -9.766 74.062 39 1 89.94 435 GLU B CA 1
ATOM 8733 C C . GLU B 1 435 ? -9.242 75.25 38.188 1 89.94 435 GLU B C 1
ATOM 8735 O O . GLU B 1 435 ? -9.016 76.312 38.75 1 89.94 435 GLU B O 1
ATOM 8740 N N . ILE B 1 436 ? -9 75.125 36.969 1 92 436 ILE B N 1
ATOM 8741 C CA . ILE B 1 436 ? -8.586 76.25 36.094 1 92 436 ILE B CA 1
ATOM 8742 C C . ILE B 1 436 ? -9.672 77.312 36.062 1 92 436 ILE B C 1
ATOM 8744 O O . ILE B 1 436 ? -9.383 78.5 36.156 1 92 436 ILE B O 1
ATOM 8748 N N . ASP B 1 437 ? -10.883 76.875 35.969 1 90.81 437 ASP B N 1
ATOM 8749 C CA . ASP B 1 437 ? -12.008 77.812 36 1 90.81 437 ASP B CA 1
ATOM 8750 C C . ASP B 1 437 ? -12.047 78.562 37.312 1 90.81 437 ASP B C 1
ATOM 8752 O O . ASP B 1 437 ? -12.312 79.75 37.344 1 90.81 437 ASP B O 1
ATOM 8756 N N . SER B 1 438 ? -11.828 77.875 38.344 1 90.5 438 SER B N 1
ATOM 8757 C CA . SER B 1 438 ? -11.805 78.5 39.656 1 90.5 438 SER B CA 1
ATOM 8758 C C . SER B 1 438 ? -10.703 79.562 39.75 1 90.5 438 SER B C 1
ATOM 8760 O O . SER B 1 438 ? -10.898 80.625 40.344 1 90.5 438 SER B O 1
ATOM 8762 N N . VAL B 1 439 ? -9.57 79.188 39.25 1 90.12 439 VAL B N 1
ATOM 8763 C CA . VAL B 1 439 ? -8.438 80.125 39.25 1 90.12 439 VAL B CA 1
ATOM 8764 C C . VAL B 1 439 ? -8.781 81.312 38.438 1 90.12 439 VAL B C 1
ATOM 8766 O O . VAL B 1 439 ? -8.484 82.438 38.844 1 90.12 439 VAL B O 1
ATOM 8769 N N . MET B 1 440 ? -9.367 81.125 37.344 1 89.75 440 MET B N 1
ATOM 8770 C CA . MET B 1 440 ? -9.773 82.25 36.469 1 89.75 440 MET B CA 1
ATOM 8771 C C . MET B 1 440 ? -10.773 83.188 37.188 1 89.75 440 MET B C 1
ATOM 8773 O O . MET B 1 440 ? -10.641 84.375 37.156 1 89.75 440 MET B O 1
ATOM 8777 N N . GLN B 1 441 ? -11.734 82.625 37.812 1 91.12 441 GLN B N 1
ATOM 8778 C CA . GLN B 1 441 ? -12.75 83.375 38.531 1 91.12 441 GLN B CA 1
ATOM 8779 C C . GLN B 1 441 ? -12.141 84.188 39.656 1 91.12 441 GLN B C 1
ATOM 8781 O O . GLN B 1 441 ? -12.469 85.375 39.844 1 91.12 441 GLN B O 1
ATOM 8786 N N . ASN B 1 442 ? -11.305 83.5 40.344 1 88.5 442 ASN B N 1
ATOM 8787 C CA . ASN B 1 442 ? -10.648 84.188 41.469 1 88.5 442 ASN B CA 1
ATOM 8788 C C . ASN B 1 442 ? -9.766 85.312 40.969 1 88.5 442 ASN B C 1
ATOM 8790 O O . ASN B 1 442 ? -9.68 86.375 41.594 1 88.5 442 ASN B O 1
ATOM 8794 N N . SER B 1 443 ? -9.156 85.062 39.875 1 88.81 443 SER B N 1
ATOM 8795 C CA . SER B 1 443 ? -8.336 86.125 39.25 1 88.81 443 SER B CA 1
ATOM 8796 C C . SER B 1 443 ? -9.188 87.312 38.812 1 88.81 443 SER B C 1
ATOM 8798 O O . SER B 1 443 ? -8.797 88.438 39 1 88.81 443 SER B O 1
ATOM 8800 N N . GLU B 1 444 ? -10.32 87.062 38.25 1 90.25 444 GLU B N 1
ATOM 8801 C CA . GLU B 1 444 ? -11.227 88.062 37.812 1 90.25 444 GLU B CA 1
ATOM 8802 C C . GLU B 1 444 ? -11.766 88.875 39 1 90.25 444 GLU B C 1
ATOM 8804 O O . GLU B 1 444 ? -11.883 90.125 38.938 1 90.25 444 GLU B O 1
ATOM 8809 N N . LYS B 1 445 ? -12.117 88.188 40.031 1 90.44 445 LYS B N 1
ATOM 8810 C CA . LYS B 1 445 ? -12.578 88.875 41.25 1 90.44 445 LYS B CA 1
ATOM 8811 C C . LYS B 1 445 ? -11.492 89.812 41.812 1 90.44 445 LYS B C 1
ATOM 8813 O O . LYS B 1 445 ? -11.766 90.938 42.188 1 90.44 445 LYS B O 1
ATOM 8818 N N . ALA B 1 446 ? -10.336 89.188 41.781 1 86.31 446 ALA B N 1
ATOM 8819 C CA . ALA B 1 446 ? -9.211 89.938 42.281 1 86.31 446 ALA B CA 1
ATOM 8820 C C . ALA B 1 446 ? -8.992 91.188 41.406 1 86.31 446 ALA B C 1
ATOM 8822 O O . ALA B 1 446 ? -8.742 92.25 41.906 1 86.31 446 ALA B O 1
ATOM 8823 N N . ASN B 1 447 ? -9.078 91 40.156 1 87.94 447 ASN B N 1
ATOM 8824 C CA . ASN B 1 447 ? -8.961 92.125 39.219 1 87.94 447 ASN B CA 1
ATOM 8825 C C . ASN B 1 447 ? -10.031 93.188 39.438 1 87.94 447 ASN B C 1
ATOM 8827 O O . ASN B 1 447 ? -9.75 94.375 39.406 1 87.94 447 ASN B O 1
ATOM 8831 N N . GLY B 1 448 ? -11.242 92.75 39.656 1 90.38 448 GLY B N 1
ATOM 8832 C CA . GLY B 1 448 ? -12.328 93.688 39.938 1 90.38 448 GLY B CA 1
ATOM 8833 C C . GLY B 1 448 ? -12.109 94.5 41.219 1 90.38 448 GLY B C 1
ATOM 8834 O O . GLY B 1 448 ? -12.289 95.688 41.25 1 90.38 448 GLY B O 1
ATOM 8835 N N . ALA B 1 449 ? -11.727 93.75 42.219 1 87.56 449 ALA B N 1
ATOM 8836 C CA . ALA B 1 449 ? -11.461 94.375 43.469 1 87.56 449 ALA B CA 1
ATOM 8837 C C . ALA B 1 449 ? -10.328 95.438 43.344 1 87.56 449 ALA B C 1
ATOM 8839 O O . ALA B 1 449 ? -10.398 96.5 43.906 1 87.56 449 ALA B O 1
ATOM 8840 N N . LEU B 1 450 ? -9.359 95.125 42.625 1 89.19 450 LEU B N 1
ATOM 8841 C CA . LEU B 1 450 ? -8.211 96 42.438 1 89.19 450 LEU B CA 1
ATOM 8842 C C . LEU B 1 450 ? -8.578 97.188 41.562 1 89.19 450 LEU B C 1
ATOM 8844 O O . LEU B 1 450 ? -8.086 98.312 41.812 1 89.19 450 LEU B O 1
ATOM 8848 N N . ASN B 1 451 ? -9.406 97 40.625 1 90.62 451 ASN B N 1
ATOM 8849 C CA . ASN B 1 451 ? -9.883 98.125 39.812 1 90.62 451 ASN B CA 1
ATOM 8850 C C . ASN B 1 451 ? -10.719 99.125 40.656 1 90.62 451 ASN B C 1
ATOM 8852 O O . ASN B 1 451 ? -10.648 100.312 40.469 1 90.62 451 ASN B O 1
ATOM 8856 N N . THR B 1 452 ? -11.523 98.562 41.469 1 90.12 452 THR B N 1
ATOM 8857 C CA . THR B 1 452 ? -12.289 99.375 42.375 1 90.12 452 THR B CA 1
ATOM 8858 C C . THR B 1 452 ? -11.359 100.188 43.312 1 90.12 452 THR B C 1
ATOM 8860 O O . THR B 1 452 ? -11.586 101.375 43.562 1 90.12 452 THR B O 1
ATOM 8863 N N . SER B 1 453 ? -10.352 99.438 43.75 1 89 453 SER B N 1
ATOM 8864 C CA . SER B 1 453 ? -9.344 100.125 44.562 1 89 453 SER B CA 1
ATOM 8865 C C . SER B 1 453 ? -8.664 101.25 43.812 1 89 453 SER B C 1
ATOM 8867 O O . SER B 1 453 ? -8.422 102.312 44.375 1 89 453 SER B O 1
ATOM 8869 N N . ASN B 1 454 ? -8.391 101 42.594 1 89.5 454 ASN B N 1
ATOM 8870 C CA . ASN B 1 454 ? -7.766 102 41.75 1 89.5 454 ASN B CA 1
ATOM 8871 C C . ASN B 1 454 ? -8.664 103.188 41.562 1 89.5 454 ASN B C 1
ATOM 8873 O O . ASN B 1 454 ? -8.188 104.312 41.562 1 89.5 454 ASN B O 1
ATOM 8877 N N . GLN B 1 455 ? -9.914 103.062 41.438 1 89.31 455 GLN B N 1
ATOM 8878 C CA . GLN B 1 455 ? -10.867 104.125 41.344 1 89.31 455 GLN B CA 1
ATOM 8879 C C . GLN B 1 455 ? -10.961 104.938 42.625 1 89.31 455 GLN B C 1
ATOM 8881 O O . GLN B 1 455 ? -10.992 106.188 42.625 1 89.31 455 GLN B O 1
ATOM 8886 N N . SER B 1 456 ? -11.039 104.188 43.656 1 87.19 456 SER B N 1
ATOM 8887 C CA . SER B 1 456 ? -11.062 104.812 44.969 1 87.19 456 SER B CA 1
ATOM 8888 C C . SER B 1 456 ? -9.797 105.625 45.219 1 87.19 456 SER B C 1
ATOM 8890 O O . SER B 1 456 ? -9.852 106.688 45.812 1 87.19 456 SER B O 1
ATOM 8892 N N . LEU B 1 457 ? -8.742 105.062 44.719 1 87.94 457 LEU B N 1
ATOM 8893 C CA . LEU B 1 457 ? -7.461 105.75 44.812 1 87.94 457 LEU B CA 1
ATOM 8894 C C . LEU B 1 457 ? -7.48 107.062 44.031 1 87.94 457 LEU B C 1
ATOM 8896 O O . LEU B 1 457 ? -6.965 108.062 44.5 1 87.94 457 LEU B O 1
ATOM 8900 N N . LYS B 1 458 ? -8.062 107.125 42.906 1 87.38 458 LYS B N 1
ATOM 8901 C CA . LYS B 1 458 ? -8.156 108.312 42.094 1 87.38 458 LYS B CA 1
ATOM 8902 C C . LYS B 1 458 ? -9.023 109.375 42.75 1 87.38 458 LYS B C 1
ATOM 8904 O O . LYS B 1 458 ? -8.68 110.562 42.75 1 87.38 458 LYS B O 1
ATOM 8909 N N . LEU B 1 459 ? -10.023 108.938 43.281 1 87.81 459 LEU B N 1
ATOM 8910 C CA . LEU B 1 459 ? -10.883 109.875 44.031 1 87.81 459 LEU B CA 1
ATOM 8911 C C . LEU B 1 459 ? -10.156 110.438 45.281 1 87.81 459 LEU B C 1
ATOM 8913 O O . LEU B 1 459 ? -10.258 111.625 45.562 1 87.81 459 LEU B O 1
ATOM 8917 N N . GLY B 1 460 ? -9.547 109.438 45.875 1 85.75 460 GLY B N 1
ATOM 8918 C CA . GLY B 1 460 ? -8.773 109.812 47.031 1 85.75 460 GLY B CA 1
ATOM 8919 C C . GLY B 1 460 ? -7.688 110.812 46.688 1 85.75 460 GLY B C 1
ATOM 8920 O O . GLY B 1 460 ? -7.441 111.75 47.469 1 85.75 460 GLY B O 1
ATOM 8921 N N . GLU B 1 461 ? -7.07 110.688 45.594 1 86.69 461 GLU B N 1
ATOM 8922 C CA . GLU B 1 461 ? -6.066 111.625 45.125 1 86.69 461 GLU B CA 1
ATOM 8923 C C . GLU B 1 461 ? -6.664 113.062 44.969 1 86.69 461 GLU B C 1
ATOM 8925 O O . GLU B 1 461 ? -6.031 114.062 45.312 1 86.69 461 GLU B O 1
ATOM 8930 N N . LYS B 1 462 ? -7.824 113.125 44.5 1 91.38 462 LYS B N 1
ATOM 8931 C CA . LYS B 1 462 ? -8.523 114.438 44.344 1 91.38 462 LYS B CA 1
ATOM 8932 C C . LYS B 1 462 ? -8.836 115.062 45.719 1 91.38 462 LYS B C 1
ATOM 8934 O O . LYS B 1 462 ? -8.656 116.25 45.906 1 91.38 462 LYS B O 1
ATOM 8939 N N . ASP B 1 463 ? -9.281 114.125 46.531 1 90.31 463 ASP B N 1
ATOM 8940 C CA . ASP B 1 463 ? -9.602 114.625 47.875 1 90.31 463 ASP B CA 1
ATOM 8941 C C . ASP B 1 463 ? -8.359 115.188 48.594 1 90.31 463 ASP B C 1
ATOM 8943 O O . ASP B 1 463 ? -8.438 116.188 49.281 1 90.31 463 ASP B O 1
ATOM 8947 N N . ILE B 1 464 ? -7.285 114.562 48.406 1 90.38 464 ILE B N 1
ATOM 8948 C CA . ILE B 1 464 ? -6.035 115 49 1 90.38 464 ILE B CA 1
ATOM 8949 C C . ILE B 1 464 ? -5.602 116.375 48.406 1 90.38 464 ILE B C 1
ATOM 8951 O O . ILE B 1 464 ? -5.086 117.25 49.094 1 90.38 464 ILE B O 1
ATOM 8955 N N . CYS B 1 465 ? -5.805 116.562 47.156 1 90.38 465 CYS B N 1
ATOM 8956 C CA . CYS B 1 465 ? -5.508 117.812 46.5 1 90.38 465 CYS B CA 1
ATOM 8957 C C . CYS B 1 465 ? -6.363 118.938 47.062 1 90.38 465 CYS B C 1
ATOM 8959 O O . CYS B 1 465 ? -5.859 120 47.344 1 90.38 465 CYS B O 1
ATOM 8961 N N . ASP B 1 466 ? -7.523 118.625 47.219 1 91.56 466 ASP B N 1
ATOM 8962 C CA . ASP B 1 466 ? -8.43 119.625 47.781 1 91.56 466 ASP B CA 1
ATOM 8963 C C . ASP B 1 466 ? -8.016 119.938 49.219 1 91.56 466 ASP B C 1
ATOM 8965 O O . ASP B 1 466 ? -8.07 121.125 49.625 1 91.56 466 ASP B O 1
ATOM 8969 N N . LEU B 1 467 ? -7.715 118.875 49.812 1 91.12 467 LEU B N 1
ATOM 8970 C CA . LEU B 1 467 ? -7.238 119.062 51.188 1 91.12 467 LEU B CA 1
ATOM 8971 C C . LEU B 1 467 ? -6.027 120 51.188 1 91.12 467 LEU B C 1
ATOM 8973 O O . LEU B 1 467 ? -5.957 120.938 52.031 1 91.12 467 LEU B O 1
ATOM 8977 N N . SER B 1 468 ? -5.102 119.875 50.375 1 90.38 468 SER B N 1
ATOM 8978 C CA . SER B 1 468 ? -3.904 120.688 50.281 1 90.38 468 SER B CA 1
ATOM 8979 C C . SER B 1 468 ? -4.25 122.125 49.906 1 90.38 468 SER B C 1
ATOM 8981 O O . SER B 1 468 ? -3.666 123.062 50.438 1 90.38 468 SER B O 1
ATOM 8983 N N . LYS B 1 469 ? -5.195 122.375 49.125 1 91.44 469 LYS B N 1
ATOM 8984 C CA . LYS B 1 469 ? -5.613 123.75 48.688 1 91.44 469 LYS B CA 1
ATOM 8985 C C . LYS B 1 469 ? -6.297 124.5 49.844 1 91.44 469 LYS B C 1
ATOM 8987 O O . LYS B 1 469 ? -6.02 125.688 50.062 1 91.44 469 LYS B O 1
ATOM 8992 N N . THR B 1 470 ? -7.16 123.75 50.375 1 90.06 470 THR B N 1
ATOM 8993 C CA . THR B 1 470 ? -7.875 124.375 51.469 1 90.06 470 THR B CA 1
ATOM 8994 C C . THR B 1 470 ? -6.914 124.75 52.594 1 90.06 470 THR B C 1
ATOM 8996 O O . THR B 1 470 ? -7.105 125.75 53.25 1 90.06 470 THR B O 1
ATOM 8999 N N . TYR B 1 471 ? -5.906 123.938 52.781 1 89.44 471 TYR B N 1
ATOM 9000 C CA . TYR B 1 471 ? -4.891 124.25 53.781 1 89.44 471 TYR B CA 1
ATOM 9001 C C . TYR B 1 471 ? -4.141 125.5 53.406 1 89.44 471 TYR B C 1
ATOM 9003 O O . TYR B 1 471 ? -3.887 126.375 54.25 1 89.44 471 TYR B O 1
ATOM 9011 N N . ALA B 1 472 ? -3.811 125.688 52.188 1 89.44 472 ALA B N 1
ATOM 9012 C CA . ALA B 1 472 ? -3.115 126.875 51.719 1 89.44 472 ALA B CA 1
ATOM 9013 C C . ALA B 1 472 ? -3.955 128.125 51.969 1 89.44 472 ALA B C 1
ATOM 9015 O O . ALA B 1 472 ? -3.434 129.125 52.375 1 89.44 472 ALA B O 1
ATOM 9016 N N . ASN B 1 473 ? -5.164 128 51.75 1 91.44 473 ASN B N 1
ATOM 9017 C CA . ASN B 1 473 ? -6.078 129.125 51.969 1 91.44 473 ASN B CA 1
ATOM 9018 C C . ASN B 1 473 ? -6.148 129.5 53.469 1 91.44 473 ASN B C 1
ATOM 9020 O O . ASN B 1 473 ? -6.176 130.625 53.812 1 91.44 473 ASN B O 1
ATOM 9024 N N . LEU B 1 474 ? -6.203 128.375 54.156 1 91.44 474 LEU B N 1
ATOM 9025 C CA . LEU B 1 474 ? -6.266 128.625 55.594 1 91.44 474 LEU B CA 1
ATOM 9026 C C . LEU B 1 474 ? -4.992 129.25 56.094 1 91.44 474 LEU B C 1
ATOM 9028 O O . LEU B 1 474 ? -5.055 130.125 56.938 1 91.44 474 LEU B O 1
ATOM 9032 N N . GLU B 1 475 ? -3.896 128.875 55.656 1 89.06 475 GLU B N 1
ATOM 9033 C CA . GLU B 1 475 ? -2.609 129.375 56.031 1 89.06 475 GLU B CA 1
ATOM 9034 C C . GLU B 1 475 ? -2.555 130.875 55.688 1 89.06 475 GLU B C 1
ATOM 9036 O O . GLU B 1 475 ? -2.107 131.75 56.5 1 89.06 475 GLU B O 1
ATOM 9041 N N . ASN B 1 476 ? -3.057 131.375 54.625 1 91.81 476 ASN B N 1
ATOM 9042 C CA . ASN B 1 476 ? -3.082 132.75 54.219 1 91.81 476 ASN B CA 1
ATOM 9043 C C . ASN B 1 476 ? -4.012 133.625 55.094 1 91.81 476 ASN B C 1
ATOM 9045 O O . ASN B 1 476 ? -3.697 134.75 55.406 1 91.81 476 ASN B O 1
ATOM 9049 N N . SER B 1 477 ? -5.102 133 55.281 1 90.75 477 SER B N 1
ATOM 9050 C CA . SER B 1 477 ? -6.066 133.625 56.125 1 90.75 477 SER B CA 1
ATOM 9051 C C . SER B 1 477 ? -5.508 133.875 57.531 1 90.75 477 SER B C 1
ATOM 9053 O O . SER B 1 477 ? -5.691 135 58.094 1 90.75 477 SER B O 1
ATOM 9055 N N . LEU B 1 478 ? -4.816 132.875 58 1 91.69 478 LEU B N 1
ATOM 9056 C CA . LEU B 1 478 ? -4.223 133 59.312 1 91.69 478 LEU B CA 1
ATOM 9057 C C . LEU B 1 478 ? -3.129 134.125 59.344 1 91.69 478 LEU B C 1
ATOM 9059 O O . LEU B 1 478 ? -2.994 134.875 60.344 1 91.69 478 LEU B O 1
ATOM 9063 N N . LEU B 1 479 ? -2.477 134.25 58.375 1 90.62 479 LEU B N 1
ATOM 9064 C CA . LEU B 1 479 ? -1.438 135.25 58.281 1 90.62 479 LEU B CA 1
ATOM 9065 C C . LEU B 1 479 ? -2.045 136.75 58.281 1 90.62 479 LEU B C 1
ATOM 9067 O O . LEU B 1 479 ? -1.494 137.625 58.906 1 90.62 479 LEU B O 1
ATOM 9071 N N . LYS B 1 480 ? -3.094 136.875 57.656 1 91 480 LYS B N 1
ATOM 9072 C CA . LYS B 1 480 ? -3.775 138.125 57.625 1 91 480 LYS B CA 1
ATOM 9073 C C . LYS B 1 480 ? -4.266 138.5 59.031 1 91 480 LYS B C 1
ATOM 9075 O O . LYS B 1 480 ? -4.102 139.625 59.469 1 91 480 LYS B O 1
ATOM 9080 N N . VAL B 1 481 ? -4.809 137.5 59.562 1 90.5 481 VAL B N 1
ATOM 9081 C CA . VAL B 1 481 ? -5.297 137.75 60.906 1 90.5 481 VAL B CA 1
ATOM 9082 C C . VAL B 1 481 ? -4.133 138.125 61.812 1 90.5 481 VAL B C 1
ATOM 9084 O O . VAL B 1 481 ? -4.242 139 62.656 1 90.5 481 VAL B O 1
ATOM 9087 N N . GLU B 1 482 ? -3.1 137.375 61.719 1 91.12 482 GLU B N 1
ATOM 9088 C CA . GLU B 1 482 ? -1.907 137.75 62.531 1 91.12 482 GLU B CA 1
ATOM 9089 C C . GLU B 1 482 ? -1.404 139.125 62.312 1 91.12 482 GLU B C 1
ATOM 9091 O O . GLU B 1 482 ? -1.067 139.875 63.25 1 91.12 482 GLU B O 1
ATOM 9096 N N . ASN B 1 483 ? -1.435 139.625 61.219 1 92.31 483 ASN B N 1
ATOM 9097 C CA . ASN B 1 483 ? -0.967 141 60.875 1 92.31 483 ASN B CA 1
ATOM 9098 C C . ASN B 1 483 ? -1.87 142.125 61.5 1 92.31 483 ASN B C 1
ATOM 9100 O O . ASN B 1 483 ? -1.385 143.125 62 1 92.31 483 ASN B O 1
ATOM 9104 N N . ILE B 1 484 ? -3.076 141.75 61.344 1 90.56 484 ILE B N 1
ATOM 9105 C CA . ILE B 1 484 ? -4.035 142.75 61.875 1 90.56 484 ILE B CA 1
ATOM 9106 C C . ILE B 1 484 ? -3.875 142.875 63.406 1 90.56 484 ILE B C 1
ATOM 9108 O O . ILE B 1 484 ? -3.848 144 63.969 1 90.56 484 ILE B O 1
ATOM 9112 N N . ILE B 1 485 ? -3.672 141.75 63.969 1 89.25 485 ILE B N 1
ATOM 9113 C CA . ILE B 1 485 ? -3.547 141.625 65.438 1 89.25 485 ILE B CA 1
ATOM 9114 C C . ILE B 1 485 ? -2.244 142.375 65.875 1 89.25 485 ILE B C 1
ATOM 9116 O O . ILE B 1 485 ? -2.203 143 66.875 1 89.25 485 ILE B O 1
ATOM 9120 N N . ASN B 1 486 ? -1.245 142.25 65.188 1 89.5 486 ASN B N 1
ATOM 9121 C CA . ASN B 1 486 ? 0.027 142.875 65.438 1 89.5 486 ASN B CA 1
ATOM 9122 C C . ASN B 1 486 ? -0.076 144.5 65.312 1 89.5 486 ASN B C 1
ATOM 9124 O O . ASN B 1 486 ? 0.472 145.25 66.125 1 89.5 486 ASN B O 1
ATOM 9128 N N . THR B 1 487 ? -0.726 144.875 64.375 1 89.38 487 THR B N 1
ATOM 9129 C CA . THR B 1 487 ? -0.927 146.375 64.125 1 89.38 487 THR B CA 1
ATOM 9130 C C . THR B 1 487 ? -1.763 147 65.25 1 89.38 487 THR B C 1
ATOM 9132 O O . THR B 1 487 ? -1.465 148 65.75 1 89.38 487 THR B O 1
ATOM 9135 N N . LEU B 1 488 ? -2.695 146.125 65.625 1 86.38 488 LEU B N 1
ATOM 9136 C CA . LEU B 1 488 ? -3.539 146.5 66.75 1 86.38 488 LEU B CA 1
ATOM 9137 C C . LEU B 1 488 ? -2.723 146.625 68 1 86.38 488 LEU B C 1
ATOM 9139 O O . LEU B 1 488 ? -2.914 147.625 68.75 1 86.38 488 LEU B O 1
ATOM 9143 N N . ASN B 1 489 ? -1.888 145.875 68.25 1 86.31 489 ASN B N 1
ATOM 9144 C CA . ASN B 1 489 ? -1.016 145.875 69.438 1 86.31 489 ASN B CA 1
ATOM 9145 C C . ASN B 1 489 ? -0.135 147.125 69.438 1 86.31 489 ASN B C 1
ATOM 9147 O O . ASN B 1 489 ? 0.016 147.75 70.5 1 86.31 489 ASN B O 1
ATOM 9151 N N . GLU B 1 490 ? 0.349 147.625 68.375 1 87.56 490 GLU B N 1
ATOM 9152 C CA . GLU B 1 490 ? 1.211 148.75 68.25 1 87.56 490 GLU B CA 1
ATOM 9153 C C . GLU B 1 490 ? 0.419 150 68.5 1 87.56 490 GLU B C 1
ATOM 9155 O O . GLU B 1 490 ? 0.855 150.875 69.188 1 87.56 490 GLU B O 1
ATOM 9160 N N . LYS B 1 491 ? -0.644 150.125 68 1 85.81 491 LYS B N 1
ATOM 9161 C CA . LYS B 1 491 ? -1.443 151.375 68 1 85.81 491 LYS B CA 1
ATOM 9162 C C . LYS B 1 491 ? -2.051 151.625 69.375 1 85.81 491 LYS B C 1
ATOM 9164 O O . LYS B 1 491 ? -2.15 152.75 69.875 1 85.81 491 LYS B O 1
ATOM 9169 N N . THR B 1 492 ? -2.434 150.375 70 1 86 492 THR B N 1
ATOM 9170 C CA . THR B 1 492 ? -3.051 150.5 71.312 1 86 492 THR B CA 1
ATOM 9171 C C . THR B 1 492 ? -2.031 151 72.312 1 86 492 THR B C 1
ATOM 9173 O O . THR B 1 492 ? -2.369 151.75 73.25 1 86 492 THR B O 1
ATOM 9176 N N . ALA B 1 493 ? -0.838 150.75 72.188 1 83.19 493 ALA B N 1
ATOM 9177 C CA . ALA B 1 493 ? 0.224 151.125 73.062 1 83.19 493 ALA B CA 1
ATOM 9178 C C . ALA B 1 493 ? 0.417 152.625 73 1 83.19 493 ALA B C 1
ATOM 9180 O O . ALA B 1 493 ? 0.701 153.375 74 1 83.19 493 ALA B O 1
ATOM 9181 N N . ASN B 1 494 ? 0.144 153.25 71.938 1 85.56 494 ASN B N 1
ATOM 9182 C CA . ASN B 1 494 ? 0.303 154.75 71.75 1 85.56 494 ASN B CA 1
ATOM 9183 C C . ASN B 1 494 ? -0.808 155.5 72.438 1 85.56 494 ASN B C 1
ATOM 9185 O O . ASN B 1 494 ? -0.606 156.75 72.812 1 85.56 494 ASN B O 1
ATOM 9189 N N . ILE B 1 495 ? -1.825 154.875 72.625 1 84.94 495 ILE B N 1
ATOM 9190 C CA . ILE B 1 495 ? -2.969 155.5 73.188 1 84.94 495 ILE B CA 1
ATOM 9191 C C . ILE B 1 495 ? -2.672 155.875 74.688 1 84.94 495 ILE B C 1
ATOM 9193 O O . ILE B 1 495 ? -3.025 156.875 75.188 1 84.94 495 ILE B O 1
ATOM 9197 N N . ILE B 1 496 ? -2 155 75.375 1 80.94 496 ILE B N 1
ATOM 9198 C CA . ILE B 1 496 ? -1.694 155.25 76.75 1 80.94 496 ILE B CA 1
ATOM 9199 C C . ILE B 1 496 ? -0.831 156.5 76.938 1 80.94 496 ILE B C 1
ATOM 9201 O O . ILE B 1 496 ? -1.012 157.125 77.938 1 80.94 496 ILE B O 1
ATOM 9205 N N . GLU B 1 497 ? -0.031 156.75 76.062 1 84.75 497 GLU B N 1
ATOM 9206 C CA . GLU B 1 497 ? 0.84 158 76.125 1 84.75 497 GLU B CA 1
ATOM 9207 C C . GLU B 1 497 ? 0.042 159.25 76.062 1 84.75 497 GLU B C 1
ATOM 9209 O O . GLU B 1 497 ? 0.287 160.25 76.812 1 84.75 497 GLU B O 1
ATOM 9214 N N . VAL B 1 498 ? -0.838 159.25 75.188 1 84.19 498 VAL B N 1
ATOM 9215 C CA . VAL B 1 498 ? -1.622 160.375 75 1 84.19 498 VAL B CA 1
ATOM 9216 C C . VAL B 1 498 ? -2.561 160.625 76.188 1 84.19 498 VAL B C 1
ATOM 9218 O O . VAL B 1 498 ? -2.787 161.75 76.562 1 84.19 498 VAL B O 1
ATOM 9221 N N . VAL B 1 499 ? -3.033 159.5 76.75 1 87.25 499 VAL B N 1
ATOM 9222 C CA . VAL B 1 499 ? -3.914 159.625 77.875 1 87.25 499 VAL B CA 1
ATOM 9223 C C . VAL B 1 499 ? -3.135 160.25 79.125 1 87.25 499 VAL B C 1
ATOM 9225 O O . VAL B 1 499 ? -3.66 161 79.875 1 87.25 499 VAL B O 1
ATOM 9228 N N . ASP B 1 500 ? -1.918 159.875 79.125 1 86.5 500 ASP B N 1
ATOM 9229 C CA . ASP B 1 500 ? -1.059 160.5 80.188 1 86.5 500 ASP B CA 1
ATOM 9230 C C . ASP B 1 500 ? -0.851 162 80.062 1 86.5 500 ASP B C 1
ATOM 9232 O O . ASP B 1 500 ? -0.811 162.625 81.062 1 86.5 500 ASP B O 1
ATOM 9236 N N . VAL B 1 501 ? -0.799 162.375 78.938 1 87.62 501 VAL B N 1
ATOM 9237 C CA . VAL B 1 501 ? -0.651 163.875 78.688 1 87.62 501 VAL B CA 1
ATOM 9238 C C . VAL B 1 501 ? -1.913 164.625 79.125 1 87.62 501 VAL B C 1
ATOM 9240 O O . VAL B 1 501 ? -1.835 165.625 79.812 1 87.62 501 VAL B O 1
ATOM 9243 N N . ILE B 1 502 ? -2.936 163.875 78.812 1 86.06 502 ILE B N 1
ATOM 9244 C CA . ILE B 1 502 ? -4.211 164.5 79.188 1 86.06 502 ILE B CA 1
ATOM 9245 C C . ILE B 1 502 ? -4.375 164.5 80.688 1 86.06 502 ILE B C 1
ATOM 9247 O O . ILE B 1 502 ? -4.82 165.5 81.25 1 86.06 502 ILE B O 1
ATOM 9251 N N . SER B 1 503 ? -4.031 163.5 81.375 1 88.94 503 SER B N 1
ATOM 9252 C CA . SER B 1 503 ? -4.059 163.5 82.812 1 88.94 503 SER B CA 1
ATOM 9253 C C . SER B 1 503 ? -3.146 164.5 83.438 1 88.94 503 SER B C 1
ATOM 9255 O O . SER B 1 503 ? -3.504 165.125 84.438 1 88.94 503 SER B O 1
ATOM 9257 N N . GLY B 1 504 ? -2.078 164.875 82.875 1 87.44 504 GLY B N 1
ATOM 9258 C CA . GLY B 1 504 ? -1.163 165.875 83.312 1 87.44 504 GLY B CA 1
ATOM 9259 C C . GLY B 1 504 ? -1.721 167.375 83.125 1 87.44 504 GLY B C 1
ATOM 9260 O O . GLY B 1 504 ? -1.585 168.125 84.062 1 87.44 504 GLY B O 1
ATOM 9261 N N . ILE B 1 505 ? -2.326 167.375 82.125 1 88.25 505 ILE B N 1
ATOM 9262 C CA . ILE B 1 505 ? -2.932 168.625 81.812 1 88.25 505 ILE B CA 1
ATOM 9263 C C . ILE B 1 505 ? -4.051 168.875 82.812 1 88.25 505 ILE B C 1
ATOM 9265 O O . ILE B 1 505 ? -4.18 170 83.312 1 88.25 505 ILE B O 1
ATOM 9269 N N . SER B 1 506 ? -4.777 167.875 83.125 1 88.88 506 SER B N 1
ATOM 9270 C CA . SER B 1 506 ? -5.879 168 84.062 1 88.88 506 SER B CA 1
ATOM 9271 C C . SER B 1 506 ? -5.367 168.375 85.5 1 88.88 506 SER B C 1
ATOM 9273 O O . SER B 1 506 ? -5.961 169.125 86.188 1 88.88 506 SER B O 1
ATOM 9275 N N . GLU B 1 507 ? -4.32 168 85.875 1 88.12 507 GLU B N 1
ATOM 9276 C CA . GLU B 1 507 ? -3.697 168.25 87.125 1 88.12 507 GLU B CA 1
ATOM 9277 C C . GLU B 1 507 ? -3.17 169.625 87.25 1 88.12 507 GLU B C 1
ATOM 9279 O O . GLU B 1 507 ? -3.34 170.25 88.25 1 88.12 507 GLU B O 1
ATOM 9284 N N . GLN B 1 508 ? -2.668 170 86.188 1 90.5 508 GLN B N 1
ATOM 9285 C CA . GLN B 1 508 ? -2.117 171.375 86.125 1 90.5 508 GLN B CA 1
ATOM 9286 C C . GLN B 1 508 ? -3.227 172.375 86.188 1 90.5 508 GLN B C 1
ATOM 9288 O O . GLN B 1 508 ? -3.096 173.375 86.812 1 90.5 508 GLN B O 1
ATOM 9293 N N . THR B 1 509 ? -4.215 172 85.5 1 87.56 509 THR B N 1
ATOM 9294 C CA . THR B 1 509 ? -5.371 172.875 85.438 1 87.56 509 THR B CA 1
ATOM 9295 C C . THR B 1 509 ? -6.023 172.875 86.812 1 87.56 509 THR B C 1
ATOM 9297 O O . THR B 1 509 ? -6.434 174 87.25 1 87.56 509 THR B O 1
ATOM 9300 N N . ASN B 1 510 ? -6.098 171.875 87.5 1 87.44 510 ASN B N 1
ATOM 9301 C CA . ASN B 1 510 ? -6.633 171.75 88.875 1 87.44 510 ASN B CA 1
ATOM 9302 C C . ASN B 1 510 ? -5.793 172.625 89.812 1 87.44 510 ASN B C 1
ATOM 9304 O O . ASN B 1 510 ? -6.336 173.375 90.688 1 87.44 510 ASN B O 1
ATOM 9308 N N . LEU B 1 511 ? -4.59 172.75 89.688 1 87.88 511 LEU B N 1
ATOM 9309 C CA . LEU B 1 511 ? -3.668 173.5 90.562 1 87.88 511 LEU B CA 1
ATOM 9310 C C . LEU B 1 511 ? -3.764 175 90.312 1 87.88 511 LEU B C 1
ATOM 9312 O O . LEU B 1 511 ? -3.756 175.75 91.25 1 87.88 511 LEU B O 1
ATOM 9316 N N . LEU B 1 512 ? -3.875 175.25 89.125 1 87.88 512 LEU B N 1
ATOM 9317 C CA . LEU B 1 512 ? -3.986 176.625 88.688 1 87.88 512 LEU B CA 1
ATOM 9318 C C . LEU B 1 512 ? -5.309 177.25 89.188 1 87.88 512 LEU B C 1
ATOM 9320 O O . LEU B 1 512 ? -5.355 178.375 89.625 1 87.88 512 LEU B O 1
ATOM 9324 N N . SER B 1 513 ? -6.297 176.375 89.25 1 85.56 513 SER B N 1
ATOM 9325 C CA . SER B 1 513 ? -7.621 176.75 89.688 1 85.56 513 SER B CA 1
ATOM 9326 C C . SER B 1 513 ? -7.68 177 91.188 1 85.56 513 SER B C 1
ATOM 9328 O O . SER B 1 513 ? -8.344 177.875 91.688 1 85.56 513 SER B O 1
ATOM 9330 N N . LEU B 1 514 ? -6.953 176.25 91.875 1 83.62 514 LEU B N 1
ATOM 9331 C CA . LEU B 1 514 ? -6.848 176.375 93.312 1 83.62 514 LEU B CA 1
ATOM 9332 C C . LEU B 1 514 ? -6.125 177.625 93.75 1 83.62 514 LEU B C 1
ATOM 9334 O O . LEU B 1 514 ? -6.574 178.375 94.688 1 83.62 514 LEU B O 1
ATOM 9338 N N . ASN B 1 515 ? -5.246 178 93.125 1 84.56 515 ASN B N 1
ATOM 9339 C CA . ASN B 1 515 ? -4.484 179.25 93.375 1 84.56 515 ASN B CA 1
ATOM 9340 C C . ASN B 1 515 ? -5.297 180.5 93.125 1 84.56 515 ASN B C 1
ATOM 9342 O O . ASN B 1 515 ? -5.219 181.5 93.812 1 84.56 515 ASN B O 1
ATOM 9346 N N . ALA B 1 516 ? -6.008 180.25 92 1 82.25 516 ALA B N 1
ATOM 9347 C CA . ALA B 1 516 ? -6.883 181.375 91.625 1 82.25 516 ALA B CA 1
ATOM 9348 C C . ALA B 1 516 ? -8.008 181.625 92.625 1 82.25 516 ALA B C 1
ATOM 9350 O O . ALA B 1 516 ? -8.406 182.75 92.938 1 82.25 516 ALA B O 1
ATOM 9351 N N . SER B 1 517 ? -8.43 180.625 93.312 1 84.75 517 SER B N 1
ATOM 9352 C CA . SER B 1 517 ? -9.469 180.625 94.375 1 84.75 517 SER B CA 1
ATOM 9353 C C . SER B 1 517 ? -8.93 181.25 95.625 1 84.75 517 SER B C 1
ATOM 9355 O O . SER B 1 517 ? -9.617 182 96.312 1 84.75 517 SER B O 1
ATOM 9357 N N . ILE B 1 518 ? -7.836 181.125 95.875 1 80.12 518 ILE B N 1
ATOM 9358 C CA . ILE B 1 518 ? -7.18 181.625 97.062 1 80.12 518 ILE B CA 1
ATOM 9359 C C . ILE B 1 518 ? -6.973 183.125 96.875 1 80.12 518 ILE B C 1
ATOM 9361 O O . ILE B 1 518 ? -7.254 184 97.812 1 80.12 518 ILE B O 1
ATOM 9365 N N . GLU B 1 519 ? -6.562 183.625 95.875 1 76.88 519 GLU B N 1
ATOM 9366 C CA . GLU B 1 519 ? -6.285 185 95.562 1 76.88 519 GLU B CA 1
ATOM 9367 C C . GLU B 1 519 ? -7.574 185.75 95.5 1 76.88 519 GLU B C 1
ATOM 9369 O O . GLU B 1 519 ? -7.613 186.875 95.938 1 76.88 519 GLU B O 1
ATOM 9374 N N . ALA B 1 520 ? -8.625 185.125 94.938 1 81.38 520 ALA B N 1
ATOM 9375 C CA . ALA B 1 520 ? -9.938 185.75 94.875 1 81.38 520 ALA B CA 1
ATOM 9376 C C . ALA B 1 520 ? -10.508 186 96.312 1 81.38 520 ALA B C 1
ATOM 9378 O O . ALA B 1 520 ? -11.125 187 96.562 1 81.38 520 ALA B O 1
ATOM 9379 N N . ALA B 1 521 ? -10.25 185.375 97.25 1 79.19 521 ALA B N 1
ATOM 9380 C CA . ALA B 1 521 ? -10.672 185.5 98.625 1 79.19 521 ALA B CA 1
ATOM 9381 C C . ALA B 1 521 ? -9.914 186.625 99.312 1 79.19 521 ALA B C 1
ATOM 9383 O O . ALA B 1 521 ? -10.492 187.375 100.125 1 79.19 521 ALA B O 1
ATOM 9384 N N . ARG B 1 522 ? -8.781 186.875 99.062 1 78.69 522 ARG B N 1
ATOM 9385 C CA . ARG B 1 522 ? -7.887 187.875 99.625 1 78.69 522 ARG B CA 1
ATOM 9386 C C . ARG B 1 522 ? -8.266 189.25 99.188 1 78.69 522 ARG B C 1
ATOM 9388 O O . ARG B 1 522 ? -8.016 190.25 99.938 1 78.69 522 ARG B O 1
ATOM 9395 N N . ALA B 1 523 ? -8.914 189.25 97.938 1 78.88 523 ALA B N 1
ATOM 9396 C CA . ALA B 1 523 ? -9.258 190.625 97.375 1 78.88 523 ALA B CA 1
ATOM 9397 C C . ALA B 1 523 ? -10.609 191.125 97.875 1 78.88 523 ALA B C 1
ATOM 9399 O O . ALA B 1 523 ? -11.07 192.125 97.438 1 78.88 523 ALA B O 1
ATOM 9400 N N . GLY B 1 524 ? -11.422 190.375 98.812 1 75.94 524 GLY B N 1
ATOM 9401 C CA . GLY B 1 524 ? -12.617 190.75 99.5 1 75.94 524 GLY B CA 1
ATOM 9402 C C . GLY B 1 524 ? -13.852 190.875 98.625 1 75.94 524 GLY B C 1
ATOM 9403 O O . GLY B 1 524 ? -14.18 190 97.938 1 75.94 524 GLY B O 1
ATOM 9404 N N . GLU B 1 525 ? -14.5 192.25 98.625 1 75.31 525 GLU B N 1
ATOM 9405 C CA . GLU B 1 525 ? -15.766 192.5 97.938 1 75.31 525 GLU B CA 1
ATOM 9406 C C . GLU B 1 525 ? -15.57 192.5 96.438 1 75.31 525 GLU B C 1
ATOM 9408 O O . GLU B 1 525 ? -16.422 192.125 95.688 1 75.31 525 GLU B O 1
ATOM 9413 N N . SER B 1 526 ? -14.414 192.75 95.938 1 76 526 SER B N 1
ATOM 9414 C CA . SER B 1 526 ? -14.086 192.875 94.562 1 76 526 SER B CA 1
ATOM 9415 C C . SER B 1 526 ? -13.75 191.625 93.938 1 76 526 SER B C 1
ATOM 9417 O O . SER B 1 526 ? -13.75 191.5 92.688 1 76 526 SER B O 1
ATOM 9419 N N . GLY B 1 527 ? -13.68 190.5 94.688 1 75.25 527 GLY B N 1
ATOM 9420 C CA . GLY B 1 527 ? -13.219 189.125 94.188 1 75.25 527 GLY B CA 1
ATOM 9421 C C . GLY B 1 527 ? -14.297 188.125 94.188 1 75.25 527 GLY B C 1
ATOM 9422 O O . GLY B 1 527 ? -14.039 187 93.812 1 75.25 527 GLY B O 1
ATOM 9423 N N . LYS B 1 528 ? -15.375 188.5 94.562 1 79.88 528 LYS B N 1
ATOM 9424 C CA . LYS B 1 528 ? -16.453 187.5 94.75 1 79.88 528 LYS B CA 1
ATOM 9425 C C . LYS B 1 528 ? -16.844 186.875 93.375 1 79.88 528 LYS B C 1
ATOM 9427 O O . LYS B 1 528 ? -17.078 185.625 93.312 1 79.88 528 LYS B O 1
ATOM 9432 N N . GLY B 1 529 ? -16.766 187.5 92.312 1 80 529 GLY B N 1
ATOM 9433 C CA . GLY B 1 529 ? -17.062 187 91 1 80 529 GLY B CA 1
ATOM 9434 C C . GLY B 1 529 ? -15.992 186 90.5 1 80 529 GLY B C 1
ATOM 9435 O O . GLY B 1 529 ? -16.297 185 89.875 1 80 529 GLY B O 1
ATOM 9436 N N . PHE B 1 530 ? -14.688 186.125 90.875 1 81.06 530 PHE B N 1
ATOM 9437 C CA . PHE B 1 530 ? -13.555 185.375 90.375 1 81.06 530 PHE B CA 1
ATOM 9438 C C . PHE B 1 530 ? -13.453 184.125 91.188 1 81.06 530 PHE B C 1
ATOM 9440 O O . PHE B 1 530 ? -13.031 183 90.688 1 81.06 530 PHE B O 1
ATOM 9447 N N . ALA B 1 531 ? -13.984 184.125 92.375 1 82.06 531 ALA B N 1
ATOM 9448 C CA . ALA B 1 531 ? -13.984 183 93.188 1 82.06 531 ALA B CA 1
ATOM 9449 C C . ALA B 1 531 ? -14.945 182 92.688 1 82.06 531 ALA B C 1
ATOM 9451 O O . ALA B 1 531 ? -14.633 180.75 92.688 1 82.06 531 ALA B O 1
ATOM 9452 N N . VAL B 1 532 ? -15.914 182.375 91.938 1 85.06 532 VAL B N 1
ATOM 9453 C CA . VAL B 1 532 ? -16.922 181.5 91.375 1 85.06 532 VAL B CA 1
ATOM 9454 C C . VAL B 1 532 ? -16.375 180.75 90.125 1 85.06 532 VAL B C 1
ATOM 9456 O O . VAL B 1 532 ? -16.5 179.625 89.938 1 85.06 532 VAL B O 1
ATOM 9459 N N . VAL B 1 533 ? -15.68 181.5 89.5 1 84 533 VAL B N 1
ATOM 9460 C CA . VAL B 1 533 ? -15.102 181 88.25 1 84 533 VAL B CA 1
ATOM 9461 C C . VAL B 1 533 ? -13.953 180 88.562 1 84 533 VAL B C 1
ATOM 9463 O O . VAL B 1 533 ? -13.844 179 87.938 1 84 533 VAL B O 1
ATOM 9466 N N . ALA B 1 534 ? -13.172 180.375 89.5 1 84.62 534 ALA B N 1
ATOM 9467 C CA . ALA B 1 534 ? -12.047 179.5 89.875 1 84.62 534 ALA B CA 1
ATOM 9468 C C . ALA B 1 534 ? -12.531 178.125 90.438 1 84.62 534 ALA B C 1
ATOM 9470 O O . ALA B 1 534 ? -11.945 177.125 90.125 1 84.62 534 ALA B O 1
ATOM 9471 N N . ASP B 1 535 ? -13.742 178.25 91.062 1 84.62 535 ASP B N 1
ATOM 9472 C CA . ASP B 1 535 ? -14.305 177 91.625 1 84.62 535 ASP B CA 1
ATOM 9473 C C . ASP B 1 535 ? -14.922 176.125 90.5 1 84.62 535 ASP B C 1
ATOM 9475 O O . ASP B 1 535 ? -14.852 174.875 90.625 1 84.62 535 ASP B O 1
ATOM 9479 N N . GLU B 1 536 ? -15.375 176.75 89.625 1 89.38 536 GLU B N 1
ATOM 9480 C CA . GLU B 1 536 ? -15.961 176 88.5 1 89.38 536 GLU B CA 1
ATOM 9481 C C . GLU B 1 536 ? -14.875 175.375 87.625 1 89.38 536 GLU B C 1
ATOM 9483 O O . GLU B 1 536 ? -15.008 174.25 87.25 1 89.38 536 GLU B O 1
ATOM 9488 N N . VAL B 1 537 ? -13.797 175.875 87.375 1 87.06 537 VAL B N 1
ATOM 9489 C CA . VAL B 1 537 ? -12.672 175.375 86.625 1 87.06 537 VAL B CA 1
ATOM 9490 C C . VAL B 1 537 ? -12.016 174.25 87.375 1 87.06 537 VAL B C 1
ATOM 9492 O O . VAL B 1 537 ? -11.586 173.25 86.812 1 87.06 537 VAL B O 1
ATOM 9495 N N . ARG B 1 538 ? -12.023 174.375 88.688 1 86.56 538 ARG B N 1
ATOM 9496 C CA . ARG B 1 538 ? -11.484 173.375 89.562 1 86.56 538 ARG B CA 1
ATOM 9497 C C . ARG B 1 538 ? -12.328 172.125 89.438 1 86.56 538 ARG B C 1
ATOM 9499 O O . ARG B 1 538 ? -11.781 171 89.312 1 86.56 538 ARG B O 1
ATOM 9506 N N . GLN B 1 539 ? -13.625 172.25 89.375 1 87.94 539 GLN B N 1
ATOM 9507 C CA . GLN B 1 539 ? -14.531 171.125 89.25 1 87.94 539 GLN B CA 1
ATOM 9508 C C . GLN B 1 539 ? -14.406 170.375 87.875 1 87.94 539 GLN B C 1
ATOM 9510 O O . GLN B 1 539 ? -14.43 169.25 87.812 1 87.94 539 GLN B O 1
ATOM 9515 N N . LEU B 1 540 ? -14.133 171.125 86.938 1 87.94 540 LEU B N 1
ATOM 9516 C CA . LEU B 1 540 ? -13.977 170.625 85.625 1 87.94 540 LEU B CA 1
ATOM 9517 C C . LEU B 1 540 ? -12.641 169.875 85.438 1 87.94 540 LEU B C 1
ATOM 9519 O O . LEU B 1 540 ? -12.555 168.875 84.812 1 87.94 540 LEU B O 1
ATOM 9523 N N . ALA B 1 541 ? -11.625 170.375 86.062 1 87.62 541 ALA B N 1
ATOM 9524 C CA . ALA B 1 541 ? -10.312 169.75 86.062 1 87.62 541 ALA B CA 1
ATOM 9525 C C . ALA B 1 541 ? -10.352 168.375 86.812 1 87.62 541 ALA B C 1
ATOM 9527 O O . ALA B 1 541 ? -9.742 167.375 86.375 1 87.62 541 ALA B O 1
ATOM 9528 N N . GLU B 1 542 ? -11.164 168.5 87.875 1 88.06 542 GLU B N 1
ATOM 9529 C CA . GLU B 1 542 ? -11.328 167.25 88.625 1 88.06 542 GLU B CA 1
ATOM 9530 C C . GLU B 1 542 ? -12.109 166.125 87.812 1 88.06 542 GLU B C 1
ATOM 9532 O O . GLU B 1 542 ? -11.773 165 87.875 1 88.06 542 GLU B O 1
ATOM 9537 N N . GLN B 1 543 ? -13.016 166.625 87.125 1 88.69 543 GLN B N 1
ATOM 9538 C CA . GLN B 1 543 ? -13.789 165.625 86.312 1 88.69 543 GLN B CA 1
ATOM 9539 C C . GLN B 1 543 ? -12.953 165.125 85.125 1 88.69 543 GLN B C 1
ATOM 9541 O O . GLN B 1 543 ? -13.07 164 84.75 1 88.69 543 GLN B O 1
ATOM 9546 N N . SER B 1 544 ? -12.125 165.875 84.562 1 86.81 544 SER B N 1
ATOM 9547 C CA . SER B 1 544 ? -11.234 165.5 83.438 1 86.81 544 SER B CA 1
ATOM 9548 C C . SER B 1 544 ? -10.195 164.5 83.938 1 86.81 544 SER B C 1
ATOM 9550 O O . SER B 1 544 ? -9.852 163.5 83.188 1 86.81 544 SER B O 1
ATOM 9552 N N . GLN B 1 545 ? -9.781 164.625 85.125 1 86.75 545 GLN B N 1
ATOM 9553 C CA . GLN B 1 545 ? -8.836 163.75 85.75 1 86.75 545 GLN B CA 1
ATOM 9554 C C . GLN B 1 545 ? -9.469 162.375 85.938 1 86.75 545 GLN B C 1
ATOM 9556 O O . GLN B 1 545 ? -8.859 161.375 85.625 1 86.75 545 GLN B O 1
ATOM 9561 N N . ILE B 1 546 ? -10.727 162.375 86.375 1 90.06 546 ILE B N 1
ATOM 9562 C CA . ILE B 1 546 ? -11.445 161.125 86.562 1 90.06 546 ILE B CA 1
ATOM 9563 C C . ILE B 1 546 ? -11.695 160.5 85.25 1 90.06 546 ILE B C 1
ATOM 9565 O O . ILE B 1 546 ? -11.516 159.25 85.125 1 90.06 546 ILE B O 1
ATOM 9569 N N . SER B 1 547 ? -11.969 161.125 84.312 1 86.31 547 SER B N 1
ATOM 9570 C CA . SER B 1 547 ? -12.211 160.625 83 1 86.31 547 SER B CA 1
ATOM 9571 C C . SER B 1 547 ? -10.922 160.125 82.375 1 86.31 547 SER B C 1
ATOM 9573 O O . SER B 1 547 ? -10.938 159 81.688 1 86.31 547 SER B O 1
ATOM 9575 N N . SER B 1 548 ? -9.828 160.75 82.5 1 85.81 548 SER B N 1
ATOM 9576 C CA . SER B 1 548 ? -8.539 160.25 82 1 85.81 548 SER B CA 1
ATOM 9577 C C . SER B 1 548 ? -8.102 159 82.688 1 85.81 548 SER B C 1
ATOM 9579 O O . SER B 1 548 ? -7.527 158.125 82.062 1 85.81 548 SER B O 1
ATOM 9581 N N . GLU B 1 549 ? -8.469 159 84 1 87.88 549 GLU B N 1
ATOM 9582 C CA . GLU B 1 549 ? -8.156 157.75 84.75 1 87.88 549 GLU B CA 1
ATOM 9583 C C . GLU B 1 549 ? -9.016 156.5 84.25 1 87.88 549 GLU B C 1
ATOM 9585 O O . GLU B 1 549 ? -8.539 155.375 84.125 1 87.88 549 GLU B O 1
ATOM 9590 N N . ASN B 1 550 ? -10.195 156.875 83.938 1 90 550 ASN B N 1
ATOM 9591 C CA . ASN B 1 550 ? -11.078 155.875 83.375 1 90 550 ASN B CA 1
ATOM 9592 C C . ASN B 1 550 ? -10.594 155.375 82 1 90 550 ASN B C 1
ATOM 9594 O O . ASN B 1 550 ? -10.594 154.125 81.75 1 90 550 ASN B O 1
ATOM 9598 N N . ILE B 1 551 ? -10.117 156.125 81.188 1 86.25 551 ILE B N 1
ATOM 9599 C CA . ILE B 1 551 ? -9.594 155.75 79.875 1 86.25 551 ILE B CA 1
ATOM 9600 C C . ILE B 1 551 ? -8.32 154.875 80 1 86.25 551 ILE B C 1
ATOM 9602 O O . ILE B 1 551 ? -8.094 153.875 79.312 1 86.25 551 ILE B O 1
ATOM 9606 N N . ARG B 1 552 ? -7.547 155.5 80.938 1 86.06 552 ARG B N 1
ATOM 9607 C CA . ARG B 1 552 ? -6.305 154.75 81.188 1 86.06 552 ARG B CA 1
ATOM 9608 C C . ARG B 1 552 ? -6.582 153.25 81.625 1 86.06 552 ARG B C 1
ATOM 9610 O O . ARG B 1 552 ? -5.91 152.375 81.125 1 86.06 552 ARG B O 1
ATOM 9617 N N . ASP B 1 553 ? -7.633 153 82.375 1 89.5 553 ASP B N 1
ATOM 9618 C CA . ASP B 1 553 ? -7.988 151.625 82.812 1 89.5 553 ASP B CA 1
ATOM 9619 C C . ASP B 1 553 ? -8.492 150.875 81.688 1 89.5 553 ASP B C 1
ATOM 9621 O O . ASP B 1 553 ? -8.094 149.625 81.5 1 89.5 553 ASP B O 1
ATOM 9625 N N . ILE B 1 554 ? -9.195 151.375 80.812 1 86.25 554 ILE B N 1
ATOM 9626 C CA . ILE B 1 554 ? -9.766 150.625 79.625 1 86.25 554 ILE B CA 1
ATOM 9627 C C . ILE B 1 554 ? -8.672 150.25 78.625 1 86.25 554 ILE B C 1
ATOM 9629 O O . ILE B 1 554 ? -8.602 149.125 78.125 1 86.25 554 ILE B O 1
ATOM 9633 N N . ILE B 1 555 ? -7.836 151.125 78.438 1 83.88 555 ILE B N 1
ATOM 9634 C CA . ILE B 1 555 ? -6.781 151 77.438 1 83.88 555 ILE B CA 1
ATOM 9635 C C . ILE B 1 555 ? -5.785 150 77.938 1 83.88 555 ILE B C 1
ATOM 9637 O O . ILE B 1 555 ? -5.246 149.125 77.188 1 83.88 555 ILE B O 1
ATOM 9641 N N . THR B 1 556 ? -5.527 150.125 79.312 1 89.25 556 THR B N 1
ATOM 9642 C CA . THR B 1 556 ? -4.648 149.125 79.875 1 89.25 556 THR B CA 1
ATOM 9643 C C . THR B 1 556 ? -5.223 147.625 79.688 1 89.25 556 THR B C 1
ATOM 9645 O O . THR B 1 556 ? -4.492 146.75 79.375 1 89.25 556 THR B O 1
ATOM 9648 N N . THR B 1 557 ? -6.543 147.625 79.75 1 88.94 557 THR B N 1
ATOM 9649 C CA . THR B 1 557 ? -7.199 146.25 79.562 1 88.94 557 THR B CA 1
ATOM 9650 C C . THR B 1 557 ? -7.141 145.875 78.062 1 88.94 557 THR B C 1
ATOM 9652 O O . THR B 1 557 ? -6.906 144.75 77.75 1 88.94 557 THR B O 1
ATOM 9655 N N . VAL B 1 558 ? -7.277 146.75 77.188 1 84.81 558 VAL B N 1
ATOM 9656 C CA . VAL B 1 558 ? -7.234 146.5 75.75 1 84.81 558 VAL B CA 1
ATOM 9657 C C . VAL B 1 558 ? -5.824 146 75.312 1 84.81 558 VAL B C 1
ATOM 9659 O O . VAL B 1 558 ? -5.652 145.125 74.5 1 84.81 558 VAL B O 1
ATOM 9662 N N . ILE B 1 559 ? -4.863 146.75 75.938 1 87.81 559 ILE B N 1
ATOM 9663 C CA . ILE B 1 559 ? -3.475 146.375 75.625 1 87.81 559 ILE B CA 1
ATOM 9664 C C . ILE B 1 559 ? -3.203 145 76.062 1 87.81 559 ILE B C 1
ATOM 9666 O O . ILE B 1 559 ? -2.566 144.25 75.375 1 87.81 559 ILE B O 1
ATOM 9670 N N . ASN B 1 560 ? -3.789 144.625 77.25 1 91 560 ASN B N 1
ATOM 9671 C CA . ASN B 1 560 ? -3.609 143.25 77.75 1 91 560 ASN B CA 1
ATOM 9672 C C . ASN B 1 560 ? -4.324 142.25 76.875 1 91 560 ASN B C 1
ATOM 9674 O O . ASN B 1 560 ? -3.789 141.125 76.625 1 91 560 ASN B O 1
ATOM 9678 N N . ASP B 1 561 ? -5.445 142.625 76.375 1 87.19 561 ASP B N 1
ATOM 9679 C CA . ASP B 1 561 ? -6.199 141.625 75.5 1 87.19 561 ASP B CA 1
ATOM 9680 C C . ASP B 1 561 ? -5.496 141.5 74.188 1 87.19 561 ASP B C 1
ATOM 9682 O O . ASP B 1 561 ? -5.488 140.375 73.562 1 87.19 561 ASP B O 1
ATOM 9686 N N . THR B 1 562 ? -4.977 142.5 73.562 1 86.75 562 THR B N 1
ATOM 9687 C CA . THR B 1 562 ? -4.27 142.375 72.312 1 86.75 562 THR B CA 1
ATOM 9688 C C . THR B 1 562 ? -3.014 141.5 72.438 1 86.75 562 THR B C 1
ATOM 9690 O O . THR B 1 562 ? -2.68 140.75 71.5 1 86.75 562 THR B O 1
ATOM 9693 N N . LYS B 1 563 ? -2.387 141.75 73.625 1 90.75 563 LYS B N 1
ATOM 9694 C CA . LYS B 1 563 ? -1.222 141 73.875 1 90.75 563 LYS B CA 1
ATOM 9695 C C . LYS B 1 563 ? -1.616 139.5 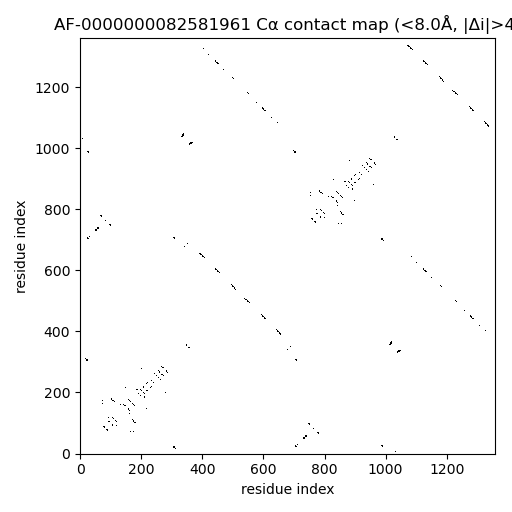73.938 1 90.75 563 LYS B C 1
ATOM 9697 O O . LYS B 1 563 ? -0.905 138.625 73.438 1 90.75 563 LYS B O 1
ATOM 9702 N N . ASP B 1 564 ? -2.756 139.25 74.5 1 90.81 564 ASP B N 1
ATOM 9703 C CA . ASP B 1 564 ? -3.273 137.875 74.562 1 90.81 564 ASP B CA 1
ATOM 9704 C C . ASP B 1 564 ? -3.627 137.375 73.188 1 90.81 564 ASP B C 1
ATOM 9706 O O . ASP B 1 564 ? -3.393 136.125 72.875 1 90.81 564 ASP B O 1
ATOM 9710 N N . ALA B 1 565 ? -4.113 138.125 72.375 1 87.56 565 ALA B N 1
ATOM 9711 C CA . ALA B 1 565 ? -4.457 137.75 71 1 87.56 565 ALA B CA 1
ATOM 9712 C C . ALA B 1 565 ? -3.211 137.375 70.188 1 87.56 565 ALA B C 1
ATOM 9714 O O . ALA B 1 565 ? -3.213 136.375 69.438 1 87.56 565 ALA B O 1
ATOM 9715 N N . VAL B 1 566 ? -2.229 138.25 70.375 1 90.19 566 VAL B N 1
ATOM 9716 C CA . VAL B 1 566 ? -0.971 138 69.688 1 90.19 566 VAL B CA 1
ATOM 9717 C C . VAL B 1 566 ? -0.409 136.625 70.062 1 90.19 566 VAL B C 1
ATOM 9719 O O . VAL B 1 566 ? 0.043 135.75 69.25 1 90.19 566 VAL B O 1
ATOM 9722 N N . LEU B 1 567 ? -0.501 136.25 71.438 1 92.62 567 LEU B N 1
ATOM 9723 C CA . LEU B 1 567 ? 0.019 135 71.938 1 92.62 567 LEU B CA 1
ATOM 9724 C C . LEU B 1 567 ? -0.792 133.875 71.438 1 92.62 567 LEU B C 1
ATOM 9726 O O . LEU B 1 567 ? -0.226 132.875 71.062 1 92.62 567 LEU B O 1
ATOM 9730 N N . GLU B 1 568 ? -2.02 134 71.375 1 91.19 568 GLU B N 1
ATOM 9731 C CA . GLU B 1 568 ? -2.875 132.875 70.875 1 91.19 568 GLU B CA 1
ATOM 9732 C C . GLU B 1 568 ? -2.691 132.625 69.375 1 91.19 568 GLU B C 1
ATOM 9734 O O . GLU B 1 568 ? -2.779 131.5 68.875 1 91.19 568 GLU B O 1
ATOM 9739 N N . MET B 1 569 ? -2.496 133.625 68.625 1 90.56 569 MET B N 1
ATOM 9740 C CA . MET B 1 569 ? -2.252 133.5 67.188 1 90.56 569 MET B CA 1
ATOM 9741 C C . MET B 1 569 ? -0.937 132.75 66.938 1 90.56 569 MET B C 1
ATOM 9743 O O . MET B 1 569 ? -0.828 132 66 1 90.56 569 MET B O 1
ATOM 9747 N N . LYS B 1 570 ? -0.021 133.125 67.812 1 91.31 570 LYS B N 1
ATOM 9748 C CA . LYS B 1 570 ? 1.249 132.5 67.688 1 91.31 570 LYS B CA 1
ATOM 9749 C C . LYS B 1 570 ? 1.07 131 67.938 1 91.31 570 LYS B C 1
ATOM 9751 O O . LYS B 1 570 ? 1.641 130.125 67.188 1 91.31 570 LYS B O 1
ATOM 9756 N N . LYS B 1 571 ? 0.286 130.625 68.812 1 91.38 571 LYS B N 1
ATOM 9757 C CA . LYS B 1 571 ? -0.015 129.25 69.125 1 91.38 571 LYS B CA 1
ATOM 9758 C C . LYS B 1 571 ? -0.796 128.625 67.938 1 91.38 571 LYS B C 1
ATOM 9760 O O . LYS B 1 571 ? -0.549 127.5 67.562 1 91.38 571 LYS B O 1
ATOM 9765 N N . THR B 1 572 ? -1.689 129.25 67.438 1 91.19 572 THR B N 1
ATOM 9766 C CA . THR B 1 572 ? -2.498 128.75 66.312 1 91.19 572 THR B CA 1
ATOM 9767 C C . THR B 1 572 ? -1.627 128.5 65.062 1 91.19 572 THR B C 1
ATOM 9769 O O . THR B 1 572 ? -1.807 127.562 64.375 1 91.19 572 THR B O 1
ATOM 9772 N N . ASN B 1 573 ? -0.735 129.5 64.875 1 89.69 573 ASN B N 1
ATOM 9773 C CA . ASN B 1 573 ? 0.172 129.25 63.719 1 89.69 573 ASN B CA 1
ATOM 9774 C C . ASN B 1 573 ? 1.054 128.125 63.906 1 89.69 573 ASN B C 1
ATOM 9776 O O . ASN B 1 573 ? 1.39 127.375 62.938 1 89.69 573 ASN B O 1
ATOM 9780 N N . GLN B 1 574 ? 1.413 127.812 65.125 1 91.5 574 GLN B N 1
ATOM 9781 C CA . GLN B 1 574 ? 2.182 126.625 65.438 1 91.5 574 GLN B CA 1
ATOM 9782 C C . GLN B 1 574 ? 1.351 125.375 65.125 1 91.5 574 GLN B C 1
ATOM 9784 O O . GLN B 1 574 ? 1.837 124.375 64.5 1 91.5 574 GLN B O 1
ATOM 9789 N N . THR B 1 575 ? 0.175 125.375 65.562 1 89.94 575 THR B N 1
ATOM 9790 C CA . THR B 1 575 ? -0.724 124.25 65.312 1 89.94 575 THR B CA 1
ATOM 9791 C C . THR B 1 575 ? -0.979 124.125 63.812 1 89.94 575 THR B C 1
ATOM 9793 O O . THR B 1 575 ? -1.092 123 63.312 1 89.94 575 THR B O 1
ATOM 9796 N N . ASN B 1 576 ? -1.095 125.125 63.094 1 90.12 576 ASN B N 1
ATOM 9797 C CA . ASN B 1 576 ? -1.271 125.125 61.656 1 90.12 576 ASN B CA 1
ATOM 9798 C C . ASN B 1 576 ? -0.073 124.438 60.969 1 90.12 576 ASN B C 1
ATOM 9800 O O . ASN B 1 576 ? -0.233 123.75 59.969 1 90.12 576 ASN B O 1
ATOM 9804 N N . SER B 1 577 ? 1.071 124.875 61.469 1 91 577 SER B N 1
ATOM 9805 C CA . SER B 1 577 ? 2.275 124.25 60.938 1 91 577 SER B CA 1
ATOM 9806 C C . SER B 1 577 ? 2.27 122.75 61.125 1 91 577 SER B C 1
ATOM 9808 O O . SER B 1 577 ? 2.74 122 60.25 1 91 577 SER B O 1
ATOM 9810 N N . GLU B 1 578 ? 1.758 122.25 62.188 1 90.31 578 GLU B N 1
ATOM 9811 C CA . GLU B 1 578 ? 1.617 120.812 62.438 1 90.31 578 GLU B CA 1
ATOM 9812 C C . GLU B 1 578 ? 0.6 120.188 61.469 1 90.31 578 GLU B C 1
ATOM 9814 O O . GLU B 1 578 ? 0.791 119.062 61 1 90.31 578 GLU B O 1
ATOM 9819 N N . GLN B 1 579 ? -0.383 120.812 61.156 1 87.12 579 GLN B N 1
ATOM 9820 C CA . GLN B 1 579 ? -1.396 120.375 60.219 1 87.12 579 GLN B CA 1
ATOM 9821 C C . GLN B 1 579 ? -0.822 120.25 58.812 1 87.12 579 GLN B C 1
ATOM 9823 O O . GLN B 1 579 ? -1.152 119.312 58.062 1 87.12 579 GLN B O 1
ATOM 9828 N N . LYS B 1 580 ? -0.056 121.25 58.5 1 88.38 580 LYS B N 1
ATOM 9829 C CA . LYS B 1 580 ? 0.604 121.188 57.219 1 88.38 580 LYS B CA 1
ATOM 9830 C C . LYS B 1 580 ? 1.407 119.875 57.062 1 88.38 580 LYS B C 1
ATOM 9832 O O . LYS B 1 580 ? 1.313 119.188 56.031 1 88.38 580 LYS B O 1
ATOM 9837 N N . ALA B 1 581 ? 2.117 119.562 58.094 1 91.25 581 ALA B N 1
ATOM 9838 C CA . ALA B 1 581 ? 2.934 118.312 58.094 1 91.25 581 ALA B CA 1
ATOM 9839 C C . ALA B 1 581 ? 2.061 117.062 57.969 1 91.25 581 ALA B C 1
ATOM 9841 O O . ALA B 1 581 ? 2.408 116.125 57.281 1 91.25 581 ALA B O 1
ATOM 9842 N N . ALA B 1 582 ? 0.977 117.062 58.562 1 87.88 582 ALA B N 1
ATOM 9843 C CA . ALA B 1 582 ? 0.059 115.938 58.531 1 87.88 582 ALA B CA 1
ATOM 9844 C C . ALA B 1 582 ? -0.533 115.75 57.125 1 87.88 582 ALA B C 1
ATOM 9846 O O . ALA B 1 582 ? -0.688 114.625 56.656 1 87.88 582 ALA B O 1
ATOM 9847 N N . VAL B 1 583 ? -0.893 116.75 56.406 1 87.56 583 VAL B N 1
ATOM 9848 C CA . VAL B 1 583 ? -1.418 116.688 55.062 1 87.56 583 VAL B CA 1
ATOM 9849 C C . VAL B 1 583 ? -0.361 116.125 54.125 1 87.56 583 VAL B C 1
ATOM 9851 O O . VAL B 1 583 ? -0.673 115.312 53.25 1 87.56 583 VAL B O 1
ATOM 9854 N N . GLU B 1 584 ? 0.872 116.562 54.375 1 90.62 584 GLU B N 1
ATOM 9855 C CA . GLU B 1 584 ? 1.962 116.062 53.531 1 90.62 584 GLU B CA 1
ATOM 9856 C C . GLU B 1 584 ? 2.197 114.625 53.75 1 90.62 584 GLU B C 1
ATOM 9858 O O . GLU B 1 584 ? 2.48 113.875 52.812 1 90.62 584 GLU B O 1
ATOM 9863 N N . ASN B 1 585 ? 2.027 114.188 54.969 1 90.31 585 ASN B N 1
ATOM 9864 C CA . ASN B 1 585 ? 2.193 112.75 55.281 1 90.31 585 ASN B CA 1
ATOM 9865 C C . ASN B 1 585 ? 1.095 111.938 54.625 1 90.31 585 ASN B C 1
ATOM 9867 O O . ASN B 1 585 ? 1.361 110.812 54.125 1 90.31 585 ASN B O 1
ATOM 9871 N N . VAL B 1 586 ? -0.095 112.312 54.625 1 88.62 586 VAL B N 1
ATOM 9872 C CA . VAL B 1 586 ? -1.206 111.625 54 1 88.62 586 VAL B CA 1
ATOM 9873 C C . VAL B 1 586 ? -0.99 111.5 52.5 1 88.62 586 VAL B C 1
ATOM 9875 O O . VAL B 1 586 ? -1.249 110.5 51.875 1 88.62 586 VAL B O 1
ATOM 9878 N N . ASN B 1 587 ? -0.555 112.625 51.938 1 88.06 587 ASN B N 1
ATOM 9879 C CA . ASN B 1 587 ? -0.261 112.625 50.531 1 88.06 587 ASN B CA 1
ATOM 9880 C C . ASN B 1 587 ? 0.791 111.562 50.156 1 88.06 587 ASN B C 1
ATOM 9882 O O . ASN B 1 587 ? 0.66 110.875 49.156 1 88.06 587 ASN B O 1
ATOM 9886 N N . ALA B 1 588 ? 1.806 111.5 51 1 88.12 588 ALA B N 1
ATOM 9887 C CA . ALA B 1 588 ? 2.871 110.5 50.75 1 88.12 588 ALA B CA 1
ATOM 9888 C C . ALA B 1 588 ? 2.352 109.125 50.906 1 88.12 588 ALA B C 1
ATOM 9890 O O . ALA B 1 588 ? 2.719 108.25 50.094 1 88.12 588 ALA B O 1
ATOM 9891 N N . SER B 1 589 ? 1.566 108.938 51.812 1 87 589 SER B N 1
ATOM 9892 C CA . SER B 1 589 ? 0.997 107.562 52.031 1 87 589 SER B CA 1
ATOM 9893 C C . SER B 1 589 ? 0.108 107.188 50.875 1 87 589 SER B C 1
ATOM 9895 O O . SER B 1 589 ? 0.148 106 50.406 1 87 589 SER B O 1
ATOM 9897 N N . PHE B 1 590 ? -0.615 108 50.312 1 86.62 590 PHE B N 1
ATOM 9898 C CA . PHE B 1 590 ? -1.499 107.75 49.188 1 86.62 590 PHE B CA 1
ATOM 9899 C C . PHE B 1 590 ? -0.695 107.438 47.938 1 86.62 590 PHE B C 1
ATOM 9901 O O . PHE B 1 590 ? -1.075 106.562 47.125 1 86.62 590 PHE B O 1
ATOM 9908 N N . SER B 1 591 ? 0.337 108.25 47.812 1 87.44 591 SER B N 1
ATOM 9909 C CA . SER B 1 591 ? 1.186 108 46.656 1 87.44 591 SER B CA 1
ATOM 9910 C C . SER B 1 591 ? 1.8 106.625 46.688 1 87.44 591 SER B C 1
ATOM 9912 O O . SER B 1 591 ? 1.884 105.938 45.656 1 87.44 591 SER B O 1
ATOM 9914 N N . SER B 1 592 ? 2.215 106.25 47.812 1 87.06 592 SER B N 1
ATOM 9915 C CA . SER B 1 592 ? 2.785 104.875 47.969 1 87.06 592 SER B CA 1
ATOM 9916 C C . SER B 1 592 ? 1.742 103.812 47.719 1 87.06 592 SER B C 1
ATOM 9918 O O . SER B 1 592 ? 2.061 102.75 47.156 1 87.06 592 SER B O 1
ATOM 9920 N N . LEU B 1 593 ? 0.593 103.938 48.094 1 87.38 593 LEU B N 1
ATOM 9921 C CA . LEU B 1 593 ? -0.502 103 47.844 1 87.38 593 LEU B CA 1
ATOM 9922 C C . LEU B 1 593 ? -0.827 102.938 46.375 1 87.38 593 LEU B C 1
ATOM 9924 O O . LEU B 1 593 ? -1.107 101.812 45.875 1 87.38 593 LEU B O 1
ATOM 9928 N N . LYS B 1 594 ? -0.843 104 45.75 1 88.69 594 LYS B N 1
ATOM 9929 C CA . LYS B 1 594 ? -1.115 104 44.312 1 88.69 594 LYS B CA 1
ATOM 9930 C C . LYS B 1 594 ? -0.137 103.125 43.562 1 88.69 594 LYS B C 1
ATOM 9932 O O . LYS B 1 594 ? -0.547 102.312 42.719 1 88.69 594 LYS B O 1
ATOM 9937 N N . ASP B 1 595 ? 1.166 103.188 43.938 1 89.25 595 ASP B N 1
ATOM 9938 C CA . ASP B 1 595 ? 2.191 102.438 43.25 1 89.25 595 ASP B CA 1
ATOM 9939 C C . ASP B 1 595 ? 1.982 100.938 43.5 1 89.25 595 ASP B C 1
ATOM 9941 O O . ASP B 1 595 ? 2.113 100.125 42.594 1 89.25 595 ASP B O 1
ATOM 9945 N N . SER B 1 596 ? 1.622 100.625 44.625 1 86.88 596 SER B N 1
ATOM 9946 C CA . SER B 1 596 ? 1.454 99.25 45 1 86.88 596 SER B CA 1
ATOM 9947 C C . SER B 1 596 ? 0.233 98.625 44.312 1 86.88 596 SER B C 1
ATOM 9949 O O . SER B 1 596 ? 0.272 97.5 43.844 1 86.88 596 SER B O 1
ATOM 9951 N N . ILE B 1 597 ? -0.829 99.25 44.188 1 88.56 597 ILE B N 1
ATOM 9952 C CA . ILE B 1 597 ? -2.055 98.812 43.562 1 88.56 597 ILE B CA 1
ATOM 9953 C C . ILE B 1 597 ? -1.84 98.625 42.062 1 88.56 597 ILE B C 1
ATOM 9955 O O . ILE B 1 597 ? -2.293 97.688 41.438 1 88.56 597 ILE B O 1
ATOM 9959 N N . MET B 1 598 ? -1.082 99.625 41.469 1 88.62 598 MET B N 1
ATOM 9960 C CA . MET B 1 598 ? -0.806 99.5 40.031 1 88.62 598 MET B CA 1
ATOM 9961 C C . MET B 1 598 ? 0.038 98.312 39.719 1 88.62 598 MET B C 1
ATOM 9963 O O . MET B 1 598 ? -0.201 97.625 38.719 1 88.62 598 MET B O 1
ATOM 9967 N N . LEU B 1 599 ? 0.96 98 40.562 1 88.69 599 LEU B N 1
ATOM 9968 C CA . LEU B 1 599 ? 1.778 96.812 40.375 1 88.69 599 LEU B CA 1
ATOM 9969 C C . LEU B 1 599 ? 0.931 95.562 40.5 1 88.69 599 LEU B C 1
ATOM 9971 O O . LEU B 1 599 ? 1.105 94.625 39.719 1 88.69 599 LEU B O 1
ATOM 9975 N N . SER B 1 600 ? 0.07 95.5 41.344 1 87.69 600 SER B N 1
ATOM 9976 C CA . SER B 1 600 ? -0.806 94.375 41.531 1 87.69 600 SER B CA 1
ATOM 9977 C C . SER B 1 600 ? -1.723 94.125 40.344 1 87.69 600 SER B C 1
ATOM 9979 O O . SER B 1 600 ? -1.988 93 39.938 1 87.69 600 SER B O 1
ATOM 9981 N N . LEU B 1 601 ? -2.203 95.188 39.812 1 89.19 601 LEU B N 1
ATOM 9982 C CA . LEU B 1 601 ? -3.053 95.125 38.625 1 89.19 601 LEU B CA 1
ATOM 9983 C C . LEU B 1 601 ? -2.297 94.5 37.469 1 89.19 601 LEU B C 1
ATOM 9985 O O . LEU B 1 601 ? -2.844 93.688 36.719 1 89.19 601 LEU B O 1
ATOM 9989 N N . ASP B 1 602 ? -1.01 94.812 37.344 1 90.06 602 ASP B N 1
ATOM 9990 C CA . ASP B 1 602 ? -0.186 94.25 36.281 1 90.06 602 ASP B CA 1
ATOM 9991 C C . ASP B 1 602 ? 0.042 92.812 36.5 1 90.06 602 ASP B C 1
ATOM 9993 O O . ASP B 1 602 ? -0.021 92 35.562 1 90.06 602 ASP B O 1
ATOM 9997 N N . ASP B 1 603 ? 0.247 92.438 37.656 1 87.19 603 ASP B N 1
ATOM 9998 C CA . ASP B 1 603 ? 0.5 91.062 38 1 87.19 603 ASP B CA 1
ATOM 9999 C C . ASP B 1 603 ? -0.736 90.188 37.719 1 87.19 603 ASP B C 1
ATOM 10001 O O . ASP B 1 603 ? -0.627 89.062 37.219 1 87.19 603 ASP B O 1
ATOM 10005 N N . ILE B 1 604 ? -1.871 90.625 38 1 88.56 604 ILE B N 1
ATOM 10006 C CA . ILE B 1 604 ? -3.109 89.875 37.812 1 88.56 604 ILE B CA 1
ATOM 10007 C C . ILE B 1 604 ? -3.396 89.75 36.312 1 88.56 604 ILE B C 1
ATOM 10009 O O . ILE B 1 604 ? -3.898 88.688 35.875 1 88.56 604 ILE B O 1
ATOM 10013 N N . LYS B 1 605 ? -3.068 90.812 35.625 1 89.12 605 LYS B N 1
ATOM 10014 C CA . LYS B 1 605 ? -3.221 90.75 34.188 1 89.12 605 LYS B CA 1
ATOM 10015 C C . LYS B 1 605 ? -2.332 89.625 33.594 1 89.12 605 LYS B C 1
ATOM 10017 O O . LYS B 1 605 ? -2.773 88.875 32.75 1 89.12 605 LYS B O 1
ATOM 10022 N N . ASN B 1 606 ? -1.157 89.562 34.031 1 89.5 606 ASN B N 1
ATOM 10023 C CA . ASN B 1 606 ? -0.243 88.5 33.594 1 89.5 606 ASN B CA 1
ATOM 10024 C C . ASN B 1 606 ? -0.739 87.125 34.031 1 89.5 606 ASN B C 1
ATOM 10026 O O . ASN B 1 606 ? -0.602 86.188 33.25 1 89.5 606 ASN B O 1
ATOM 10030 N N . GLN B 1 607 ? -1.283 87.062 35.094 1 87.94 607 GLN B N 1
ATOM 10031 C CA . GLN B 1 607 ? -1.846 85.812 35.594 1 87.94 607 GLN B CA 1
ATOM 10032 C C . GLN B 1 607 ? -3 85.312 34.719 1 87.94 607 GLN B C 1
ATOM 10034 O O . GLN B 1 607 ? -3.088 84.125 34.344 1 87.94 607 GLN B O 1
ATOM 10039 N N . THR B 1 608 ? -3.834 86.188 34.375 1 88.38 608 THR B N 1
ATOM 10040 C CA . THR B 1 608 ? -4.977 85.875 33.531 1 88.38 608 THR B CA 1
ATOM 10041 C C . THR B 1 608 ? -4.516 85.312 32.188 1 88.38 608 THR B C 1
ATOM 10043 O O . THR B 1 608 ? -5.117 84.438 31.641 1 88.38 608 THR B O 1
ATOM 10046 N N . ASN B 1 609 ? -3.412 85.875 31.672 1 89.75 609 ASN B N 1
ATOM 10047 C CA . ASN B 1 609 ? -2.859 85.375 30.422 1 89.75 609 ASN B CA 1
ATOM 10048 C C . ASN B 1 609 ? -2.318 84 30.547 1 89.75 609 ASN B C 1
ATOM 10050 O O . ASN B 1 609 ? -2.48 83.188 29.641 1 89.75 609 ASN B O 1
ATOM 10054 N N . SER B 1 610 ? -1.748 83.688 31.625 1 89.69 610 SER B N 1
ATOM 10055 C CA . SER B 1 610 ? -1.216 82.375 31.875 1 89.69 610 SER B CA 1
ATOM 10056 C C . SER B 1 610 ? -2.336 81.375 32 1 89.69 610 SER B C 1
ATOM 10058 O O . SER B 1 610 ? -2.199 80.188 31.562 1 89.69 610 SER B O 1
ATOM 10060 N N . ILE B 1 611 ? -3.396 81.688 32.562 1 91.44 611 ILE B N 1
ATOM 10061 C CA . ILE B 1 611 ? -4.539 80.812 32.75 1 91.44 611 ILE B CA 1
ATOM 10062 C C . ILE B 1 611 ? -5.141 80.438 31.391 1 91.44 611 ILE B C 1
ATOM 10064 O O . ILE B 1 611 ? -5.586 79.312 31.172 1 91.44 611 ILE B O 1
ATOM 10068 N N . LYS B 1 612 ? -5.129 81.375 30.469 1 90.38 612 LYS B N 1
ATOM 10069 C CA . LYS B 1 612 ? -5.629 81.062 29.125 1 90.38 612 LYS B CA 1
ATOM 10070 C C . LYS B 1 612 ? -4.793 80 28.438 1 90.38 612 LYS B C 1
ATOM 10072 O O . LYS B 1 612 ? -5.332 79.125 27.75 1 90.38 612 LYS B O 1
ATOM 10077 N N . ILE B 1 613 ? -3.549 80 28.672 1 89.88 613 ILE B N 1
ATOM 10078 C CA . ILE B 1 613 ? -2.662 79 28.125 1 89.88 613 ILE B CA 1
ATOM 10079 C C . ILE B 1 613 ? -2.949 77.625 28.781 1 89.88 613 ILE B C 1
ATOM 10081 O O . ILE B 1 613 ? -2.924 76.625 28.109 1 89.88 613 ILE B O 1
ATOM 10085 N N . LEU B 1 614 ? -3.258 77.625 30 1 90.12 614 LEU B N 1
ATOM 10086 C CA . LEU B 1 614 ? -3.604 76.375 30.719 1 90.12 614 LEU B CA 1
ATOM 10087 C C . LEU B 1 614 ? -4.84 75.75 30.094 1 90.12 614 LEU B C 1
ATOM 10089 O O . LEU B 1 614 ? -4.906 74.5 30 1 90.12 614 LEU B O 1
ATOM 10093 N N . VAL B 1 615 ? -5.793 76.562 29.75 1 90.12 615 VAL B N 1
ATOM 10094 C CA . VAL B 1 615 ? -7.02 76.062 29.156 1 90.12 615 VAL B CA 1
ATOM 10095 C C . VAL B 1 615 ? -6.688 75.312 27.859 1 90.12 615 VAL B C 1
ATOM 10097 O O . VAL B 1 615 ? -7.203 74.25 27.594 1 90.12 615 VAL B O 1
ATOM 10100 N N . ASP B 1 616 ? -5.781 75.938 27.062 1 90.31 616 ASP B N 1
ATOM 10101 C CA . ASP B 1 616 ? -5.391 75.312 25.781 1 90.31 616 ASP B CA 1
ATOM 10102 C C . ASP B 1 616 ? -4.672 74 26 1 90.31 616 ASP B C 1
ATOM 10104 O O . ASP B 1 616 ? -4.926 73.062 25.281 1 90.31 616 ASP B O 1
ATOM 10108 N N . GLN B 1 617 ? -3.832 74 26.938 1 87.81 617 GLN B N 1
ATOM 10109 C CA . GLN B 1 617 ? -3.076 72.75 27.188 1 87.81 617 GLN B CA 1
ATOM 10110 C C . GLN B 1 617 ? -3.979 71.688 27.75 1 87.81 617 GLN B C 1
ATOM 10112 O O . GLN B 1 617 ? -3.799 70.5 27.438 1 87.81 617 GLN B O 1
ATOM 10117 N N . LYS B 1 618 ? -4.898 72 28.5 1 88.62 618 LYS B N 1
ATOM 10118 C CA . LYS B 1 618 ? -5.879 71.062 29.016 1 88.62 618 LYS B CA 1
ATOM 10119 C C . LYS B 1 618 ? -6.66 70.375 27.891 1 88.62 618 LYS B C 1
ATOM 10121 O O . LYS B 1 618 ? -6.895 69.188 27.922 1 88.62 618 LYS B O 1
ATOM 10126 N N . LEU B 1 619 ? -6.992 71.125 26.922 1 90.12 619 LEU B N 1
ATOM 10127 C CA . LEU B 1 619 ? -7.723 70.562 25.781 1 90.12 619 LEU B CA 1
ATOM 10128 C C . LEU B 1 619 ? -6.871 69.562 25.016 1 90.12 619 LEU B C 1
ATOM 10130 O O . LEU B 1 619 ? -7.379 68.562 24.531 1 90.12 619 LEU B O 1
ATOM 10134 N N . LYS B 1 620 ? -5.66 69.875 24.938 1 90.81 620 LYS B N 1
ATOM 10135 C CA . LYS B 1 620 ? -4.754 69 24.25 1 90.81 620 LYS B CA 1
ATOM 10136 C C . LYS B 1 620 ? -4.625 67.688 25.016 1 90.81 620 LYS B C 1
ATOM 10138 O O . LYS B 1 620 ? -4.586 66.625 24.406 1 90.81 620 LYS B O 1
ATOM 10143 N N . VAL B 1 621 ? -4.555 67.688 26.266 1 89.5 621 VAL B N 1
ATOM 10144 C CA . VAL B 1 621 ? -4.469 66.438 27.078 1 89.5 621 VAL B CA 1
ATOM 10145 C C . VAL B 1 621 ? -5.77 65.688 26.984 1 89.5 621 VAL B C 1
ATOM 10147 O O . VAL B 1 621 ? -5.754 64.438 26.875 1 89.5 621 VAL B O 1
ATOM 10150 N N . THR B 1 622 ? -6.84 66.375 27.016 1 91.31 622 THR B N 1
ATOM 10151 C CA . THR B 1 622 ? -8.141 65.75 26.875 1 91.31 622 THR B CA 1
ATOM 10152 C C . THR B 1 622 ? -8.242 65 25.547 1 91.31 622 THR B C 1
ATOM 10154 O O . THR B 1 622 ? -8.711 63.875 25.484 1 91.31 622 THR B O 1
ATOM 10157 N N . GLU B 1 623 ? -7.777 65.688 24.531 1 91.38 623 GLU B N 1
ATOM 10158 C CA . GLU B 1 623 ? -7.781 65.062 23.203 1 91.38 623 GLU B CA 1
ATOM 10159 C C . GLU B 1 623 ? -6.898 63.812 23.156 1 91.38 623 GLU B C 1
ATOM 10161 O O . GLU B 1 623 ? -7.262 62.812 22.547 1 91.38 623 GLU B O 1
ATOM 10166 N N . MET B 1 624 ? -5.781 63.844 23.75 1 89.44 624 MET B N 1
ATOM 10167 C CA . MET B 1 624 ? -4.867 62.688 23.828 1 89.44 624 MET B CA 1
ATOM 10168 C C . MET B 1 624 ? -5.527 61.5 24.516 1 89.44 624 MET B C 1
ATOM 10170 O O . MET B 1 624 ? -5.449 60.375 24.016 1 89.44 624 MET B O 1
ATOM 10174 N N . ILE B 1 625 ? -6.199 61.75 25.562 1 90.44 625 ILE B N 1
ATOM 10175 C CA . ILE B 1 625 ? -6.863 60.688 26.328 1 90.44 625 ILE B CA 1
ATOM 10176 C C . ILE B 1 625 ? -7.977 60.062 25.484 1 90.44 625 ILE B C 1
ATOM 10178 O O . ILE B 1 625 ? -8.141 58.844 25.469 1 90.44 625 ILE B O 1
ATOM 10182 N N . GLU B 1 626 ? -8.672 60.906 24.781 1 90.62 626 GLU B N 1
ATOM 10183 C CA . GLU B 1 626 ? -9.742 60.406 23.906 1 90.62 626 GLU B CA 1
ATOM 10184 C C . GLU B 1 626 ? -9.18 59.562 22.781 1 90.62 626 GLU B C 1
ATOM 10186 O O . GLU B 1 626 ? -9.742 58.5 22.469 1 90.62 626 GLU B O 1
ATOM 10191 N N . ASN B 1 627 ? -8.109 59.938 22.234 1 90.62 627 ASN B N 1
ATOM 10192 C CA . ASN B 1 627 ? -7.48 59.188 21.172 1 90.62 627 ASN B CA 1
ATOM 10193 C C . ASN B 1 627 ? -6.957 57.844 21.672 1 90.62 627 ASN B C 1
ATOM 10195 O O . ASN B 1 627 ? -7.141 56.812 21.016 1 90.62 627 ASN B O 1
ATOM 10199 N N . ILE B 1 628 ? -6.328 57.812 22.75 1 88.62 628 ILE B N 1
ATOM 10200 C CA . ILE B 1 628 ? -5.773 56.594 23.297 1 88.62 628 ILE B CA 1
ATOM 10201 C C . ILE B 1 628 ? -6.906 55.625 23.688 1 88.62 628 ILE B C 1
ATOM 10203 O O . ILE B 1 628 ? -6.785 54.406 23.531 1 88.62 628 ILE B O 1
ATOM 10207 N N . SER B 1 629 ? -7.965 56.25 24.219 1 89.44 629 SER B N 1
ATOM 10208 C CA . SER B 1 629 ? -9.133 55.438 24.531 1 89.44 629 SER B CA 1
ATOM 10209 C C . SER B 1 629 ? -9.672 54.719 23.281 1 89.44 629 SER B C 1
ATOM 10211 O O . SER B 1 629 ? -9.992 53.531 23.328 1 89.44 629 SER B O 1
ATOM 10213 N N . ALA B 1 630 ? -9.766 55.406 22.188 1 90.06 630 ALA B N 1
ATOM 10214 C CA . ALA B 1 630 ? -10.227 54.812 20.938 1 90.06 630 ALA B CA 1
ATOM 10215 C C . ALA B 1 630 ? -9.289 53.719 20.453 1 90.06 630 ALA B C 1
ATOM 10217 O O . ALA B 1 630 ? -9.734 52.656 20 1 90.06 630 ALA B O 1
ATOM 10218 N N . LEU B 1 631 ? -8.047 53.938 20.531 1 87.94 631 LEU B N 1
ATOM 10219 C CA . LEU B 1 631 ? -7.039 52.969 20.125 1 87.94 631 LEU B CA 1
ATOM 10220 C C . LEU B 1 631 ? -7.094 51.719 21.016 1 87.94 631 LEU B C 1
ATOM 10222 O O . LEU B 1 631 ? -6.898 50.594 20.531 1 87.94 631 LEU B O 1
ATOM 10226 N N . SER B 1 632 ? -7.312 51.906 22.297 1 88.62 632 SER B N 1
ATOM 10227 C CA . SER B 1 632 ? -7.453 50.781 23.219 1 88.62 632 SER B CA 1
ATOM 10228 C C . SER B 1 632 ? -8.648 49.906 22.859 1 88.62 632 SER B C 1
ATOM 10230 O O . SER B 1 632 ? -8.586 48.688 22.953 1 88.62 632 SER B O 1
ATOM 10232 N N . GLN B 1 633 ? -9.719 50.531 22.438 1 89.19 633 GLN B N 1
ATOM 10233 C CA . GLN B 1 633 ? -10.898 49.781 22.016 1 89.19 633 GLN B CA 1
ATOM 10234 C C . GLN B 1 633 ? -10.625 48.969 20.734 1 89.19 633 GLN B C 1
ATOM 10236 O O . GLN B 1 633 ? -11.055 47.844 20.609 1 89.19 633 GLN B O 1
ATOM 10241 N N . GLU B 1 634 ? -9.945 49.594 19.859 1 90.25 634 GLU B N 1
ATOM 10242 C CA . GLU B 1 634 ? -9.57 48.906 18.625 1 90.25 634 GLU B CA 1
ATOM 10243 C C . GLU B 1 634 ? -8.664 47.719 18.906 1 90.25 634 GLU B C 1
ATOM 10245 O O . GLU B 1 634 ? -8.82 46.656 18.312 1 90.25 634 GLU B O 1
ATOM 10250 N N . THR B 1 635 ? -7.746 47.906 19.797 1 89.94 635 THR B N 1
ATOM 10251 C CA . THR B 1 635 ? -6.848 46.844 20.188 1 89.94 635 THR B CA 1
ATOM 10252 C C . THR B 1 635 ? -7.625 45.688 20.828 1 89.94 635 THR B C 1
ATOM 10254 O O . THR B 1 635 ? -7.359 44.531 20.562 1 89.94 635 THR B O 1
ATOM 10257 N N . SER B 1 636 ? -8.539 46.031 21.656 1 90.5 636 SER B N 1
ATOM 10258 C CA . SER B 1 636 ? -9.391 45.031 22.281 1 90.5 636 SER B CA 1
ATOM 10259 C C . SER B 1 636 ? -10.164 44.25 21.25 1 90.5 636 SER B C 1
ATOM 10261 O O . SER B 1 636 ? -10.258 43 21.344 1 90.5 636 SER B O 1
ATOM 10263 N N . ALA B 1 637 ? -10.711 44.875 20.25 1 90.62 637 ALA B N 1
ATOM 10264 C CA . ALA B 1 637 ? -11.445 44.219 19.172 1 90.62 637 ALA B CA 1
ATOM 10265 C C . ALA B 1 637 ? -10.531 43.281 18.375 1 90.62 637 ALA B C 1
ATOM 10267 O O . ALA B 1 637 ? -10.922 42.156 18.047 1 90.62 637 ALA B O 1
ATOM 10268 N N . SER B 1 638 ? -9.398 43.812 18.094 1 91.81 638 SER B N 1
ATOM 10269 C CA . SER B 1 638 ? -8.43 43.031 17.359 1 91.81 638 SER B CA 1
ATOM 10270 C C . SER B 1 638 ? -8.016 41.781 18.141 1 91.81 638 SER B C 1
ATOM 10272 O O . SER B 1 638 ? -7.836 40.719 17.562 1 91.81 638 SER B O 1
ATOM 10274 N N . THR B 1 639 ? -7.84 41.938 19.438 1 91.94 639 THR B N 1
ATOM 10275 C CA . THR B 1 639 ? -7.465 40.812 20.297 1 91.94 639 THR B CA 1
ATOM 10276 C C . THR B 1 639 ? -8.57 39.75 20.312 1 91.94 639 THR B C 1
ATOM 10278 O O . THR B 1 639 ? -8.281 38.562 20.328 1 91.94 639 THR B O 1
ATOM 10281 N N . GLU B 1 640 ? -9.781 40.188 20.297 1 91.44 640 GLU B N 1
ATOM 10282 C CA . GLU B 1 640 ? -10.898 39.25 20.266 1 91.44 640 GLU B CA 1
ATOM 10283 C C . GLU B 1 640 ? -10.914 38.469 18.953 1 91.44 640 GLU B C 1
ATOM 10285 O O . GLU B 1 640 ? -11.164 37.281 18.953 1 91.44 640 GLU B O 1
ATOM 10290 N N . GLU B 1 641 ? -10.688 39.156 17.922 1 90.94 641 GLU B N 1
ATOM 10291 C CA . GLU B 1 641 ? -10.625 38.5 16.609 1 90.94 641 GLU B CA 1
ATOM 10292 C C . GLU B 1 641 ? -9.484 37.5 16.562 1 90.94 641 GLU B C 1
ATOM 10294 O O . GLU B 1 641 ? -9.641 36.406 16.016 1 90.94 641 GLU B O 1
ATOM 10299 N N . MET B 1 642 ? -8.383 37.844 17.109 1 89.88 642 MET B N 1
ATOM 10300 C CA . MET B 1 642 ? -7.219 36.969 17.141 1 89.88 642 MET B CA 1
ATOM 10301 C C . MET B 1 642 ? -7.504 35.688 17.953 1 89.88 642 MET B C 1
ATOM 10303 O O . MET B 1 642 ? -7.09 34.594 17.562 1 89.88 642 MET B O 1
ATOM 10307 N N . LEU B 1 643 ? -8.195 35.906 19.031 1 91.56 643 LEU B N 1
ATOM 10308 C CA . LEU B 1 643 ? -8.523 34.781 19.891 1 91.56 643 LEU B CA 1
ATOM 10309 C C . LEU B 1 643 ? -9.352 33.75 19.125 1 91.56 643 LEU B C 1
ATOM 10311 O O . LEU B 1 643 ? -9.125 32.531 19.234 1 91.56 643 LEU B O 1
ATOM 10315 N N . ALA B 1 644 ? -10.289 34.219 18.359 1 91.69 644 ALA B N 1
ATOM 10316 C CA . ALA B 1 644 ? -11.109 33.312 17.547 1 91.69 644 ALA B CA 1
ATOM 10317 C C . ALA B 1 644 ? -10.258 32.562 16.531 1 91.69 644 ALA B C 1
ATOM 10319 O O . ALA B 1 644 ? -10.422 31.359 16.344 1 91.69 644 ALA B O 1
ATOM 10320 N N . SER B 1 645 ? -9.398 33.25 15.914 1 91.88 645 SER B N 1
ATOM 10321 C CA . SER B 1 645 ? -8.531 32.656 14.914 1 91.88 645 SER B CA 1
ATOM 10322 C C . SER B 1 645 ? -7.574 31.641 15.539 1 91.88 645 SER B C 1
ATOM 10324 O O . SER B 1 645 ? -7.289 30.594 14.945 1 91.88 645 SER B O 1
ATOM 10326 N N . ILE B 1 646 ? -7.121 31.906 16.719 1 91.94 646 ILE B N 1
ATOM 10327 C CA . ILE B 1 646 ? -6.207 31.031 17.438 1 91.94 646 ILE B CA 1
ATOM 10328 C C . ILE B 1 646 ? -6.934 29.75 17.828 1 91.94 646 ILE B C 1
ATOM 10330 O O . ILE B 1 646 ? -6.352 28.656 17.812 1 91.94 646 ILE B O 1
ATOM 10334 N N . GLU B 1 647 ? -8.172 29.875 18.203 1 91.88 647 GLU B N 1
ATOM 10335 C CA . GLU B 1 647 ? -8.969 28.688 18.484 1 91.88 647 GLU B CA 1
ATOM 10336 C C . GLU B 1 647 ? -9.102 27.797 17.266 1 91.88 647 GLU B C 1
ATOM 10338 O O . GLU B 1 647 ? -8.984 26.578 17.359 1 91.88 647 GLU B O 1
ATOM 10343 N N . GLN B 1 648 ? -9.391 28.453 16.234 1 91.44 648 GLN B N 1
ATOM 10344 C CA . GLN B 1 648 ? -9.484 27.703 14.977 1 91.44 648 GLN B CA 1
ATOM 10345 C C . GLN B 1 648 ? -8.156 27.031 14.633 1 91.44 648 GLN B C 1
ATOM 10347 O O . GLN B 1 648 ? -8.133 25.891 14.195 1 91.44 648 GLN B O 1
ATOM 10352 N N . GLN B 1 649 ? -7.078 27.672 14.836 1 91 649 GLN B N 1
ATOM 10353 C CA . GLN B 1 649 ? -5.746 27.141 14.57 1 91 649 GLN B CA 1
ATOM 10354 C C . GLN B 1 649 ? -5.438 25.953 15.484 1 91 649 GLN B C 1
ATOM 10356 O O . GLN B 1 649 ? -4.836 24.969 15.055 1 91 649 GLN B O 1
ATOM 10361 N N . SER B 1 650 ? -5.789 26.094 16.734 1 92 650 SER B N 1
ATOM 10362 C CA . SER B 1 650 ? -5.602 25 17.688 1 92 650 SER B CA 1
ATOM 10363 C C . SER B 1 650 ? -6.359 23.766 17.234 1 92 650 SER B C 1
ATOM 10365 O O . SER B 1 650 ? -5.809 22.656 17.266 1 92 650 SER B O 1
ATOM 10367 N N . ALA B 1 651 ? -7.578 23.984 16.781 1 91.94 651 ALA B N 1
ATOM 10368 C CA . ALA B 1 651 ? -8.375 22.875 16.281 1 91.94 651 ALA B CA 1
ATOM 10369 C C . ALA B 1 651 ? -7.73 22.25 15.047 1 91.94 651 ALA B C 1
ATOM 10371 O O . ALA B 1 651 ? -7.699 21.031 14.906 1 91.94 651 ALA B O 1
ATOM 10372 N N . SER B 1 652 ? -7.281 23.094 14.203 1 91.44 652 SER B N 1
ATOM 10373 C CA . SER B 1 652 ? -6.617 22.641 12.992 1 91.44 652 SER B CA 1
ATOM 10374 C C . SER B 1 652 ? -5.379 21.812 13.32 1 91.44 652 SER B C 1
ATOM 10376 O O . SER B 1 652 ? -5.129 20.781 12.688 1 91.44 652 SER B O 1
ATOM 10378 N N . SER B 1 653 ? -4.602 22.188 14.273 1 91.06 653 SER B N 1
ATOM 10379 C CA . SER B 1 653 ? -3.404 21.469 14.688 1 91.06 653 SER B CA 1
ATOM 10380 C C . SER B 1 653 ? -3.758 20.094 15.266 1 91.06 653 SER B C 1
ATOM 10382 O O . SER B 1 653 ? -3.08 19.109 14.984 1 91.06 653 SER B O 1
ATOM 10384 N N . GLU B 1 654 ? -4.805 20.078 15.984 1 91.5 654 GLU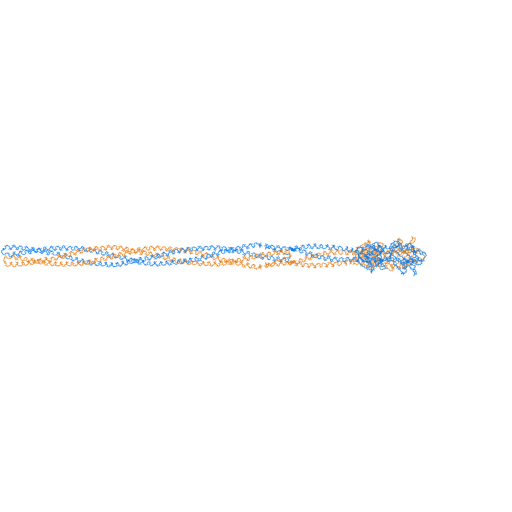 B N 1
ATOM 10385 C CA . GLU B 1 654 ? -5.281 18.812 16.516 1 91.5 654 GLU B CA 1
ATOM 10386 C C . GLU B 1 654 ? -5.715 17.875 15.406 1 91.5 654 GLU B C 1
ATOM 10388 O O . GLU B 1 654 ? -5.449 16.672 15.461 1 91.5 654 GLU B O 1
ATOM 10393 N N . GLU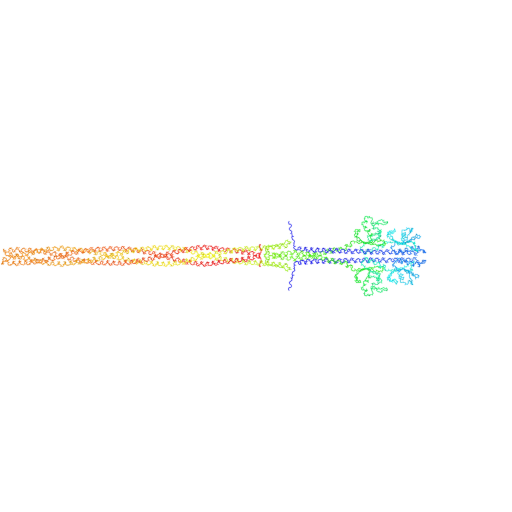 B 1 655 ? -6.344 18.422 14.445 1 92.69 655 GLU B N 1
ATOM 10394 C CA . GLU B 1 655 ? -6.773 17.625 13.305 1 92.69 655 GLU B CA 1
ATOM 10395 C C . GLU B 1 655 ? -5.578 17.047 12.547 1 92.69 655 GLU B C 1
ATOM 10397 O O . GLU B 1 655 ? -5.613 15.914 12.078 1 92.69 655 GLU B O 1
ATOM 10402 N N . VAL B 1 656 ? -4.551 17.844 12.367 1 91.94 656 VAL B N 1
ATOM 10403 C CA . VAL B 1 656 ? -3.324 17.359 11.734 1 91.94 656 VAL B CA 1
ATOM 10404 C C . VAL B 1 656 ? -2.777 16.172 12.523 1 91.94 656 VAL B C 1
ATOM 10406 O O . VAL B 1 656 ? -2.424 15.148 11.938 1 91.94 656 VAL B O 1
ATOM 10409 N N . SER B 1 657 ? -2.695 16.312 13.836 1 93.25 657 SER B N 1
ATOM 10410 C CA . SER B 1 657 ? -2.24 15.234 14.695 1 93.25 657 SER B CA 1
ATOM 10411 C C . SER B 1 657 ? -3.098 13.984 14.516 1 93.25 657 SER B C 1
ATOM 10413 O O . SER B 1 657 ? -2.574 12.867 14.438 1 93.25 657 SER B O 1
ATOM 10415 N N . ASN B 1 658 ? -4.383 14.141 14.367 1 94.25 658 ASN B N 1
ATOM 10416 C CA . ASN B 1 658 ? -5.301 13.023 14.172 1 94.25 658 ASN B CA 1
ATOM 10417 C C . ASN B 1 658 ? -5.047 12.312 12.844 1 94.25 658 ASN B C 1
ATOM 10419 O O . ASN B 1 658 ? -5.031 11.086 12.781 1 94.25 658 ASN B O 1
ATOM 10423 N N . HIS B 1 659 ? -4.891 13.141 11.82 1 92.88 659 HIS B N 1
ATOM 10424 C CA . HIS B 1 659 ? -4.594 12.555 10.516 1 92.88 659 HIS B CA 1
ATOM 10425 C C . HIS B 1 659 ? -3.262 11.812 10.539 1 92.88 659 HIS B C 1
ATOM 10427 O O . HIS B 1 659 ? -3.133 10.734 9.945 1 92.88 659 HIS B O 1
ATOM 10433 N N . ALA B 1 660 ? -2.242 12.367 11.211 1 92.88 660 ALA B N 1
ATOM 10434 C CA . ALA B 1 660 ? -0.949 11.703 11.352 1 92.88 660 ALA B CA 1
ATOM 10435 C C . ALA B 1 660 ? -1.097 10.359 12.062 1 92.88 660 ALA B C 1
ATOM 10437 O O . ALA B 1 660 ? -0.515 9.359 11.648 1 92.88 660 ALA B O 1
ATOM 10438 N N . ASN B 1 661 ? -1.9 10.297 13.07 1 92.56 661 ASN B N 1
ATOM 10439 C CA . ASN B 1 661 ? -2.156 9.055 13.797 1 92.56 661 ASN B CA 1
ATOM 10440 C C . ASN B 1 661 ? -2.867 8.031 12.922 1 92.56 661 ASN B C 1
ATOM 10442 O O . ASN B 1 661 ? -2.539 6.84 12.961 1 92.56 661 ASN B O 1
ATOM 10446 N N . THR B 1 662 ? -3.816 8.5 12.188 1 91.88 662 THR B N 1
ATOM 10447 C CA . THR B 1 662 ? -4.523 7.617 11.266 1 91.88 662 THR B CA 1
ATOM 10448 C C . THR B 1 662 ? -3.559 7 10.258 1 91.88 662 THR B C 1
ATOM 10450 O O . THR B 1 662 ? -3.619 5.801 9.984 1 91.88 662 THR B O 1
ATOM 10453 N N . LEU B 1 663 ? -2.658 7.824 9.742 1 92.31 663 LEU B N 1
ATOM 10454 C CA . LEU B 1 663 ? -1.653 7.34 8.797 1 92.31 663 LEU B CA 1
ATOM 10455 C C . LEU B 1 663 ? -0.752 6.301 9.453 1 92.31 663 LEU B C 1
ATOM 10457 O O . LEU B 1 663 ? -0.436 5.277 8.844 1 92.31 663 LEU B O 1
ATOM 10461 N N . ASN B 1 664 ? -0.41 6.562 10.695 1 93 664 ASN B N 1
ATOM 10462 C CA . ASN B 1 664 ? 0.403 5.602 11.438 1 93 664 ASN B CA 1
ATOM 10463 C C . ASN B 1 664 ? -0.322 4.27 11.609 1 93 664 ASN B C 1
ATOM 10465 O O . ASN B 1 664 ? 0.28 3.203 11.461 1 93 664 ASN B O 1
ATOM 10469 N N . ASP B 1 665 ? -1.578 4.305 11.859 1 92.25 665 ASP B N 1
ATOM 10470 C CA . ASP B 1 665 ? -2.381 3.096 11.992 1 92.25 665 ASP B CA 1
ATOM 10471 C C . ASP B 1 665 ? -2.424 2.316 10.68 1 92.25 665 ASP B C 1
ATOM 10473 O O . ASP B 1 665 ? -2.287 1.092 10.672 1 92.25 665 ASP B O 1
ATOM 10477 N N . LEU B 1 666 ? -2.596 3.035 9.625 1 89.81 666 LEU B N 1
ATOM 10478 C CA . LEU B 1 666 ? -2.648 2.416 8.305 1 89.81 666 LEU B CA 1
ATOM 10479 C C . LEU B 1 666 ? -1.321 1.743 7.965 1 89.81 666 LEU B C 1
ATOM 10481 O O . LEU B 1 666 ? -1.302 0.649 7.398 1 89.81 666 LEU B O 1
ATOM 10485 N N . ILE B 1 667 ? -0.213 2.412 8.367 1 91.94 667 ILE B N 1
ATOM 10486 C CA . ILE B 1 667 ? 1.124 1.871 8.156 1 91.94 667 ILE B CA 1
ATOM 10487 C C . ILE B 1 667 ? 1.268 0.545 8.906 1 91.94 667 ILE B C 1
ATOM 10489 O O . ILE B 1 667 ? 1.719 -0.45 8.328 1 91.94 667 ILE B O 1
ATOM 10493 N N . HIS B 1 668 ? 0.822 0.446 10.094 1 91.06 668 HIS B N 1
ATOM 10494 C CA . HIS B 1 668 ? 0.921 -0.761 10.906 1 91.06 668 HIS B CA 1
ATOM 10495 C C . HIS B 1 668 ? 0.071 -1.887 10.328 1 91.06 668 HIS B C 1
ATOM 10497 O O . HIS B 1 668 ? 0.517 -3.035 10.258 1 91.06 668 HIS B O 1
ATOM 10503 N N . GLU B 1 669 ? -1.056 -1.569 9.812 1 90.06 669 GLU B N 1
ATOM 10504 C CA . GLU B 1 669 ? -1.954 -2.568 9.242 1 90.06 669 GLU B CA 1
ATOM 10505 C C . GLU B 1 669 ? -1.374 -3.168 7.965 1 90.06 669 GLU B C 1
ATOM 10507 O O . GLU B 1 669 ? -1.409 -4.383 7.773 1 90.06 669 GLU B O 1
ATOM 10512 N N . VAL B 1 670 ? -0.832 -2.295 7.137 1 90.62 670 VAL B N 1
ATOM 10513 C CA . VAL B 1 670 ? -0.269 -2.754 5.871 1 90.62 670 VAL B CA 1
ATOM 10514 C C . VAL B 1 670 ? 0.986 -3.584 6.133 1 90.62 670 VAL B C 1
ATOM 10516 O O . VAL B 1 670 ? 1.209 -4.605 5.484 1 90.62 670 VAL B O 1
ATOM 10519 N N . GLN B 1 671 ? 1.781 -3.143 7.141 1 89.62 671 GLN B N 1
ATOM 10520 C CA . GLN B 1 671 ? 2.984 -3.889 7.492 1 89.62 671 GLN B CA 1
ATOM 10521 C C . GLN B 1 671 ? 2.637 -5.289 7.988 1 89.62 671 GLN B C 1
ATOM 10523 O O . GLN B 1 671 ? 3.311 -6.262 7.637 1 89.62 671 GLN B O 1
ATOM 10528 N N . MET B 1 672 ? 1.594 -5.48 8.719 1 89.56 672 MET B N 1
ATOM 10529 C CA . MET B 1 672 ? 1.137 -6.777 9.211 1 89.56 672 MET B CA 1
ATOM 10530 C C . MET B 1 672 ? 0.7 -7.672 8.055 1 89.56 672 MET B C 1
ATOM 10532 O O . MET B 1 672 ? 0.989 -8.867 8.047 1 89.56 672 MET B O 1
ATOM 10536 N N . GLU B 1 673 ? 0.058 -7.004 7.062 1 87.06 673 GLU B N 1
ATOM 10537 C CA . GLU B 1 673 ? -0.398 -7.746 5.891 1 87.06 673 GLU B CA 1
ATOM 10538 C C . GLU B 1 673 ? 0.777 -8.172 5.016 1 87.06 673 GLU B C 1
ATOM 10540 O O . GLU B 1 673 ? 0.808 -9.305 4.52 1 87.06 673 GLU B O 1
ATOM 10545 N N . LEU B 1 674 ? 1.739 -7.266 4.844 1 89.31 674 LEU B N 1
ATOM 10546 C CA . LEU B 1 674 ? 2.904 -7.555 4.016 1 89.31 674 LEU B CA 1
ATOM 10547 C C . LEU B 1 674 ? 3.775 -8.625 4.656 1 89.31 674 LEU B C 1
ATOM 10549 O O . LEU B 1 674 ? 4.391 -9.438 3.955 1 89.31 674 LEU B O 1
ATOM 10553 N N . ASN B 1 675 ? 3.779 -8.75 5.992 1 89.69 675 ASN B N 1
ATOM 10554 C CA . ASN B 1 675 ? 4.613 -9.695 6.73 1 89.69 675 ASN B CA 1
ATOM 10555 C C . ASN B 1 675 ? 4.129 -11.125 6.551 1 89.69 675 ASN B C 1
ATOM 10557 O O . ASN B 1 675 ? 4.863 -12.078 6.832 1 89.69 675 ASN B O 1
ATOM 10561 N N . LYS B 1 676 ? 2.934 -11.367 5.996 1 88.69 676 LYS B N 1
ATOM 10562 C CA . LYS B 1 676 ? 2.406 -12.695 5.711 1 88.69 676 LYS B CA 1
ATOM 10563 C C . LYS B 1 676 ? 3.08 -13.305 4.484 1 88.69 676 LYS B C 1
ATOM 10565 O O . LYS B 1 676 ? 2.994 -14.508 4.254 1 88.69 676 LYS B O 1
ATOM 10570 N N . PHE B 1 677 ? 3.768 -12.43 3.734 1 89.88 677 PHE B N 1
ATOM 10571 C CA . PHE B 1 677 ? 4.406 -12.859 2.496 1 89.88 677 PHE B CA 1
ATOM 10572 C C . PHE B 1 677 ? 5.922 -12.758 2.607 1 89.88 677 PHE B C 1
ATOM 10574 O O . PHE B 1 677 ? 6.449 -11.773 3.137 1 89.88 677 PHE B O 1
ATOM 10581 N N . ARG B 1 678 ? 6.645 -13.695 2.447 1 92.5 678 ARG B N 1
ATOM 10582 C CA . ARG B 1 678 ? 8.102 -13.688 2.406 1 92.5 678 ARG B CA 1
ATOM 10583 C C . ARG B 1 678 ? 8.617 -13.148 1.074 1 92.5 678 ARG B C 1
ATOM 10585 O O . ARG B 1 678 ? 8.578 -13.844 0.059 1 92.5 678 ARG B O 1
ATOM 10592 N N . ILE B 1 679 ? 9.039 -12.086 0.869 1 88 679 ILE B N 1
ATOM 10593 C CA . ILE B 1 679 ? 9.422 -11.438 -0.38 1 88 679 ILE B CA 1
ATOM 10594 C C . ILE B 1 679 ? 10.898 -11.039 -0.319 1 88 679 ILE B C 1
ATOM 10596 O O . ILE B 1 679 ? 11.438 -10.484 -1.279 1 88 679 ILE B O 1
ATOM 10600 N N . LYS B 1 680 ? 11.641 -11.383 0.998 1 80.31 680 LYS B N 1
ATOM 10601 C CA . LYS B 1 680 ? 13.062 -11.141 1.194 1 80.31 680 LYS B CA 1
ATOM 10602 C C . LYS B 1 680 ? 13.766 -12.391 1.726 1 80.31 680 LYS B C 1
ATOM 10604 O O . LYS B 1 680 ? 13.141 -13.219 2.389 1 80.31 680 LYS B O 1
#

Solvent-accessible surface area (backbone atoms only — not comparable to full-atom values): 67146 Å² total; per-residue (Å²): 130,84,77,78,75,61,53,47,61,51,54,52,49,30,50,53,45,39,50,52,44,50,55,38,43,54,54,38,44,51,55,53,48,55,51,46,45,52,52,49,48,53,52,53,52,52,43,47,48,31,51,26,48,45,49,42,51,36,49,52,48,52,54,49,38,52,56,43,41,50,52,42,49,22,46,46,46,40,61,44,58,86,47,91,68,28,68,62,45,49,39,53,42,25,41,47,48,33,71,64,32,86,46,41,68,29,21,34,38,36,36,62,79,80,44,42,58,38,39,18,72,78,61,92,65,84,60,42,64,73,36,66,67,42,50,50,22,60,73,63,68,32,81,38,78,52,73,74,42,66,38,88,82,81,61,46,46,25,36,33,40,33,29,50,19,61,47,95,90,36,75,50,28,31,29,39,40,31,33,38,38,65,56,57,38,52,53,52,51,54,46,31,72,49,45,84,38,37,43,35,34,26,41,66,67,25,36,27,55,31,41,61,90,49,88,67,55,50,25,30,51,21,59,84,56,66,84,50,90,97,40,49,54,72,46,81,51,64,69,60,30,41,66,50,26,46,67,49,47,57,54,75,74,46,63,61,54,71,51,78,42,62,47,93,92,37,52,24,45,33,26,36,32,52,41,73,91,70,40,29,34,38,34,29,34,33,47,45,63,58,54,51,63,71,44,51,59,52,56,56,53,42,54,52,37,45,54,55,37,50,55,53,35,50,56,52,22,51,52,52,27,52,56,53,49,50,54,51,47,54,54,40,52,47,39,41,42,37,40,67,22,42,45,70,75,74,53,86,39,87,77,28,48,64,40,36,52,39,20,50,29,43,38,46,25,33,49,53,52,35,52,49,52,53,50,51,53,51,51,45,52,52,50,48,51,43,25,53,49,39,40,53,45,24,54,52,42,51,53,36,52,49,51,41,50,50,36,47,49,51,41,51,53,43,39,52,52,41,53,54,41,44,51,53,33,50,54,34,50,49,51,38,51,54,36,50,50,48,32,50,50,27,48,49,51,25,47,51,28,46,49,51,27,51,52,35,46,53,52,29,51,52,30,47,50,48,35,54,50,36,47,52,51,35,54,53,36,49,50,52,41,48,50,46,43,51,53,48,44,58,55,47,58,55,47,57,57,50,39,50,51,43,36,50,44,19,49,51,38,27,50,55,19,52,53,44,31,53,53,17,58,76,54,48,86,84,13,58,73,49,30,54,53,19,51,50,43,26,53,48,18,53,51,38,36,52,47,32,52,49,48,47,54,52,47,54,50,47,46,52,48,35,52,50,38,48,54,44,44,52,52,33,52,51,39,47,54,52,35,51,53,27,54,54,47,34,50,53,28,50,55,54,30,51,55,26,51,54,52,23,52,52,27,48,53,52,28,54,55,34,49,54,52,44,54,55,32,50,50,50,40,53,50,34,47,52,50,45,52,53,45,40,51,51,42,49,52,39,47,52,54,36,51,55,37,49,52,52,43,53,51,46,32,52,48,45,36,50,45,20,51,51,48,50,50,50,45,54,54,50,50,60,59,53,66,59,40,42,67,126,131,85,77,77,74,63,52,46,62,53,53,51,49,29,50,53,46,38,51,53,42,50,55,40,44,52,54,36,42,50,54,54,46,56,54,46,46,53,52,49,49,54,53,53,53,51,43,49,48,28,52,26,51,45,49,43,52,35,49,53,49,54,54,51,36,51,56,43,42,51,52,42,49,22,47,47,48,39,62,42,57,88,47,91,67,28,68,62,44,51,39,54,43,26,42,49,49,35,70,61,32,85,45,38,67,29,21,33,41,34,35,62,79,79,45,43,59,39,40,18,73,77,62,92,68,86,58,42,65,72,34,65,68,44,50,50,22,60,75,64,69,31,81,37,76,51,73,75,42,67,37,88,82,80,59,45,46,26,37,34,40,30,29,51,18,60,47,97,91,37,75,49,29,33,30,38,40,32,32,39,38,65,57,55,37,52,53,53,48,55,46,31,73,47,46,86,38,35,45,36,34,25,41,67,66,25,36,26,56,30,40,60,90,49,88,67,56,50,24,29,49,20,58,83,56,66,82,50,87,97,40,50,54,74,45,80,51,64,69,61,31,40,66,50,25,46,68,49,48,57,54,74,73,45,63,59,53,71,50,78,42,62,46,93,93,36,53,26,45,33,27,36,30,49,42,73,92,70,41,30,34,38,34,30,35,32,49,43,65,57,53,49,62,72,43,51,62,53,56,57,54,41,54,52,35,48,54,54,35,50,55,53,36,49,55,51,22,52,53,53,28,51,57,54,48,50,55,51,47,53,52,39,52,46,38,40,42,36,40,68,23,41,45,70,76,74,52,86,38,84,77,27,48,66,38,36,52,39,20,51,29,43,38,48,26,32,49,53,52,34,52,49,51,52,50,51,53,52,51,46,52,50,51,48,53,43,25,52,49,40,40,52,44,26,53,52,42,50,52,37,50,48,50,39,51,51,37,47,49,50,42,52,53,43,41,53,52,42,52,54,39,43,52,53,31,52,54,34,50,50,51,38,52,54,37,50,52,50,34,50,51,27,49,50,51,24,48,51,28,48,50,50,27,52,51,34,46,53,52,29,52,51,30,48,50,49,35,54,51,36,47,52,52,35,55,51,36,50,50,51,42,48,51,47,42,52,53,47,44,56,56,48,59,53,48,56,57,51,40,49,52,44,35,50,48,20,50,51,41,30,50,55,17,52,54,44,32,53,54,18,59,76,55,49,89,80,14,59,72,50,31,53,52,20,51,50,43,26,54,46,19,51,51,37,33,52,45,32,52,51,47,48,54,51,48,55,50,47,46,54,47,35,53,48,38,47,53,42,44,52,50,34,52,51,38,46,55,52,37,54,53,28,54,53,48,34,51,51,30,50,55,55,31,52,55,24,51,54,51,24,52,51,28,47,54,54,28,53,55,35,51,53,52,43,55,55,33,48,51,50,40,52,50,35,49,53,51,46,52,52,45,41,52,50,41,51,52,37,48,52,54,36,51,54,37,48,52,52,43,52,51,47,33,50,49,44,35,49,45,22,50,51,49,49,51,51,45,54,53,51,51,59,59,54,65,58,38,43,68,126

Organism: NCBI:txid2716538

InterPro domains:
  IPR004089 Methyl-accepting chemotaxis protein (MCP) signalling domain [PF00015] (478-597)
  IPR004089 Methyl-accepting chemotaxis protein (MCP) signalling domain [PS50111] (393-643)
  IPR004089 Methyl-accepting chemotaxis protein (MCP) signalling domain [SM00283] (403-678)
  IPR029151 Periplasmic sensor-like domain superfamily [SSF103190] (102-187)